Protein AF-A0A9Q1BY19-F1 (afdb_monomer_lite)

pLDDT: mean 71.73, std 21.31, range [19.56, 97.44]

Radius of gyration: 40.43 Å; chains: 1; bounding box: 95×113×122 Å

Foldseek 3Di:
DVVVVVVVVVCVPPPDPPVVVDPDDFPVVLLVVQQVPDDLVNLVLLCVVVVPPVVQLVVLSPDPRNSSSSQVVCVLVVQDDRQDCVSVLVSCVVVVVVDVNNVSSVVSCVVCVLVNLVVVLQVVLLLLQDDCNLLQVCVVVVPDPVLSVVLVPGPRSSSSSVVVCCVVVVAHQQGDCSVLVSCVVLLQQLSNLSNVLSNVVSVVVVVVVVDDDDADLVRVLVVLQVLQLSLLQSVQQNDALQLLDSSRNDGLVLQDFWFWKWFDDDPDPDDDDPPDPGDTDTLLCCCPPPSNVPFLEEEAEEAFLLCQVSSLSVNSNCVSVVVCVLASEEHEAEQLQPAVHAVLVSSCCSRPVPPPSDDSVSSLCQLQPLVHRYEYEYEEPVSHDPPDPVPDDDNVQCVNVCVPSVNYRYYYYYYPVSCVPHDDGGYMYGFFDDVVSLLVSLCSVQVPCVVLSVLLSCLLVVQLQSVLQCSRPNVVSLCSVQVVQCVVVPSVVPPADQVVLVSSLCSLQPPDPCPPPDVVVCVPDDDDDAAELLNVLQCQQQVPHHDQKDFPVCQVVRYVCSVSCSSSSQKGKDFGHQDDDDPDPDDDDPDDDDDDDDDDDDDDDDDDDDDDDDDDDDDDDDDDDDDDDDDDDDDDDDDDDDDDDDDDDDDDDDDDDDDDDDDDDGDGTMMMGGNTSLSSLLSNLCVLLVVLVPDDDPVVSLVVCLVRCVRADCQPSLSSLQNNCLSHVVCLLSNLVCLCVVQQFPNAHDPSSLLSNLSSQSNHDDDCDPSNLVSLLSSLVYAAEDELPDRPSSNVSSLVSLVVCLVSLHAREEYEYYQFFQAAALFWTAGPSRDIRGAGQRYAEYEYERAPQNQDLVRLQSVLSSCLVHLRHAEYEYEYLDDHHQYDPVSLVSCVVSVHWYWYHHDPPQIWIQDSVVSDTHGDDDDDDDDDPDDDDDDDPPFQKWKDKAFLQWDKIDRPPFQKIKGGHHNFADDVPGIDIKMKGWDPDDPPDPDDPPDPVADFTHMDIDDAWGFTPDWMKIKTWDPDADDPPDDDDDFDWDFDDDVPADTDTDTDRPWDWDDDSTIIITIDGTRDWDWDDDPNDTFTKFKKKWFKKWAADELPDFKTKIKTWIAGPGPVTCVVVVVDPRIDTQDIDMDIGTPPPQFWKWKAFDDKPPPQKDWPPPVPGTPTDGSVCVVVRHTDIDMIMMGGNDDGRGFMKIKMWIDTPPRIDIYIDGRNYDDDDDDDDDDDDDDDDD

InterPro domains:
  IPR000906 ZU5 domain [PF00791] (947-1033)
  IPR000906 ZU5 domain [PS51145] (944-1084)
  IPR007111 NACHT nucleoside triphosphatase [PF05729] (298-448)
  IPR027417 P-loop containing nucleoside triphosphate hydrolase [G3DSA:3.40.50.300] (218-431)
  IPR027417 P-loop containing nucleoside triphosphate hydrolase [SSF52540] (290-451)

Secondary structure (DSSP, 8-state):
-HHHHHHHHHHHHHS-GGGGSSS---HHHHHHHHHTT--HHHHHHHHHHTT--HHHHHHHHTSS-HHHHHHHHHHHTTSSBTTB-HHHHHHHHHTT--SHHHHHHHHHHHTTTTHHHHHHHHHHHHTT--TTHHHHHHHHTT--HHHHHHHHTSSSHHHHHHHHHHHTTSSBTTB-GGGHHHHHHTT-HHHHHHHHHHHHHHHHHHHHHT------HHHHHHHHHHHHHHHHHHHHHHS-SSTT-SS--S-HHHH--PPPEEE------S--------EEE-GGGGTTSHHHHT-SEEEEE--TTS-HHHHHHHHHHHHHTTS-TT-SEEEEEEGGGGTTS-HHHHHHHHH-TT-TT--HHHHHHHHH-TTS-EEEEEE-GGG------TTS--HHHHHHTTSS-TTSEEEEEE-HHHHTTS-S-EEEEEPPP-HHHHHHHHHHH-TT-HHHHHHHHHHHHH-HHHHHHTTSHHHHHHHHHTHHHHHHH-GGG-SSHHHHHHHHHHHHS-S---TTSHHHHTTSS----PPPHHHHHHHHHHSSS---EEEHHHHHHH-TTHHHHHHTTSEEEEE----------SSSSS-S-----------------------------------------------------------------------------EEEEESSHHHHHHHHHHHHHHHHHT--SHHHHHHHHHHHGGG--TTT-HHHHHHHHHH-GGGHHHHHHHHHHHH-BTTB--HHHHHHHHHHHTT--S---HHHHHHHHHHTTS-EEEETTS-HHHHHHHHHHHHHHHHTT--EEEEEEES-EEEE-SSEEEETTS-EEE--TTEEEEEEE-SS--S-TTHHHHHHHHHTT-TT--EEEEEESSPPPPPPHHHHHHHHHTT-EEEEEETTTEEEEEETTTTEEEEP-----S----------TT--EEEEEEETTBEEEEETTTTEEEEE-TT-SPTT--EEEEEEEE----TT--S-TTTTTTPPPPEEEESTT-EEEEEEEEEEE--PPPPTTS------EE----TTSPP--EE-TTS-EEE-SSEEEEEEEES--EEEEETTEEEEEEEEEEEEEEPPBPTT-SEEEEEEEEEESSTT--HHHHH-TT-EEEEEEEEEEE-GGGPPEEEEEEEEESTTEEES-GGG-SEEE-HHHHHTT--EEEEEEEEE-SSS----EEEEEEEETTEEEEEEE---B-----S-----------

Sequence (1238 aa):
MFTISHYIHFVSYHAYPSLLQAEVFTYSHFKEKIASTLQTDECTKLANFFKIPKDQTDVILSSDKPSENLLYALEEKGILQPYNVERLRDAFVNLEIYTFCLYVAEIYQKTRAQSTSYGRFLATLSAHLTASIPADLCNFFSISDEKKSKIISSQNPGLSLLLSLDEMGVIKISEVGALVEPLRKKQLVQAVAKIHEYQLIVEEAERLLQKREDLTEEGKKDIFIQGLKKKIYSWYETMTPVPWKKSCKWKSTELFIACSLILTDKKAKGMSAPSEPDIKMQYTEIFSHENLKSEIRIILEGDPGSGKTMLMSQLAYDWCLGKFKDIEVLILLPLKFVEQKSIVQAIKDFYFPEDERFSVSDIESFLSNRAISKYLLLDGLEEYNDGMIEREQSEVTRIMLKFKYPTCKVVISSRSDYAKHLPKCTTLKLAKFSDDERNSYIQKVFPDKPMTKVKVRKAIKDNPFIRDLCSIPLLFVLVVHNIESMLKLGMGRFDRVTPFVKNMVDTLCPVGTSVTKTEELALEYGKTKRTTLEELAYNGLCRGHQQLFWQKDFVELTISNSKDWIDAGVLVVEESSGAAVTENMDQDLTGITAAKREDVSVAKQGKHPTPSSTGAVARLPSDVSVKSKSASSLGAGSKRDSETRTEAGDSKLQSETMLTGGSTAKHVPQQVRFLHKIIQEWFAANHLAYTISRYRGESYVERFINEQLPLIDPSDLHFVLRFTVALQPPCCHLIIKYLLRSYSKEGNIPEHIMDCIFLCFAEYEGESGSNMLDTVAKVCKEDITIFRKNSRLLQQAKVRFMELASICGILSRKLQLSDVVVSASSNALEFSSGIMMEAQDTLEEIEIIDRGGAVTKEDSKKVVKFITKCPLIRQACFTSPSEPPLLDKRTVSFLREDEKTVTWKTGSQKSRTFNTIKETWMIGSETSTTSKTSTGADSDWTTLEAKGIISTNGGIIEIPNTGVQLEIPPNALPEGMHQCNICMRIIPPDSSDKASTDFTINSSVIVELLPDNLTFQHQVKLSIPHCFQLKKEAKPVAKLFMSHHKEGARPIWKEKTDQPYELTDTRCVISLDSFCWVKYYVDGRVVDGKRLKVYAAGKKLFPSESVYVAEVGYYPDVPGGGQKLRSNPQLLVASKKSFVFFREGEQPLKLLLQKIVPSKWRHLQETQNPKEIPFEYIAQGEERSCPFVFMKDSQGPAFPIFIFRACQGSRGVRLLDRPKIWVSKMHLGQEDEQVPEV

Structure (mmCIF, N/CA/C/O backbone):
data_AF-A0A9Q1BY19-F1
#
_entry.id   AF-A0A9Q1BY19-F1
#
loop_
_atom_site.group_PDB
_atom_site.id
_atom_site.type_symbol
_atom_site.label_atom_id
_atom_site.label_alt_id
_atom_site.label_comp_id
_atom_site.label_asym_id
_atom_site.label_entity_id
_atom_site.label_seq_id
_atom_site.pdbx_PDB_ins_code
_atom_site.Cartn_x
_atom_site.Cartn_y
_atom_site.Cartn_z
_atom_site.occupancy
_atom_site.B_iso_or_equiv
_atom_site.auth_seq_id
_atom_site.auth_comp_id
_atom_site.auth_asym_id
_atom_site.auth_atom_id
_atom_site.pdbx_PDB_model_num
ATOM 1 N N . MET A 1 1 ? 5.031 -1.202 51.083 1.00 35.31 1 MET A N 1
ATOM 2 C CA . MET A 1 1 ? 3.828 -1.254 50.217 1.00 35.31 1 MET A CA 1
ATOM 3 C C . MET A 1 1 ? 2.589 -1.769 50.953 1.00 35.31 1 MET A C 1
ATOM 5 O O . MET A 1 1 ? 1.684 -0.968 51.127 1.00 35.31 1 MET A O 1
ATOM 9 N N . PHE A 1 2 ? 2.532 -3.019 51.445 1.00 26.42 2 PHE A N 1
ATOM 10 C CA . PHE A 1 2 ? 1.310 -3.607 52.054 1.00 26.42 2 PHE A CA 1
ATOM 11 C C . PHE A 1 2 ? 0.626 -2.790 53.179 1.00 26.42 2 PHE A C 1
ATOM 13 O O . PHE A 1 2 ? -0.585 -2.889 53.359 1.00 26.42 2 PHE A O 1
ATOM 20 N N . THR A 1 3 ? 1.368 -1.952 53.908 1.00 32.97 3 THR A N 1
ATOM 21 C CA . THR A 1 3 ? 0.842 -1.056 54.954 1.00 32.97 3 THR A CA 1
ATOM 22 C C . THR A 1 3 ? 0.091 0.174 54.426 1.00 32.97 3 THR A C 1
ATOM 24 O O . THR A 1 3 ? -0.834 0.643 55.085 1.00 32.97 3 THR A O 1
ATOM 27 N N . ILE A 1 4 ? 0.438 0.694 53.243 1.00 40.16 4 ILE A N 1
ATOM 28 C CA . ILE A 1 4 ? -0.107 1.965 52.724 1.00 40.16 4 ILE A CA 1
ATOM 29 C C . ILE A 1 4 ? -1.573 1.799 52.303 1.00 40.16 4 ILE A C 1
ATOM 31 O O . ILE A 1 4 ? -2.414 2.624 52.655 1.00 40.16 4 ILE A O 1
ATOM 35 N N . SER A 1 5 ? -1.904 0.686 51.637 1.00 33.75 5 SER A N 1
ATOM 36 C CA . SER A 1 5 ? -3.285 0.392 51.231 1.00 33.75 5 SER A CA 1
ATOM 37 C C . SER A 1 5 ? -4.235 0.291 52.428 1.00 33.75 5 SER A C 1
ATOM 39 O O . SER A 1 5 ? -5.379 0.719 52.319 1.00 33.75 5 SER A O 1
ATOM 41 N N . HIS A 1 6 ? -3.774 -0.230 53.571 1.00 35.34 6 HIS A N 1
ATOM 42 C CA . HIS A 1 6 ? -4.569 -0.256 54.802 1.00 35.34 6 HIS A CA 1
ATOM 43 C C . HIS A 1 6 ? -4.745 1.141 55.406 1.00 35.34 6 HIS A C 1
ATOM 45 O O . HIS A 1 6 ? -5.841 1.466 55.853 1.00 35.34 6 HIS A O 1
ATOM 51 N N . TYR A 1 7 ? -3.708 1.984 55.384 1.00 38.56 7 TYR A N 1
ATOM 52 C CA . TYR A 1 7 ? -3.788 3.343 55.927 1.00 38.56 7 TYR A CA 1
ATOM 53 C C . TYR A 1 7 ? -4.811 4.204 55.167 1.00 38.56 7 TYR A C 1
ATOM 55 O O . TYR A 1 7 ? -5.675 4.825 55.785 1.00 38.56 7 TYR A O 1
ATOM 63 N N . ILE A 1 8 ? -4.795 4.154 53.829 1.00 39.72 8 ILE A N 1
ATOM 64 C CA . ILE A 1 8 ? -5.785 4.839 52.979 1.00 39.72 8 ILE A CA 1
ATOM 65 C C . ILE A 1 8 ? -7.202 4.318 53.269 1.00 39.72 8 ILE A C 1
ATOM 67 O O . ILE A 1 8 ? -8.129 5.111 53.447 1.00 39.72 8 ILE A O 1
ATOM 71 N N . HIS A 1 9 ? -7.379 2.997 53.382 1.00 37.00 9 HIS A N 1
ATOM 72 C CA . HIS A 1 9 ? -8.690 2.393 53.638 1.00 37.00 9 HIS A CA 1
ATOM 73 C C . HIS A 1 9 ? -9.248 2.723 55.036 1.00 37.00 9 HIS A C 1
ATOM 75 O O . HIS A 1 9 ? -10.463 2.848 55.193 1.00 37.00 9 HIS A O 1
ATOM 81 N N . PHE A 1 10 ? -8.374 2.894 56.034 1.00 35.81 10 PHE A N 1
ATOM 82 C CA . PHE A 1 10 ? -8.734 3.234 57.414 1.00 35.81 10 PHE A CA 1
ATOM 83 C C . PHE A 1 10 ? -9.092 4.723 57.567 1.00 35.81 10 PHE A C 1
ATOM 85 O O . PHE A 1 10 ? -10.123 5.056 58.149 1.00 35.81 10 PHE A O 1
ATOM 92 N N . VAL A 1 11 ? -8.300 5.627 56.974 1.00 41.72 11 VAL A N 1
ATOM 93 C CA . VAL A 1 11 ? -8.589 7.076 56.966 1.00 41.72 11 VAL A CA 1
ATOM 94 C C . VAL A 1 11 ? -9.895 7.376 56.218 1.00 41.72 11 VAL A C 1
ATOM 96 O O . VAL A 1 11 ? -10.712 8.164 56.700 1.00 41.72 11 VAL A O 1
ATOM 99 N N . SER A 1 12 ? -10.142 6.691 55.094 1.00 40.16 12 SER A N 1
ATOM 100 C CA . SER A 1 12 ? -11.355 6.868 54.275 1.00 40.16 12 SER A CA 1
ATOM 101 C C . SER A 1 12 ? -12.663 6.584 55.024 1.00 40.16 12 SER A C 1
ATOM 103 O O . SER A 1 12 ? -13.696 7.138 54.659 1.00 40.16 12 SER A O 1
ATOM 105 N N . TYR A 1 13 ? -12.646 5.738 56.060 1.00 35.69 13 TYR A N 1
ATOM 106 C CA . TYR A 1 13 ? -13.866 5.317 56.762 1.00 35.69 13 TYR A CA 1
ATOM 107 C C . TYR A 1 13 ? -14.225 6.184 57.981 1.00 35.69 13 TYR A C 1
ATOM 109 O O . TYR A 1 13 ? -15.358 6.121 58.462 1.00 35.69 13 TYR A O 1
ATOM 117 N N . HIS A 1 14 ? -13.280 6.975 58.507 1.00 38.09 14 HIS A N 1
ATOM 118 C CA . HIS A 1 14 ? -13.436 7.647 59.807 1.00 38.09 14 HIS A CA 1
ATOM 119 C C . HIS A 1 14 ? -13.035 9.135 59.851 1.00 38.09 14 HIS A C 1
ATOM 121 O O . HIS A 1 14 ? -13.328 9.784 60.852 1.00 38.09 14 HIS A O 1
ATOM 127 N N . ALA A 1 15 ? -12.409 9.707 58.811 1.00 42.25 15 ALA A N 1
ATOM 128 C CA . ALA A 1 15 ? -11.880 11.078 58.886 1.00 42.25 15 ALA A CA 1
ATOM 129 C C . ALA A 1 15 ? -12.810 12.196 58.357 1.00 42.25 15 ALA A C 1
ATOM 131 O O . ALA A 1 15 ? -12.912 13.238 59.001 1.00 42.25 15 ALA A O 1
ATOM 132 N N . TYR A 1 16 ? -13.482 12.022 57.205 1.00 47.28 16 TYR A N 1
ATOM 133 C CA . TYR A 1 16 ? -14.189 13.133 56.526 1.00 47.28 16 TYR A CA 1
ATOM 134 C C . TYR A 1 16 ? -15.554 12.764 55.896 1.00 47.28 16 TYR A C 1
ATOM 136 O O . TYR A 1 16 ? -15.662 12.697 54.669 1.00 47.28 16 TYR A O 1
ATOM 144 N N . PRO A 1 17 ? -16.631 12.603 56.693 1.00 41.28 17 PRO A N 1
ATOM 145 C CA . PRO A 1 17 ? -17.983 12.347 56.171 1.00 41.28 17 PRO A CA 1
ATOM 146 C C . PRO A 1 17 ? -18.613 13.523 55.399 1.00 41.28 17 PRO A C 1
ATOM 148 O O . PRO A 1 17 ? -19.514 13.323 54.589 1.00 41.28 17 PRO A O 1
ATOM 151 N N . SER A 1 18 ? -18.156 14.757 55.639 1.00 46.78 18 SER A N 1
ATOM 152 C CA . SER A 1 18 ? -18.803 15.987 55.153 1.00 46.78 18 SER A CA 1
ATOM 153 C C . SER A 1 18 ? -18.688 16.230 53.643 1.00 46.78 18 SER A C 1
ATOM 155 O O . SER A 1 18 ? -19.542 16.904 53.074 1.00 46.78 18 SER A O 1
ATOM 157 N N . LEU A 1 19 ? -17.684 15.660 52.965 1.00 46.88 19 LEU A N 1
ATOM 158 C CA . LEU A 1 19 ? -17.524 15.795 51.506 1.00 46.88 19 LEU A CA 1
ATOM 159 C C . LEU A 1 19 ? -18.610 15.056 50.704 1.00 46.88 19 LEU A C 1
ATOM 161 O O . LEU A 1 19 ? -18.892 15.442 49.575 1.00 46.88 19 LEU A O 1
ATOM 165 N N . LEU A 1 20 ? -19.229 14.024 51.286 1.00 41.28 20 LEU A N 1
ATOM 166 C CA . LEU A 1 20 ? -20.295 13.232 50.656 1.00 41.28 20 LEU A CA 1
ATOM 167 C C . LEU A 1 20 ? -21.708 13.770 50.951 1.00 41.28 20 LEU A C 1
ATOM 169 O O . LEU A 1 20 ? -22.685 13.191 50.491 1.00 41.28 20 LEU A O 1
ATOM 173 N N . GLN A 1 21 ? -21.824 14.866 51.711 1.00 39.22 21 GLN A N 1
ATOM 174 C CA . GLN A 1 21 ? -23.103 15.499 52.065 1.00 39.22 21 GLN A CA 1
ATOM 175 C C . GLN A 1 21 ? -23.441 16.729 51.201 1.00 39.22 21 GLN A C 1
ATOM 177 O O . GLN A 1 21 ? -24.517 17.300 51.350 1.00 39.22 21 GLN A O 1
ATOM 182 N N . ALA A 1 22 ? -22.549 17.142 50.296 1.00 41.09 22 ALA A N 1
ATOM 183 C CA . ALA A 1 22 ? -22.823 18.199 49.327 1.00 41.09 22 ALA A CA 1
ATOM 184 C C . ALA A 1 22 ? -23.490 17.608 48.073 1.00 41.09 22 ALA A C 1
ATOM 186 O O . ALA A 1 22 ? -22.869 16.820 47.363 1.00 41.09 22 ALA A O 1
ATOM 187 N N . GLU A 1 23 ? -24.725 18.021 47.770 1.00 41.00 23 GLU A N 1
ATOM 188 C CA . GLU A 1 23 ? -25.530 17.445 46.675 1.00 41.00 23 GLU A CA 1
ATOM 189 C C . GLU A 1 23 ? -24.895 17.592 45.276 1.00 41.00 23 GLU A C 1
ATOM 191 O O . GLU A 1 23 ? -25.214 16.815 44.378 1.00 41.00 23 GLU A O 1
ATOM 196 N N . VAL A 1 24 ? -23.967 18.543 45.076 1.00 49.97 24 VAL A N 1
ATOM 197 C CA . VAL A 1 24 ? -23.201 18.683 43.823 1.00 49.97 24 VAL A CA 1
ATOM 198 C C . VAL A 1 24 ? -21.727 19.035 44.080 1.00 49.97 24 VAL A C 1
ATOM 200 O O . VAL A 1 24 ? -21.369 20.191 44.330 1.00 49.97 24 VAL A O 1
ATOM 203 N N . PHE A 1 25 ? -20.827 18.060 43.914 1.00 57.56 25 PHE A N 1
ATOM 204 C CA . PHE A 1 25 ? -19.381 18.313 43.894 1.00 57.56 25 PHE A CA 1
ATOM 205 C C . PHE A 1 25 ? -18.943 18.829 42.506 1.00 57.56 25 PHE A C 1
ATOM 207 O O . PHE A 1 25 ? -18.754 18.077 41.542 1.00 57.56 25 PHE A O 1
ATOM 214 N N . THR A 1 26 ? -18.866 20.157 42.372 1.00 57.31 26 THR A N 1
ATOM 215 C CA . THR A 1 26 ? -18.514 20.851 41.122 1.00 57.31 26 THR A CA 1
ATOM 216 C C . THR A 1 26 ? -17.001 20.931 40.915 1.00 57.31 26 THR A C 1
ATOM 218 O O . THR A 1 26 ? -16.206 20.755 41.837 1.00 57.31 26 THR A O 1
ATOM 221 N N . TYR A 1 27 ? -16.587 21.236 39.683 1.00 61.78 27 TYR A N 1
ATOM 222 C CA . TYR A 1 27 ? -15.178 21.473 39.366 1.00 61.78 27 TYR A CA 1
ATOM 223 C C . TYR A 1 27 ? -14.584 22.673 40.117 1.00 61.78 27 TYR A C 1
ATOM 225 O O . TYR A 1 27 ? -13.431 22.623 40.536 1.00 61.78 27 TYR A O 1
ATOM 233 N N . SER A 1 28 ? -15.375 23.727 40.334 1.00 60.59 28 SER A N 1
ATOM 234 C CA . SER A 1 28 ? -14.954 24.898 41.107 1.00 60.59 28 SER A CA 1
ATOM 235 C C . SER A 1 28 ? -14.652 24.520 42.556 1.00 60.59 28 SER A C 1
ATOM 237 O O . SER A 1 28 ? -13.568 24.840 43.033 1.00 60.59 28 SER A O 1
ATOM 239 N N . HIS A 1 29 ? -15.531 23.740 43.204 1.00 68.81 29 HIS A N 1
ATOM 240 C CA . HIS A 1 29 ? -15.281 23.203 44.547 1.00 68.81 29 HIS A CA 1
ATOM 241 C C . HIS A 1 29 ? -14.039 22.297 44.583 1.00 68.81 29 HIS A C 1
ATOM 243 O O . HIS A 1 29 ? -13.265 22.362 45.532 1.00 68.81 29 HIS A O 1
ATOM 249 N N . PHE A 1 30 ? -13.799 21.481 43.549 1.00 78.62 30 PHE A N 1
ATOM 250 C CA . PHE A 1 30 ? -12.561 20.703 43.433 1.00 78.62 30 PHE A CA 1
ATOM 251 C C . PHE A 1 30 ? -11.317 21.607 43.361 1.00 78.62 30 PHE A C 1
ATOM 253 O O . PHE A 1 30 ? -10.406 21.435 44.169 1.00 78.62 30 PHE A O 1
ATOM 260 N N . LYS A 1 31 ? -11.280 22.596 42.455 1.00 78.12 31 LYS A N 1
ATOM 261 C CA . LYS A 1 31 ? -10.121 23.496 42.306 1.00 78.12 31 LYS A CA 1
ATOM 262 C C . LYS A 1 31 ? -9.866 24.321 43.560 1.00 78.12 31 LYS A C 1
ATOM 264 O O . LYS A 1 31 ? -8.727 24.383 44.006 1.00 78.12 31 LYS A O 1
ATOM 269 N N . GLU A 1 32 ? -10.914 24.892 44.150 1.00 79.19 32 GLU A N 1
ATOM 270 C CA . GLU A 1 32 ? -10.857 25.597 45.433 1.00 79.19 32 GLU A CA 1
ATOM 271 C C . GLU A 1 32 ? -10.249 24.699 46.519 1.00 79.19 32 GLU A C 1
ATOM 273 O O . GLU A 1 32 ? -9.331 25.112 47.224 1.00 79.19 32 GLU A O 1
ATOM 278 N N . LYS A 1 33 ? -10.697 23.439 46.612 1.00 79.62 33 LYS A N 1
ATOM 279 C CA . LYS A 1 33 ? -10.265 22.526 47.672 1.00 79.62 33 LYS A CA 1
ATOM 280 C C . LYS A 1 33 ? -8.840 22.000 47.491 1.00 79.62 33 LYS A C 1
ATOM 282 O O . LYS A 1 33 ? -8.146 21.798 48.488 1.00 79.62 33 LYS A O 1
ATOM 287 N N . ILE A 1 34 ? -8.380 21.827 46.251 1.00 84.88 34 ILE A N 1
ATOM 288 C CA . ILE A 1 34 ? -6.966 21.562 45.950 1.00 84.88 34 ILE A CA 1
ATOM 289 C C . ILE A 1 34 ? -6.114 22.809 46.242 1.00 84.88 34 ILE A C 1
ATOM 291 O O . ILE A 1 34 ? -5.111 22.709 46.948 1.00 84.88 34 ILE A O 1
ATOM 295 N N . ALA A 1 35 ? -6.530 23.992 45.777 1.00 84.88 35 ALA A N 1
ATOM 296 C CA . ALA A 1 35 ? -5.798 25.243 45.982 1.00 84.88 35 ALA A CA 1
ATOM 297 C C . ALA A 1 35 ? -5.649 25.612 47.466 1.00 84.88 35 ALA A C 1
ATOM 299 O O . ALA A 1 35 ? -4.575 26.037 47.878 1.00 84.88 35 ALA A O 1
ATOM 300 N N . SER A 1 36 ? -6.688 25.387 48.280 1.00 81.44 36 SER A N 1
ATOM 301 C CA . SER A 1 36 ? -6.665 25.629 49.728 1.00 81.44 36 SER A CA 1
ATOM 302 C C . SER A 1 36 ? -5.796 24.643 50.521 1.00 81.44 36 SER A C 1
ATOM 304 O O . SER A 1 36 ? -5.697 24.777 51.738 1.00 81.44 36 SER A O 1
ATOM 306 N N . THR A 1 37 ? -5.252 23.611 49.868 1.00 80.50 37 THR A N 1
ATOM 307 C CA . THR A 1 37 ? -4.509 22.515 50.513 1.00 80.50 37 THR A CA 1
ATOM 308 C C . THR A 1 37 ? -3.053 22.440 50.038 1.00 80.50 37 THR A C 1
ATOM 310 O O . THR A 1 37 ? -2.182 22.117 50.842 1.00 80.50 37 THR A O 1
ATOM 313 N N . LEU A 1 38 ? -2.781 22.752 48.763 1.00 85.12 38 LEU A N 1
ATOM 314 C CA . LEU A 1 38 ? -1.435 22.723 48.179 1.00 85.12 38 LEU A CA 1
ATOM 315 C C . LEU A 1 38 ? -0.484 23.743 48.816 1.00 85.12 38 LEU A C 1
ATOM 317 O O . LEU A 1 38 ? -0.762 24.946 48.816 1.00 85.12 38 LEU A O 1
ATOM 321 N N . GLN A 1 39 ? 0.677 23.263 49.260 1.00 84.31 39 GLN A N 1
ATOM 322 C CA . GLN A 1 39 ? 1.772 24.080 49.789 1.00 84.31 39 GLN A CA 1
ATOM 323 C C . GLN A 1 39 ? 2.680 24.622 48.670 1.00 84.31 39 GLN A C 1
ATOM 325 O O . GLN A 1 39 ? 2.697 24.117 47.546 1.00 84.31 39 GLN A O 1
ATOM 330 N N . THR A 1 40 ? 3.462 25.667 48.953 1.00 79.75 40 THR A N 1
ATOM 331 C CA . THR A 1 40 ? 4.282 26.354 47.935 1.00 79.75 40 THR A CA 1
ATOM 332 C C . THR A 1 40 ? 5.427 25.484 47.393 1.00 79.75 40 THR A C 1
ATOM 334 O O . THR A 1 40 ? 5.793 25.595 46.219 1.00 79.75 40 THR A O 1
ATOM 337 N N . ASP A 1 41 ? 5.977 24.571 48.196 1.00 83.94 41 ASP A N 1
ATOM 338 C CA . ASP A 1 41 ? 6.978 23.602 47.735 1.00 83.94 41 ASP A CA 1
ATOM 339 C C . ASP A 1 41 ? 6.336 22.480 46.897 1.00 83.94 41 ASP A C 1
ATOM 341 O O . ASP A 1 41 ? 6.898 22.091 45.876 1.00 83.94 41 ASP A O 1
ATOM 345 N N . GLU A 1 42 ? 5.133 22.015 47.250 1.00 85.50 42 GLU A N 1
ATOM 346 C CA . GLU A 1 42 ? 4.318 21.117 46.417 1.00 85.50 42 GLU A CA 1
ATOM 347 C C . GLU A 1 42 ? 3.998 21.768 45.065 1.00 85.50 42 GLU A C 1
ATOM 349 O O . GLU A 1 42 ? 4.186 21.142 44.022 1.00 85.50 42 GLU A O 1
ATOM 354 N N . CYS A 1 43 ? 3.630 23.054 45.058 1.00 85.62 43 CYS A N 1
ATOM 355 C CA . CYS A 1 43 ? 3.453 23.838 43.834 1.00 85.62 43 CYS A CA 1
ATOM 356 C C . CYS A 1 43 ? 4.742 23.896 42.999 1.00 85.62 43 CYS A C 1
ATOM 358 O O . CYS A 1 43 ? 4.701 23.742 41.779 1.00 85.62 43 CYS A O 1
ATOM 360 N N . THR A 1 44 ? 5.899 24.045 43.650 1.00 84.44 44 THR A N 1
ATOM 361 C CA . THR A 1 44 ? 7.213 24.032 42.987 1.00 84.44 44 THR A CA 1
ATOM 362 C C . THR A 1 44 ? 7.530 22.655 42.387 1.00 84.44 44 THR A C 1
ATOM 364 O O . THR A 1 44 ? 7.996 22.565 41.250 1.00 84.44 44 THR A O 1
ATOM 367 N N . LYS A 1 45 ? 7.248 21.560 43.107 1.00 85.25 45 LYS A N 1
ATOM 368 C CA . LYS A 1 45 ? 7.410 20.177 42.616 1.00 85.25 45 LYS A CA 1
ATOM 369 C C . LYS A 1 45 ? 6.512 19.916 41.402 1.00 85.25 45 LYS A C 1
ATOM 371 O O . LYS A 1 45 ? 6.995 19.429 40.383 1.00 85.25 45 LYS A O 1
ATOM 376 N N . LEU A 1 46 ? 5.238 20.306 41.480 1.00 83.25 46 LEU A N 1
ATOM 377 C CA . LEU A 1 46 ? 4.246 20.160 40.409 1.00 83.25 46 LEU A CA 1
ATOM 378 C C . LEU A 1 46 ? 4.609 20.976 39.162 1.00 83.25 46 LEU A C 1
ATOM 380 O O . LEU A 1 46 ? 4.560 20.447 38.052 1.00 83.25 46 LEU A O 1
ATOM 384 N N . ALA A 1 47 ? 5.029 22.234 39.324 1.00 81.50 47 ALA A N 1
ATOM 385 C CA . ALA A 1 47 ? 5.461 23.076 38.209 1.00 81.50 47 ALA A CA 1
ATOM 386 C C . ALA A 1 47 ? 6.670 22.477 37.465 1.00 81.50 47 ALA A C 1
ATOM 388 O O . ALA A 1 47 ? 6.684 22.447 36.233 1.00 81.50 47 ALA A O 1
ATOM 389 N N . ASN A 1 48 ? 7.641 21.923 38.200 1.00 79.62 48 ASN A N 1
ATOM 390 C CA . ASN A 1 48 ? 8.786 21.220 37.616 1.00 79.62 48 ASN A CA 1
ATOM 391 C C . ASN A 1 48 ? 8.380 19.900 36.930 1.00 79.62 48 ASN A C 1
ATOM 393 O O . ASN A 1 48 ? 8.802 19.646 35.802 1.00 79.62 48 ASN A O 1
ATOM 397 N N . PHE A 1 49 ? 7.524 19.088 37.562 1.00 79.81 49 PHE A N 1
ATOM 398 C CA . PHE A 1 49 ? 7.015 17.823 37.010 1.00 79.81 49 PHE A CA 1
ATOM 399 C C . PHE A 1 49 ? 6.276 18.028 35.679 1.00 79.81 49 PHE A C 1
ATOM 401 O O . PHE A 1 49 ? 6.552 17.349 34.691 1.00 79.81 49 PHE A O 1
ATOM 408 N N . PHE A 1 50 ? 5.409 19.041 35.618 1.00 75.31 50 PHE A N 1
ATOM 409 C CA . PHE A 1 50 ? 4.694 19.450 34.407 1.00 75.31 50 PHE A CA 1
ATOM 410 C C . PHE A 1 50 ? 5.503 20.364 33.470 1.00 75.31 50 PHE A C 1
ATOM 412 O O . PHE A 1 50 ? 4.949 20.912 32.510 1.00 75.31 50 PHE A O 1
ATOM 419 N N . LYS A 1 51 ? 6.810 20.524 33.724 1.00 79.62 51 LYS A N 1
ATOM 420 C CA . LYS A 1 51 ? 7.763 21.274 32.889 1.00 79.62 51 LYS A CA 1
ATOM 421 C C . LYS A 1 51 ? 7.226 22.668 32.521 1.00 79.62 51 LYS A C 1
ATOM 423 O O . LYS A 1 51 ? 7.215 23.081 31.357 1.00 79.62 51 LYS A O 1
ATOM 428 N N . ILE A 1 52 ? 6.706 23.390 33.516 1.00 72.31 52 ILE A N 1
ATOM 429 C CA . ILE A 1 52 ? 6.303 24.791 33.367 1.00 72.31 52 ILE A CA 1
ATOM 430 C C . ILE A 1 52 ? 7.574 25.638 33.158 1.00 72.31 52 ILE A C 1
ATOM 432 O O . ILE A 1 52 ? 8.528 25.475 33.921 1.00 72.31 52 ILE A O 1
ATOM 436 N N . PRO A 1 53 ? 7.635 26.502 32.119 1.00 73.19 53 PRO A N 1
ATOM 437 C CA . PRO A 1 53 ? 8.786 27.368 31.866 1.00 73.19 53 PRO A CA 1
ATOM 438 C C . PRO A 1 53 ? 9.212 28.105 33.133 1.00 73.19 53 PRO A C 1
ATOM 440 O O . PRO A 1 53 ? 8.357 28.547 33.899 1.00 73.19 53 PRO A O 1
ATOM 443 N N . LYS A 1 54 ? 10.519 28.198 33.393 1.00 72.75 54 LYS A N 1
ATOM 444 C CA . LYS A 1 54 ? 11.006 28.700 34.684 1.00 72.75 54 LYS A CA 1
ATOM 445 C C . LYS A 1 54 ? 10.579 30.151 34.934 1.00 72.75 54 LYS A C 1
ATOM 447 O O . LYS A 1 54 ? 10.139 30.472 36.024 1.00 72.75 54 LYS A O 1
ATOM 452 N N . ASP A 1 55 ? 10.596 30.972 33.893 1.00 71.44 55 ASP A N 1
ATOM 453 C CA . ASP A 1 55 ? 10.046 32.327 33.852 1.00 71.44 55 ASP A CA 1
ATOM 454 C C . ASP A 1 55 ? 8.557 32.399 34.241 1.00 71.44 55 ASP A C 1
ATOM 456 O O . ASP A 1 55 ? 8.158 33.296 34.978 1.00 71.44 55 ASP A O 1
ATOM 460 N N . GLN A 1 56 ? 7.739 31.430 33.819 1.00 69.75 56 GLN A N 1
ATOM 461 C CA . GLN A 1 56 ? 6.330 31.343 34.218 1.00 69.75 56 GLN A CA 1
ATOM 462 C C . GLN A 1 56 ? 6.172 30.790 35.649 1.00 69.75 56 GLN A C 1
ATOM 464 O O . GLN A 1 56 ? 5.335 31.269 36.411 1.00 69.75 56 GLN A O 1
ATOM 469 N N . THR A 1 57 ? 6.996 29.811 36.030 1.00 78.00 57 THR A N 1
ATOM 470 C CA . THR A 1 57 ? 7.020 29.199 37.369 1.00 78.00 57 THR A CA 1
ATOM 471 C C . THR A 1 57 ? 7.421 30.206 38.446 1.00 78.00 57 THR A C 1
ATOM 473 O O . THR A 1 57 ? 6.726 30.321 39.452 1.00 78.00 57 THR A O 1
ATOM 476 N N . ASP A 1 58 ? 8.483 30.981 38.221 1.00 78.06 58 ASP A N 1
ATOM 477 C CA . ASP A 1 58 ? 8.979 31.990 39.160 1.00 78.06 58 ASP A CA 1
ATOM 478 C C . ASP A 1 58 ? 7.922 33.101 39.382 1.00 78.06 58 ASP A C 1
ATOM 480 O O . ASP A 1 58 ? 7.758 33.578 40.505 1.00 78.06 58 ASP A O 1
ATOM 484 N N . VAL A 1 59 ? 7.127 33.453 38.358 1.00 80.62 59 VAL A N 1
ATOM 485 C CA . VAL A 1 59 ? 5.983 34.388 38.467 1.00 80.62 59 VAL A CA 1
ATOM 486 C C . VAL A 1 59 ? 4.792 33.777 39.220 1.00 80.62 59 VAL A C 1
ATOM 488 O O . VAL A 1 59 ? 4.186 34.446 40.054 1.00 80.62 59 VAL A O 1
ATOM 491 N N . ILE A 1 60 ? 4.455 32.506 38.979 1.00 79.94 60 ILE A N 1
ATOM 492 C CA . ILE A 1 60 ? 3.371 31.818 39.704 1.00 79.94 60 ILE A CA 1
ATOM 493 C C . ILE A 1 60 ? 3.714 31.702 41.197 1.00 79.94 60 ILE A C 1
ATOM 495 O O . ILE A 1 60 ? 2.892 32.047 42.047 1.00 79.94 60 ILE A O 1
ATOM 499 N N . LEU A 1 61 ? 4.932 31.263 41.522 1.00 82.38 61 LEU A N 1
ATOM 500 C CA . LEU A 1 61 ? 5.379 31.025 42.899 1.00 82.38 61 LEU A CA 1
ATOM 501 C C . LEU A 1 61 ? 5.610 32.311 43.711 1.00 82.38 61 LEU A C 1
ATOM 503 O O . LEU A 1 61 ? 5.601 32.246 44.938 1.00 82.38 61 LEU A O 1
ATOM 507 N N . SER A 1 62 ? 5.797 33.460 43.053 1.00 78.75 62 SER A N 1
ATOM 508 C CA . SER A 1 62 ? 5.919 34.779 43.700 1.00 78.75 62 SER A CA 1
ATOM 509 C C . SER A 1 62 ? 4.600 35.559 43.792 1.00 78.75 62 SER A C 1
ATOM 511 O O . SER A 1 62 ? 4.587 36.671 44.317 1.00 78.75 62 SER A O 1
ATOM 513 N N . SER A 1 63 ? 3.489 34.991 43.312 1.00 85.94 63 SER A N 1
ATOM 514 C CA . SER A 1 63 ? 2.158 35.599 43.416 1.00 85.94 63 SER A CA 1
ATOM 515 C C . SER A 1 63 ? 1.512 35.392 44.793 1.00 85.94 63 SER A C 1
ATOM 517 O O . SER A 1 63 ? 1.810 34.420 45.483 1.00 85.94 63 SER A O 1
ATOM 519 N N . ASP A 1 64 ? 0.543 36.243 45.153 1.00 78.75 64 ASP A N 1
ATOM 520 C CA . ASP A 1 64 ? -0.216 36.156 46.419 1.00 78.75 64 ASP A CA 1
ATOM 521 C C . ASP A 1 64 ? -0.989 34.832 46.601 1.00 78.75 64 ASP A C 1
ATOM 523 O O . ASP A 1 64 ? -1.442 34.509 47.700 1.00 78.75 64 ASP A O 1
ATOM 527 N N . LYS A 1 65 ? -1.180 34.073 45.514 1.00 83.75 65 LYS A N 1
ATOM 528 C CA . LYS A 1 65 ? -1.924 32.810 45.474 1.00 83.75 65 LYS A CA 1
ATOM 529 C C . LYS A 1 65 ? -1.249 31.788 44.544 1.00 83.75 65 LYS A C 1
ATOM 531 O O . LYS A 1 65 ? -1.792 31.480 43.476 1.00 83.75 65 LYS A O 1
ATOM 536 N N . PRO A 1 66 ? -0.089 31.221 44.923 1.00 82.06 66 PRO A N 1
ATOM 537 C CA . PRO A 1 66 ? 0.670 30.338 44.040 1.00 82.06 66 PRO A CA 1
ATOM 538 C C . PRO A 1 66 ? -0.127 29.085 43.655 1.00 82.06 66 PRO A C 1
ATOM 540 O O . PRO A 1 66 ? -0.075 28.659 42.505 1.00 82.06 66 PRO A O 1
ATOM 543 N N . SER A 1 67 ? -0.931 28.545 44.575 1.00 83.44 67 SER A N 1
ATOM 544 C CA . SER A 1 67 ? -1.734 27.337 44.364 1.00 83.44 67 SER A CA 1
ATOM 545 C C . SER A 1 67 ? -2.896 27.549 43.380 1.00 83.44 67 SER A C 1
ATOM 547 O O . SER A 1 67 ? -3.092 26.723 42.493 1.00 83.44 67 SER A O 1
ATOM 549 N N . GLU A 1 68 ? -3.640 28.662 43.465 1.00 81.06 68 GLU A N 1
ATOM 550 C CA . GLU A 1 68 ? -4.705 28.976 42.487 1.00 81.06 68 GLU A CA 1
ATOM 551 C C . GLU A 1 68 ? -4.116 29.275 41.101 1.00 81.06 68 GLU A C 1
ATOM 553 O O . GLU A 1 68 ? -4.579 28.726 40.099 1.00 81.06 68 GLU A O 1
ATOM 558 N N . ASN A 1 69 ? -3.053 30.084 41.044 1.00 79.12 69 ASN A N 1
ATOM 559 C CA . ASN A 1 69 ? -2.407 30.469 39.788 1.00 79.12 69 ASN A CA 1
ATOM 560 C C . ASN A 1 69 ? -1.695 29.289 39.106 1.00 79.12 69 ASN A C 1
ATOM 562 O O . ASN A 1 69 ? -1.687 29.210 37.876 1.00 79.12 69 ASN A O 1
ATOM 566 N N . LEU A 1 70 ? -1.160 28.330 39.872 1.00 82.00 70 LEU A N 1
ATOM 567 C CA . LEU A 1 70 ? -0.627 27.082 39.327 1.00 82.00 70 LEU A CA 1
ATOM 568 C C . LEU A 1 70 ? -1.729 26.222 38.705 1.00 82.00 70 LEU A C 1
ATOM 570 O O . LEU A 1 70 ? -1.556 25.761 37.579 1.00 82.00 70 LEU A O 1
ATOM 574 N N . LEU A 1 71 ? -2.854 26.007 39.398 1.00 77.81 71 LEU A N 1
ATOM 575 C CA . LEU A 1 71 ? -3.963 25.231 38.830 1.00 77.81 71 LEU A CA 1
ATOM 576 C C . LEU A 1 71 ? -4.476 25.888 37.543 1.00 77.81 71 LEU A C 1
ATOM 578 O O . LEU A 1 71 ? -4.616 25.195 36.541 1.00 77.81 71 LEU A O 1
ATOM 582 N N . TYR A 1 72 ? -4.642 27.213 37.529 1.00 71.12 72 TYR A N 1
ATOM 583 C CA . TYR A 1 72 ? -5.034 27.955 36.328 1.00 71.12 72 TYR A CA 1
ATOM 584 C C . TYR A 1 72 ? -4.014 27.798 35.177 1.00 71.12 72 TYR A C 1
ATOM 586 O O . TYR A 1 72 ? -4.398 27.530 34.039 1.00 71.12 72 TYR A O 1
ATOM 594 N N . ALA A 1 73 ? -2.706 27.846 35.454 1.00 64.25 73 ALA A N 1
ATOM 595 C CA . ALA A 1 73 ? -1.671 27.593 34.444 1.00 64.25 73 ALA A CA 1
ATOM 596 C C . ALA A 1 73 ? -1.652 26.134 33.933 1.00 64.25 73 ALA A C 1
ATOM 598 O O . ALA A 1 73 ? -1.313 25.885 32.772 1.00 64.25 73 ALA A O 1
ATOM 599 N N . LEU A 1 74 ? -2.034 25.159 34.767 1.00 66.50 74 LEU A N 1
ATOM 600 C CA . LEU A 1 74 ? -2.239 23.766 34.350 1.00 66.50 74 LEU A CA 1
ATOM 601 C C . LEU A 1 74 ? -3.521 23.597 33.516 1.00 66.50 74 LEU A C 1
ATOM 603 O O . LEU A 1 74 ? -3.555 22.739 32.632 1.00 66.50 74 LEU A O 1
ATOM 607 N N . GLU A 1 75 ? -4.545 24.424 33.736 1.00 61.16 75 GLU A N 1
ATOM 608 C CA . GLU A 1 75 ? -5.751 24.475 32.901 1.00 61.16 75 GLU A CA 1
ATOM 609 C C . GLU A 1 75 ? -5.491 25.092 31.526 1.00 61.16 75 GLU A C 1
ATOM 611 O O . GLU A 1 75 ? -5.892 24.505 30.521 1.00 61.16 75 GLU A O 1
ATOM 616 N N . GLU A 1 76 ? -4.773 26.219 31.446 1.00 53.41 76 GLU A N 1
ATOM 617 C CA . GLU A 1 76 ? -4.399 26.831 30.160 1.00 53.41 76 GLU A CA 1
ATOM 618 C C . GLU A 1 76 ? -3.530 25.903 29.299 1.00 53.41 76 GLU A C 1
ATOM 620 O O . GLU A 1 76 ? -3.618 25.932 28.071 1.00 53.41 76 GLU A O 1
ATOM 625 N N . LYS A 1 77 ? -2.731 25.041 29.939 1.00 53.34 77 LYS A N 1
ATOM 626 C CA . LYS A 1 77 ? -1.950 23.977 29.290 1.00 53.34 77 LYS A CA 1
ATOM 627 C C . LYS A 1 77 ? -2.742 22.693 28.993 1.00 53.34 77 LYS A C 1
ATOM 629 O O . LYS A 1 77 ? -2.161 21.744 28.474 1.00 53.34 77 LYS A O 1
ATOM 634 N N . GLY A 1 78 ? -4.026 22.612 29.352 1.00 49.16 78 GLY A N 1
ATOM 635 C CA . GLY A 1 78 ? -4.856 21.413 29.167 1.00 49.16 78 GLY A CA 1
ATOM 636 C C . GLY A 1 78 ? -4.451 20.200 30.020 1.00 49.16 78 GLY A C 1
ATOM 637 O O . GLY A 1 78 ? -4.921 19.092 29.770 1.00 49.16 78 GLY A O 1
ATOM 638 N N . ILE A 1 79 ? -3.585 20.389 31.021 1.00 57.78 79 ILE A N 1
ATOM 639 C CA . ILE A 1 79 ? -3.106 19.337 31.933 1.00 57.78 79 ILE A CA 1
ATOM 640 C C . ILE A 1 79 ? -4.169 19.018 32.993 1.00 57.78 79 ILE A C 1
ATOM 642 O O . ILE A 1 79 ? -4.306 17.865 33.401 1.00 57.78 79 ILE A O 1
ATOM 646 N N . LEU A 1 80 ? -4.935 20.032 33.402 1.00 65.25 80 LEU A N 1
ATOM 647 C CA . LEU A 1 80 ? -6.071 19.929 34.313 1.00 65.25 80 LEU A CA 1
ATOM 648 C C . LEU A 1 80 ? -7.349 20.387 33.598 1.00 65.25 80 LEU A C 1
ATOM 650 O O . LEU A 1 80 ? -7.318 21.414 32.925 1.00 65.25 80 LEU A O 1
ATOM 654 N N . GLN A 1 81 ? -8.453 19.641 33.708 1.00 57.38 81 GLN A N 1
ATOM 655 C CA . GLN A 1 81 ? -9.741 19.968 33.072 1.00 57.38 81 GLN A CA 1
ATOM 656 C C . GLN A 1 81 ? -10.950 19.500 33.919 1.00 57.38 81 GLN A C 1
ATOM 658 O O . GLN A 1 81 ? -10.821 18.533 34.673 1.00 57.38 81 GLN A O 1
ATOM 663 N N . PRO A 1 82 ? -12.166 20.067 33.722 1.00 51.22 82 PRO A N 1
ATOM 664 C CA . PRO A 1 82 ? -13.400 19.682 34.443 1.00 51.22 82 PRO A CA 1
ATOM 665 C C . PRO A 1 82 ? -13.834 18.210 34.329 1.00 51.22 82 PRO A C 1
ATOM 667 O O . PRO A 1 82 ? -14.734 17.753 35.035 1.00 51.22 82 PRO A O 1
ATOM 670 N N . TYR A 1 83 ? -13.238 17.485 33.389 1.00 51.41 83 TYR A N 1
ATOM 671 C CA . TYR A 1 83 ? -13.530 16.098 33.030 1.00 51.41 83 TYR A CA 1
ATOM 672 C C . TYR A 1 83 ? -12.266 15.219 33.017 1.00 51.41 83 TYR A C 1
ATOM 674 O O . TYR A 1 83 ? -12.341 14.038 32.684 1.00 51.41 83 TYR A O 1
ATOM 682 N N . ASN A 1 84 ? -11.097 15.784 33.347 1.00 54.62 84 ASN A N 1
ATOM 683 C CA . ASN A 1 84 ? -9.836 15.057 33.457 1.00 54.62 84 ASN A CA 1
ATOM 684 C C . ASN A 1 84 ? -8.945 15.699 34.532 1.00 54.62 84 ASN A C 1
ATOM 686 O O . ASN A 1 84 ? -8.354 16.759 34.323 1.00 54.62 84 ASN A O 1
ATOM 690 N N . VAL A 1 85 ? -8.829 15.007 35.665 1.00 68.19 85 VAL A N 1
ATOM 691 C CA . VAL A 1 85 ? -7.894 15.332 36.753 1.00 68.19 85 VAL A CA 1
ATOM 692 C C . VAL A 1 85 ? -6.814 14.257 36.920 1.00 68.19 85 VAL A C 1
ATOM 694 O O . VAL A 1 85 ? -6.023 14.326 37.857 1.00 68.19 85 VAL A O 1
ATOM 697 N N . GLU A 1 86 ? -6.753 13.260 36.027 1.00 62.03 86 GLU A N 1
ATOM 698 C CA . GLU A 1 86 ? -5.876 12.093 36.185 1.00 62.03 86 GLU A CA 1
ATOM 699 C C . GLU A 1 86 ? -4.401 12.469 36.117 1.00 62.03 86 GLU A C 1
ATOM 701 O O . GLU A 1 86 ? -3.634 12.046 36.972 1.00 62.03 86 GLU A O 1
ATOM 706 N N . ARG A 1 87 ? -4.008 13.346 35.180 1.00 65.12 87 ARG A N 1
ATOM 707 C CA . ARG A 1 87 ? -2.617 13.827 35.087 1.00 65.12 87 ARG A CA 1
ATOM 708 C C . ARG A 1 87 ? -2.163 14.498 36.394 1.00 65.12 87 ARG A C 1
ATOM 710 O O . ARG A 1 87 ? -1.007 14.346 36.775 1.00 65.12 87 ARG A O 1
ATOM 717 N N . LEU A 1 88 ? -3.067 15.186 37.103 1.00 78.56 88 LEU A N 1
ATOM 718 C CA . LEU A 1 88 ? -2.793 15.805 38.406 1.00 78.56 88 LEU A CA 1
ATOM 719 C C . LEU A 1 88 ? -2.802 14.788 39.561 1.00 78.56 88 LEU A C 1
ATOM 721 O O . LEU A 1 88 ? -1.900 14.832 40.392 1.00 78.56 88 LEU A O 1
ATOM 725 N N . ARG A 1 89 ? -3.745 13.834 39.582 1.00 79.75 89 ARG A N 1
ATOM 726 C CA . ARG A 1 89 ? -3.739 12.680 40.506 1.00 79.75 89 ARG A CA 1
ATOM 727 C C . ARG A 1 89 ? -2.421 11.907 40.407 1.00 79.75 89 ARG A C 1
ATOM 729 O O . ARG A 1 89 ? -1.797 11.615 41.420 1.00 79.75 89 ARG A O 1
ATOM 736 N N . ASP A 1 90 ? -1.981 11.616 39.190 1.00 69.88 90 ASP A N 1
ATOM 737 C CA . ASP A 1 90 ? -0.773 10.836 38.933 1.00 69.88 90 ASP A CA 1
ATOM 738 C C . ASP A 1 90 ? 0.486 11.637 39.260 1.00 69.88 90 ASP A C 1
ATOM 740 O O . ASP A 1 90 ? 1.446 11.068 39.775 1.00 69.88 90 ASP A O 1
ATOM 744 N N . ALA A 1 91 ? 0.478 12.960 39.072 1.00 76.25 91 ALA A N 1
ATOM 745 C CA . ALA A 1 91 ? 1.525 13.820 39.613 1.00 76.25 91 ALA A CA 1
ATOM 746 C C . ALA A 1 91 ? 1.551 13.797 41.149 1.00 76.25 91 ALA A C 1
ATOM 748 O O . ALA A 1 91 ? 2.632 13.708 41.721 1.00 76.25 91 ALA A O 1
ATOM 749 N N . PHE A 1 92 ? 0.397 13.808 41.831 1.00 83.00 92 PHE A N 1
ATOM 750 C CA . PHE A 1 92 ? 0.361 13.679 43.292 1.00 83.00 92 PHE A CA 1
ATOM 751 C C . PHE A 1 92 ? 0.949 12.342 43.769 1.00 83.00 92 PHE A C 1
ATOM 753 O O . PHE A 1 92 ? 1.718 12.335 44.726 1.00 83.00 92 PHE A O 1
ATOM 760 N N . VAL A 1 93 ? 0.658 11.231 43.081 1.00 70.31 93 VAL A N 1
ATOM 761 C CA . VAL A 1 93 ? 1.254 9.917 43.388 1.00 70.31 93 VAL A CA 1
ATOM 762 C C . VAL A 1 93 ? 2.767 9.913 43.129 1.00 70.31 93 VAL A C 1
ATOM 764 O O . VAL A 1 93 ? 3.530 9.536 44.012 1.00 70.31 93 VAL A O 1
ATOM 767 N N . ASN A 1 94 ? 3.222 10.365 41.955 1.00 71.19 94 ASN A N 1
ATOM 768 C CA . ASN A 1 94 ? 4.644 10.337 41.578 1.00 71.19 94 ASN A CA 1
ATOM 769 C C . ASN A 1 94 ? 5.524 11.329 42.365 1.00 71.19 94 ASN A C 1
ATOM 771 O O . ASN A 1 94 ? 6.731 11.126 42.461 1.00 71.19 94 ASN A O 1
ATOM 775 N N . LEU A 1 95 ? 4.945 12.405 42.909 1.00 79.56 95 LEU A N 1
ATOM 776 C CA . LEU A 1 95 ? 5.642 13.413 43.723 1.00 79.56 95 LEU A CA 1
ATOM 777 C C . LEU A 1 95 ? 5.483 13.194 45.235 1.00 79.56 95 LEU A C 1
ATOM 779 O O . LEU A 1 95 ? 5.874 14.061 46.017 1.00 79.56 95 LEU A O 1
ATOM 783 N N . GLU A 1 96 ? 4.890 12.069 45.641 1.00 76.94 96 GLU A N 1
ATOM 784 C CA . GLU A 1 96 ? 4.617 11.707 47.039 1.00 76.94 96 GLU A CA 1
ATOM 785 C C . GLU A 1 96 ? 3.737 12.720 47.803 1.00 76.94 96 GLU A C 1
ATOM 787 O O . GLU A 1 96 ? 3.773 12.819 49.031 1.00 76.94 96 GLU A O 1
ATOM 792 N N . ILE A 1 97 ? 2.875 13.441 47.076 1.00 78.44 97 ILE A N 1
ATOM 793 C CA . ILE A 1 97 ? 1.854 14.360 47.605 1.00 78.44 97 ILE A CA 1
ATOM 794 C C . ILE A 1 97 ? 0.651 13.515 48.071 1.00 78.44 97 ILE A C 1
ATOM 796 O O . ILE A 1 97 ? -0.474 13.618 47.582 1.00 78.44 97 ILE A O 1
ATOM 800 N N . TYR A 1 98 ? 0.898 12.623 49.035 1.00 61.53 98 TYR A N 1
ATOM 801 C CA . TYR A 1 98 ? -0.074 11.672 49.596 1.00 61.53 98 TYR A CA 1
ATOM 802 C C . TYR A 1 98 ? -1.062 12.327 50.587 1.00 61.53 98 TYR A C 1
ATOM 804 O O . TYR A 1 98 ? -1.517 11.708 51.549 1.00 61.53 98 TYR A O 1
ATOM 812 N N . THR A 1 99 ? -1.366 13.608 50.384 1.00 63.22 99 THR A N 1
ATOM 813 C CA . THR A 1 99 ? -2.216 14.429 51.249 1.00 63.22 99 THR A CA 1
ATOM 814 C C . THR A 1 99 ? -3.684 14.377 50.807 1.00 63.22 99 THR A C 1
ATOM 816 O O . THR A 1 99 ? -4.068 13.698 49.852 1.00 63.22 99 THR A O 1
ATOM 819 N N . PHE A 1 100 ? -4.534 15.140 51.498 1.00 70.81 100 PHE A N 1
ATOM 820 C CA . PHE A 1 100 ? -5.951 15.337 51.177 1.00 70.81 100 PHE A CA 1
ATOM 821 C C . PHE A 1 100 ? -6.205 15.747 49.706 1.00 70.81 100 PHE A C 1
ATOM 823 O O . PHE A 1 100 ? -7.267 15.435 49.172 1.00 70.81 100 PHE A O 1
ATOM 830 N N . CYS A 1 101 ? -5.219 16.337 49.014 1.00 77.31 101 CYS A N 1
ATOM 831 C CA . CYS A 1 101 ? -5.255 16.598 47.570 1.00 77.31 101 CYS A CA 1
ATOM 832 C C . CYS A 1 101 ? -5.521 15.338 46.723 1.00 77.31 101 CYS A C 1
ATOM 834 O O . CYS A 1 101 ? -6.361 15.366 45.821 1.00 77.31 101 CYS A O 1
ATOM 836 N N . LEU A 1 102 ? -4.856 14.219 47.033 1.00 74.44 102 LEU A N 1
ATOM 837 C CA . LEU A 1 102 ? -5.028 12.950 46.318 1.00 74.44 102 LEU A CA 1
ATOM 838 C C . LEU A 1 102 ? -6.432 12.365 46.549 1.00 74.44 102 LEU A C 1
ATOM 840 O O . LEU A 1 102 ? -7.103 11.961 45.602 1.00 74.44 102 LEU A O 1
ATOM 844 N N . TYR A 1 103 ? -6.915 12.414 47.793 1.00 70.81 103 TYR A N 1
ATOM 845 C CA . TYR A 1 103 ? -8.265 11.980 48.177 1.00 70.81 103 TYR A CA 1
ATOM 846 C C . TYR A 1 103 ? -9.367 12.815 47.500 1.00 70.81 103 TYR A C 1
ATOM 848 O O . TYR A 1 103 ? -10.350 12.269 46.997 1.00 70.81 103 TYR A O 1
ATOM 856 N N . VAL A 1 104 ? -9.184 14.138 47.418 1.00 73.81 104 VAL A N 1
ATOM 857 C CA . VAL A 1 104 ? -10.088 15.055 46.706 1.00 73.81 104 VAL A CA 1
ATOM 858 C C . VAL A 1 104 ? -10.114 14.761 45.200 1.00 73.81 104 VAL A C 1
ATOM 860 O O . VAL A 1 104 ? -11.196 14.745 44.611 1.00 73.81 104 VAL A O 1
ATOM 863 N N . ALA A 1 105 ? -8.966 14.460 44.582 1.00 73.06 105 ALA A N 1
ATOM 864 C CA . ALA A 1 105 ? -8.902 14.038 43.181 1.00 73.06 105 ALA A CA 1
ATOM 865 C C . ALA A 1 105 ? -9.582 12.677 42.941 1.00 73.06 105 ALA A C 1
ATOM 867 O O . ALA A 1 105 ? -10.346 12.539 41.985 1.00 73.06 105 ALA A O 1
ATOM 868 N N . GLU A 1 106 ? -9.387 11.696 43.828 1.00 66.44 106 GLU A N 1
ATOM 869 C CA . GLU A 1 106 ? -10.080 10.405 43.752 1.00 66.44 106 GLU A CA 1
ATOM 870 C C . GLU A 1 106 ? -11.603 10.533 43.892 1.00 66.44 106 GLU A C 1
ATOM 872 O O . GLU A 1 106 ? -12.333 9.902 43.128 1.00 66.44 106 GLU A O 1
ATOM 877 N N . ILE A 1 107 ? -12.105 11.339 44.835 1.00 65.50 107 ILE A N 1
ATOM 878 C CA . ILE A 1 107 ? -13.550 11.582 44.985 1.00 65.50 107 ILE A CA 1
ATOM 879 C C . ILE A 1 107 ? -14.105 12.288 43.749 1.00 65.50 107 ILE A C 1
ATOM 881 O O . ILE A 1 107 ? -15.149 11.883 43.230 1.00 65.50 107 ILE A O 1
ATOM 885 N N . TYR A 1 108 ? -13.402 13.303 43.239 1.00 67.12 108 TYR A N 1
ATOM 886 C CA . TYR A 1 108 ? -13.809 14.009 42.027 1.00 67.12 108 TYR A CA 1
ATOM 887 C C . TYR A 1 108 ? -13.897 13.073 40.816 1.00 67.12 108 TYR A C 1
ATOM 889 O O . TYR A 1 108 ? -14.837 13.154 40.030 1.00 67.12 108 TYR A O 1
ATOM 897 N N . GLN A 1 109 ? -12.959 12.131 40.701 1.00 61.72 109 GLN A N 1
ATOM 898 C CA . GLN A 1 109 ? -12.965 11.110 39.660 1.00 61.72 109 GLN A CA 1
ATOM 899 C C . GLN A 1 109 ? -14.107 10.093 39.843 1.00 61.72 109 GLN A C 1
ATOM 901 O O . GLN A 1 109 ? -14.878 9.853 38.911 1.00 61.72 109 GLN A O 1
ATOM 906 N N . LYS A 1 110 ? -14.254 9.519 41.045 1.00 54.91 110 LYS A N 1
ATOM 907 C CA . LYS A 1 110 ? -15.263 8.490 41.369 1.00 54.91 110 LYS A CA 1
ATOM 908 C C . LYS A 1 110 ? -16.698 8.999 41.202 1.00 54.91 110 LYS A C 1
ATOM 910 O O . LYS A 1 110 ? -17.553 8.260 40.725 1.00 54.91 110 LYS A O 1
ATOM 915 N N . THR A 1 111 ? -16.958 10.266 41.526 1.00 52.56 111 THR A N 1
ATOM 916 C CA . THR A 1 111 ? -18.287 10.896 41.385 1.00 52.56 111 THR A CA 1
ATOM 917 C C . THR A 1 111 ? -18.654 11.287 39.946 1.00 52.56 111 THR A C 1
ATOM 919 O O . THR A 1 111 ? -19.787 11.700 39.706 1.00 52.56 111 THR A O 1
ATOM 922 N N . ARG A 1 112 ? -17.736 11.169 38.971 1.00 52.34 112 ARG A N 1
ATOM 923 C CA . ARG A 1 112 ? -17.901 11.742 37.620 1.00 52.34 112 ARG A CA 1
ATOM 924 C C . ARG A 1 112 ? -17.525 10.812 36.453 1.00 52.34 112 ARG A C 1
ATOM 926 O O . ARG A 1 112 ? -17.186 11.301 35.375 1.00 52.34 112 ARG A O 1
ATOM 933 N N . ALA A 1 113 ? -17.643 9.489 36.601 1.00 42.06 113 ALA A N 1
ATOM 934 C CA . ALA A 1 113 ? -17.305 8.517 35.544 1.00 42.06 113 ALA A CA 1
ATOM 935 C C . ALA A 1 113 ? -17.960 8.825 34.171 1.00 42.06 113 ALA A C 1
ATOM 937 O O . ALA A 1 113 ? -17.270 8.864 33.148 1.00 42.06 113 ALA A O 1
ATOM 938 N N . GLN A 1 114 ? -19.259 9.158 34.156 1.00 42.44 114 GLN A N 1
ATOM 939 C CA . GLN A 1 114 ? -19.997 9.561 32.944 1.00 42.44 114 GLN A CA 1
ATOM 940 C C . GLN A 1 114 ? -19.467 10.863 32.305 1.00 42.44 114 GLN A C 1
ATOM 942 O O . GLN A 1 114 ? -19.564 11.046 31.091 1.00 42.44 114 GLN A O 1
ATOM 947 N N . SER A 1 115 ? -18.849 11.760 33.085 1.00 45.38 115 SER A N 1
ATOM 948 C CA . SER A 1 115 ? -18.354 13.048 32.574 1.00 45.38 115 SER A CA 1
ATOM 949 C C . SER A 1 115 ? -17.179 12.900 31.600 1.00 45.38 115 SER A C 1
ATOM 951 O O . SER A 1 115 ? -16.944 13.789 30.785 1.00 45.38 115 SER A O 1
ATOM 953 N N . THR A 1 116 ? -16.482 11.757 31.616 1.00 51.62 116 THR A N 1
ATOM 954 C CA . THR A 1 116 ? -15.400 11.467 30.664 1.00 51.62 116 THR A CA 1
ATOM 955 C C . THR A 1 116 ? -15.899 11.417 29.217 1.00 51.62 116 THR A C 1
ATOM 957 O O . THR A 1 116 ? -15.147 11.774 28.312 1.00 51.62 116 THR A O 1
ATOM 960 N N . SER A 1 117 ? -17.148 10.997 28.975 1.00 55.88 117 SER A N 1
ATOM 961 C CA . SER A 1 117 ? -17.760 10.969 27.636 1.00 55.88 117 SER A CA 1
ATOM 962 C C . SER A 1 117 ? -18.112 12.381 27.162 1.00 55.88 117 SER A C 1
ATOM 964 O O . SER A 1 117 ? -17.748 12.779 26.055 1.00 55.88 117 SER A O 1
ATOM 966 N N . TYR A 1 118 ? -18.693 13.194 28.048 1.00 65.88 118 TYR A N 1
ATOM 967 C CA . TYR A 1 118 ? -18.967 14.609 27.784 1.00 65.88 118 TYR A CA 1
ATOM 968 C C . TYR A 1 118 ? -17.681 15.403 27.521 1.00 65.88 118 TYR A C 1
ATOM 970 O O . TYR A 1 118 ? -17.590 16.127 26.535 1.00 65.88 118 TYR A O 1
ATOM 978 N N . GLY A 1 119 ? -16.636 15.193 28.326 1.00 61.84 119 GLY A N 1
ATOM 979 C CA . GLY A 1 119 ? -15.316 15.792 28.126 1.00 61.84 119 GLY A CA 1
ATOM 980 C C . GLY A 1 119 ? -14.659 15.406 26.799 1.00 61.84 119 GLY A C 1
ATOM 981 O O . GLY A 1 119 ? -14.169 16.276 26.076 1.00 61.84 119 GLY A O 1
ATOM 982 N N . ARG A 1 120 ? -14.711 14.114 26.431 1.00 62.81 120 ARG A N 1
ATOM 983 C CA . ARG A 1 120 ? -14.304 13.615 25.101 1.00 62.81 120 ARG A CA 1
ATOM 984 C C . ARG A 1 120 ? -15.066 14.337 23.984 1.00 62.81 120 ARG A C 1
ATOM 986 O O . ARG A 1 120 ? -14.447 14.781 23.014 1.00 62.81 120 ARG A O 1
ATOM 993 N N . PHE A 1 121 ? -16.381 14.497 24.130 1.00 76.81 121 PHE A N 1
ATOM 994 C CA . PHE A 1 121 ? -17.227 15.219 23.181 1.00 76.81 121 PHE A CA 1
ATOM 995 C C . PHE A 1 121 ? -16.857 16.707 23.070 1.00 76.81 121 PHE A C 1
ATOM 997 O O . PHE A 1 121 ? -16.615 17.165 21.956 1.00 76.81 121 PHE A O 1
ATOM 1004 N N . LEU A 1 122 ? -16.732 17.448 24.178 1.00 74.31 122 LEU A N 1
ATOM 1005 C CA . LEU A 1 122 ? -16.378 18.876 24.155 1.00 74.31 122 LEU A CA 1
ATOM 1006 C C . LEU A 1 122 ? -14.990 19.105 23.534 1.00 74.31 122 LEU A C 1
ATOM 1008 O O . LEU A 1 122 ? -14.823 19.996 22.699 1.00 74.31 122 LEU A O 1
ATOM 1012 N N . ALA A 1 123 ? -14.007 18.264 23.871 1.00 64.50 123 ALA A N 1
ATOM 1013 C CA . ALA A 1 123 ? -12.671 18.323 23.283 1.00 64.50 123 ALA A CA 1
ATOM 1014 C C . ALA A 1 123 ? -12.699 18.058 21.765 1.00 64.50 123 ALA A C 1
ATOM 1016 O O . ALA A 1 123 ? -12.126 18.834 20.996 1.00 64.50 123 ALA A O 1
ATOM 1017 N N . THR A 1 124 ? -13.410 17.016 21.321 1.00 67.44 124 THR A N 1
ATOM 1018 C CA . THR A 1 124 ? -13.569 16.670 19.895 1.00 67.44 124 THR A CA 1
ATOM 1019 C C . THR A 1 124 ? -14.319 17.762 19.133 1.00 67.44 124 THR A C 1
ATOM 1021 O O . THR A 1 124 ? -13.887 18.178 18.059 1.00 67.44 124 THR A O 1
ATOM 1024 N N . LEU A 1 125 ? -15.397 18.300 19.708 1.00 79.44 125 LEU A N 1
ATOM 1025 C CA . LEU A 1 125 ? -16.170 19.380 19.107 1.00 79.44 125 LEU A CA 1
ATOM 1026 C C . LEU A 1 125 ? -15.336 20.662 18.976 1.00 79.44 125 LEU A C 1
ATOM 1028 O O . LEU A 1 125 ? -15.393 21.307 17.931 1.00 79.44 125 LEU A O 1
ATOM 1032 N N . SER A 1 126 ? -14.503 20.991 19.974 1.00 76.38 126 SER A N 1
ATOM 1033 C CA . SER A 1 126 ? -13.634 22.179 19.942 1.00 76.38 126 SER A CA 1
ATOM 1034 C C . SER A 1 126 ? -12.685 22.210 18.737 1.00 76.38 126 SER A C 1
ATOM 1036 O O . SER A 1 126 ? -12.417 23.285 18.203 1.00 76.38 126 SER A O 1
ATOM 1038 N N . ALA A 1 127 ? -12.251 21.046 18.235 1.00 70.56 127 ALA A N 1
ATOM 1039 C CA . ALA A 1 127 ? -11.377 20.944 17.064 1.00 70.56 127 ALA A CA 1
ATOM 1040 C C . ALA A 1 127 ? -12.048 21.401 15.750 1.00 70.56 127 ALA A C 1
ATOM 1042 O O . ALA A 1 127 ? -11.352 21.746 14.791 1.00 70.56 127 ALA A O 1
ATOM 1043 N N . HIS A 1 128 ? -13.386 21.455 15.712 1.00 74.44 128 HIS A N 1
ATOM 1044 C CA . HIS A 1 128 ? -14.164 22.028 14.608 1.00 74.44 128 HIS A CA 1
ATOM 1045 C C . HIS A 1 128 ? -14.444 23.538 14.773 1.00 74.44 128 HIS A C 1
ATOM 1047 O O . HIS A 1 128 ? -14.953 24.163 13.842 1.00 74.44 128 HIS A O 1
ATOM 1053 N N . LEU A 1 129 ? -14.130 24.139 15.929 1.00 76.69 129 LEU A N 1
ATOM 1054 C CA . LEU A 1 129 ? -14.455 25.530 16.283 1.00 76.69 129 LEU A CA 1
ATOM 1055 C C . LEU A 1 129 ? -13.224 26.452 16.208 1.00 76.69 129 LEU A C 1
ATOM 1057 O O . LEU A 1 129 ? -12.916 27.165 17.162 1.00 76.69 129 LEU A O 1
ATOM 1061 N N . THR A 1 130 ? -12.495 26.432 15.089 1.00 67.06 130 THR A N 1
ATOM 1062 C CA . THR A 1 130 ? -11.269 27.235 14.912 1.00 67.06 130 THR A CA 1
ATOM 1063 C C . THR A 1 130 ? -11.501 28.545 14.136 1.00 67.06 130 THR A C 1
ATOM 1065 O O . THR A 1 130 ? -12.621 28.860 13.724 1.00 67.06 130 THR A O 1
ATOM 1068 N N . ALA A 1 131 ? -10.455 29.367 13.985 1.00 66.25 131 ALA A N 1
ATOM 1069 C CA . ALA A 1 131 ? -10.524 30.719 13.410 1.00 66.25 131 ALA A CA 1
ATOM 1070 C C . ALA A 1 131 ? -11.593 31.622 14.081 1.00 66.25 131 ALA A C 1
ATOM 1072 O O . ALA A 1 131 ? -11.649 31.700 15.306 1.00 66.25 131 ALA A O 1
ATOM 1073 N N . SER A 1 132 ? -12.425 32.338 13.310 1.00 71.19 132 SER A N 1
ATOM 1074 C CA . SER A 1 132 ? -13.405 33.310 13.838 1.00 71.19 132 SER A CA 1
ATOM 1075 C C . SER A 1 132 ? -14.646 32.684 14.487 1.00 71.19 132 SER A C 1
ATOM 1077 O O . SER A 1 132 ? -15.448 33.406 15.081 1.00 71.19 132 SER A O 1
ATOM 1079 N N . ILE A 1 133 ? -14.826 31.362 14.373 1.00 82.12 133 ILE A N 1
ATOM 1080 C CA . ILE A 1 133 ? -16.058 30.666 14.770 1.00 82.12 133 ILE A CA 1
ATOM 1081 C C . ILE A 1 133 ? -16.413 30.908 16.250 1.00 82.12 133 ILE A C 1
ATOM 1083 O O . ILE A 1 133 ? -17.577 31.212 16.515 1.00 82.12 133 ILE A O 1
ATOM 1087 N N . PRO A 1 134 ? -15.477 30.875 17.221 1.00 85.81 134 PRO A N 1
ATOM 1088 C CA . PRO A 1 134 ? -15.821 31.155 18.614 1.00 85.81 134 PRO A CA 1
ATOM 1089 C C . PRO A 1 134 ? -16.305 32.590 18.846 1.00 85.81 134 PRO A C 1
ATOM 1091 O O . PRO A 1 134 ? -17.282 32.788 19.560 1.00 85.81 134 PRO A O 1
ATOM 1094 N N . ALA A 1 135 ? -15.704 33.588 18.188 1.00 84.06 135 ALA A N 1
ATOM 1095 C CA . ALA A 1 135 ? -16.134 34.987 18.292 1.00 84.06 135 ALA A CA 1
ATOM 1096 C C . ALA A 1 135 ? -17.550 35.203 17.725 1.00 84.06 135 ALA A C 1
ATOM 1098 O O . ALA A 1 135 ? -18.362 35.920 18.310 1.00 84.06 135 ALA A O 1
ATOM 1099 N N . ASP A 1 136 ? -17.858 34.541 16.607 1.00 84.50 136 ASP A N 1
ATOM 1100 C CA . ASP A 1 136 ? -19.195 34.512 16.016 1.00 84.50 136 ASP A CA 1
ATOM 1101 C C . ASP A 1 136 ? -20.240 33.864 16.941 1.00 84.50 136 ASP A C 1
ATOM 1103 O O . ASP A 1 136 ? -21.366 34.353 17.054 1.00 84.50 136 ASP A O 1
ATOM 1107 N N . LEU A 1 137 ? -19.878 32.762 17.602 1.00 87.94 137 LEU A N 1
ATOM 1108 C CA . LEU A 1 137 ? -20.757 32.046 18.526 1.00 87.94 137 LEU A CA 1
ATOM 1109 C C . LEU A 1 137 ? -20.957 32.812 19.842 1.00 87.94 137 LEU A C 1
ATOM 1111 O O . LEU A 1 137 ? -22.079 32.841 20.341 1.00 87.94 137 LEU A O 1
ATOM 1115 N N . CYS A 1 138 ? -19.937 33.514 20.353 1.00 88.62 138 CYS A N 1
ATOM 1116 C CA . CYS A 1 138 ? -20.094 34.457 21.465 1.00 88.62 138 CYS A CA 1
ATOM 1117 C C . CYS A 1 138 ? -21.164 35.514 21.159 1.00 88.62 138 CYS A C 1
ATOM 1119 O O . CYS A 1 138 ? -22.010 35.785 22.008 1.00 88.62 138 CYS A O 1
ATOM 1121 N N . ASN A 1 139 ? -21.171 36.070 19.940 1.00 86.50 139 ASN A N 1
ATOM 1122 C CA . ASN A 1 139 ? -22.207 37.015 19.514 1.00 86.50 139 ASN A CA 1
ATOM 1123 C C . ASN A 1 139 ? -23.592 36.342 19.433 1.00 86.50 139 ASN A C 1
ATOM 1125 O O . ASN A 1 139 ? -24.577 36.924 19.876 1.00 86.50 139 ASN A O 1
ATOM 1129 N N . PHE A 1 140 ? -23.679 35.116 18.899 1.00 89.38 140 PHE A N 1
ATOM 1130 C CA . PHE A 1 140 ? -24.945 34.377 18.783 1.00 89.38 140 PHE A CA 1
ATOM 1131 C C . PHE A 1 140 ? -25.580 34.069 20.150 1.00 89.38 140 PHE A C 1
ATOM 1133 O O . PHE A 1 140 ? -26.782 34.249 20.325 1.00 89.38 140 PHE A O 1
ATOM 1140 N N . PHE A 1 141 ? -24.773 33.647 21.126 1.00 89.75 141 PHE A N 1
ATOM 1141 C CA . PHE A 1 141 ? -25.216 33.345 22.492 1.00 89.75 141 PHE A CA 1
ATOM 1142 C C . PHE A 1 141 ? -25.224 34.570 23.427 1.00 89.75 141 PHE A C 1
ATOM 1144 O O . PHE A 1 141 ? -25.433 34.416 24.627 1.00 89.75 141 PHE A O 1
ATOM 1151 N N . SER A 1 142 ? -25.025 35.785 22.897 1.00 87.56 142 SER A N 1
ATOM 1152 C CA . SER A 1 142 ? -25.007 37.049 23.659 1.00 87.56 142 SER A CA 1
ATOM 1153 C C . SER A 1 142 ? -24.040 37.053 24.858 1.00 87.56 142 SER A C 1
ATOM 1155 O O . SER A 1 142 ? -24.330 37.623 25.910 1.00 87.56 142 SER A O 1
ATOM 1157 N N . ILE A 1 143 ? -22.874 36.417 24.704 1.00 87.19 143 ILE A N 1
ATOM 1158 C CA . ILE A 1 143 ? -21.809 36.407 25.716 1.00 87.19 143 ILE A CA 1
ATOM 1159 C C . ILE A 1 143 ? -21.212 37.818 25.837 1.00 87.19 143 ILE A C 1
ATOM 1161 O O . ILE A 1 143 ? -20.875 38.438 24.827 1.00 87.19 143 ILE A O 1
ATOM 1165 N N . SER A 1 144 ? -21.050 38.309 27.071 1.00 87.06 144 SER A N 1
ATOM 1166 C CA . SER A 1 144 ? -20.513 39.648 27.351 1.00 87.06 144 SER A CA 1
ATOM 1167 C C . SER A 1 144 ? -19.114 39.849 26.764 1.00 87.06 144 SER A C 1
ATOM 1169 O O . SER A 1 144 ? -18.301 38.923 26.750 1.00 87.06 144 SER A O 1
ATOM 1171 N N . ASP A 1 145 ? -18.795 41.071 26.322 1.00 83.44 145 ASP A N 1
ATOM 1172 C CA . ASP A 1 145 ? -17.507 41.372 25.678 1.00 83.44 145 ASP A CA 1
ATOM 1173 C C . ASP A 1 145 ? -16.284 41.090 26.578 1.00 83.44 145 ASP A C 1
ATOM 1175 O O . ASP A 1 145 ? -15.205 40.763 26.079 1.00 83.44 145 ASP A O 1
ATOM 1179 N N . GLU A 1 146 ? -16.451 41.101 27.904 1.00 82.12 146 GLU A N 1
ATOM 1180 C CA . GLU A 1 146 ? -15.408 40.698 28.855 1.00 82.12 146 GLU A CA 1
ATOM 1181 C C . GLU A 1 146 ? -15.146 39.176 28.835 1.00 82.12 146 GLU A C 1
ATOM 1183 O O . GLU A 1 146 ? -13.997 38.752 28.710 1.00 82.12 146 GLU A O 1
ATOM 1188 N N . LYS A 1 147 ? -16.189 38.326 28.881 1.00 78.62 147 LYS A N 1
ATOM 1189 C CA . LYS A 1 147 ? -16.012 36.867 28.718 1.00 78.62 147 LYS A CA 1
ATOM 1190 C C . LYS A 1 147 ? -15.546 36.528 27.297 1.00 78.62 147 LYS A C 1
ATOM 1192 O O . LYS A 1 147 ? -14.640 35.724 27.117 1.00 78.62 147 LYS A O 1
ATOM 1197 N N . LYS A 1 148 ? -16.121 37.173 26.283 1.00 84.31 148 LYS A N 1
ATOM 1198 C CA . LYS A 1 148 ? -15.806 36.984 24.859 1.00 84.31 148 LYS A CA 1
ATOM 1199 C C . LYS A 1 148 ? -14.358 37.345 24.518 1.00 84.31 148 LYS A C 1
ATOM 1201 O O . LYS A 1 148 ? -13.735 36.599 23.768 1.00 84.31 148 LYS A O 1
ATOM 1206 N N . SER A 1 149 ? -13.796 38.420 25.076 1.00 78.19 149 SER A N 1
ATOM 1207 C CA . SER A 1 149 ? -12.370 38.740 24.890 1.00 78.19 149 SER A CA 1
ATOM 1208 C C . SER A 1 149 ? -11.467 37.673 25.515 1.00 78.19 149 SER A C 1
ATOM 1210 O O . SER A 1 149 ? -10.602 37.158 24.810 1.00 78.19 149 SER A O 1
ATOM 1212 N N . LYS A 1 150 ? -11.744 37.246 26.758 1.00 75.44 150 LYS A N 1
ATOM 1213 C CA . LYS A 1 150 ? -11.039 36.136 27.435 1.00 75.44 150 LYS A CA 1
ATOM 1214 C C . LYS A 1 150 ? -11.096 34.815 26.648 1.00 75.44 150 LYS A C 1
ATOM 1216 O O . LYS A 1 150 ? -10.075 34.145 26.507 1.00 75.44 150 LYS A O 1
ATOM 1221 N N . ILE A 1 151 ? -12.258 34.472 26.081 1.00 76.69 151 ILE A N 1
ATOM 1222 C CA . ILE A 1 151 ? -12.439 33.296 25.209 1.00 76.69 151 ILE A CA 1
ATOM 1223 C C . ILE A 1 151 ? -11.562 33.410 23.956 1.00 76.69 151 ILE A C 1
ATOM 1225 O O . ILE A 1 151 ? -10.847 32.470 23.617 1.00 76.69 151 ILE A O 1
ATOM 1229 N N . ILE A 1 152 ? -11.590 34.558 23.270 1.00 76.44 152 ILE A N 1
ATOM 1230 C CA . ILE A 1 152 ? -10.850 34.777 22.016 1.00 76.44 152 ILE A CA 1
ATOM 1231 C C . ILE A 1 152 ? -9.328 34.790 22.244 1.00 76.44 152 ILE A C 1
ATOM 1233 O O . ILE A 1 152 ? -8.595 34.308 21.383 1.00 76.44 152 ILE A O 1
ATOM 1237 N N . SER A 1 153 ? -8.848 35.280 23.393 1.00 71.44 153 SER A N 1
ATOM 1238 C CA . SER A 1 153 ? -7.422 35.253 23.761 1.00 71.44 153 SER A CA 1
ATOM 1239 C C . SER A 1 153 ? -6.916 33.895 24.270 1.00 71.44 153 SER A C 1
ATOM 1241 O O . SER A 1 153 ? -5.719 33.749 24.502 1.00 71.44 153 SER A O 1
ATOM 1243 N N . SER A 1 154 ? -7.794 32.906 24.469 1.00 68.75 154 SER A N 1
ATOM 1244 C CA . SER A 1 154 ? -7.410 31.578 24.964 1.00 68.75 154 SER A CA 1
ATOM 1245 C C . SER A 1 154 ? -6.517 30.814 23.975 1.00 68.75 154 SER A C 1
ATOM 1247 O O . SER A 1 154 ? -6.630 30.963 22.757 1.00 68.75 154 SER A O 1
ATOM 1249 N N . GLN A 1 155 ? -5.680 29.900 24.479 1.00 57.19 155 GLN A N 1
ATOM 1250 C CA . GLN A 1 155 ? -4.916 28.972 23.632 1.00 57.19 155 GLN A CA 1
ATOM 1251 C C . GLN A 1 155 ? -5.840 28.037 22.822 1.00 57.19 155 GLN A C 1
ATOM 1253 O O . GLN A 1 155 ? -5.530 27.702 21.672 1.00 57.19 155 GLN A O 1
ATOM 1258 N N . ASN A 1 156 ? -7.017 27.692 23.366 1.00 62.41 156 ASN A N 1
ATOM 1259 C CA . ASN A 1 156 ? -8.095 26.993 22.659 1.00 62.41 156 ASN A CA 1
ATOM 1260 C C . ASN A 1 156 ? -9.441 27.740 22.824 1.00 62.41 156 ASN A C 1
ATOM 1262 O O . ASN A 1 156 ? -10.246 27.379 23.688 1.00 62.41 156 ASN A O 1
ATOM 1266 N N . PRO A 1 157 ? -9.728 28.748 21.973 1.00 73.00 157 PRO A N 1
ATOM 1267 C CA . PRO A 1 157 ? -10.978 29.510 22.027 1.00 73.00 157 PRO A CA 1
ATOM 1268 C C . PRO A 1 157 ? -12.232 28.660 21.789 1.00 73.00 157 PRO A C 1
ATOM 1270 O O . PRO A 1 157 ? -13.295 28.977 22.315 1.00 73.00 157 PRO A O 1
ATOM 1273 N N . GLY A 1 158 ? -12.117 27.561 21.033 1.00 76.19 158 GLY A N 1
ATOM 1274 C CA . GLY A 1 158 ? -13.217 26.624 20.802 1.00 76.19 158 GLY A CA 1
ATOM 1275 C C . GLY A 1 158 ? -13.641 25.896 22.079 1.00 76.19 158 GLY A C 1
ATOM 1276 O O . GLY A 1 158 ? -14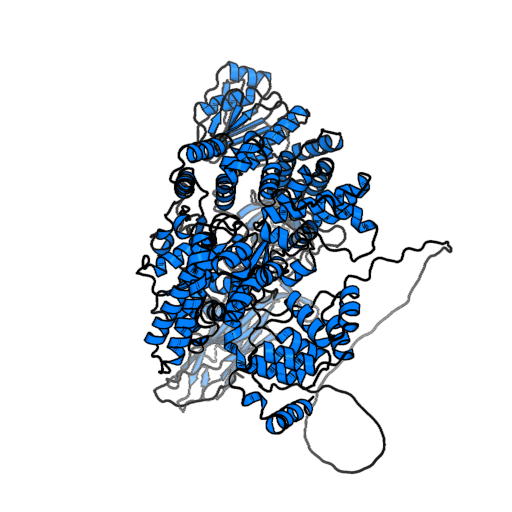.829 25.826 22.381 1.00 76.19 158 GLY A O 1
ATOM 1277 N N . LEU A 1 159 ? -12.677 25.401 22.861 1.00 73.50 159 LEU A N 1
ATOM 1278 C CA . LEU A 1 159 ? -12.951 24.743 24.142 1.00 73.50 159 LEU A CA 1
ATOM 1279 C C . LEU A 1 159 ? -13.332 25.760 25.225 1.00 73.50 159 LEU A C 1
ATOM 1281 O O . LEU A 1 159 ? -14.278 25.521 25.966 1.00 73.50 159 LEU A O 1
ATOM 1285 N N . SER A 1 160 ? -12.661 26.915 25.277 1.00 71.06 160 SER A N 1
ATOM 1286 C CA . SER A 1 160 ? -12.985 27.996 26.219 1.00 71.06 160 SER A CA 1
ATOM 1287 C C . SER A 1 160 ? -14.421 28.512 26.041 1.00 71.06 160 SER A C 1
ATOM 1289 O O . SER A 1 160 ? -15.129 28.716 27.029 1.00 71.06 160 SER A O 1
ATOM 1291 N N . LEU A 1 161 ? -14.898 28.628 24.794 1.00 84.12 161 LEU A N 1
ATOM 1292 C CA . LEU A 1 161 ? -16.305 28.894 24.495 1.00 84.12 161 LEU A CA 1
ATOM 1293 C C . LEU A 1 161 ? -17.221 27.778 25.008 1.00 84.12 161 LEU A C 1
ATOM 1295 O O . LEU A 1 161 ? -18.201 28.070 25.686 1.00 84.12 161 LEU A O 1
ATOM 1299 N N . LEU A 1 162 ? -16.935 26.516 24.676 1.00 82.62 162 LEU A N 1
ATOM 1300 C CA . LEU A 1 162 ? -17.792 25.391 25.060 1.00 82.62 162 LEU A CA 1
ATOM 1301 C C . LEU A 1 162 ? -17.919 25.263 26.585 1.00 82.62 162 LEU A C 1
ATOM 1303 O O . LEU A 1 162 ? -19.028 25.119 27.088 1.00 82.62 162 LEU A O 1
ATOM 1307 N N . LEU A 1 163 ? -16.816 25.418 27.321 1.00 75.56 163 LEU A N 1
ATOM 1308 C CA . LEU A 1 163 ? -16.826 25.470 28.785 1.00 75.56 163 LEU A CA 1
ATOM 1309 C C . LEU A 1 163 ? -17.614 26.681 29.313 1.00 75.56 163 LEU A C 1
ATOM 1311 O O . LEU A 1 163 ? -18.387 26.539 30.253 1.00 75.56 163 LEU A O 1
ATOM 1315 N N . SER A 1 164 ? -17.504 27.849 28.672 1.00 77.81 164 SER A N 1
ATOM 1316 C CA . SER A 1 164 ? -18.306 29.029 29.039 1.00 77.81 164 SER A CA 1
ATOM 1317 C C . SER A 1 164 ? -19.811 28.826 28.807 1.00 77.81 164 SER A C 1
ATOM 1319 O O . SER A 1 164 ? -20.621 29.379 29.547 1.00 77.81 164 SER A O 1
ATOM 1321 N N . LEU A 1 165 ? -20.201 28.037 27.799 1.00 82.50 165 LEU A N 1
ATOM 1322 C CA . LEU A 1 165 ? -21.600 27.682 27.532 1.00 82.50 165 LEU A CA 1
ATOM 1323 C C . LEU A 1 165 ? -22.134 26.620 28.509 1.00 82.50 165 LEU A C 1
ATOM 1325 O O . LEU A 1 165 ? -23.319 26.664 28.840 1.00 82.50 165 LEU A O 1
ATOM 1329 N N . ASP A 1 166 ? -21.275 25.721 28.998 1.00 79.75 166 ASP A N 1
ATOM 1330 C CA . ASP A 1 166 ? -21.580 24.765 30.076 1.00 79.75 166 ASP A CA 1
ATOM 1331 C C . ASP A 1 166 ? -21.759 25.492 31.426 1.00 79.75 166 ASP A C 1
ATOM 1333 O O . ASP A 1 166 ? -22.771 25.307 32.100 1.00 79.75 166 ASP A O 1
ATOM 1337 N N . GLU A 1 167 ? -20.866 26.437 31.764 1.00 75.12 167 GLU A N 1
ATOM 1338 C CA . GLU A 1 167 ? -21.019 27.349 32.916 1.00 75.12 167 GLU A CA 1
ATOM 1339 C C . GLU A 1 167 ? -22.323 28.161 32.867 1.00 75.12 167 GLU A C 1
ATOM 1341 O O . GLU A 1 167 ? -22.951 28.403 33.897 1.00 75.12 167 GLU A O 1
ATOM 1346 N N . MET A 1 168 ? -22.726 28.608 31.673 1.00 78.62 168 MET A N 1
ATOM 1347 C CA . MET A 1 168 ? -23.982 29.335 31.454 1.00 78.62 168 MET A CA 1
ATOM 1348 C C . MET A 1 168 ? -25.210 28.408 31.389 1.00 78.62 168 MET A C 1
ATOM 1350 O O . MET A 1 168 ? -26.331 28.899 31.265 1.00 78.62 168 MET A O 1
ATOM 1354 N N . GLY A 1 169 ? -25.028 27.083 31.446 1.00 73.31 169 GLY A N 1
ATOM 1355 C CA . GLY A 1 169 ? -26.101 26.092 31.345 1.00 73.31 169 GLY A CA 1
ATOM 1356 C C . GLY A 1 169 ? -26.818 26.057 29.989 1.00 73.31 169 GLY A C 1
ATOM 1357 O O . GLY A 1 169 ? -27.933 25.538 29.917 1.00 73.31 169 GLY A O 1
ATOM 1358 N N . VAL A 1 170 ? -26.201 26.616 28.939 1.00 82.69 170 VAL A N 1
ATOM 1359 C CA . VAL A 1 170 ? -26.694 26.627 27.545 1.00 82.69 170 VAL A CA 1
ATOM 1360 C C . VAL A 1 170 ? -26.485 25.264 26.879 1.00 82.69 170 VAL A C 1
ATOM 1362 O O . VAL A 1 170 ? -27.259 24.870 26.010 1.00 82.69 170 VAL A O 1
ATOM 1365 N N . ILE A 1 171 ? -25.453 24.542 27.312 1.00 82.94 171 ILE A N 1
ATOM 1366 C CA . ILE A 1 171 ? -25.271 23.106 27.091 1.00 82.94 171 ILE A CA 1
ATOM 1367 C C . ILE A 1 171 ? -25.063 22.419 28.437 1.00 82.94 171 ILE A C 1
ATOM 1369 O O . ILE A 1 171 ? -24.669 23.068 29.406 1.00 82.94 171 ILE A O 1
ATOM 1373 N N . LYS A 1 172 ? -25.375 21.124 28.503 1.00 77.12 172 LYS A N 1
ATOM 1374 C CA . LYS A 1 172 ? -25.215 20.268 29.684 1.00 77.12 172 LYS A CA 1
ATOM 1375 C C . LYS A 1 172 ? -24.866 18.849 29.244 1.00 77.12 172 LYS A C 1
ATOM 1377 O O . LYS A 1 172 ? -25.115 18.463 28.105 1.00 77.12 172 LYS A O 1
ATOM 1382 N N . ILE A 1 173 ? -24.393 18.033 30.186 1.00 73.62 173 ILE A N 1
ATOM 1383 C CA . ILE A 1 173 ? -24.058 16.616 29.960 1.00 73.62 173 ILE A CA 1
ATOM 1384 C C . ILE A 1 173 ? -25.177 15.802 29.280 1.00 73.62 173 ILE A C 1
ATOM 1386 O O . ILE A 1 173 ? -24.863 14.924 28.479 1.00 73.62 173 ILE A O 1
ATOM 1390 N N . SER A 1 174 ? -26.452 16.107 29.550 1.00 72.38 174 SER A N 1
ATOM 1391 C CA . SER A 1 174 ? -27.614 15.441 28.945 1.00 72.38 174 SER A CA 1
ATOM 1392 C C . SER A 1 174 ? -28.210 16.162 27.724 1.00 72.38 174 SER A C 1
ATOM 1394 O O . SER A 1 174 ? -28.999 15.574 26.989 1.00 72.38 174 SER A O 1
ATOM 1396 N N . GLU A 1 175 ? -27.856 17.426 27.473 1.00 81.06 175 GLU A N 1
ATOM 1397 C CA . GLU A 1 175 ? -28.499 18.250 26.443 1.00 81.06 175 GLU A CA 1
ATOM 1398 C C . GLU A 1 175 ? -27.495 19.201 25.779 1.00 81.06 175 GLU A C 1
ATOM 1400 O O . GLU A 1 175 ? -27.041 20.184 26.365 1.00 81.06 175 GLU A O 1
ATOM 1405 N N . VAL A 1 176 ? -27.173 18.921 24.515 1.00 87.44 176 VAL A N 1
ATOM 1406 C CA . VAL A 1 176 ? -26.220 19.707 23.703 1.00 87.44 176 VAL A CA 1
ATOM 1407 C C . VAL A 1 176 ? -26.863 20.319 22.449 1.00 87.44 176 VAL A C 1
ATOM 1409 O O . VAL A 1 176 ? -26.199 20.984 21.649 1.00 87.44 176 VAL A O 1
ATOM 1412 N N . GLY A 1 177 ? -28.177 20.126 22.278 1.00 85.81 177 GLY A N 1
ATOM 1413 C CA . GLY A 1 177 ? -28.940 20.508 21.084 1.00 85.81 177 GLY A CA 1
ATOM 1414 C C . GLY A 1 177 ? -28.901 22.002 20.734 1.00 85.81 177 GLY A C 1
ATOM 1415 O O . GLY A 1 177 ? -28.970 22.350 19.554 1.00 85.81 177 GLY A O 1
ATOM 1416 N N . ALA A 1 178 ? -28.699 22.888 21.717 1.00 88.00 178 ALA A N 1
ATOM 1417 C CA . ALA A 1 178 ? -28.603 24.340 21.519 1.00 88.00 178 ALA A CA 1
ATOM 1418 C C . ALA A 1 178 ? -27.499 24.765 20.524 1.00 88.00 178 ALA A C 1
ATOM 1420 O O . ALA A 1 178 ? -27.608 25.806 19.873 1.00 88.00 178 ALA A O 1
ATOM 1421 N N . LEU A 1 179 ? -26.454 23.946 20.354 1.00 89.44 179 LEU A N 1
ATOM 1422 C CA . LEU A 1 179 ? -25.362 24.193 19.408 1.00 89.44 179 LEU A CA 1
ATOM 1423 C C . LEU A 1 179 ? -25.718 23.863 17.945 1.00 89.44 179 LEU A C 1
ATOM 1425 O O . LEU A 1 179 ? -25.061 24.363 17.030 1.00 89.44 179 LEU A O 1
ATOM 1429 N N . VAL A 1 180 ? -26.749 23.048 17.690 1.00 89.38 180 VAL A N 1
ATOM 1430 C CA . VAL A 1 180 ? -27.046 22.513 16.347 1.00 89.38 180 VAL A CA 1
ATOM 1431 C C . VAL A 1 180 ? -27.370 23.620 15.341 1.00 89.38 180 VAL A C 1
ATOM 1433 O O . VAL A 1 180 ? -26.793 23.656 14.254 1.00 89.38 180 VAL A O 1
ATOM 1436 N N . GLU A 1 181 ? -28.265 24.542 15.692 1.00 89.69 181 GLU A N 1
ATOM 1437 C CA . GLU A 1 181 ? -28.683 25.643 14.813 1.00 89.69 181 GLU A CA 1
ATOM 1438 C C . GLU A 1 181 ? -27.565 26.646 14.466 1.00 89.69 181 GLU A C 1
ATOM 1440 O O . GLU A 1 181 ? -27.364 26.912 13.275 1.00 89.69 181 GLU A O 1
ATOM 1445 N N . PRO A 1 182 ? -26.805 27.215 15.425 1.00 89.50 182 PRO A N 1
ATOM 1446 C CA . PRO A 1 182 ? -25.730 28.145 15.083 1.00 89.50 182 PRO A CA 1
ATOM 1447 C C . PRO A 1 182 ? -24.604 27.491 14.270 1.00 89.50 182 PRO A C 1
ATOM 1449 O O . PRO A 1 182 ? -24.104 28.101 13.321 1.00 89.50 182 PRO A O 1
ATOM 1452 N N . LEU A 1 183 ? -24.244 26.235 14.557 1.00 87.81 183 LEU A N 1
ATOM 1453 C CA . LEU A 1 183 ? -23.224 25.512 13.788 1.00 87.81 183 LEU A CA 1
ATOM 1454 C C . LEU A 1 183 ? -23.713 25.156 12.375 1.00 87.81 183 LEU A C 1
ATOM 1456 O O . LEU A 1 183 ? -22.960 25.302 11.409 1.00 87.81 183 LEU A O 1
ATOM 1460 N N . ARG A 1 184 ? -24.996 24.800 12.220 1.00 85.62 184 ARG A N 1
ATOM 1461 C CA . ARG A 1 184 ? -25.660 24.634 10.914 1.00 85.62 184 ARG A CA 1
ATOM 1462 C C . ARG A 1 184 ? -25.634 25.931 10.100 1.00 85.62 184 ARG A C 1
ATOM 1464 O O . ARG A 1 184 ? -25.265 25.897 8.927 1.00 85.62 184 ARG A O 1
ATOM 1471 N N . LYS A 1 185 ? -25.921 27.085 10.718 1.00 84.94 185 LYS A N 1
ATOM 1472 C CA . LYS A 1 185 ? -25.827 28.417 10.078 1.00 84.94 185 LYS A CA 1
ATOM 1473 C C . LYS A 1 185 ? -24.399 28.779 9.657 1.00 84.94 185 LYS A C 1
ATOM 1475 O O . LYS A 1 185 ? -24.218 29.434 8.633 1.00 84.94 185 LYS A O 1
ATOM 1480 N N . LYS A 1 186 ? -23.383 28.301 10.383 1.00 82.19 186 LYS A N 1
ATOM 1481 C CA . LYS A 1 186 ? -21.957 28.410 10.011 1.00 82.19 186 LYS A CA 1
ATOM 1482 C C . LYS A 1 186 ? -21.467 27.310 9.055 1.00 82.19 186 LYS A C 1
ATOM 1484 O O . LYS A 1 186 ? -20.285 27.277 8.730 1.00 82.19 186 LYS A O 1
ATOM 1489 N N . GLN A 1 187 ? -22.366 26.457 8.551 1.00 79.31 187 GLN A N 1
ATOM 1490 C CA . GLN A 1 187 ? -22.077 25.355 7.621 1.00 79.31 187 GLN A CA 1
ATOM 1491 C C . GLN A 1 187 ? -21.088 24.309 8.178 1.00 79.31 187 GLN A C 1
ATOM 1493 O O . GLN A 1 187 ? -20.391 23.632 7.425 1.00 79.31 187 GLN A O 1
ATOM 1498 N N . LEU A 1 188 ? -21.049 24.144 9.504 1.00 79.75 188 LEU A N 1
ATOM 1499 C CA . LEU A 1 188 ? -20.187 23.194 10.214 1.00 79.75 188 LEU A CA 1
ATOM 1500 C C . LEU A 1 188 ? -20.894 21.837 10.348 1.00 79.75 188 LEU A C 1
ATOM 1502 O O . LEU A 1 188 ? -21.211 21.381 11.447 1.00 79.75 188 LEU A O 1
ATOM 1506 N N . VAL A 1 189 ? -21.165 21.199 9.204 1.00 80.12 189 VAL A N 1
ATOM 1507 C CA . VAL A 1 189 ? -21.967 19.962 9.108 1.00 80.12 189 VAL A CA 1
ATOM 1508 C C . VAL A 1 189 ? -21.413 18.850 10.005 1.00 80.12 189 VAL A C 1
ATOM 1510 O O . VAL A 1 189 ? -22.178 18.149 10.662 1.00 80.12 189 VAL A O 1
ATOM 1513 N N . GLN A 1 190 ? -20.087 18.737 10.104 1.00 76.31 190 GLN A N 1
ATOM 1514 C CA . GLN A 1 190 ? -19.424 17.716 10.922 1.00 76.31 190 GLN A CA 1
ATOM 1515 C C . GLN A 1 190 ? -19.546 17.962 12.428 1.00 76.31 190 GLN A C 1
ATOM 1517 O O . GLN A 1 190 ? -19.736 17.019 13.190 1.00 76.31 190 GLN A O 1
ATOM 1522 N N . ALA A 1 191 ? -19.498 19.227 12.855 1.00 81.06 191 ALA A N 1
ATOM 1523 C CA . ALA A 1 191 ? -19.707 19.600 14.251 1.00 81.06 191 ALA A CA 1
ATOM 1524 C C . ALA A 1 191 ? -21.141 19.245 14.690 1.00 81.06 191 ALA A C 1
ATOM 1526 O O . ALA A 1 191 ? -21.347 18.673 15.757 1.00 81.06 191 ALA A O 1
ATOM 1527 N N . VAL A 1 192 ? -22.123 19.487 13.812 1.00 84.88 192 VAL A N 1
ATOM 1528 C CA . VAL A 1 192 ? -23.516 19.047 13.997 1.00 84.88 192 VAL A CA 1
ATOM 1529 C C . VAL A 1 192 ? -23.628 17.515 14.029 1.00 84.88 192 VAL A C 1
ATOM 1531 O O . VAL A 1 192 ? -24.329 16.981 14.884 1.00 84.88 192 VAL A O 1
ATOM 1534 N N . ALA A 1 193 ? -22.910 16.793 13.163 1.00 79.94 193 ALA A N 1
ATOM 1535 C CA . ALA A 1 193 ? -22.892 15.328 13.182 1.00 79.94 193 ALA A CA 1
ATOM 1536 C C . ALA A 1 193 ? -22.296 14.760 14.488 1.00 79.94 193 ALA A C 1
ATOM 1538 O O . ALA A 1 193 ? -22.873 13.837 15.055 1.00 79.94 193 ALA A O 1
ATOM 1539 N N . LYS A 1 194 ? -21.215 15.349 15.024 1.00 78.44 194 LYS A N 1
ATOM 1540 C CA . LYS A 1 194 ? -20.646 14.975 16.336 1.00 78.44 194 LYS A CA 1
ATOM 1541 C C . LYS A 1 194 ? -21.570 15.312 17.516 1.00 78.44 194 LYS A C 1
ATOM 1543 O O . LYS A 1 194 ? -21.602 14.559 18.485 1.00 78.44 194 LYS A O 1
ATOM 1548 N N . ILE A 1 195 ? -22.366 16.381 17.427 1.00 85.75 195 ILE A N 1
ATOM 1549 C CA . ILE A 1 195 ? -23.432 16.673 18.405 1.00 85.75 195 ILE A CA 1
ATOM 1550 C C . ILE A 1 195 ? -24.525 15.602 18.365 1.00 85.75 195 ILE A C 1
ATOM 1552 O O . ILE A 1 195 ? -24.932 15.115 19.416 1.00 85.75 195 ILE A O 1
ATOM 1556 N N . HIS A 1 196 ? -24.967 15.192 17.173 1.00 83.69 196 HIS A N 1
ATOM 1557 C CA . HIS A 1 196 ? -25.933 14.101 17.043 1.00 83.69 196 HIS A CA 1
ATOM 1558 C C . HIS A 1 196 ? -25.351 12.755 17.522 1.00 83.69 196 HIS A C 1
ATOM 1560 O O . HIS A 1 196 ? -26.066 12.010 18.182 1.00 83.69 196 HIS A O 1
ATOM 1566 N N . GLU A 1 197 ? -24.070 12.454 17.254 1.00 78.56 197 GLU A N 1
ATOM 1567 C CA . GLU A 1 197 ? -23.382 11.266 17.795 1.00 78.56 197 GLU A CA 1
ATOM 1568 C C . GLU A 1 197 ? -23.447 11.240 19.328 1.00 78.56 197 GLU A C 1
ATOM 1570 O O . GLU A 1 197 ? -23.852 10.233 19.904 1.00 78.56 197 GLU A O 1
ATOM 1575 N N . TYR A 1 198 ? -23.106 12.353 19.985 1.00 78.62 198 TYR A N 1
ATOM 1576 C CA . TYR A 1 198 ? -23.124 12.441 21.444 1.00 78.62 198 TYR A CA 1
ATOM 1577 C C . TYR A 1 198 ? -24.542 12.378 22.033 1.00 78.62 198 TYR A C 1
ATOM 1579 O O . TYR A 1 198 ? -24.789 11.582 22.937 1.00 78.62 198 TYR A O 1
ATOM 1587 N N . GLN A 1 199 ? -25.495 13.149 21.497 1.00 81.12 199 GLN A N 1
ATOM 1588 C CA . GLN A 1 199 ? -26.879 13.152 21.987 1.00 81.12 199 GLN A CA 1
ATOM 1589 C C . GLN A 1 199 ? -27.519 11.754 21.863 1.00 81.12 199 GLN A C 1
ATOM 1591 O O . GLN A 1 199 ? -28.169 11.287 22.794 1.00 81.12 199 GLN A O 1
ATOM 1596 N N . LEU A 1 200 ? -27.231 11.025 20.776 1.00 74.00 200 LEU A N 1
ATOM 1597 C CA . LEU A 1 200 ? -27.659 9.634 20.596 1.00 74.00 200 LEU A CA 1
ATOM 1598 C C . LEU A 1 200 ? -27.008 8.649 21.583 1.00 74.00 200 LEU A C 1
ATOM 1600 O O . LEU A 1 200 ? -27.585 7.589 21.828 1.00 74.00 200 LEU A O 1
ATOM 1604 N N . ILE A 1 201 ? -25.819 8.936 22.122 1.00 69.50 201 ILE A N 1
ATOM 1605 C CA . ILE A 1 201 ? -25.185 8.125 23.178 1.00 69.50 201 ILE A CA 1
ATOM 1606 C C . ILE A 1 201 ? -25.870 8.391 24.525 1.00 69.50 201 ILE A C 1
ATOM 1608 O O . ILE A 1 201 ? -26.199 7.437 25.230 1.00 69.50 201 ILE A O 1
ATOM 1612 N N . VAL A 1 202 ? -26.153 9.659 24.844 1.00 70.94 202 VAL A N 1
ATOM 1613 C CA . VAL A 1 202 ? -26.895 10.071 26.051 1.00 70.94 202 VAL A CA 1
ATOM 1614 C C . VAL A 1 202 ? -28.287 9.437 26.093 1.00 70.94 202 VAL A C 1
ATOM 1616 O O . VAL A 1 202 ? -28.609 8.743 27.055 1.00 70.94 202 VAL A O 1
ATOM 1619 N N . GLU A 1 203 ? -29.079 9.594 25.027 1.00 71.19 203 GLU A N 1
ATOM 1620 C CA . GLU A 1 203 ? -30.434 9.026 24.919 1.00 71.19 203 GLU A CA 1
ATOM 1621 C C . GLU A 1 203 ? -30.454 7.496 25.087 1.00 71.19 203 GLU A C 1
ATOM 1623 O O . GLU A 1 203 ? -31.441 6.925 25.553 1.00 71.19 203 GLU A O 1
ATOM 1628 N N . GLU A 1 204 ? -29.370 6.810 24.708 1.00 65.94 204 GLU A N 1
ATOM 1629 C CA . GLU A 1 204 ? -29.231 5.373 24.944 1.00 65.94 204 GLU A CA 1
ATOM 1630 C C . GLU A 1 204 ? -28.922 5.089 26.411 1.00 65.94 204 GLU A C 1
ATOM 1632 O O . GLU A 1 204 ? -29.622 4.295 27.026 1.00 65.94 204 GLU A O 1
ATOM 1637 N N . ALA A 1 205 ? -27.927 5.760 27.001 1.00 63.34 205 ALA A N 1
ATOM 1638 C CA . ALA A 1 205 ? -27.566 5.573 28.405 1.00 63.34 205 ALA A CA 1
ATOM 1639 C C . ALA A 1 205 ? -28.768 5.795 29.343 1.00 63.34 205 ALA A C 1
ATOM 1641 O O . ALA A 1 205 ? -28.989 5.003 30.260 1.00 63.34 205 ALA A O 1
ATOM 1642 N N . GLU A 1 206 ? -29.599 6.804 29.067 1.00 66.25 206 GLU A N 1
ATOM 1643 C CA . GLU A 1 206 ? -30.843 7.066 29.799 1.00 66.25 206 GLU A CA 1
ATOM 1644 C C . GLU A 1 206 ? -31.878 5.936 29.639 1.00 66.25 206 GLU A C 1
ATOM 1646 O O . GLU A 1 206 ? -32.471 5.506 30.630 1.00 66.25 206 GLU A O 1
ATOM 1651 N N . ARG A 1 207 ? -32.054 5.376 28.431 1.00 65.94 207 ARG A N 1
ATOM 1652 C CA . ARG A 1 207 ? -32.909 4.189 28.207 1.00 65.94 207 ARG A CA 1
ATOM 1653 C C . ARG A 1 207 ? -32.372 2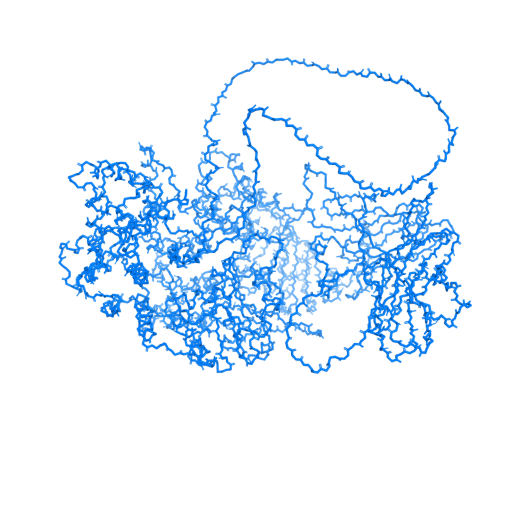.930 28.887 1.00 65.94 207 ARG A C 1
ATOM 1655 O O . ARG A 1 207 ? -33.158 2.136 29.401 1.00 65.94 207 ARG A O 1
ATOM 1662 N N . LEU A 1 208 ? -31.055 2.730 28.897 1.00 58.50 208 LEU A N 1
ATOM 1663 C CA . LEU A 1 208 ? -30.420 1.556 29.502 1.00 58.50 208 LEU A CA 1
ATOM 1664 C C . LEU A 1 208 ? -30.497 1.587 31.032 1.00 58.50 208 LEU A C 1
ATOM 1666 O O . LEU A 1 208 ? -30.726 0.549 31.651 1.00 58.50 208 LEU A O 1
ATOM 1670 N N . LEU A 1 209 ? -30.424 2.772 31.645 1.00 58.47 209 LEU A N 1
ATOM 1671 C CA . LEU A 1 209 ? -30.707 2.952 33.074 1.00 58.47 209 LEU A CA 1
ATOM 1672 C C . LEU A 1 209 ? -32.155 2.576 33.447 1.00 58.47 209 LEU A C 1
ATOM 1674 O O . LEU A 1 209 ? -32.404 2.192 34.588 1.00 58.47 209 LEU A O 1
ATOM 1678 N N . GLN A 1 210 ? -33.095 2.632 32.497 1.00 55.44 210 GLN A N 1
ATOM 1679 C CA . GLN A 1 210 ? -34.509 2.289 32.698 1.00 55.44 210 GLN A CA 1
ATOM 1680 C C . GLN A 1 210 ? -34.852 0.811 32.419 1.00 55.44 210 GLN A C 1
ATOM 1682 O O . GLN A 1 210 ? -35.972 0.394 32.717 1.00 55.44 210 GLN A O 1
ATOM 1687 N N . LYS A 1 211 ? -33.931 -0.003 31.874 1.00 55.56 211 LYS A N 1
ATOM 1688 C CA . LYS A 1 211 ? -34.183 -1.424 31.559 1.00 55.56 211 LYS A CA 1
ATOM 1689 C C . LYS A 1 211 ? -33.038 -2.359 31.959 1.00 55.56 211 LYS A C 1
ATOM 1691 O O . LYS A 1 211 ? -32.093 -2.571 31.203 1.00 55.56 211 LYS A O 1
ATOM 1696 N N . ARG A 1 212 ? -33.208 -3.024 33.108 1.00 51.34 212 ARG A N 1
ATOM 1697 C CA . ARG A 1 212 ? -32.486 -4.251 33.485 1.00 51.34 212 ARG A CA 1
ATOM 1698 C C . ARG A 1 212 ? -33.434 -5.451 33.416 1.00 51.34 212 ARG A C 1
ATOM 1700 O O . ARG A 1 212 ? -34.093 -5.775 34.396 1.00 51.34 212 ARG A O 1
ATOM 1707 N N . GLU A 1 213 ? -33.496 -6.083 32.251 1.00 56.28 213 GLU A N 1
ATOM 1708 C CA . GLU A 1 213 ? -34.172 -7.366 32.019 1.00 56.28 213 GLU A CA 1
ATOM 1709 C C . GLU A 1 213 ? -33.169 -8.316 31.349 1.00 56.28 213 GLU A C 1
ATOM 1711 O O . GLU A 1 213 ? -32.366 -7.867 30.525 1.00 56.28 213 GLU A O 1
ATOM 1716 N N . ASP A 1 214 ? -33.202 -9.608 31.684 1.00 58.12 214 ASP A N 1
ATOM 1717 C CA . ASP A 1 214 ? -32.310 -10.599 31.071 1.00 58.12 214 ASP A CA 1
ATOM 1718 C C . ASP A 1 214 ? -32.659 -10.793 29.588 1.00 58.12 214 ASP A C 1
ATOM 1720 O O . ASP A 1 214 ? -33.743 -11.256 29.223 1.00 58.12 214 ASP A O 1
ATOM 1724 N N . LEU A 1 215 ? -31.730 -10.409 28.712 1.00 65.38 215 LEU A N 1
ATOM 1725 C CA . LEU A 1 215 ? -31.931 -10.434 27.267 1.00 65.38 215 LEU A CA 1
ATOM 1726 C C . LEU A 1 215 ? -31.808 -11.856 26.712 1.00 65.38 215 LEU A C 1
ATOM 1728 O O . LEU A 1 215 ? -30.773 -12.509 26.852 1.00 65.38 215 LEU A O 1
ATOM 1732 N N . THR A 1 216 ? -32.843 -12.297 25.996 1.00 75.81 216 THR A N 1
ATOM 1733 C CA . THR A 1 216 ? -32.780 -13.503 25.157 1.00 75.81 216 THR A CA 1
ATOM 1734 C C . THR A 1 216 ? -31.737 -13.343 24.047 1.00 75.81 216 THR A C 1
ATOM 1736 O O . THR A 1 216 ? -31.440 -12.227 23.623 1.00 75.81 216 THR A O 1
ATOM 1739 N N . GLU A 1 217 ? -31.205 -14.451 23.526 1.00 71.94 217 GLU A N 1
ATOM 1740 C CA . GLU A 1 217 ? -30.173 -14.428 22.473 1.00 71.94 217 GLU A CA 1
ATOM 1741 C C . GLU A 1 217 ? -30.611 -13.676 21.200 1.00 71.94 217 GLU A C 1
ATOM 1743 O O . GLU A 1 217 ? -29.816 -12.940 20.614 1.00 71.94 217 GLU A O 1
ATOM 1748 N N . GLU A 1 218 ? -31.886 -13.776 20.806 1.00 76.44 218 GLU A N 1
ATOM 1749 C CA . GLU A 1 218 ? -32.428 -12.998 19.680 1.00 76.44 218 GLU A CA 1
ATOM 1750 C C . GLU A 1 218 ? -32.510 -11.496 20.030 1.00 76.44 218 GLU A C 1
ATOM 1752 O O . GLU A 1 218 ? -32.148 -10.649 19.217 1.00 76.44 218 GLU A O 1
ATOM 1757 N N . GLY A 1 219 ? -32.870 -11.153 21.274 1.00 79.44 219 GLY A N 1
ATOM 1758 C CA . GLY A 1 219 ? -32.853 -9.772 21.769 1.00 79.44 219 GLY A CA 1
ATOM 1759 C C . GLY A 1 219 ? -31.445 -9.166 21.835 1.00 79.44 219 GLY A C 1
ATOM 1760 O O . GLY A 1 219 ? -31.250 -8.020 21.426 1.00 79.44 219 GLY A O 1
ATOM 1761 N N . LYS A 1 220 ? -30.437 -9.936 22.273 1.00 79.88 220 LYS A N 1
ATOM 1762 C CA . LYS A 1 220 ? -29.020 -9.535 22.192 1.00 79.88 220 LYS A CA 1
ATOM 1763 C C . LYS A 1 220 ? -28.614 -9.260 20.743 1.00 79.88 220 LYS A C 1
ATOM 1765 O O . LYS A 1 220 ? -28.008 -8.230 20.462 1.00 79.88 220 LYS A O 1
ATOM 1770 N N . LYS A 1 221 ? -28.953 -10.167 19.821 1.00 84.56 221 LYS A N 1
ATOM 1771 C CA . LYS A 1 221 ? -28.656 -10.059 18.385 1.00 84.56 221 LYS A CA 1
ATOM 1772 C C . LYS A 1 221 ? -29.286 -8.808 17.758 1.00 84.56 221 LYS A C 1
ATOM 1774 O O . LYS A 1 221 ? -28.592 -8.089 17.039 1.00 84.56 221 LYS A O 1
ATOM 1779 N N . ASP A 1 222 ? -30.548 -8.505 18.059 1.00 84.12 222 ASP A N 1
ATOM 1780 C CA . ASP A 1 222 ? -31.215 -7.288 17.576 1.00 84.12 222 ASP A CA 1
ATOM 1781 C C . ASP A 1 222 ? -30.525 -6.016 18.084 1.00 84.12 222 ASP A C 1
ATOM 1783 O O . ASP A 1 222 ? -30.252 -5.101 17.304 1.00 84.12 222 ASP A O 1
ATOM 1787 N N . ILE A 1 223 ? -30.182 -5.964 19.374 1.00 81.69 223 ILE A N 1
ATOM 1788 C CA . ILE A 1 223 ? -29.479 -4.820 19.974 1.00 81.69 223 ILE A CA 1
ATOM 1789 C C . ILE A 1 223 ? -28.062 -4.681 19.389 1.00 81.69 223 ILE A C 1
ATOM 1791 O O . ILE A 1 223 ? -27.630 -3.564 19.097 1.00 81.69 223 ILE A O 1
ATOM 1795 N N . PHE A 1 224 ? -27.363 -5.791 19.130 1.00 86.44 224 PHE A N 1
ATOM 1796 C CA . PHE A 1 224 ? -26.070 -5.800 18.440 1.00 86.44 224 PHE A CA 1
ATOM 1797 C C . PHE A 1 224 ? -26.194 -5.199 17.029 1.00 86.44 224 PHE A C 1
ATOM 1799 O O . PHE A 1 224 ? -25.468 -4.266 16.689 1.00 86.44 224 PHE A O 1
ATOM 1806 N N . ILE A 1 225 ? -27.166 -5.647 16.225 1.00 89.25 225 ILE A N 1
ATOM 1807 C CA . ILE A 1 225 ? -27.420 -5.109 14.876 1.00 89.25 225 ILE A CA 1
ATOM 1808 C C . ILE A 1 225 ? -27.790 -3.617 14.922 1.00 89.25 225 ILE A C 1
ATOM 1810 O O . ILE A 1 225 ? -27.320 -2.844 14.083 1.00 89.25 225 ILE A O 1
ATOM 1814 N N . GLN A 1 226 ? -28.591 -3.186 15.900 1.00 86.12 226 GLN A N 1
ATOM 1815 C CA . GLN A 1 226 ? -28.942 -1.774 16.084 1.00 86.12 226 GLN A CA 1
ATOM 1816 C C . GLN A 1 226 ? -27.719 -0.924 16.461 1.00 86.12 226 GLN A C 1
ATOM 1818 O O . GLN A 1 226 ? -27.514 0.128 15.856 1.00 86.12 226 GLN A O 1
ATOM 1823 N N . GLY A 1 227 ? -26.863 -1.396 17.374 1.00 84.38 227 GLY A N 1
ATOM 1824 C CA . GLY A 1 227 ? -25.607 -0.732 17.741 1.00 84.38 227 GLY A CA 1
ATOM 1825 C C . GLY A 1 227 ? -24.638 -0.594 16.563 1.00 84.38 227 GLY A C 1
ATOM 1826 O O . GLY A 1 227 ? -24.132 0.503 16.310 1.00 84.38 227 GLY A O 1
ATOM 1827 N N . LEU A 1 228 ? -24.463 -1.665 15.772 1.00 91.00 228 LEU A N 1
ATOM 1828 C CA . LEU A 1 228 ? -23.689 -1.628 14.524 1.00 91.00 228 LEU A CA 1
ATOM 1829 C C . LEU A 1 228 ? -24.218 -0.540 13.578 1.00 91.00 228 LEU A C 1
ATOM 1831 O O . LEU A 1 228 ? -23.458 0.332 13.153 1.00 91.00 228 LEU A O 1
ATOM 1835 N N . LYS A 1 229 ? -25.528 -0.543 13.285 1.00 90.69 229 LYS A N 1
ATOM 1836 C CA . LYS A 1 229 ? -26.153 0.443 12.384 1.00 90.69 229 LYS A CA 1
ATOM 1837 C C . LYS A 1 229 ? -26.011 1.873 12.897 1.00 90.69 229 LYS A C 1
ATOM 1839 O O . LYS A 1 229 ? -25.661 2.764 12.126 1.00 90.69 229 LYS A O 1
ATOM 1844 N N . LYS A 1 230 ? -26.232 2.092 14.195 1.00 84.25 230 LYS A N 1
ATOM 1845 C CA . LYS A 1 230 ? -26.129 3.399 14.856 1.00 84.25 230 LYS A CA 1
ATOM 1846 C C . LYS A 1 230 ? -24.714 3.975 14.741 1.00 84.25 230 LYS A C 1
ATOM 1848 O O . LYS A 1 230 ? -24.556 5.121 14.316 1.00 84.25 230 LYS A O 1
ATOM 1853 N N . LYS A 1 231 ? -23.679 3.173 15.025 1.00 84.69 231 LYS A N 1
ATOM 1854 C CA . LYS A 1 231 ? -22.279 3.619 14.923 1.00 84.69 231 LYS A CA 1
ATOM 1855 C C . LYS A 1 231 ? -21.813 3.783 13.473 1.00 84.69 231 LYS A C 1
ATOM 1857 O O . LYS A 1 231 ? -21.140 4.767 13.189 1.00 84.69 231 LYS A O 1
ATOM 1862 N N . ILE A 1 232 ? -22.207 2.903 12.546 1.00 90.38 232 ILE A N 1
ATOM 1863 C CA . ILE A 1 232 ? -21.888 3.041 11.109 1.00 90.38 232 ILE A CA 1
ATOM 1864 C C . ILE A 1 232 ? -22.531 4.302 10.512 1.00 90.38 232 ILE A C 1
ATOM 1866 O O . ILE A 1 232 ? -21.878 5.026 9.760 1.00 90.38 232 ILE A O 1
ATOM 1870 N N . TYR A 1 233 ? -23.788 4.595 10.858 1.00 87.69 233 TYR A N 1
ATOM 1871 C CA . TYR A 1 233 ? -24.475 5.804 10.399 1.00 87.69 233 TYR A CA 1
ATOM 1872 C C . TYR A 1 233 ? -23.779 7.073 10.918 1.00 87.69 233 TYR A C 1
ATOM 1874 O O . TYR A 1 233 ? -23.498 7.984 10.139 1.00 87.69 233 TYR A O 1
ATOM 1882 N N . SER A 1 234 ? -23.430 7.093 12.212 1.00 80.88 234 SER A N 1
ATOM 1883 C CA . SER A 1 234 ? -22.638 8.164 12.834 1.00 80.88 234 SER A CA 1
ATOM 1884 C C . SER A 1 234 ? -21.274 8.356 12.158 1.00 80.88 234 SER A C 1
ATOM 1886 O O . SER A 1 234 ? -20.919 9.465 11.758 1.00 80.88 234 SER A O 1
ATOM 1888 N N . TRP A 1 235 ? -20.528 7.264 11.963 1.00 84.00 235 TRP A N 1
ATOM 1889 C CA . TRP A 1 235 ? -19.221 7.254 11.303 1.00 84.00 235 TRP A CA 1
ATOM 1890 C C . TRP A 1 235 ? -19.295 7.864 9.900 1.00 84.00 235 TRP A C 1
ATOM 1892 O O . TRP A 1 235 ? -18.544 8.780 9.582 1.00 84.00 235 TRP A O 1
ATOM 1902 N N . TYR A 1 236 ? -20.250 7.433 9.073 1.00 87.38 236 TYR A N 1
ATOM 1903 C CA . TYR A 1 236 ? -20.388 7.939 7.706 1.00 87.38 236 TYR A CA 1
ATOM 1904 C C . TYR A 1 236 ? -20.757 9.437 7.652 1.00 87.38 236 TYR A C 1
ATOM 1906 O O . TYR A 1 236 ? -20.208 10.187 6.840 1.00 87.38 236 TYR A O 1
ATOM 1914 N N . GLU A 1 237 ? -21.659 9.897 8.525 1.00 81.25 237 GLU A N 1
ATOM 1915 C CA . GLU A 1 237 ? -22.051 11.313 8.626 1.00 81.25 237 GLU A CA 1
ATOM 1916 C C . GLU A 1 237 ? -20.942 12.205 9.222 1.00 81.25 237 GLU A C 1
ATOM 1918 O O . GLU A 1 237 ? -20.902 13.403 8.939 1.00 81.25 237 GLU A O 1
ATOM 1923 N N . THR A 1 238 ? -20.014 11.632 9.999 1.00 76.69 238 THR A N 1
ATOM 1924 C CA . THR A 1 238 ? -18.835 12.328 10.548 1.00 76.69 238 THR A CA 1
ATOM 1925 C C . THR A 1 238 ? -17.582 12.230 9.666 1.00 76.69 238 THR A C 1
ATOM 1927 O O . THR A 1 238 ? -16.623 12.959 9.912 1.00 76.69 238 THR A O 1
ATOM 1930 N N . MET A 1 239 ? -17.578 11.437 8.586 1.00 80.38 239 MET A N 1
ATOM 1931 C CA . MET A 1 239 ? -16.514 11.475 7.569 1.00 80.38 239 MET A CA 1
ATOM 1932 C C . MET A 1 239 ? -16.500 12.803 6.797 1.00 80.38 239 MET A C 1
ATOM 1934 O O . MET A 1 239 ? -17.548 13.360 6.470 1.00 80.38 239 MET A O 1
ATOM 1938 N N . THR A 1 240 ? -15.306 13.305 6.462 1.00 77.00 240 THR A N 1
ATOM 1939 C CA . THR A 1 240 ? -15.139 14.557 5.704 1.00 77.00 240 THR A CA 1
ATOM 1940 C C . THR A 1 240 ? -14.895 14.267 4.216 1.00 77.00 240 THR A C 1
ATOM 1942 O O . THR A 1 240 ? -13.835 13.738 3.876 1.00 77.00 240 THR A O 1
ATOM 1945 N N . PRO A 1 241 ? -15.780 14.668 3.281 1.00 81.06 241 PRO A N 1
ATOM 1946 C CA . PRO A 1 241 ? -15.521 14.521 1.842 1.00 81.06 241 PRO A CA 1
ATOM 1947 C C . PRO A 1 241 ? -14.448 15.495 1.307 1.00 81.06 241 PRO A C 1
ATOM 1949 O O . PRO A 1 241 ? -14.035 15.391 0.155 1.00 81.06 241 PRO A O 1
ATOM 1952 N N . VAL A 1 242 ? -13.999 16.450 2.131 1.00 84.44 242 VAL A N 1
ATOM 1953 C CA . VAL A 1 242 ? -12.957 17.448 1.828 1.00 84.44 242 VAL A CA 1
ATOM 1954 C C . VAL A 1 242 ? -12.027 17.582 3.054 1.00 84.44 242 VAL A C 1
ATOM 1956 O O . VAL A 1 242 ? -12.152 18.552 3.799 1.00 84.44 242 VAL A O 1
ATOM 1959 N N . PRO A 1 243 ? -11.156 16.594 3.343 1.00 74.81 243 PRO A N 1
ATOM 1960 C CA . PRO A 1 243 ? -10.564 16.394 4.679 1.00 74.81 243 PRO A CA 1
ATOM 1961 C C . PRO A 1 243 ? -9.669 17.520 5.222 1.00 74.81 243 PRO A C 1
ATOM 1963 O O . PRO A 1 243 ? -9.513 17.631 6.431 1.00 74.81 243 PRO A O 1
ATOM 1966 N N . TRP A 1 244 ? -9.128 18.393 4.371 1.00 76.50 244 TRP A N 1
ATOM 1967 C CA . TRP A 1 244 ? -8.381 19.588 4.798 1.00 76.50 244 TRP A CA 1
ATOM 1968 C C . TRP A 1 244 ? -9.277 20.770 5.203 1.00 76.50 244 TRP A C 1
ATOM 1970 O O . TRP A 1 244 ? -8.797 21.750 5.765 1.00 76.50 244 TRP A O 1
ATOM 1980 N N . LYS A 1 245 ? -10.580 20.732 4.893 1.00 72.56 245 LYS A N 1
ATOM 1981 C CA . LYS A 1 245 ? -11.482 21.876 5.058 1.00 72.56 245 LYS A CA 1
ATOM 1982 C C . LYS A 1 245 ? -12.398 21.693 6.266 1.00 72.56 245 LYS A C 1
ATOM 1984 O O . LYS A 1 245 ? -13.494 21.160 6.132 1.00 72.56 245 LYS A O 1
ATOM 1989 N N . LYS A 1 246 ? -11.991 22.228 7.423 1.00 63.06 246 LYS A N 1
ATOM 1990 C CA . LYS A 1 246 ? -12.779 22.202 8.676 1.00 63.06 246 LYS A CA 1
ATOM 1991 C C . LYS A 1 246 ? -14.202 22.756 8.503 1.00 63.06 246 LYS A C 1
ATOM 1993 O O . LYS A 1 246 ? -15.164 22.168 8.986 1.00 63.06 246 LYS A O 1
ATOM 1998 N N . SER A 1 247 ? -14.355 23.830 7.725 1.00 65.12 247 SER A N 1
ATOM 1999 C CA . SER A 1 247 ? -15.647 24.375 7.281 1.00 65.12 247 SER A CA 1
ATOM 2000 C C . SER A 1 247 ? -16.224 23.614 6.073 1.00 65.12 247 SER A C 1
ATOM 2002 O O . SER A 1 247 ? -16.512 24.186 5.013 1.00 65.12 247 SER A O 1
ATOM 2004 N N . CYS A 1 248 ? -16.362 22.290 6.200 1.00 71.25 248 CYS A N 1
ATOM 2005 C CA . CYS A 1 248 ? -16.961 21.456 5.163 1.00 71.25 248 CYS A CA 1
ATOM 2006 C C . CYS A 1 248 ? -18.490 21.581 5.192 1.00 71.25 248 CYS A C 1
ATOM 2008 O O . CYS A 1 248 ? -19.167 20.971 6.017 1.00 71.25 248 CYS A O 1
ATOM 2010 N N . LYS A 1 249 ? -19.033 22.357 4.248 1.00 77.62 249 LYS A N 1
ATOM 2011 C CA . LYS A 1 249 ? -20.478 22.586 4.101 1.00 77.62 249 LYS A CA 1
ATOM 2012 C C . LYS A 1 249 ? -21.271 21.417 3.497 1.00 77.62 249 LYS A C 1
ATOM 2014 O O . LYS A 1 249 ? -22.458 21.584 3.239 1.00 77.62 249 LYS A O 1
ATOM 2019 N N . TRP A 1 250 ? -20.603 20.310 3.177 1.00 83.69 250 TRP A N 1
ATOM 2020 C CA . TRP A 1 250 ? -21.159 19.189 2.422 1.00 83.69 250 TRP A CA 1
ATOM 2021 C C . TRP A 1 250 ? -21.111 17.901 3.239 1.00 83.69 250 TRP A C 1
ATOM 2023 O O . TRP A 1 250 ? -20.112 17.630 3.907 1.00 83.69 250 TRP A O 1
ATOM 2033 N N . LYS A 1 251 ? -22.140 17.065 3.106 1.00 83.06 251 LYS A N 1
ATOM 2034 C CA . LYS A 1 251 ? -22.134 15.686 3.617 1.00 83.06 251 LYS A CA 1
ATOM 2035 C C . LYS A 1 251 ? -21.376 14.738 2.687 1.00 83.06 251 LYS A C 1
ATOM 2037 O O . LYS A 1 251 ? -21.326 14.940 1.471 1.00 83.06 251 LYS A O 1
ATOM 2042 N N . SER A 1 252 ? -20.892 13.627 3.241 1.00 85.56 252 SER A N 1
ATOM 2043 C CA . SER A 1 252 ? -20.384 12.488 2.462 1.00 85.56 252 SER A CA 1
ATOM 2044 C C . SER A 1 252 ? -21.426 11.980 1.453 1.00 85.56 252 SER A C 1
ATOM 2046 O O . SER A 1 252 ? -21.104 11.828 0.277 1.00 85.56 252 SER A O 1
ATOM 2048 N N . THR A 1 253 ? -22.697 11.852 1.859 1.00 85.75 253 THR A N 1
ATOM 2049 C CA . THR A 1 253 ? -23.819 11.428 0.992 1.00 85.75 253 THR A CA 1
ATOM 2050 C C . THR A 1 253 ? -24.028 12.353 -0.212 1.00 85.75 253 THR A C 1
ATOM 2052 O O . THR A 1 253 ? -24.295 11.895 -1.325 1.00 85.75 253 THR A O 1
ATOM 2055 N N . GLU A 1 254 ? -23.880 13.664 -0.014 1.00 87.50 254 GLU A N 1
ATOM 2056 C CA . GLU A 1 254 ? -24.050 14.671 -1.063 1.00 87.50 254 GLU A CA 1
ATOM 2057 C C . GLU A 1 254 ? -22.936 14.587 -2.107 1.00 87.50 254 GLU A C 1
ATOM 2059 O O . GLU A 1 254 ? -23.223 14.638 -3.303 1.00 87.50 254 GLU A O 1
ATOM 2064 N N . LEU A 1 255 ? -21.679 14.423 -1.681 1.00 90.31 255 LEU A N 1
ATOM 2065 C CA . LEU A 1 255 ? -20.505 14.461 -2.560 1.00 90.31 255 LEU A CA 1
ATOM 2066 C C . LEU A 1 255 ? -20.007 13.093 -3.051 1.00 90.31 255 LEU A C 1
ATOM 2068 O O . LEU A 1 255 ? -19.234 13.069 -4.008 1.00 90.31 255 LEU A O 1
ATOM 2072 N N . PHE A 1 256 ? -20.465 11.974 -2.480 1.00 91.81 256 PHE A N 1
ATOM 2073 C CA . PHE A 1 256 ? -20.046 10.630 -2.894 1.00 91.81 256 PHE A CA 1
ATOM 2074 C C . PHE A 1 256 ? -20.238 10.399 -4.401 1.00 91.81 256 PHE A C 1
ATOM 2076 O O . PHE A 1 256 ? -21.293 10.704 -4.968 1.00 91.81 256 PHE A O 1
ATOM 2083 N N . ILE A 1 257 ? -19.220 9.826 -5.039 1.00 91.25 257 ILE A N 1
ATOM 2084 C CA . ILE A 1 257 ? -19.247 9.330 -6.413 1.00 91.25 257 ILE A CA 1
ATOM 2085 C C . ILE A 1 257 ? -18.706 7.905 -6.381 1.00 91.25 257 ILE A C 1
ATOM 2087 O O . ILE A 1 257 ? -17.639 7.657 -5.822 1.00 91.25 257 ILE A O 1
ATOM 2091 N N . ALA A 1 258 ? -19.449 6.979 -6.980 1.00 83.25 258 ALA A N 1
ATOM 2092 C CA . ALA A 1 258 ? -19.032 5.593 -7.088 1.00 83.25 258 ALA A CA 1
ATOM 2093 C C . ALA A 1 258 ? -17.876 5.456 -8.087 1.00 83.25 258 ALA A C 1
ATOM 2095 O O . ALA A 1 258 ? -18.048 5.736 -9.271 1.00 83.25 258 ALA A O 1
ATOM 2096 N N . CYS A 1 259 ? -16.725 4.973 -7.623 1.00 82.44 259 CYS A N 1
ATOM 2097 C CA . CYS A 1 259 ? -15.718 4.403 -8.512 1.00 82.44 259 CYS A CA 1
ATOM 2098 C C . CYS A 1 259 ? -16.247 3.080 -9.089 1.00 82.44 259 CYS A C 1
ATOM 2100 O O . CYS A 1 259 ? -16.830 2.275 -8.357 1.00 82.44 259 CYS A O 1
ATOM 2102 N N . SER A 1 260 ? -15.988 2.817 -10.371 1.00 83.12 260 SER A N 1
ATOM 2103 C CA . SER A 1 260 ? -16.160 1.469 -10.931 1.00 83.12 260 SER A CA 1
ATOM 2104 C C . SER A 1 260 ? -15.196 0.476 -10.258 1.00 83.12 260 SER A C 1
ATOM 2106 O O . SER A 1 260 ? -14.075 0.845 -9.896 1.00 83.12 260 SER A O 1
ATOM 2108 N N . LEU A 1 261 ? -15.593 -0.790 -10.117 1.00 89.25 261 LEU A N 1
ATOM 2109 C CA . LEU A 1 261 ? -14.720 -1.873 -9.644 1.00 89.25 261 LEU A CA 1
ATOM 2110 C C . LEU A 1 261 ? -14.271 -2.742 -10.818 1.00 89.25 261 LEU A C 1
ATOM 2112 O O . LEU A 1 261 ? -15.089 -3.078 -11.666 1.00 89.25 261 LEU A O 1
ATOM 2116 N N . ILE A 1 262 ? -12.994 -3.121 -10.856 1.00 88.44 262 ILE A N 1
ATOM 2117 C CA . ILE A 1 262 ? -12.417 -4.007 -11.875 1.00 88.44 262 ILE A CA 1
ATOM 2118 C C . ILE A 1 262 ? -12.026 -5.331 -11.214 1.00 88.44 262 ILE A C 1
ATOM 2120 O O . ILE A 1 262 ? -11.229 -5.337 -10.277 1.00 88.44 262 ILE A O 1
ATOM 2124 N N . LEU A 1 263 ? -12.561 -6.453 -11.700 1.00 86.06 263 LEU A N 1
ATOM 2125 C CA . LEU A 1 263 ? -12.125 -7.790 -11.281 1.00 86.06 263 LEU A CA 1
ATOM 2126 C C . LEU A 1 263 ? -10.791 -8.146 -11.953 1.00 86.06 263 LEU A C 1
ATOM 2128 O O . LEU A 1 263 ? -10.766 -8.354 -13.163 1.00 86.06 263 LEU A O 1
ATOM 2132 N N . THR A 1 264 ? -9.704 -8.234 -11.179 1.00 73.81 264 THR A N 1
ATOM 2133 C CA . THR A 1 264 ? -8.341 -8.428 -11.717 1.00 73.81 264 THR A CA 1
ATOM 2134 C C . THR A 1 264 ? -7.789 -9.849 -11.588 1.00 73.81 264 THR A C 1
ATOM 2136 O O . THR A 1 264 ? -6.836 -10.180 -12.288 1.00 73.81 264 THR A O 1
ATOM 2139 N N . ASP A 1 265 ? -8.364 -10.701 -10.730 1.00 63.00 265 ASP A N 1
ATOM 2140 C CA . ASP A 1 265 ? -7.897 -12.083 -10.534 1.00 63.00 265 ASP A CA 1
ATOM 2141 C C . ASP A 1 265 ? -9.074 -13.079 -10.486 1.00 63.00 265 ASP A C 1
ATOM 2143 O O . ASP A 1 265 ? -9.858 -13.121 -9.529 1.00 63.00 265 ASP A O 1
ATOM 2147 N N . LYS A 1 266 ? -9.201 -13.892 -11.546 1.00 53.25 266 LYS A N 1
ATOM 2148 C CA . LYS A 1 266 ? -10.029 -15.106 -11.573 1.00 53.25 266 LYS A CA 1
ATOM 2149 C C . LYS A 1 266 ? -9.134 -16.305 -11.261 1.00 53.25 266 LYS A C 1
ATOM 2151 O O . LYS A 1 266 ? -8.131 -16.526 -11.934 1.00 53.25 266 LYS A O 1
ATOM 2156 N N . LYS A 1 267 ? -9.590 -17.188 -10.363 1.00 41.31 267 LYS A N 1
ATOM 2157 C CA . LYS A 1 267 ? -9.017 -18.538 -10.204 1.00 41.31 267 LYS A CA 1
ATOM 2158 C C . LYS A 1 267 ? -9.139 -19.300 -11.524 1.00 41.31 267 LYS A C 1
ATOM 2160 O O . LYS A 1 267 ? -10.194 -19.865 -11.815 1.00 41.31 267 LYS A O 1
ATOM 2165 N N . ALA A 1 268 ? -8.064 -19.322 -12.304 1.00 29.62 268 ALA A N 1
ATOM 2166 C CA . ALA A 1 268 ? -8.019 -19.969 -13.604 1.00 29.62 268 ALA A CA 1
ATOM 2167 C C . ALA A 1 268 ? -8.110 -21.501 -13.470 1.00 29.62 268 ALA A C 1
ATOM 2169 O O . ALA A 1 268 ? -7.107 -22.214 -13.469 1.00 29.62 268 ALA A O 1
ATOM 2170 N N . LYS A 1 269 ? -9.341 -22.028 -13.405 1.00 27.17 269 LYS A N 1
ATOM 2171 C CA . LYS A 1 269 ? -9.615 -23.364 -13.947 1.00 27.17 269 LYS A CA 1
ATOM 2172 C C . LYS A 1 269 ? -9.226 -23.317 -15.423 1.00 27.17 269 LYS A C 1
ATOM 2174 O O . LYS A 1 269 ? -9.702 -22.447 -16.146 1.00 27.17 269 LYS A O 1
ATOM 2179 N N . GLY A 1 270 ? -8.315 -24.195 -15.830 1.00 30.22 270 GLY A N 1
ATOM 2180 C CA . GLY A 1 270 ? -7.612 -24.045 -17.098 1.00 30.22 270 GLY A CA 1
ATOM 2181 C C . GLY A 1 270 ? -8.524 -24.118 -18.321 1.00 30.22 270 GLY A C 1
ATOM 2182 O O . GLY A 1 270 ? -9.199 -25.121 -18.524 1.00 30.22 270 GLY A O 1
ATOM 2183 N N . MET A 1 271 ? -8.463 -23.080 -19.152 1.00 25.11 271 MET A N 1
ATOM 2184 C CA . MET A 1 271 ? -8.630 -23.138 -20.605 1.00 25.11 271 MET A CA 1
ATOM 2185 C C . MET A 1 271 ? -7.981 -21.890 -21.212 1.00 25.11 271 MET A C 1
ATOM 2187 O O . MET A 1 271 ? -8.081 -20.797 -20.657 1.00 25.11 271 MET A O 1
ATOM 2191 N N . SER A 1 272 ? -7.297 -22.050 -22.343 1.00 35.06 272 SER A N 1
ATOM 2192 C CA . SER A 1 272 ? -6.666 -20.947 -23.068 1.00 35.06 272 SER A CA 1
ATOM 2193 C C . SER A 1 272 ? -7.712 -20.158 -23.858 1.00 35.06 272 SER A C 1
ATOM 2195 O O . SER A 1 272 ? -8.129 -20.577 -24.939 1.00 35.06 272 SER A O 1
ATOM 2197 N N . ALA A 1 273 ? -8.110 -19.006 -23.328 1.00 24.72 273 ALA A N 1
ATOM 2198 C CA . ALA A 1 273 ? -8.846 -17.969 -24.044 1.00 24.72 273 ALA A CA 1
ATOM 2199 C C . ALA A 1 273 ? -7.994 -16.683 -24.090 1.00 24.72 273 ALA A C 1
ATOM 2201 O O . ALA A 1 273 ? -7.082 -16.539 -23.268 1.00 24.72 273 ALA A O 1
ATOM 2202 N N . PRO A 1 274 ? -8.259 -15.740 -25.015 1.00 29.61 274 PRO A N 1
ATOM 2203 C CA . PRO A 1 274 ? -7.704 -14.392 -24.919 1.00 29.61 274 PRO A CA 1
ATOM 2204 C C . PRO A 1 274 ? -8.050 -13.776 -23.559 1.00 29.61 274 PRO A C 1
ATOM 2206 O O . PRO A 1 274 ? -9.086 -14.109 -22.983 1.00 29.61 274 PRO A O 1
ATOM 2209 N N . SER A 1 275 ? -7.212 -12.866 -23.061 1.00 36.38 275 SER A N 1
ATOM 2210 C CA . SER A 1 275 ? -7.497 -12.123 -21.830 1.00 36.38 275 SER A CA 1
ATOM 2211 C C . SER A 1 275 ? -8.873 -11.457 -21.926 1.00 36.38 275 SER A C 1
ATOM 2213 O O . SER A 1 275 ? -9.053 -10.546 -22.739 1.00 36.38 275 SER A O 1
ATOM 2215 N N . GLU A 1 276 ? -9.832 -11.921 -21.119 1.00 36.38 276 GLU A N 1
ATOM 2216 C CA . GLU A 1 276 ? -11.139 -11.274 -20.998 1.00 36.38 276 GLU A CA 1
ATOM 2217 C C . GLU A 1 276 ? -10.937 -9.793 -20.638 1.00 36.38 276 GLU A C 1
ATOM 2219 O O . GLU A 1 276 ? -10.029 -9.473 -19.863 1.00 36.38 276 GLU A O 1
ATOM 2224 N N . PRO A 1 277 ? -11.749 -8.872 -21.185 1.00 46.50 277 PRO A N 1
ATOM 2225 C CA . PRO A 1 277 ? -11.654 -7.468 -20.817 1.00 46.50 277 PRO A CA 1
ATOM 2226 C C . PRO A 1 277 ? -11.952 -7.289 -19.324 1.00 46.50 277 PRO A C 1
ATOM 2228 O O . PRO A 1 277 ? -12.879 -7.912 -18.806 1.00 46.50 277 PRO A O 1
ATOM 2231 N N . ASP A 1 278 ? -11.192 -6.400 -18.674 1.00 61.84 278 ASP A N 1
ATOM 2232 C CA . ASP A 1 278 ? -11.385 -5.937 -17.292 1.00 61.84 278 ASP A CA 1
ATOM 2233 C C . ASP A 1 278 ? -12.879 -5.823 -16.945 1.00 61.84 278 ASP A C 1
ATOM 2235 O O . ASP A 1 278 ? -13.561 -4.895 -17.398 1.00 61.84 278 ASP A O 1
ATOM 2239 N N . ILE A 1 279 ? -13.403 -6.768 -16.153 1.00 72.94 279 ILE A N 1
ATOM 2240 C CA . ILE A 1 279 ? -14.839 -6.818 -15.852 1.00 72.94 279 ILE A CA 1
ATOM 2241 C C . ILE A 1 279 ? -15.160 -5.669 -14.898 1.00 72.94 279 ILE A C 1
ATOM 2243 O O . ILE A 1 279 ? -14.927 -5.758 -13.688 1.00 72.94 279 ILE A O 1
ATOM 2247 N N . LYS A 1 280 ? -15.681 -4.582 -15.476 1.00 79.94 280 LYS A N 1
ATOM 2248 C CA . LYS A 1 280 ? -16.189 -3.415 -14.759 1.00 79.94 280 LYS A CA 1
ATOM 2249 C C . LYS A 1 280 ? -17.550 -3.730 -14.148 1.00 79.94 280 LYS A C 1
ATOM 2251 O O . LYS A 1 280 ? -18.487 -4.060 -14.867 1.00 79.94 280 LYS A O 1
ATOM 2256 N N . MET A 1 281 ? -17.641 -3.573 -12.835 1.00 85.12 281 MET A N 1
ATOM 2257 C CA . MET A 1 281 ? -18.838 -3.784 -12.020 1.00 85.12 281 MET A CA 1
ATOM 2258 C C . MET A 1 281 ? -19.173 -2.501 -11.256 1.00 85.12 281 MET A C 1
ATOM 2260 O O . MET A 1 281 ? -18.279 -1.708 -10.929 1.00 85.12 281 MET A O 1
ATOM 2264 N N . GLN A 1 282 ? -20.448 -2.300 -10.926 1.00 86.69 282 GLN A N 1
ATOM 2265 C CA . GLN A 1 282 ? -20.836 -1.251 -9.985 1.00 86.69 282 GLN A CA 1
ATOM 2266 C C . GLN A 1 282 ? -20.476 -1.647 -8.552 1.00 86.69 282 GLN A C 1
ATOM 2268 O O . GLN A 1 282 ? -20.454 -2.819 -8.182 1.00 86.69 282 GLN A O 1
ATOM 2273 N N . TYR A 1 283 ? -20.229 -0.652 -7.701 1.00 89.12 283 TYR A N 1
ATOM 2274 C CA . TYR A 1 283 ? -19.825 -0.899 -6.317 1.00 89.12 283 TYR A CA 1
ATOM 2275 C C . TYR A 1 283 ? -20.870 -1.682 -5.500 1.00 89.12 283 TYR A C 1
ATOM 2277 O O . TYR A 1 283 ? -20.510 -2.455 -4.618 1.00 89.12 283 TYR A O 1
ATOM 2285 N N . THR A 1 284 ? -22.156 -1.524 -5.821 1.00 87.44 284 THR A N 1
ATOM 2286 C CA . THR A 1 284 ? -23.291 -2.253 -5.232 1.00 87.44 284 THR A CA 1
ATOM 2287 C C . THR A 1 284 ? -23.292 -3.747 -5.560 1.00 87.44 284 THR A C 1
ATOM 2289 O O . THR A 1 284 ? -23.900 -4.534 -4.837 1.00 87.44 284 THR A O 1
ATOM 2292 N N . GLU A 1 285 ? -22.600 -4.163 -6.618 1.00 87.88 285 GLU A N 1
ATOM 2293 C CA . GLU A 1 285 ? -22.574 -5.546 -7.101 1.00 87.88 285 GLU A CA 1
ATOM 2294 C C . GLU A 1 285 ? -21.533 -6.403 -6.351 1.00 87.88 2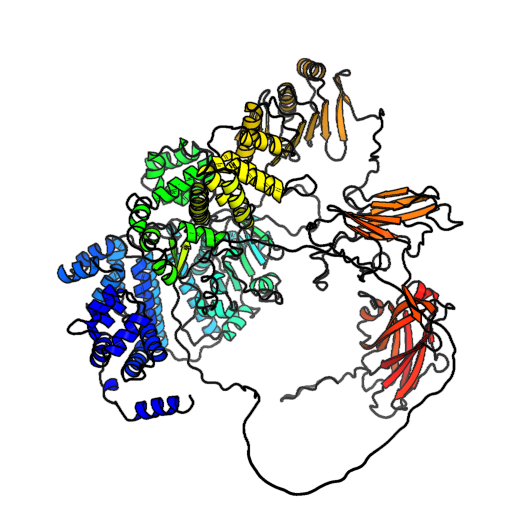85 GLU A C 1
ATOM 2296 O O . GLU A 1 285 ? -21.551 -7.628 -6.450 1.00 87.88 285 GLU A O 1
ATOM 2301 N N . ILE A 1 286 ? -20.666 -5.796 -5.525 1.00 89.38 286 ILE A N 1
ATOM 2302 C CA . ILE A 1 286 ? -19.574 -6.460 -4.780 1.00 89.38 286 ILE A CA 1
ATOM 2303 C C . ILE A 1 286 ? -20.016 -7.677 -3.939 1.00 89.38 286 ILE A C 1
ATOM 2305 O O . ILE A 1 286 ? -19.245 -8.617 -3.709 1.00 89.38 286 ILE A O 1
ATOM 2309 N N . PHE A 1 287 ? -21.269 -7.687 -3.479 1.00 88.88 287 PHE A N 1
ATOM 2310 C CA . PHE A 1 287 ? -21.828 -8.784 -2.691 1.00 88.88 287 PHE A CA 1
ATOM 2311 C C . PHE A 1 287 ? -22.659 -9.775 -3.523 1.00 88.88 287 PHE A C 1
ATOM 2313 O O . PHE A 1 287 ? -22.680 -10.957 -3.175 1.00 88.88 287 PHE A O 1
ATOM 2320 N N . SER A 1 288 ? -23.279 -9.322 -4.619 1.00 86.00 288 SER A N 1
ATOM 2321 C CA . SER A 1 288 ? -24.304 -10.046 -5.387 1.00 86.00 288 SER A CA 1
ATOM 2322 C C . SER A 1 288 ? -23.851 -10.575 -6.755 1.00 86.00 288 SER A C 1
ATOM 2324 O O . SER A 1 288 ? -24.432 -11.555 -7.223 1.00 86.00 288 SER A O 1
ATOM 2326 N N . HIS A 1 289 ? -22.832 -9.973 -7.382 1.00 87.69 289 HIS A N 1
ATOM 2327 C CA . HIS A 1 289 ? -22.335 -10.346 -8.711 1.00 87.69 289 HIS A CA 1
ATOM 2328 C C . HIS A 1 289 ? -21.933 -11.824 -8.763 1.00 87.69 289 HIS A C 1
ATOM 2330 O O . HIS A 1 289 ? -21.272 -12.319 -7.852 1.00 87.69 289 HIS A O 1
ATOM 2336 N N . GLU A 1 290 ? -22.257 -12.526 -9.850 1.00 84.62 290 GLU A N 1
ATOM 2337 C CA . GLU A 1 290 ? -22.095 -13.985 -9.958 1.00 84.62 290 GLU A CA 1
ATOM 2338 C C . GLU A 1 290 ? -20.659 -14.449 -9.659 1.00 84.62 290 GLU A C 1
ATOM 2340 O O . GLU A 1 290 ? -20.450 -15.253 -8.751 1.00 84.62 290 GLU A O 1
ATOM 2345 N N . ASN A 1 291 ? -19.663 -13.835 -10.316 1.00 82.81 291 ASN A N 1
ATOM 2346 C CA . ASN A 1 291 ? -18.224 -14.049 -10.065 1.00 82.81 291 ASN A CA 1
ATOM 2347 C C . ASN A 1 291 ? -17.771 -13.834 -8.599 1.00 82.81 291 ASN A C 1
ATOM 2349 O O . ASN A 1 291 ? -16.703 -14.310 -8.222 1.00 82.81 291 ASN A O 1
ATOM 2353 N N . LEU A 1 292 ? -18.536 -13.098 -7.783 1.00 86.88 292 LEU A N 1
ATOM 2354 C CA . LEU A 1 292 ? -18.202 -12.744 -6.396 1.00 86.88 292 LEU A CA 1
ATOM 2355 C C . LEU A 1 292 ? -19.104 -13.423 -5.360 1.00 86.88 292 LEU A C 1
ATOM 2357 O O . LEU A 1 292 ? -18.767 -13.443 -4.173 1.00 86.88 292 LEU A O 1
ATOM 2361 N N . LYS A 1 293 ? -20.249 -13.977 -5.766 1.00 84.12 293 LYS A N 1
ATOM 2362 C CA . LYS A 1 293 ? -21.271 -14.518 -4.859 1.00 84.12 293 LYS A CA 1
ATOM 2363 C C . LYS A 1 293 ? -20.742 -15.681 -4.013 1.00 84.12 293 LYS A C 1
ATOM 2365 O O . LYS A 1 293 ? -21.041 -15.753 -2.826 1.00 84.12 293 LYS A O 1
ATOM 2370 N N . SER A 1 294 ? -19.892 -16.534 -4.590 1.00 84.88 294 SER A N 1
ATOM 2371 C CA . SER A 1 294 ? -19.202 -17.630 -3.891 1.00 84.88 294 SER A CA 1
ATOM 2372 C C . SER A 1 294 ? -17.913 -17.220 -3.164 1.00 84.88 294 SER A C 1
ATOM 2374 O O . SER A 1 294 ? -17.347 -18.026 -2.422 1.00 84.88 294 SER A O 1
ATOM 2376 N N . GLU A 1 295 ? -17.406 -16.002 -3.374 1.00 89.94 295 GLU A N 1
ATOM 2377 C CA . GLU A 1 295 ? -16.108 -15.580 -2.846 1.00 89.94 295 GLU A CA 1
ATOM 2378 C C . GLU A 1 295 ? -16.232 -14.919 -1.473 1.00 89.94 295 GLU A C 1
ATOM 2380 O O . GLU A 1 295 ? -16.707 -13.795 -1.315 1.00 89.94 295 GLU A O 1
ATOM 2385 N N . ILE A 1 296 ? -15.769 -15.652 -0.459 1.00 92.00 296 ILE A N 1
ATOM 2386 C CA . ILE A 1 296 ? -15.804 -15.255 0.956 1.00 92.00 296 ILE A CA 1
ATOM 2387 C C . ILE A 1 296 ? -14.555 -14.486 1.420 1.00 92.00 296 ILE A C 1
ATOM 2389 O O . ILE A 1 296 ? -14.463 -14.137 2.596 1.00 92.00 296 ILE A O 1
ATOM 2393 N N . ARG A 1 297 ? -13.572 -14.258 0.541 1.00 94.00 297 ARG A N 1
ATOM 2394 C CA . ARG A 1 297 ? -12.370 -13.445 0.799 1.00 94.00 297 ARG A CA 1
ATOM 2395 C C . ARG A 1 297 ? -12.093 -12.587 -0.429 1.00 94.00 297 ARG A C 1
ATOM 2397 O O . ARG A 1 297 ? -11.765 -13.131 -1.481 1.00 94.00 297 ARG A O 1
ATOM 2404 N N . ILE A 1 298 ? -12.254 -11.277 -0.280 1.00 94.06 298 ILE A N 1
ATOM 2405 C CA . ILE A 1 298 ? -12.097 -10.288 -1.348 1.00 94.06 298 ILE A CA 1
ATOM 2406 C C . ILE A 1 298 ? -11.078 -9.238 -0.901 1.00 94.06 298 ILE A C 1
ATOM 2408 O O . ILE A 1 298 ? -11.140 -8.761 0.232 1.00 94.06 298 ILE A O 1
ATOM 2412 N N . ILE A 1 299 ? -10.157 -8.870 -1.789 1.00 94.44 299 ILE A N 1
ATOM 2413 C CA . ILE A 1 299 ? -9.220 -7.758 -1.584 1.00 94.44 299 ILE A CA 1
ATOM 2414 C C . ILE A 1 299 ? -9.718 -6.565 -2.403 1.00 94.44 299 ILE A C 1
ATOM 2416 O O . ILE A 1 299 ? -9.919 -6.691 -3.608 1.00 94.44 299 ILE A O 1
ATOM 2420 N N . LEU A 1 300 ? -9.925 -5.417 -1.759 1.00 94.00 300 LEU A N 1
ATOM 2421 C CA . LEU A 1 300 ? -10.242 -4.139 -2.394 1.00 94.00 300 LEU A CA 1
ATOM 2422 C C . LEU A 1 300 ? -8.945 -3.335 -2.557 1.00 94.00 300 LEU A C 1
ATOM 2424 O O . LEU A 1 300 ? -8.491 -2.644 -1.641 1.00 94.00 300 LEU A O 1
ATOM 2428 N N . GLU A 1 301 ? -8.326 -3.465 -3.723 1.00 92.06 301 GLU A N 1
ATOM 2429 C CA . GLU A 1 301 ? -7.031 -2.869 -4.036 1.00 92.06 301 GLU A CA 1
ATOM 2430 C C . GLU A 1 301 ? -7.196 -1.440 -4.574 1.00 92.06 301 GLU A C 1
ATOM 2432 O O . GLU A 1 301 ? -8.019 -1.174 -5.455 1.00 92.06 301 GLU A O 1
ATOM 2437 N N . GLY A 1 302 ? -6.386 -0.503 -4.081 1.00 87.62 302 GLY A N 1
ATOM 2438 C CA . GLY A 1 302 ? -6.390 0.863 -4.596 1.00 87.62 302 GLY A CA 1
ATOM 2439 C C . GLY A 1 302 ? -5.252 1.731 -4.068 1.00 87.62 302 GLY A C 1
ATOM 2440 O O . GLY A 1 302 ? -4.946 1.737 -2.872 1.00 87.62 302 GLY A O 1
ATOM 2441 N N . ASP A 1 303 ? -4.662 2.507 -4.975 1.00 81.25 303 ASP A N 1
ATOM 2442 C CA . ASP A 1 303 ? -3.565 3.444 -4.707 1.00 81.25 303 ASP A CA 1
ATOM 2443 C C . ASP A 1 303 ? -3.962 4.505 -3.643 1.00 81.25 303 ASP A C 1
ATOM 2445 O O . ASP A 1 303 ? -5.158 4.717 -3.393 1.00 81.25 303 ASP A O 1
ATOM 2449 N N . PRO A 1 304 ? -3.012 5.204 -2.994 1.00 81.19 304 PRO A N 1
ATOM 2450 C CA . PRO A 1 304 ? -3.328 6.309 -2.085 1.00 81.19 304 PRO A CA 1
ATOM 2451 C C . PRO A 1 304 ? -4.276 7.345 -2.721 1.00 81.19 304 PRO A C 1
ATOM 2453 O O . PRO A 1 304 ? -4.133 7.718 -3.885 1.00 81.19 304 PRO A O 1
ATOM 2456 N N . GLY A 1 305 ? -5.305 7.766 -1.979 1.00 83.69 305 GLY A N 1
ATOM 2457 C CA . GLY A 1 305 ? -6.329 8.695 -2.479 1.00 83.69 305 GLY A CA 1
ATOM 2458 C C . GLY A 1 305 ? -7.374 8.106 -3.447 1.00 83.69 305 GLY A C 1
ATOM 2459 O O . GLY A 1 305 ? -8.228 8.859 -3.917 1.00 83.69 305 GLY A O 1
ATOM 2460 N N . SER A 1 306 ? -7.360 6.792 -3.720 1.00 87.38 306 SER A N 1
ATOM 2461 C CA . SER A 1 306 ? -8.335 6.079 -4.584 1.00 87.38 306 SER A CA 1
ATOM 2462 C C . SER A 1 306 ? -9.765 5.966 -4.032 1.00 87.38 306 SER A C 1
ATOM 2464 O O . SER A 1 306 ? -10.674 5.596 -4.772 1.00 87.38 306 SER A O 1
ATOM 2466 N N . GLY A 1 307 ? -9.982 6.277 -2.750 1.00 89.25 307 GLY A N 1
ATOM 2467 C CA . GLY A 1 307 ? -11.308 6.260 -2.120 1.00 89.25 307 GLY A CA 1
ATOM 2468 C C . GLY A 1 307 ? -11.704 4.962 -1.400 1.00 89.25 307 GLY A C 1
ATOM 2469 O O . GLY A 1 307 ? -12.875 4.828 -1.061 1.00 89.25 307 GLY A O 1
ATOM 2470 N N . LYS A 1 308 ? -10.765 4.040 -1.119 1.00 91.81 308 LYS A N 1
ATOM 2471 C CA . LYS A 1 308 ? -11.019 2.748 -0.431 1.00 91.81 308 LYS A CA 1
ATOM 2472 C C . LYS A 1 308 ? -11.959 2.860 0.784 1.00 91.81 308 LYS A C 1
ATOM 2474 O O . LYS A 1 308 ? -13.068 2.328 0.751 1.00 91.81 308 LYS A O 1
ATOM 2479 N N . THR A 1 309 ? -11.562 3.646 1.786 1.00 90.56 309 THR A N 1
ATOM 2480 C CA . THR A 1 309 ? -12.321 3.935 3.016 1.00 90.56 309 THR A CA 1
ATOM 2481 C C . THR A 1 309 ? -13.703 4.524 2.748 1.00 90.56 309 THR A C 1
ATOM 2483 O O . THR A 1 309 ? -14.680 4.151 3.396 1.00 90.56 309 THR A O 1
ATOM 2486 N N . MET A 1 310 ? -13.807 5.429 1.768 1.00 91.50 310 MET A N 1
ATOM 2487 C CA . MET A 1 310 ? -15.072 6.064 1.386 1.00 91.50 310 MET A CA 1
ATOM 2488 C C . MET A 1 310 ? -16.036 5.042 0.770 1.00 91.50 310 MET A C 1
ATOM 2490 O O . MET A 1 310 ? -17.221 5.048 1.091 1.00 91.50 310 MET A O 1
ATOM 2494 N N . LEU A 1 311 ? -15.534 4.109 -0.047 1.00 93.69 311 LEU A N 1
ATOM 2495 C CA . LEU A 1 311 ? -16.335 3.008 -0.577 1.00 93.69 311 LEU A CA 1
ATOM 2496 C C . LEU A 1 311 ? -16.749 2.011 0.520 1.00 93.69 311 LEU A C 1
ATOM 2498 O O . LEU A 1 311 ? -17.920 1.645 0.592 1.00 93.69 311 LEU A O 1
ATOM 2502 N N . MET A 1 312 ? -15.838 1.577 1.395 1.00 94.50 312 MET A N 1
ATOM 2503 C CA . MET A 1 312 ? -16.194 0.624 2.460 1.00 94.50 312 MET A CA 1
ATOM 2504 C C . MET A 1 312 ? -17.199 1.223 3.451 1.00 94.50 312 MET A C 1
ATOM 2506 O O . MET A 1 312 ? -18.151 0.548 3.846 1.00 94.50 312 MET A O 1
ATOM 2510 N N . SER A 1 313 ? -17.063 2.515 3.757 1.00 94.06 313 SER A N 1
ATOM 2511 C CA . SER A 1 313 ? -18.045 3.256 4.551 1.00 94.06 313 SER A CA 1
ATOM 2512 C C . SER A 1 313 ? -19.377 3.428 3.811 1.00 94.06 313 SER A C 1
ATOM 2514 O O . SER A 1 313 ? -20.424 3.253 4.428 1.00 94.06 313 SER A O 1
ATOM 2516 N N . GLN A 1 314 ? -19.378 3.676 2.492 1.00 94.69 314 GLN A N 1
ATOM 2517 C CA . GLN A 1 314 ? -20.613 3.708 1.692 1.00 94.69 314 GLN A CA 1
ATOM 2518 C C . GLN A 1 314 ? -21.342 2.360 1.704 1.00 94.69 314 GLN A C 1
ATOM 2520 O O . GLN A 1 314 ? -22.559 2.338 1.859 1.00 94.69 314 GLN A O 1
ATOM 2525 N N . LEU A 1 315 ? -20.627 1.240 1.559 1.00 94.88 315 LEU A N 1
ATOM 2526 C CA . LEU A 1 315 ? -21.219 -0.103 1.590 1.00 94.88 315 LEU A CA 1
ATOM 2527 C C . LEU A 1 315 ? -21.869 -0.404 2.947 1.00 94.88 315 LEU A C 1
ATOM 2529 O O . LEU A 1 315 ? -22.975 -0.943 2.999 1.00 94.88 315 LEU A O 1
ATOM 2533 N N . ALA A 1 316 ? -21.217 -0.006 4.041 1.00 95.75 316 ALA A N 1
ATOM 2534 C CA . ALA A 1 316 ? -21.757 -0.144 5.388 1.00 95.75 316 ALA A CA 1
ATOM 2535 C C . ALA A 1 316 ? -22.988 0.759 5.620 1.00 95.75 316 ALA A C 1
ATOM 2537 O O . ALA A 1 316 ? -24.003 0.312 6.160 1.00 95.75 316 ALA A O 1
ATOM 2538 N N . TYR A 1 317 ? -22.942 2.012 5.160 1.00 94.75 317 TYR A N 1
ATOM 2539 C CA . TYR A 1 317 ? -24.062 2.957 5.233 1.00 94.75 317 TYR A CA 1
ATOM 2540 C C . TYR A 1 317 ? -25.267 2.501 4.390 1.00 94.75 317 TYR A C 1
ATOM 2542 O O . TYR A 1 317 ? -26.410 2.542 4.843 1.00 94.75 317 TYR A O 1
ATOM 2550 N N . ASP A 1 318 ? -25.019 1.964 3.195 1.00 94.38 318 ASP A N 1
ATOM 2551 C CA . ASP A 1 318 ? -26.043 1.406 2.307 1.00 94.38 318 ASP A CA 1
ATOM 2552 C C . ASP A 1 318 ? -26.727 0.158 2.899 1.00 94.38 318 ASP A C 1
ATOM 2554 O O . ASP A 1 318 ? -27.921 -0.059 2.668 1.00 94.38 318 ASP A O 1
ATOM 2558 N N . TRP A 1 319 ? -26.019 -0.630 3.718 1.00 95.19 319 TRP A N 1
ATOM 2559 C CA . TRP A 1 319 ? -26.624 -1.689 4.536 1.00 95.19 319 TRP A CA 1
ATOM 2560 C C . TRP A 1 319 ? -27.499 -1.131 5.668 1.00 95.19 319 TRP A C 1
ATOM 2562 O O . TRP A 1 319 ? -28.595 -1.647 5.900 1.00 95.19 319 TRP A O 1
ATOM 2572 N N . CYS A 1 320 ? -27.087 -0.041 6.327 1.00 93.69 320 CYS A N 1
ATOM 2573 C CA . CYS A 1 320 ? -27.920 0.635 7.331 1.00 93.69 320 CYS A CA 1
ATOM 2574 C C . CYS A 1 320 ? -29.248 1.122 6.729 1.00 93.69 320 CYS A C 1
ATOM 2576 O O . CYS A 1 320 ? -30.297 0.948 7.346 1.00 93.69 320 CYS A O 1
ATOM 2578 N N . LEU A 1 321 ? -29.210 1.637 5.493 1.00 91.81 321 LEU A N 1
ATOM 2579 C CA . LEU A 1 321 ? -30.385 2.024 4.700 1.00 91.81 321 LEU A CA 1
ATOM 2580 C C . LEU A 1 321 ? -31.159 0.839 4.079 1.00 91.81 321 LEU A C 1
ATOM 2582 O O . LEU A 1 321 ? -32.114 1.052 3.334 1.00 91.81 321 LEU A O 1
ATOM 2586 N N . GLY A 1 322 ? -30.767 -0.410 4.351 1.00 89.88 322 GLY A N 1
ATOM 2587 C CA . GLY A 1 322 ? -31.497 -1.605 3.915 1.00 89.88 322 GLY A CA 1
ATOM 2588 C C . GLY A 1 322 ? -31.372 -1.954 2.427 1.00 89.88 322 GLY A C 1
ATOM 2589 O O . GLY A 1 322 ? -32.181 -2.740 1.929 1.00 89.88 322 GLY A O 1
ATOM 2590 N N . LYS A 1 323 ? -30.372 -1.419 1.703 1.00 90.56 323 LYS A N 1
ATOM 2591 C CA . LYS A 1 323 ? -30.143 -1.772 0.285 1.00 90.56 323 LYS A CA 1
ATOM 2592 C C . LYS A 1 323 ? -29.710 -3.235 0.110 1.00 90.56 323 LYS A C 1
ATOM 2594 O O . LYS A 1 323 ? -30.068 -3.863 -0.882 1.00 90.56 323 LYS A O 1
ATOM 2599 N N . PHE A 1 324 ? -28.976 -3.788 1.078 1.00 89.81 324 PHE A N 1
ATOM 2600 C CA . PHE A 1 324 ? -28.450 -5.157 1.049 1.00 89.81 324 PHE A CA 1
ATOM 2601 C C . PHE A 1 324 ? -29.267 -6.099 1.946 1.00 89.81 324 PHE A C 1
ATOM 2603 O O . PHE A 1 324 ? -28.839 -6.451 3.043 1.00 89.81 324 PHE A O 1
ATOM 2610 N N . LYS A 1 325 ? -30.462 -6.495 1.488 1.00 81.75 325 LYS A N 1
ATOM 2611 C CA . LYS A 1 325 ? -31.421 -7.292 2.283 1.00 81.75 325 LYS A CA 1
ATOM 2612 C C . LYS A 1 325 ? -30.931 -8.695 2.666 1.00 81.75 325 LYS A C 1
ATOM 2614 O O . LYS A 1 325 ? -31.332 -9.199 3.706 1.00 81.75 325 LYS A O 1
ATOM 2619 N N . ASP A 1 326 ? -30.039 -9.287 1.871 1.00 85.50 326 ASP A N 1
ATOM 2620 C CA . ASP A 1 326 ? -29.467 -10.622 2.119 1.00 85.50 326 ASP A CA 1
ATOM 2621 C C . ASP A 1 326 ? -28.336 -10.615 3.178 1.00 85.50 326 ASP A C 1
ATOM 2623 O O . ASP A 1 326 ? -27.738 -11.654 3.481 1.00 85.50 326 ASP A O 1
ATOM 2627 N N . ILE A 1 327 ? -27.998 -9.437 3.719 1.00 91.31 327 ILE A N 1
ATOM 2628 C CA . ILE A 1 327 ? -26.938 -9.233 4.709 1.00 91.31 327 ILE A CA 1
ATOM 2629 C C . ILE A 1 327 ? -27.578 -8.911 6.059 1.00 91.31 327 ILE A C 1
ATOM 2631 O O . ILE A 1 327 ? -28.102 -7.821 6.282 1.00 91.31 327 ILE A O 1
ATOM 2635 N N . GLU A 1 328 ? -27.512 -9.869 6.974 1.00 92.06 328 GLU A N 1
ATOM 2636 C CA . GLU A 1 328 ? -28.119 -9.779 8.304 1.00 92.06 328 GLU A CA 1
ATOM 2637 C C . GLU A 1 328 ? -27.236 -8.974 9.267 1.00 92.06 328 GLU A C 1
ATOM 2639 O O . GLU A 1 328 ? -27.726 -8.129 10.012 1.00 92.06 328 GLU A O 1
ATOM 2644 N N . VAL A 1 329 ? -25.917 -9.179 9.188 1.00 93.75 329 VAL A N 1
ATOM 2645 C CA . VAL A 1 329 ? -24.898 -8.497 9.994 1.00 93.75 329 VAL A CA 1
ATOM 2646 C C . VAL A 1 329 ? -23.795 -7.967 9.075 1.00 93.75 329 VAL A C 1
ATOM 2648 O O . VAL A 1 329 ? -23.156 -8.737 8.358 1.00 93.75 329 VAL A O 1
ATOM 2651 N N . LEU A 1 330 ? -23.516 -6.664 9.124 1.00 96.25 330 LEU A N 1
ATOM 2652 C CA . LEU A 1 330 ? -22.346 -6.064 8.479 1.00 96.25 330 LEU A CA 1
ATOM 2653 C C . LEU A 1 330 ? -21.545 -5.271 9.510 1.00 96.25 330 LEU A C 1
ATOM 2655 O O . LEU A 1 330 ? -22.079 -4.395 10.184 1.00 96.25 330 LEU A O 1
ATOM 2659 N N . ILE A 1 331 ? -20.256 -5.586 9.616 1.00 96.38 331 ILE A N 1
ATOM 2660 C CA . ILE A 1 331 ? -19.322 -4.958 10.553 1.00 96.38 331 ILE A CA 1
ATOM 2661 C C . ILE A 1 331 ? -18.237 -4.252 9.742 1.00 96.38 331 ILE A C 1
ATOM 2663 O O . ILE A 1 331 ? -17.504 -4.903 8.999 1.00 96.38 331 ILE A O 1
ATOM 2667 N N . LEU A 1 332 ? -18.124 -2.933 9.895 1.00 96.62 332 LEU A N 1
ATOM 2668 C CA . LEU A 1 332 ? -16.998 -2.139 9.394 1.00 96.62 332 LEU A CA 1
ATOM 2669 C C . LEU A 1 332 ? -15.974 -1.943 10.515 1.00 96.62 332 LEU A C 1
ATOM 2671 O O . LEU A 1 332 ? -16.345 -1.519 11.606 1.00 96.62 332 LEU A O 1
ATOM 2675 N N . LEU A 1 333 ? -14.704 -2.244 10.263 1.00 94.25 333 LEU A N 1
ATOM 2676 C CA . LEU A 1 333 ? -13.635 -2.116 11.249 1.00 94.25 333 LEU A CA 1
ATOM 2677 C C . LEU A 1 333 ? -12.364 -1.557 10.587 1.00 94.25 333 LEU A C 1
ATOM 2679 O O . LEU A 1 333 ? -11.705 -2.280 9.834 1.00 94.25 333 LEU A O 1
ATOM 2683 N N . PRO A 1 334 ? -11.999 -0.291 10.853 1.00 90.94 334 PRO A N 1
ATOM 2684 C CA . PRO A 1 334 ? -10.698 0.249 10.469 1.00 90.94 334 PRO A CA 1
ATOM 2685 C C . PRO A 1 334 ? -9.582 -0.479 11.229 1.00 90.94 334 PRO A C 1
ATOM 2687 O O . PRO A 1 334 ? -9.613 -0.570 12.459 1.00 90.94 334 PRO A O 1
ATOM 2690 N N . LEU A 1 335 ? -8.594 -1.011 10.509 1.00 88.31 335 LEU A N 1
ATOM 2691 C CA . LEU A 1 335 ? -7.608 -1.937 11.068 1.00 88.31 335 LEU A CA 1
ATOM 2692 C C . LEU A 1 335 ? -6.628 -1.291 12.058 1.00 88.31 335 LEU A C 1
ATOM 2694 O O . LEU A 1 335 ? -6.100 -2.004 12.910 1.00 88.31 335 LEU A O 1
ATOM 2698 N N . LYS A 1 336 ? -6.476 0.041 12.056 1.00 80.56 336 LYS A N 1
ATOM 2699 C CA . LYS A 1 336 ? -5.746 0.769 13.113 1.00 80.56 336 LYS A CA 1
ATOM 2700 C C . LYS A 1 336 ? -6.290 0.528 14.528 1.00 80.56 336 LYS A C 1
ATOM 2702 O O . LYS A 1 336 ? -5.543 0.609 15.496 1.00 80.56 336 LYS A O 1
ATOM 2707 N N . PHE A 1 337 ? -7.565 0.154 14.676 1.00 79.56 337 PHE A N 1
ATOM 2708 C CA . PHE A 1 337 ? -8.144 -0.202 15.980 1.00 79.56 337 PHE A CA 1
ATOM 2709 C C . PHE A 1 337 ? -7.862 -1.654 16.419 1.00 79.56 337 PHE A C 1
ATOM 2711 O O . PHE A 1 337 ? -8.231 -2.035 17.529 1.00 79.56 337 PHE A O 1
ATOM 2718 N N . VAL A 1 338 ? -7.197 -2.455 15.575 1.00 81.56 338 VAL A N 1
ATOM 2719 C CA . VAL A 1 338 ? -6.826 -3.865 15.822 1.00 81.56 338 VAL A CA 1
ATOM 2720 C C . VAL A 1 338 ? -5.375 -4.001 16.317 1.00 81.56 338 VAL A C 1
ATOM 2722 O O . VAL A 1 338 ? -4.949 -5.092 16.684 1.00 81.56 338 VAL A O 1
ATOM 2725 N N . GLU A 1 339 ? -4.604 -2.911 16.373 1.00 70.00 339 GLU A N 1
ATOM 2726 C CA . GLU A 1 339 ? -3.234 -2.917 16.903 1.00 70.00 339 GLU A CA 1
ATOM 2727 C C . GLU A 1 339 ? -3.180 -3.552 18.307 1.00 70.00 339 GLU A C 1
ATOM 2729 O O . GLU A 1 339 ? -3.871 -3.118 19.231 1.00 70.00 339 GLU A O 1
ATOM 2734 N N . GLN A 1 340 ? -2.377 -4.616 18.440 1.00 69.62 340 GLN A N 1
ATOM 2735 C CA . GLN A 1 340 ? -2.207 -5.424 19.661 1.00 69.62 340 GLN A CA 1
ATOM 2736 C C . GLN A 1 340 ? -3.510 -6.030 20.241 1.00 69.62 340 GLN A C 1
ATOM 2738 O O . GLN A 1 340 ? -3.557 -6.400 21.416 1.00 69.62 340 GLN A O 1
ATOM 2743 N N . LYS A 1 341 ? -4.577 -6.167 19.437 1.00 79.44 341 LYS A N 1
ATOM 2744 C CA . LYS A 1 341 ? -5.895 -6.677 19.860 1.00 79.44 341 LYS A CA 1
ATOM 2745 C C . LYS A 1 341 ? -6.402 -7.797 18.950 1.00 79.44 341 LYS A C 1
ATOM 2747 O O . LYS A 1 341 ? -6.070 -7.868 17.770 1.00 79.44 341 LYS A O 1
ATOM 2752 N N . SER A 1 342 ? -7.280 -8.650 19.482 1.00 86.62 342 SER A N 1
ATOM 2753 C CA . SER A 1 342 ? -8.108 -9.514 18.631 1.00 86.62 342 SER A CA 1
ATOM 2754 C C . SER A 1 342 ? -9.160 -8.673 17.904 1.00 86.62 342 SER A C 1
ATOM 2756 O O . SER A 1 342 ? -9.587 -7.629 18.406 1.00 86.62 342 SER A O 1
ATOM 2758 N N . ILE A 1 343 ? -9.649 -9.138 16.751 1.00 89.88 343 ILE A N 1
ATOM 2759 C CA . ILE A 1 343 ? -10.707 -8.421 16.026 1.00 89.88 343 ILE A CA 1
ATOM 2760 C C . ILE A 1 343 ? -12.005 -8.360 16.839 1.00 89.88 343 ILE A C 1
ATOM 2762 O O . ILE A 1 343 ? -12.736 -7.383 16.735 1.00 89.88 343 ILE A O 1
ATOM 2766 N N . VAL A 1 344 ? -12.265 -9.335 17.713 1.00 91.75 344 VAL A N 1
ATOM 2767 C CA . VAL A 1 344 ? -13.446 -9.315 18.590 1.00 91.75 344 VAL A CA 1
ATOM 2768 C C . VAL A 1 344 ? -13.325 -8.239 19.671 1.00 91.75 344 VAL A C 1
ATOM 2770 O O . VAL A 1 344 ? -14.291 -7.518 19.913 1.00 91.75 344 VAL A O 1
ATOM 2773 N N . GLN A 1 345 ? -12.136 -8.062 20.261 1.00 88.88 345 GLN A N 1
ATOM 2774 C CA . GLN A 1 345 ? -11.878 -6.953 21.183 1.00 88.88 345 GLN A CA 1
ATOM 2775 C C . GLN A 1 345 ? -11.945 -5.603 20.456 1.00 88.88 345 GLN A C 1
ATOM 2777 O O . GLN A 1 345 ? -12.543 -4.667 20.966 1.00 88.88 345 GLN A O 1
ATOM 2782 N N . ALA A 1 346 ? -11.407 -5.503 19.238 1.00 89.56 346 ALA A N 1
ATOM 2783 C CA . ALA A 1 346 ? -11.495 -4.278 18.445 1.00 89.56 346 ALA A CA 1
ATOM 2784 C C . ALA A 1 346 ? -12.948 -3.923 18.060 1.00 89.56 346 ALA A C 1
ATOM 2786 O O . ALA A 1 346 ? -13.324 -2.755 18.114 1.00 89.56 346 ALA A O 1
ATOM 2787 N N . ILE A 1 347 ? -13.796 -4.913 17.744 1.00 91.31 347 ILE A N 1
ATOM 2788 C CA . ILE A 1 347 ? -15.244 -4.715 17.537 1.00 91.31 347 ILE A CA 1
ATOM 2789 C C . ILE A 1 347 ? -15.917 -4.267 18.841 1.00 91.31 347 ILE A C 1
ATOM 2791 O O . ILE A 1 347 ? -16.701 -3.318 18.819 1.00 91.31 347 ILE A O 1
ATOM 2795 N N . LYS A 1 348 ? -15.597 -4.911 19.974 1.00 88.12 348 LYS A N 1
ATOM 2796 C CA . LYS A 1 348 ? -16.108 -4.536 21.301 1.00 88.12 348 LYS A CA 1
ATOM 2797 C C . LYS A 1 348 ? -15.777 -3.078 21.632 1.00 88.12 348 LYS A C 1
ATOM 2799 O O . LYS A 1 348 ? -16.685 -2.319 21.956 1.00 88.12 348 LYS A O 1
ATOM 2804 N N . ASP A 1 349 ? -14.516 -2.683 21.479 1.00 82.75 349 ASP A N 1
ATOM 2805 C CA . ASP A 1 349 ? -14.020 -1.336 21.777 1.00 82.75 349 ASP A CA 1
ATOM 2806 C C . ASP A 1 349 ? -14.597 -0.268 20.825 1.00 82.75 349 ASP A C 1
ATOM 2808 O O . ASP A 1 349 ? -14.925 0.832 21.260 1.00 82.75 349 ASP A O 1
ATOM 2812 N N . PHE A 1 350 ? -14.729 -0.568 19.527 1.00 83.69 350 PHE A N 1
ATOM 2813 C CA . PHE A 1 350 ? -15.158 0.409 18.515 1.00 83.69 350 PHE A CA 1
ATOM 2814 C C . PHE A 1 350 ? -16.681 0.637 18.485 1.00 83.69 350 PHE A C 1
ATOM 2816 O O . PHE A 1 350 ? -17.133 1.751 18.205 1.00 83.69 350 PHE A O 1
ATOM 2823 N N . TYR A 1 351 ? -17.478 -0.401 18.769 1.00 84.62 351 TYR A N 1
ATOM 2824 C CA . TYR A 1 351 ? -18.945 -0.340 18.711 1.00 84.62 351 TYR A CA 1
ATOM 2825 C C . TYR A 1 351 ? -19.636 -0.271 20.078 1.00 84.62 351 TYR A C 1
ATOM 2827 O O . TYR A 1 351 ? -20.680 0.369 20.186 1.00 84.62 351 TYR A O 1
ATOM 2835 N N . PHE A 1 352 ? -19.089 -0.923 21.110 1.00 82.12 352 PHE A N 1
ATOM 2836 C CA . PHE A 1 352 ? -19.768 -1.157 22.392 1.00 82.12 352 PHE A CA 1
ATOM 2837 C C . PHE A 1 352 ? -18.858 -0.919 23.626 1.00 82.12 352 PHE A C 1
ATOM 2839 O O . PHE A 1 352 ? -18.885 -1.749 24.544 1.00 82.12 352 PHE A O 1
ATOM 2846 N N . PRO A 1 353 ? -18.042 0.159 23.689 1.00 67.69 353 PRO A N 1
ATOM 2847 C CA . PRO A 1 353 ? -16.975 0.302 24.691 1.00 67.69 353 PRO A CA 1
ATOM 2848 C C . PRO A 1 353 ? -17.468 0.342 26.144 1.00 67.69 353 PRO A C 1
ATOM 2850 O O . PRO A 1 353 ? -16.788 -0.164 27.030 1.00 67.69 353 PRO A O 1
ATOM 2853 N N . GLU A 1 354 ? -18.648 0.919 26.383 1.00 65.19 354 GLU A N 1
ATOM 2854 C CA . GLU A 1 354 ? -19.215 1.159 27.723 1.00 65.19 354 GLU A CA 1
ATOM 2855 C C . GLU A 1 354 ? -20.487 0.313 27.985 1.00 65.19 354 GLU A C 1
ATOM 2857 O O . GLU A 1 354 ? -21.153 0.484 29.000 1.00 65.19 354 GLU A O 1
ATOM 2862 N N . ASP A 1 355 ? -20.839 -0.616 27.083 1.00 67.06 355 ASP A N 1
ATOM 2863 C CA . ASP A 1 355 ? -22.052 -1.448 27.184 1.00 67.06 355 ASP A CA 1
ATOM 2864 C C . ASP A 1 355 ? -21.744 -2.836 27.771 1.00 67.06 355 ASP A C 1
ATOM 2866 O O . ASP A 1 355 ? -21.308 -3.748 27.064 1.00 67.06 355 ASP A O 1
ATOM 2870 N N . GLU A 1 356 ? -21.962 -3.018 29.073 1.00 66.81 356 GLU A N 1
ATOM 2871 C CA . GLU A 1 356 ? -21.657 -4.270 29.788 1.00 66.81 356 GLU A CA 1
ATOM 2872 C C . GLU A 1 356 ? -22.513 -5.476 29.347 1.00 66.81 356 GLU A C 1
ATOM 2874 O O . GLU A 1 356 ? -22.156 -6.614 29.644 1.00 66.81 356 GLU A O 1
ATOM 2879 N N . ARG A 1 357 ? -23.598 -5.269 28.582 1.00 67.25 357 ARG A N 1
ATOM 2880 C CA . ARG A 1 357 ? -24.507 -6.345 28.127 1.00 67.25 357 ARG A CA 1
ATOM 2881 C C . ARG A 1 357 ? -23.904 -7.259 27.054 1.00 67.25 357 ARG A C 1
ATOM 2883 O O . ARG A 1 357 ? -24.477 -8.304 26.759 1.00 67.25 357 ARG A O 1
ATOM 2890 N N . PHE A 1 358 ? -22.775 -6.864 26.462 1.00 70.94 358 PHE A N 1
ATOM 2891 C CA . PHE A 1 358 ? -22.056 -7.635 25.446 1.00 70.94 358 PHE A CA 1
ATOM 2892 C C . PHE A 1 358 ? -20.633 -7.932 25.899 1.00 70.94 358 PHE A C 1
ATOM 2894 O O . PHE A 1 358 ? -19.783 -7.035 25.909 1.00 70.94 358 PHE A O 1
ATOM 2901 N N . SER A 1 359 ? -20.347 -9.196 26.203 1.00 81.06 359 SER A N 1
ATOM 2902 C CA . SER A 1 359 ? -18.976 -9.662 26.384 1.00 81.06 359 SER A CA 1
ATOM 2903 C C . SER A 1 359 ? -18.286 -9.885 25.032 1.00 81.06 359 SER A C 1
ATOM 2905 O O . SER A 1 359 ? -18.916 -9.957 23.975 1.00 81.06 359 SER A O 1
ATOM 2907 N N . VAL A 1 360 ? -16.964 -10.067 25.065 1.00 86.56 360 VAL A N 1
ATOM 2908 C CA . VAL A 1 360 ? -16.190 -10.531 23.899 1.00 86.56 360 VAL A CA 1
ATOM 2909 C C . VAL A 1 360 ? -16.695 -11.908 23.425 1.00 86.56 360 VAL A C 1
ATOM 2911 O O . VAL A 1 360 ? -16.702 -12.179 22.227 1.00 86.56 360 VAL A O 1
ATOM 2914 N N . SER A 1 361 ? -17.186 -12.754 24.339 1.00 85.56 361 SER A N 1
ATOM 2915 C CA . SER A 1 361 ? -17.715 -14.089 24.024 1.00 85.56 361 SER A CA 1
ATOM 2916 C C . SER A 1 361 ? -19.004 -14.030 23.194 1.00 85.56 361 SER A C 1
ATOM 2918 O O . SER A 1 361 ? -19.135 -14.769 22.219 1.00 85.56 361 SER A O 1
ATOM 2920 N N . ASP A 1 362 ? -19.925 -13.108 23.505 1.00 86.06 362 ASP A N 1
ATOM 2921 C CA . ASP A 1 362 ? -21.165 -12.929 22.733 1.00 86.06 362 ASP A CA 1
ATOM 2922 C C . ASP A 1 362 ? -20.844 -12.562 21.271 1.00 86.06 362 ASP A C 1
ATOM 2924 O O . ASP A 1 362 ? -21.392 -13.150 20.337 1.00 86.06 362 ASP A O 1
ATOM 2928 N N . ILE A 1 363 ? -19.881 -11.658 21.058 1.00 89.12 363 ILE A N 1
ATOM 2929 C CA . ILE A 1 363 ? -19.470 -11.195 19.722 1.00 89.12 363 ILE A CA 1
ATOM 2930 C C . ILE A 1 363 ? -18.727 -12.302 18.942 1.00 89.12 363 ILE A C 1
ATOM 2932 O O . ILE A 1 363 ? -19.004 -12.508 17.758 1.00 89.12 363 ILE A O 1
ATOM 2936 N N . GLU A 1 364 ? -17.836 -13.062 19.592 1.00 89.94 364 GLU A N 1
ATOM 2937 C CA . GLU A 1 364 ? -17.203 -14.266 19.016 1.00 89.94 364 GLU A CA 1
ATOM 2938 C C . GLU A 1 364 ? -18.269 -15.309 18.612 1.00 89.94 364 GLU A C 1
ATOM 2940 O O . GLU A 1 364 ? -18.168 -15.927 17.544 1.00 89.94 364 GLU A O 1
ATOM 2945 N N . SER A 1 365 ? -19.342 -15.448 19.403 1.00 86.81 365 SER A N 1
ATOM 2946 C CA . SER A 1 365 ? -20.467 -16.337 19.096 1.00 86.81 365 SER A CA 1
ATOM 2947 C C . SER A 1 365 ? -21.246 -15.889 17.851 1.00 86.81 365 SER A C 1
ATOM 2949 O O . SER A 1 365 ? -21.495 -16.715 16.970 1.00 86.81 365 SER A O 1
ATOM 2951 N N . PHE A 1 366 ? -21.549 -14.591 17.695 1.00 86.50 366 PHE A N 1
ATOM 2952 C CA . PHE A 1 366 ? -22.245 -14.061 16.514 1.00 86.50 366 PHE A CA 1
ATOM 2953 C C . PHE A 1 366 ? -21.418 -14.230 15.230 1.00 86.50 366 PHE A C 1
ATOM 2955 O O . PHE A 1 366 ? -21.953 -14.621 14.188 1.00 86.50 366 PHE A O 1
ATOM 2962 N N . LEU A 1 367 ? -20.101 -14.003 15.300 1.00 87.75 367 LEU A N 1
ATOM 2963 C CA . LEU A 1 367 ? -19.180 -14.235 14.180 1.00 87.75 367 LEU A CA 1
ATOM 2964 C C . LEU A 1 367 ? -19.084 -15.727 13.807 1.00 87.75 367 LEU A C 1
ATOM 2966 O O . LEU A 1 367 ? -18.974 -16.071 12.625 1.00 87.75 367 LEU A O 1
ATOM 2970 N N . SER A 1 368 ? -19.169 -16.621 14.795 1.00 87.19 368 SER A N 1
ATOM 2971 C CA . SER A 1 368 ? -19.057 -18.073 14.607 1.00 87.19 368 SER A CA 1
ATOM 2972 C C . SER A 1 368 ? -20.373 -18.778 14.232 1.00 87.19 368 SER A C 1
ATOM 2974 O O . SER A 1 368 ? -20.335 -19.813 13.557 1.00 87.19 368 SER A O 1
ATOM 2976 N N . ASN A 1 369 ? -21.535 -18.235 14.614 1.00 85.56 369 ASN A N 1
ATOM 2977 C CA . ASN A 1 369 ? -22.855 -18.845 14.412 1.00 85.56 369 ASN A CA 1
ATOM 2978 C C . ASN A 1 369 ? -23.172 -19.036 12.920 1.00 85.56 369 ASN A C 1
ATOM 2980 O O . ASN A 1 369 ? -23.452 -18.082 12.199 1.00 85.56 369 ASN A O 1
ATOM 2984 N N . ARG A 1 370 ? -23.169 -20.282 12.434 1.00 83.56 370 ARG A N 1
ATOM 2985 C CA . ARG A 1 370 ? -23.301 -20.598 10.999 1.00 83.56 370 ARG A CA 1
ATOM 2986 C C . ARG A 1 370 ? -24.638 -20.203 10.362 1.00 83.56 370 ARG A C 1
ATOM 2988 O O . ARG A 1 370 ? -24.667 -20.109 9.141 1.00 83.56 370 ARG A O 1
ATOM 2995 N N . ALA A 1 371 ? -25.697 -19.979 11.142 1.00 83.12 371 ALA A N 1
ATOM 2996 C CA . ALA A 1 371 ? -27.007 -19.602 10.610 1.00 83.12 371 ALA A CA 1
ATOM 2997 C C . ALA A 1 371 ? -27.059 -18.145 10.111 1.00 83.12 371 ALA A C 1
ATOM 2999 O O . ALA A 1 371 ? -27.821 -17.848 9.198 1.00 83.12 371 ALA A O 1
ATOM 3000 N N . ILE A 1 372 ? -26.234 -17.259 10.685 1.00 83.62 372 ILE A N 1
ATOM 3001 C CA . ILE A 1 372 ? -26.307 -15.808 10.456 1.00 83.62 372 ILE A CA 1
ATOM 3002 C C . ILE A 1 372 ? -25.502 -15.389 9.213 1.00 83.62 372 ILE A C 1
ATOM 3004 O O . ILE A 1 372 ? -24.356 -15.824 9.018 1.00 83.62 372 ILE A O 1
ATOM 3008 N N . SER A 1 373 ? -26.060 -14.489 8.399 1.00 89.62 373 SER A N 1
ATOM 3009 C CA . SER A 1 373 ? -25.382 -13.880 7.239 1.00 89.62 373 SER A CA 1
ATOM 3010 C C . SER A 1 373 ? -24.492 -12.700 7.672 1.00 89.62 373 SER A C 1
ATOM 3012 O O . SER A 1 373 ? -24.971 -11.568 7.759 1.00 89.62 373 SER A O 1
ATOM 3014 N N . LYS A 1 374 ? -23.197 -12.948 7.962 1.00 91.94 374 LYS A N 1
ATOM 3015 C CA . LYS A 1 374 ? -22.231 -11.904 8.396 1.00 91.94 374 LYS A CA 1
ATOM 3016 C C . LYS A 1 374 ? -21.169 -11.531 7.363 1.00 91.94 374 LYS A C 1
ATOM 3018 O O . LYS A 1 374 ? -20.490 -12.389 6.786 1.00 91.94 374 LYS A O 1
ATOM 3023 N N . TYR A 1 375 ? -20.979 -10.223 7.227 1.00 95.38 375 TYR A N 1
ATOM 3024 C CA . TYR A 1 375 ? -20.001 -9.569 6.370 1.00 95.38 375 TYR A CA 1
ATOM 3025 C C . TYR A 1 375 ? -19.054 -8.720 7.225 1.00 95.38 375 TYR A C 1
ATOM 3027 O O . TYR A 1 375 ? -19.498 -7.962 8.085 1.00 95.38 375 TYR A O 1
ATOM 3035 N N . LEU A 1 376 ? -17.749 -8.847 6.986 1.00 96.25 376 LEU A N 1
ATOM 3036 C CA . LEU A 1 376 ? -16.705 -8.135 7.724 1.00 96.25 376 LEU A CA 1
ATOM 3037 C C . LEU A 1 376 ? -15.885 -7.284 6.748 1.00 96.25 376 LEU A C 1
ATOM 3039 O O . LEU A 1 376 ? -15.212 -7.815 5.864 1.00 96.25 376 LEU A O 1
ATOM 3043 N N . LEU A 1 377 ? -15.975 -5.967 6.900 1.00 97.44 377 LEU A N 1
ATOM 3044 C CA . LEU A 1 377 ? -15.279 -4.969 6.097 1.00 97.44 377 LEU A CA 1
ATOM 3045 C C . LEU A 1 377 ? -14.078 -4.451 6.904 1.00 97.44 377 LEU A C 1
ATOM 3047 O O . LEU A 1 377 ? -14.252 -3.687 7.849 1.00 97.44 377 LEU A O 1
ATOM 3051 N N . LEU A 1 378 ? -12.871 -4.889 6.545 1.00 95.56 378 LEU A N 1
ATOM 3052 C CA . LEU A 1 378 ? -11.609 -4.520 7.196 1.00 95.56 378 LEU A CA 1
ATOM 3053 C C . LEU A 1 378 ? -10.907 -3.416 6.396 1.00 95.56 378 LEU A C 1
ATOM 3055 O O . LEU A 1 378 ? -10.397 -3.682 5.309 1.00 95.56 378 LEU A O 1
ATOM 3059 N N . ASP A 1 379 ? -10.901 -2.180 6.889 1.00 93.88 379 ASP A N 1
ATOM 3060 C CA . ASP A 1 379 ? -10.369 -1.043 6.123 1.00 93.88 379 ASP A CA 1
ATOM 3061 C C . ASP A 1 379 ? -8.938 -0.669 6.545 1.00 93.88 379 ASP A C 1
ATOM 3063 O O . ASP A 1 379 ? -8.658 -0.538 7.734 1.00 93.88 379 ASP A O 1
ATOM 3067 N N . GLY A 1 380 ? -8.046 -0.483 5.568 1.00 88.06 380 GLY A N 1
ATOM 3068 C CA . GLY A 1 380 ? -6.696 0.053 5.755 1.00 88.06 380 GLY A CA 1
ATOM 3069 C C . GLY A 1 380 ? -5.667 -0.953 6.271 1.00 88.06 380 GLY A C 1
ATOM 3070 O O . GLY A 1 380 ? -5.135 -0.768 7.361 1.00 88.06 380 GLY A O 1
ATOM 3071 N N . LEU A 1 381 ? -5.324 -1.993 5.494 1.00 86.81 381 LEU A N 1
ATOM 3072 C CA . LEU A 1 381 ? -4.222 -2.906 5.860 1.00 86.81 381 LEU A CA 1
ATOM 3073 C C . LEU A 1 381 ? -2.889 -2.166 6.068 1.00 86.81 381 LEU A C 1
ATOM 3075 O O . LEU A 1 381 ? -2.111 -2.543 6.936 1.00 86.81 381 LEU A O 1
ATOM 3079 N N . GLU A 1 382 ? -2.635 -1.101 5.309 1.00 79.00 382 GLU A N 1
ATOM 3080 C CA . GLU A 1 382 ? -1.471 -0.227 5.500 1.00 79.00 382 GLU A CA 1
ATOM 3081 C C . GLU A 1 382 ? -1.453 0.548 6.837 1.00 79.00 382 GLU A C 1
ATOM 3083 O O . GLU A 1 382 ? -0.415 1.101 7.189 1.00 79.00 382 GLU A O 1
ATOM 3088 N N . GLU A 1 383 ? -2.562 0.579 7.588 1.00 75.69 383 GLU A N 1
ATOM 3089 C CA . GLU A 1 383 ? -2.651 1.157 8.941 1.00 75.69 383 GLU A CA 1
ATOM 3090 C C . GLU A 1 383 ? -2.554 0.081 10.050 1.00 75.69 383 GLU A C 1
ATOM 3092 O O . GLU A 1 383 ? -2.689 0.396 11.232 1.00 75.69 383 GLU A O 1
ATOM 3097 N N . TYR A 1 384 ? -2.338 -1.195 9.698 1.00 76.25 384 TYR A N 1
ATOM 3098 C CA . TYR A 1 384 ? -2.259 -2.310 10.648 1.00 76.25 384 TYR A CA 1
ATOM 3099 C C . TYR A 1 384 ? -0.814 -2.615 11.063 1.00 76.25 384 TYR A C 1
ATOM 3101 O O . TYR A 1 384 ? -0.070 -3.292 10.351 1.00 76.25 384 TYR A O 1
ATOM 3109 N N . ASN A 1 385 ? -0.433 -2.147 12.251 1.00 63.50 385 ASN A N 1
ATOM 3110 C CA . ASN A 1 385 ? 0.848 -2.464 12.872 1.00 63.50 385 ASN A CA 1
ATOM 3111 C C . ASN A 1 385 ? 0.780 -3.823 13.599 1.00 63.50 385 ASN A C 1
ATOM 3113 O O . ASN A 1 385 ? 0.349 -3.913 14.753 1.00 63.50 385 ASN A O 1
ATOM 3117 N N . ASP A 1 386 ? 1.183 -4.895 12.914 1.00 58.59 386 ASP A N 1
ATOM 3118 C CA . ASP A 1 386 ? 1.342 -6.224 13.516 1.00 58.59 386 ASP A CA 1
ATOM 3119 C C . ASP A 1 386 ? 2.650 -6.253 14.323 1.00 58.59 386 ASP A C 1
ATOM 3121 O O . ASP A 1 386 ? 3.732 -6.492 13.785 1.00 58.59 386 ASP A O 1
ATOM 3125 N N . GLY A 1 387 ? 2.554 -5.905 15.611 1.00 45.81 387 GLY A N 1
ATOM 3126 C CA . GLY A 1 387 ? 3.708 -5.724 16.496 1.00 45.81 387 GLY A CA 1
ATOM 3127 C C . GLY A 1 387 ? 4.644 -6.936 16.487 1.00 45.81 387 GLY A C 1
ATOM 3128 O O . GLY A 1 387 ? 4.228 -8.038 16.835 1.00 45.81 387 GLY A O 1
ATOM 3129 N N . MET A 1 388 ? 5.901 -6.710 16.088 1.00 38.97 388 MET A N 1
ATOM 3130 C CA . MET A 1 388 ? 6.862 -7.735 15.654 1.00 38.97 388 MET A CA 1
ATOM 3131 C C . MET A 1 388 ? 7.061 -8.902 16.637 1.00 38.97 388 MET A C 1
ATOM 3133 O O . MET A 1 388 ? 7.960 -8.898 17.479 1.00 38.97 388 MET A O 1
ATOM 3137 N N . ILE A 1 389 ? 6.273 -9.961 16.448 1.00 37.38 389 ILE A N 1
ATOM 3138 C CA . ILE A 1 389 ? 6.531 -11.306 16.964 1.00 37.38 389 ILE A CA 1
ATOM 3139 C C . ILE A 1 389 ? 6.647 -12.225 15.746 1.00 37.38 389 ILE A C 1
ATOM 3141 O O . ILE A 1 389 ? 5.663 -12.803 15.294 1.00 37.38 389 ILE A O 1
ATOM 3145 N N . GLU A 1 390 ? 7.870 -12.395 15.232 1.00 40.69 390 GLU A N 1
ATOM 3146 C CA . GLU A 1 390 ? 8.223 -13.153 14.007 1.00 40.69 390 GLU A CA 1
ATOM 3147 C C . GLU A 1 390 ? 7.868 -14.664 14.034 1.00 40.69 390 GLU A C 1
ATOM 3149 O O . GLU A 1 390 ? 8.360 -15.450 13.225 1.00 40.69 390 GLU A O 1
ATOM 3154 N N . ARG A 1 391 ? 7.068 -15.110 15.009 1.00 42.25 391 ARG A N 1
ATOM 3155 C CA . ARG A 1 391 ? 6.789 -16.515 15.336 1.00 42.25 391 ARG A CA 1
ATOM 3156 C C . ARG A 1 391 ? 5.307 -16.890 15.255 1.00 42.25 391 ARG A C 1
ATOM 3158 O O . ARG A 1 391 ? 5.004 -18.079 15.298 1.00 42.25 391 ARG A O 1
ATOM 3165 N N . GLU A 1 392 ? 4.397 -15.925 15.109 1.00 52.59 392 GLU A N 1
ATOM 3166 C CA . GLU A 1 392 ? 2.969 -16.182 14.881 1.00 52.59 392 GLU A CA 1
ATOM 3167 C C . GLU A 1 392 ? 2.445 -15.456 13.634 1.00 52.59 392 GLU A C 1
ATOM 3169 O O . GLU A 1 392 ? 3.029 -14.491 13.154 1.00 52.59 392 GLU A O 1
ATOM 3174 N N . GLN A 1 393 ? 1.336 -15.948 13.072 1.00 64.44 393 GLN A N 1
ATOM 3175 C CA . GLN A 1 393 ? 0.657 -15.292 11.951 1.00 64.44 393 GLN A CA 1
ATOM 3176 C C . GLN A 1 393 ? -0.340 -14.254 12.469 1.00 64.44 393 GLN A C 1
ATOM 3178 O O . GLN A 1 393 ? -1.206 -14.606 13.277 1.00 64.44 393 GLN A O 1
ATOM 3183 N N . SER A 1 394 ? -0.285 -13.034 11.927 1.00 77.06 394 SER A N 1
ATOM 3184 C CA . SER A 1 394 ? -1.197 -11.934 12.271 1.00 77.06 394 SER A CA 1
ATOM 3185 C C . SER A 1 394 ? -2.673 -12.339 12.251 1.00 77.06 394 SER A C 1
ATOM 3187 O O . SER A 1 394 ? -3.092 -13.186 11.449 1.00 77.06 394 SER A O 1
ATOM 3189 N N . GLU A 1 395 ? -3.508 -11.730 13.101 1.00 82.25 395 GLU A N 1
ATOM 3190 C CA . GLU A 1 395 ? -4.935 -12.087 13.155 1.00 82.25 395 GLU A CA 1
ATOM 3191 C C . GLU A 1 395 ? -5.628 -11.831 11.806 1.00 82.25 395 GLU A C 1
ATOM 3193 O O . GLU A 1 395 ? -6.402 -12.669 11.334 1.00 82.25 395 GLU A O 1
ATOM 3198 N N . VAL A 1 396 ? -5.268 -10.739 11.125 1.00 87.19 396 VAL A N 1
ATOM 3199 C CA . VAL A 1 396 ? -5.740 -10.434 9.766 1.00 87.19 396 VAL A CA 1
ATOM 3200 C C . VAL A 1 396 ? -5.334 -11.539 8.779 1.00 87.19 396 VAL A C 1
ATOM 3202 O O . VAL A 1 396 ? -6.176 -12.023 8.018 1.00 87.19 396 VAL A O 1
ATOM 3205 N N . THR A 1 397 ? -4.090 -12.027 8.838 1.00 85.38 397 THR A N 1
ATOM 3206 C CA . THR A 1 397 ? -3.614 -13.147 8.004 1.00 85.38 397 THR A CA 1
ATOM 3207 C C . THR A 1 397 ? -4.380 -14.435 8.303 1.00 85.38 397 THR A C 1
ATOM 3209 O O . THR A 1 397 ? -4.842 -15.107 7.379 1.00 85.38 397 THR A O 1
ATOM 3212 N N . ARG A 1 398 ? -4.601 -14.762 9.583 1.00 87.31 398 ARG A N 1
ATOM 3213 C CA . ARG A 1 398 ? -5.373 -15.942 10.017 1.00 87.31 398 ARG A CA 1
ATOM 3214 C C . ARG A 1 398 ? -6.832 -15.878 9.561 1.00 87.31 398 ARG A C 1
ATOM 3216 O O . ARG A 1 398 ? -7.408 -16.910 9.207 1.00 87.31 398 ARG A O 1
ATOM 3223 N N . ILE A 1 399 ? -7.431 -14.689 9.515 1.00 90.50 399 ILE A N 1
ATOM 3224 C CA . ILE A 1 399 ? -8.776 -14.477 8.967 1.00 90.50 399 ILE A CA 1
ATOM 3225 C C . ILE A 1 399 ? -8.769 -14.650 7.447 1.00 90.50 399 ILE A C 1
ATOM 3227 O O . ILE A 1 399 ? -9.606 -15.394 6.930 1.00 90.50 399 ILE A O 1
ATOM 3231 N N . MET A 1 400 ? -7.820 -14.052 6.721 1.00 90.38 400 MET A N 1
ATOM 3232 C CA . MET A 1 400 ? -7.720 -14.177 5.259 1.00 90.38 400 MET A CA 1
ATOM 3233 C C . MET A 1 400 ? -7.434 -15.619 4.805 1.00 90.38 400 MET A C 1
ATOM 3235 O O . MET A 1 400 ? -8.072 -16.100 3.869 1.00 90.38 400 MET A O 1
ATOM 3239 N N . LEU A 1 401 ? -6.600 -16.363 5.540 1.00 89.56 401 LEU A N 1
ATOM 3240 C CA . LEU A 1 401 ? -6.368 -17.805 5.358 1.00 89.56 401 LEU A CA 1
ATOM 3241 C C . LEU A 1 401 ? -7.552 -18.700 5.781 1.00 89.56 401 LEU A C 1
ATOM 3243 O O . LEU A 1 401 ? -7.502 -19.912 5.566 1.00 89.56 401 LEU A O 1
ATOM 3247 N N . LYS A 1 402 ? -8.632 -18.116 6.323 1.00 90.12 402 LYS A N 1
ATOM 3248 C CA . LYS A 1 402 ? -9.859 -18.790 6.798 1.00 90.12 402 LYS A CA 1
ATOM 3249 C C . LYS A 1 402 ? -9.661 -19.678 8.037 1.00 90.12 402 LYS A C 1
ATOM 3251 O O . LYS A 1 402 ? -10.523 -20.503 8.330 1.00 90.12 402 LYS A O 1
ATOM 3256 N N . PHE A 1 403 ? -8.570 -19.494 8.785 1.00 88.00 403 PHE A N 1
ATOM 3257 C CA . PHE A 1 403 ? -8.373 -20.130 10.093 1.00 88.00 403 PHE A CA 1
ATOM 3258 C C . PHE A 1 403 ? -9.270 -19.505 11.172 1.00 88.00 403 PHE A C 1
ATOM 3260 O O . PHE A 1 403 ? -9.768 -20.219 12.037 1.00 88.00 403 PHE A O 1
ATOM 3267 N N . LYS A 1 404 ? -9.528 -18.193 11.084 1.00 89.00 404 LYS A N 1
ATOM 3268 C CA . LYS A 1 404 ? -10.609 -17.506 11.811 1.00 89.00 404 LYS A CA 1
ATOM 3269 C C . LYS A 1 404 ? -11.766 -17.158 10.862 1.00 89.00 404 LYS A C 1
ATOM 3271 O O . LYS A 1 404 ? -11.560 -16.891 9.675 1.00 89.00 404 LYS A O 1
ATOM 3276 N N . TYR A 1 405 ? -12.984 -17.185 11.405 1.00 90.88 405 TYR A N 1
ATOM 3277 C CA . TYR A 1 405 ? -14.255 -16.829 10.752 1.00 90.88 405 TYR A CA 1
ATOM 3278 C C . TYR A 1 405 ? -14.446 -17.383 9.320 1.00 90.88 405 TYR A C 1
ATOM 3280 O O . TYR A 1 405 ? -14.662 -16.617 8.373 1.00 90.88 405 TYR A O 1
ATOM 3288 N N . PRO A 1 406 ? -14.383 -18.714 9.107 1.00 90.44 406 PRO A N 1
ATOM 3289 C CA . PRO A 1 406 ? -14.492 -19.311 7.773 1.00 90.44 406 PRO A CA 1
ATOM 3290 C C . PRO A 1 406 ? -15.871 -19.140 7.110 1.00 90.44 406 PRO A C 1
ATOM 3292 O O . PRO A 1 406 ? -15.966 -19.343 5.903 1.00 90.44 406 PRO A O 1
ATOM 3295 N N . THR A 1 407 ? -16.924 -18.772 7.860 1.00 90.00 407 THR A N 1
ATOM 3296 C CA . THR A 1 407 ? -18.272 -18.515 7.304 1.00 90.00 407 THR A CA 1
ATOM 3297 C C . THR A 1 407 ? -18.583 -17.040 7.038 1.00 90.00 407 THR A C 1
ATOM 3299 O O . THR A 1 407 ? -19.533 -16.761 6.314 1.00 90.00 407 THR A O 1
ATOM 3302 N N . CYS A 1 408 ? -17.796 -16.095 7.565 1.00 92.88 408 CYS A N 1
ATOM 3303 C CA . CYS A 1 408 ? -17.957 -14.676 7.235 1.00 92.88 408 CYS A CA 1
ATOM 3304 C C . CYS A 1 408 ? -17.455 -14.402 5.815 1.00 92.88 408 CYS A C 1
ATOM 3306 O O . CYS A 1 408 ? -16.381 -14.889 5.443 1.00 92.88 408 CYS A O 1
ATOM 3308 N N . LYS A 1 409 ? -18.160 -13.555 5.057 1.00 94.56 409 LYS A N 1
ATOM 3309 C CA . LYS A 1 409 ? -17.613 -12.949 3.834 1.00 94.56 409 LYS A CA 1
ATOM 3310 C C . LYS A 1 409 ? -16.788 -11.724 4.234 1.00 94.56 409 LYS A C 1
ATOM 3312 O O . LYS A 1 409 ? -17.319 -10.779 4.809 1.00 94.56 409 LYS A O 1
ATOM 3317 N N . VAL A 1 410 ? -15.479 -11.768 3.988 1.00 96.00 410 VAL A N 1
ATOM 3318 C CA . VAL A 1 410 ? -14.538 -10.708 4.385 1.00 96.00 410 VAL A CA 1
ATOM 3319 C C . VAL A 1 410 ? -14.104 -9.929 3.150 1.00 96.00 410 VAL A C 1
ATOM 3321 O O . VAL A 1 410 ? -13.661 -10.533 2.170 1.00 96.00 410 VAL A O 1
ATOM 3324 N N . VAL A 1 411 ? -14.203 -8.603 3.220 1.00 96.31 411 VAL A N 1
ATOM 3325 C CA . VAL A 1 411 ? -13.578 -7.674 2.272 1.00 96.31 411 VAL A CA 1
ATOM 3326 C C . VAL A 1 411 ? -12.518 -6.892 3.036 1.00 96.31 411 VAL A C 1
ATOM 3328 O O . VAL A 1 411 ? -12.838 -6.293 4.060 1.00 96.31 411 VAL A O 1
ATOM 3331 N N . ILE A 1 412 ? -11.277 -6.894 2.557 1.00 95.62 412 ILE A N 1
ATOM 3332 C CA . ILE A 1 412 ? -10.184 -6.102 3.135 1.00 95.62 412 ILE A CA 1
ATOM 3333 C C . ILE A 1 412 ? -9.697 -5.064 2.128 1.00 95.62 412 ILE A C 1
ATOM 3335 O O . ILE A 1 412 ? -9.441 -5.426 0.981 1.00 95.62 412 ILE A O 1
ATOM 3339 N N . SER A 1 413 ? -9.553 -3.795 2.519 1.00 94.69 413 SER A N 1
ATOM 3340 C CA . SER A 1 413 ? -8.886 -2.810 1.661 1.00 94.69 413 SER A CA 1
ATOM 3341 C C . SER A 1 413 ? -7.385 -2.757 1.901 1.00 94.69 413 SER A C 1
ATOM 3343 O O . SER A 1 413 ? -6.894 -2.925 3.018 1.00 94.69 413 SER A O 1
ATOM 3345 N N . SER A 1 414 ? -6.645 -2.513 0.822 1.00 90.31 414 SER A N 1
ATOM 3346 C CA . SER A 1 414 ? -5.198 -2.348 0.890 1.00 90.31 414 SER A CA 1
ATOM 3347 C C . SER A 1 414 ? -4.668 -1.485 -0.255 1.00 90.31 414 SER A C 1
ATOM 3349 O O . SER A 1 414 ? -5.242 -1.452 -1.349 1.00 90.31 414 SER A O 1
ATOM 3351 N N . ARG A 1 415 ? -3.573 -0.757 -0.019 1.00 84.62 415 ARG A N 1
ATOM 3352 C CA . ARG A 1 415 ? -2.739 -0.222 -1.105 1.00 84.62 415 ARG A CA 1
ATOM 3353 C C . ARG A 1 415 ? -2.195 -1.352 -1.989 1.00 84.62 415 ARG A C 1
ATOM 3355 O O . ARG A 1 415 ? -1.864 -2.429 -1.499 1.00 84.62 415 ARG A O 1
ATOM 3362 N N . SER A 1 416 ? -2.015 -1.059 -3.277 1.00 75.44 416 SER A N 1
ATOM 3363 C CA . SER A 1 416 ? -1.428 -1.957 -4.285 1.00 75.44 416 SER A CA 1
ATOM 3364 C C . SER A 1 416 ? -0.093 -2.591 -3.841 1.00 75.44 416 SER A C 1
ATOM 3366 O O . SER A 1 416 ? 0.184 -3.749 -4.141 1.00 75.44 416 SER A O 1
ATOM 3368 N N . ASP A 1 417 ? 0.724 -1.859 -3.080 1.00 68.12 417 ASP A N 1
ATOM 3369 C CA . ASP A 1 417 ? 2.019 -2.310 -2.565 1.00 68.12 417 ASP A CA 1
ATOM 3370 C C . ASP A 1 417 ? 1.955 -3.081 -1.231 1.00 68.12 417 ASP A C 1
ATOM 3372 O O . ASP A 1 417 ? 2.916 -3.780 -0.913 1.00 68.12 417 ASP A O 1
ATOM 3376 N N . TYR A 1 418 ? 0.842 -3.029 -0.493 1.00 72.62 418 TYR A N 1
ATOM 3377 C CA . TYR A 1 418 ? 0.610 -3.836 0.718 1.00 72.62 418 TYR A CA 1
ATOM 3378 C C . TYR A 1 418 ? -0.161 -5.127 0.400 1.00 72.62 418 TYR A C 1
ATOM 3380 O O . TYR A 1 418 ? 0.130 -6.179 0.971 1.00 72.62 418 TYR A O 1
ATOM 3388 N N . ALA A 1 419 ? -1.073 -5.089 -0.580 1.00 75.75 419 ALA A N 1
ATOM 3389 C CA . ALA A 1 419 ? -1.880 -6.231 -1.016 1.00 75.75 419 ALA A CA 1
ATOM 3390 C C . ALA A 1 419 ? -1.038 -7.465 -1.401 1.00 75.75 419 ALA A C 1
ATOM 3392 O O . ALA A 1 419 ? -1.474 -8.596 -1.192 1.00 75.75 419 ALA A O 1
ATOM 3393 N N . LYS A 1 420 ? 0.197 -7.258 -1.884 1.00 71.75 420 LYS A N 1
ATOM 3394 C CA . LYS A 1 420 ? 1.168 -8.317 -2.222 1.00 71.75 420 LYS A CA 1
ATOM 3395 C C . LYS A 1 420 ? 1.557 -9.231 -1.046 1.00 71.75 420 LYS A C 1
ATOM 3397 O O . LYS A 1 420 ? 2.048 -10.330 -1.284 1.00 71.75 420 LYS A O 1
ATOM 3402 N N . HIS A 1 421 ? 1.357 -8.785 0.198 1.00 70.81 421 HIS A N 1
ATOM 3403 C CA . HIS A 1 421 ? 1.631 -9.565 1.411 1.00 70.81 421 HIS A CA 1
ATOM 3404 C C . HIS A 1 421 ? 0.435 -10.422 1.864 1.00 70.81 421 HIS A C 1
ATOM 3406 O O . HIS A 1 421 ? 0.592 -11.282 2.730 1.00 70.81 421 HIS A O 1
ATOM 3412 N N . LEU A 1 422 ? -0.758 -10.221 1.290 1.00 77.81 422 LEU A N 1
ATOM 3413 C CA . LEU A 1 422 ? -1.926 -11.047 1.588 1.00 77.81 422 LEU A CA 1
ATOM 3414 C C . LEU A 1 422 ? -1.887 -12.388 0.827 1.00 77.81 422 LEU A C 1
ATOM 3416 O O . LEU A 1 422 ? -1.331 -12.476 -0.270 1.00 77.81 422 LEU A O 1
ATOM 3420 N N . PRO A 1 423 ? -2.546 -13.442 1.349 1.00 81.38 423 PRO A N 1
ATOM 3421 C CA . PRO A 1 423 ? -2.786 -14.662 0.584 1.00 81.38 423 PRO A CA 1
ATOM 3422 C C . PRO A 1 423 ? -3.567 -14.355 -0.700 1.00 81.38 423 PRO A C 1
ATOM 3424 O O . PRO A 1 423 ? -4.553 -13.617 -0.646 1.00 81.38 423 PRO A O 1
ATOM 3427 N N . LYS A 1 424 ? -3.192 -14.974 -1.830 1.00 80.75 424 LYS A N 1
ATOM 3428 C CA . LYS A 1 424 ? -3.901 -14.806 -3.113 1.00 80.75 424 LYS A CA 1
ATOM 3429 C C . LYS A 1 424 ? -5.399 -15.101 -2.961 1.00 80.75 424 LYS A C 1
ATOM 3431 O O . LYS A 1 424 ? -5.802 -16.241 -2.720 1.00 80.75 424 LYS A O 1
ATOM 3436 N N . CYS A 1 425 ? -6.204 -14.054 -3.099 1.00 82.81 425 CYS A N 1
ATOM 3437 C CA . CYS A 1 425 ? -7.661 -14.052 -3.000 1.00 82.81 425 CYS A CA 1
ATOM 3438 C C . CYS A 1 425 ? -8.246 -13.335 -4.224 1.00 82.81 425 CYS A C 1
ATOM 3440 O O . CYS A 1 425 ? -7.509 -12.801 -5.045 1.00 82.81 425 CYS A O 1
ATOM 3442 N N . THR A 1 426 ? -9.571 -13.313 -4.350 1.00 89.19 426 THR A N 1
ATOM 3443 C CA . THR A 1 426 ? -10.235 -12.583 -5.435 1.00 89.19 426 THR A CA 1
ATOM 3444 C C . THR A 1 426 ? -10.051 -11.078 -5.240 1.00 89.19 426 THR A C 1
ATOM 3446 O O . THR A 1 426 ? -10.534 -10.519 -4.253 1.00 89.19 426 THR A O 1
ATOM 3449 N N . THR A 1 427 ? -9.355 -10.425 -6.170 1.00 90.00 427 THR A N 1
ATOM 3450 C CA . THR A 1 427 ? -9.018 -8.999 -6.068 1.00 90.00 427 THR A CA 1
ATOM 3451 C C . THR A 1 427 ? -9.927 -8.138 -6.940 1.00 90.00 427 THR A C 1
ATOM 3453 O O . THR A 1 427 ? -10.180 -8.436 -8.109 1.00 90.00 427 THR A O 1
ATOM 3456 N N . LEU A 1 428 ? -10.408 -7.048 -6.344 1.00 91.94 428 LEU A N 1
ATOM 3457 C CA . LEU A 1 428 ? -11.162 -5.976 -6.975 1.00 91.94 428 LEU A CA 1
ATOM 3458 C C . LEU A 1 428 ? -10.327 -4.704 -6.914 1.00 91.94 428 LEU A C 1
ATOM 3460 O O . LEU A 1 428 ? -10.122 -4.152 -5.833 1.00 91.94 428 LEU A O 1
ATOM 3464 N N . LYS A 1 429 ? -9.854 -4.224 -8.063 1.00 90.81 429 LYS A N 1
ATOM 3465 C CA . LYS A 1 429 ? -9.125 -2.960 -8.143 1.00 90.81 429 LYS A CA 1
ATOM 3466 C C . LYS A 1 429 ? -10.106 -1.809 -8.355 1.00 90.81 429 LYS A C 1
ATOM 3468 O O . LYS A 1 429 ? -10.975 -1.869 -9.225 1.00 90.81 429 LYS A O 1
ATOM 3473 N N . LEU A 1 430 ? -9.962 -0.748 -7.567 1.00 90.31 430 LEU A N 1
ATOM 3474 C CA . LEU A 1 430 ? -10.690 0.502 -7.773 1.00 90.31 430 LEU A CA 1
ATOM 3475 C C . LEU A 1 430 ? -10.263 1.145 -9.095 1.00 90.31 430 LEU A C 1
ATOM 3477 O O . LEU A 1 430 ? -9.081 1.428 -9.309 1.00 90.31 430 LEU A O 1
ATOM 3481 N N . ALA A 1 431 ? -11.229 1.394 -9.978 1.00 86.69 431 ALA A N 1
ATOM 3482 C CA . ALA A 1 431 ? -10.980 2.139 -11.198 1.00 86.69 431 ALA A CA 1
ATOM 3483 C C . ALA A 1 431 ? -10.625 3.597 -10.876 1.00 86.69 431 ALA A C 1
ATOM 3485 O O . ALA A 1 431 ? -11.162 4.213 -9.952 1.00 86.69 431 ALA A O 1
ATOM 3486 N N . LYS A 1 432 ? -9.736 4.164 -11.690 1.00 86.62 432 LYS A N 1
ATOM 3487 C CA . LYS A 1 432 ? -9.443 5.599 -11.685 1.00 86.62 432 LYS A CA 1
ATOM 3488 C C . LYS A 1 432 ? -10.642 6.365 -12.246 1.00 86.62 432 LYS A C 1
ATOM 3490 O O . LYS A 1 432 ? -11.293 5.871 -13.165 1.00 86.62 432 LYS A O 1
ATOM 3495 N N . PHE A 1 433 ? -10.901 7.574 -11.744 1.00 89.06 433 PHE A N 1
ATOM 3496 C CA . PHE A 1 433 ? -11.991 8.413 -12.250 1.00 89.06 433 PHE A CA 1
ATOM 3497 C C . PHE A 1 433 ? -11.832 8.665 -13.757 1.00 89.06 433 PHE A C 1
ATOM 3499 O O . PHE A 1 433 ? -10.782 9.138 -14.215 1.00 89.06 433 PHE A O 1
ATOM 3506 N N . SER A 1 434 ? -12.891 8.389 -14.518 1.00 87.56 434 SER A N 1
ATOM 3507 C CA . SER A 1 434 ? -13.042 8.840 -15.899 1.00 87.56 434 SER A CA 1
ATOM 3508 C C . SER A 1 434 ? -13.574 10.278 -15.931 1.00 87.56 434 SER A C 1
ATOM 3510 O O . SER A 1 434 ? -13.708 10.940 -14.896 1.00 87.56 434 SER A O 1
ATOM 3512 N N . ASP A 1 435 ? -13.869 10.795 -17.124 1.00 88.50 435 ASP A N 1
ATOM 3513 C CA . ASP A 1 435 ? -14.506 12.104 -17.234 1.00 88.50 435 ASP A CA 1
ATOM 3514 C C . ASP A 1 435 ? -15.946 12.108 -16.699 1.00 88.50 435 ASP A C 1
ATOM 3516 O O . ASP A 1 435 ? -16.399 13.161 -16.262 1.00 88.50 435 ASP A O 1
ATOM 3520 N N . ASP A 1 436 ? -16.640 10.969 -16.623 1.00 89.88 436 ASP A N 1
ATOM 3521 C CA . ASP A 1 436 ? -18.027 10.913 -16.143 1.00 89.88 436 ASP A CA 1
ATOM 3522 C C . ASP A 1 436 ? -18.131 10.991 -14.613 1.00 89.88 436 ASP A C 1
ATOM 3524 O O . ASP A 1 436 ? -18.926 11.788 -14.096 1.00 89.88 436 ASP A O 1
ATOM 3528 N N . GLU A 1 437 ? -17.269 10.286 -13.866 1.00 92.44 437 GLU A N 1
ATOM 3529 C CA . GLU A 1 437 ? -17.143 10.484 -12.414 1.00 92.44 437 GLU A CA 1
ATOM 3530 C C . GLU A 1 437 ? -16.720 11.931 -12.095 1.00 92.44 437 GLU A C 1
ATOM 3532 O O . GLU A 1 437 ? -17.338 12.591 -11.248 1.00 92.44 437 GLU A O 1
ATOM 3537 N N . ARG A 1 438 ? -15.736 12.478 -12.833 1.00 93.75 438 ARG A N 1
ATOM 3538 C CA . ARG A 1 438 ? -15.313 13.884 -12.692 1.00 93.75 438 ARG A CA 1
ATOM 3539 C C . ARG A 1 438 ? -16.457 14.862 -12.972 1.00 93.75 438 ARG A C 1
ATOM 3541 O O . ARG A 1 438 ? -16.688 15.795 -12.199 1.00 93.75 438 ARG A O 1
ATOM 3548 N N . ASN A 1 439 ? -17.192 14.668 -14.064 1.00 93.31 439 ASN A N 1
ATOM 3549 C CA . ASN A 1 439 ? -18.290 15.543 -14.470 1.00 93.31 439 ASN A CA 1
ATOM 3550 C C . ASN A 1 439 ? -19.446 15.524 -13.469 1.00 93.31 439 ASN A C 1
ATOM 3552 O O . ASN A 1 439 ? -20.024 16.585 -13.210 1.00 93.31 439 ASN A O 1
ATOM 3556 N N . SER A 1 440 ? -19.736 14.356 -12.895 1.00 93.75 440 SER A N 1
ATOM 3557 C CA . SER A 1 440 ? -20.754 14.156 -11.862 1.00 93.75 440 SER A CA 1
ATOM 3558 C C . SER A 1 440 ? -20.373 14.850 -10.551 1.00 93.75 440 SER A C 1
ATOM 3560 O O . SER A 1 440 ? -21.193 15.545 -9.951 1.00 93.75 440 SER A O 1
ATOM 3562 N N . TYR A 1 441 ? -19.106 14.761 -10.142 1.00 94.75 441 TYR A N 1
ATOM 3563 C CA . TYR A 1 441 ? -18.601 15.480 -8.972 1.00 94.75 441 TYR A CA 1
ATOM 3564 C C . TYR A 1 441 ? -18.641 17.008 -9.154 1.00 94.75 441 TYR A C 1
ATOM 3566 O O . TYR A 1 441 ? -19.143 17.735 -8.297 1.00 94.75 441 TYR A O 1
ATOM 3574 N N . ILE A 1 442 ? -18.186 17.510 -10.309 1.00 94.69 442 ILE A N 1
ATOM 3575 C CA . ILE A 1 442 ? -18.231 18.941 -10.664 1.00 94.69 442 ILE A CA 1
ATOM 3576 C C . ILE A 1 442 ? -19.673 19.473 -10.663 1.00 94.69 442 ILE A C 1
ATOM 3578 O O . ILE A 1 442 ? -19.912 20.608 -10.245 1.00 94.69 442 ILE A O 1
ATOM 3582 N N . GLN A 1 443 ? -20.643 18.658 -11.091 1.00 93.75 443 GLN A N 1
ATOM 3583 C CA . GLN A 1 443 ? -22.066 18.992 -11.019 1.00 93.75 443 GLN A CA 1
ATOM 3584 C C . GLN A 1 443 ? -22.554 19.125 -9.564 1.00 93.75 443 GLN A C 1
ATOM 3586 O O . GLN A 1 443 ? -23.282 20.072 -9.276 1.00 93.75 443 GLN A O 1
ATOM 3591 N N . LYS A 1 444 ? -22.129 18.232 -8.657 1.00 93.31 444 LYS A N 1
ATOM 3592 C CA . LYS A 1 444 ? -22.484 18.247 -7.223 1.00 93.31 444 LYS A CA 1
ATOM 3593 C C . LYS A 1 444 ? -21.841 19.397 -6.432 1.00 93.31 444 LYS A C 1
ATOM 3595 O O . LYS A 1 444 ? -22.483 19.971 -5.558 1.00 93.31 444 LYS A O 1
ATOM 3600 N N . VAL A 1 445 ? -20.593 19.766 -6.735 1.00 92.06 445 VAL A N 1
ATOM 3601 C CA . VAL A 1 445 ? -19.890 20.871 -6.046 1.00 92.06 445 VAL A CA 1
ATOM 3602 C C . VAL A 1 445 ? -20.402 22.249 -6.488 1.00 92.06 445 VAL A C 1
ATOM 3604 O O . VAL A 1 445 ? -20.482 23.170 -5.672 1.00 92.06 445 VAL A O 1
ATOM 3607 N N . PHE A 1 446 ? -20.765 22.401 -7.767 1.00 91.44 446 PHE A N 1
ATOM 3608 C CA . PHE A 1 446 ? -21.090 23.693 -8.384 1.00 91.44 446 PHE A CA 1
ATOM 3609 C C . PHE A 1 446 ? -22.489 23.756 -9.042 1.00 91.44 446 PHE A C 1
ATOM 3611 O O . PHE A 1 446 ? -22.569 24.285 -10.155 1.00 91.44 446 PHE A O 1
ATOM 3618 N N . PRO A 1 447 ? -23.584 23.253 -8.430 1.00 88.25 447 PRO A N 1
ATOM 3619 C CA . PRO A 1 447 ? -24.879 23.038 -9.097 1.00 88.25 447 PRO A CA 1
ATOM 3620 C C . PRO A 1 447 ? -25.346 24.229 -9.945 1.00 88.25 447 PRO A C 1
ATOM 3622 O O . PRO A 1 447 ? -25.603 24.057 -11.138 1.00 88.25 447 PRO A O 1
ATOM 3625 N N . ASP A 1 448 ? -25.287 25.441 -9.396 1.00 91.19 448 ASP A N 1
ATOM 3626 C CA . ASP A 1 448 ? -25.831 26.658 -10.022 1.00 91.19 448 ASP A CA 1
ATOM 3627 C C . ASP A 1 448 ? -24.765 27.551 -10.688 1.00 91.19 448 ASP A C 1
ATOM 3629 O O . ASP A 1 448 ? -25.047 28.674 -11.099 1.00 91.19 448 ASP A O 1
ATOM 3633 N N . LYS A 1 449 ? -23.515 27.075 -10.818 1.00 90.69 449 LYS A N 1
ATOM 3634 C CA . LYS A 1 449 ? -22.395 27.834 -11.418 1.00 90.69 449 LYS A CA 1
ATOM 3635 C C . LYS A 1 449 ? -21.923 27.228 -12.754 1.00 90.69 449 LYS A C 1
ATOM 3637 O O . LYS A 1 449 ? -20.801 26.715 -12.825 1.00 90.69 449 LYS A O 1
ATOM 3642 N N . PRO A 1 450 ? -22.717 27.281 -13.846 1.00 89.25 450 PRO A N 1
ATOM 3643 C CA . PRO A 1 450 ? -22.375 26.638 -15.122 1.00 89.25 450 PRO A CA 1
ATOM 3644 C C . PRO A 1 450 ? -21.030 27.109 -15.697 1.00 89.25 450 PRO A C 1
ATOM 3646 O O . PRO A 1 450 ? -20.220 26.282 -16.112 1.00 89.25 450 PRO A O 1
ATOM 3649 N N . MET A 1 451 ? -20.730 28.411 -15.631 1.00 88.12 451 MET A N 1
ATOM 3650 C CA . MET A 1 451 ? -19.448 28.954 -16.102 1.00 88.12 451 MET A CA 1
ATOM 3651 C C . MET A 1 451 ? -18.247 28.439 -15.294 1.00 88.12 451 MET A C 1
ATOM 3653 O O . MET A 1 451 ? -17.176 28.235 -15.864 1.00 88.12 451 MET A O 1
ATOM 3657 N N . THR A 1 452 ? -18.408 28.170 -13.992 1.00 88.00 452 THR A N 1
ATOM 3658 C CA . THR A 1 452 ? -17.357 27.535 -13.179 1.00 88.00 452 THR A CA 1
ATOM 3659 C C . THR A 1 452 ? -17.147 26.086 -13.609 1.00 88.00 452 THR A C 1
ATOM 3661 O O . THR A 1 452 ? -16.004 25.701 -13.830 1.00 88.00 452 THR A O 1
ATOM 3664 N N . LYS A 1 453 ? -18.218 25.306 -13.841 1.00 91.69 453 LYS A N 1
ATOM 3665 C CA . LYS A 1 453 ? -18.106 23.927 -14.365 1.00 91.69 453 LYS A CA 1
ATOM 3666 C C . LYS A 1 453 ? -17.328 23.887 -15.682 1.00 91.69 453 LYS A C 1
ATOM 3668 O O . LYS A 1 453 ? -16.441 23.054 -15.835 1.00 91.69 453 LYS A O 1
ATOM 3673 N N . VAL A 1 454 ? -17.633 24.794 -16.616 1.00 89.88 454 VAL A N 1
ATOM 3674 C CA . VAL A 1 454 ? -16.934 24.892 -17.911 1.00 89.88 454 VAL A CA 1
ATOM 3675 C C . VAL A 1 454 ? -15.458 25.255 -17.719 1.00 89.88 454 VAL A C 1
ATOM 3677 O O . VAL A 1 454 ? -14.604 24.599 -18.309 1.00 89.88 454 VAL A O 1
ATOM 3680 N N . LYS A 1 455 ? -15.137 26.229 -16.853 1.00 87.44 455 LYS A N 1
ATOM 3681 C CA . LYS A 1 455 ? -13.744 26.590 -16.529 1.00 87.44 455 LYS A CA 1
ATOM 3682 C C . LYS A 1 455 ? -12.966 25.423 -15.909 1.00 87.44 455 LYS A C 1
ATOM 3684 O O . LYS A 1 455 ? -11.861 25.156 -16.363 1.00 87.44 455 LYS A O 1
ATOM 3689 N N . VAL A 1 456 ? -13.543 24.706 -14.938 1.00 88.94 456 VAL A N 1
ATOM 3690 C CA . VAL A 1 456 ? -12.923 23.524 -14.300 1.00 88.94 456 VAL A CA 1
ATOM 3691 C C . VAL A 1 456 ? -12.671 22.424 -15.336 1.00 88.94 456 VAL A C 1
ATOM 3693 O O . VAL A 1 456 ? -11.550 21.941 -15.462 1.00 88.94 456 VAL A O 1
ATOM 3696 N N . ARG A 1 457 ? -13.697 22.060 -16.121 1.00 90.31 457 ARG A N 1
ATOM 3697 C CA . ARG A 1 457 ? -13.604 21.027 -17.168 1.00 90.31 457 ARG A CA 1
ATOM 3698 C C . ARG A 1 457 ? -12.537 21.366 -18.206 1.00 90.31 457 ARG A C 1
ATOM 3700 O O . ARG A 1 457 ? -11.738 20.500 -18.543 1.00 90.31 457 ARG A O 1
ATOM 3707 N N . LYS A 1 458 ? -12.496 22.618 -18.676 1.00 87.31 458 LYS A N 1
ATOM 3708 C CA . LYS A 1 458 ? -11.479 23.086 -19.625 1.00 87.31 458 LYS A CA 1
ATOM 3709 C C . LYS A 1 458 ? -10.077 23.047 -19.009 1.00 87.31 458 LYS A C 1
ATOM 3711 O O . LYS A 1 458 ? -9.182 22.471 -19.603 1.00 87.31 458 LYS A O 1
ATOM 3716 N N . ALA A 1 459 ? -9.898 23.573 -17.798 1.00 84.50 459 ALA A N 1
ATOM 3717 C CA . ALA A 1 459 ? -8.603 23.595 -17.115 1.00 84.50 459 ALA A CA 1
ATOM 3718 C C . ALA A 1 459 ? -8.001 22.194 -16.894 1.00 84.50 459 ALA A C 1
ATOM 3720 O O . ALA A 1 459 ? -6.796 22.017 -17.050 1.00 84.50 459 ALA A O 1
ATOM 3721 N N . ILE A 1 460 ? -8.841 21.202 -16.573 1.00 87.50 460 ILE A N 1
ATOM 3722 C CA . ILE A 1 460 ? -8.414 19.804 -16.436 1.00 87.50 460 ILE A CA 1
ATOM 3723 C C . ILE A 1 460 ? -8.174 19.164 -17.813 1.00 87.50 460 ILE A C 1
ATOM 3725 O O . ILE A 1 460 ? -7.206 18.434 -17.966 1.00 87.50 460 ILE A O 1
ATOM 3729 N N . LYS A 1 461 ? -9.013 19.428 -18.825 1.00 85.69 461 LYS A N 1
ATOM 3730 C CA . LYS A 1 461 ? -8.874 18.824 -20.165 1.00 85.69 461 LYS A CA 1
ATOM 3731 C C . LYS A 1 461 ? -7.662 19.348 -20.944 1.00 85.69 461 LYS A C 1
ATOM 3733 O O . LYS A 1 461 ? -6.992 18.560 -21.606 1.00 85.69 461 LYS A O 1
ATOM 3738 N N . ASP A 1 462 ? -7.402 20.651 -20.875 1.00 84.81 462 ASP A N 1
ATOM 3739 C CA . ASP A 1 462 ? -6.366 21.334 -21.658 1.00 84.81 462 ASP A CA 1
ATOM 3740 C C . ASP A 1 462 ? -4.942 21.032 -21.154 1.00 84.81 462 ASP A C 1
ATOM 3742 O O . ASP A 1 462 ? -3.979 21.233 -21.890 1.00 84.81 462 ASP A O 1
ATOM 3746 N N . ASN A 1 463 ? -4.792 20.531 -19.921 1.00 82.62 463 ASN A N 1
ATOM 3747 C CA . ASN A 1 463 ? -3.518 20.062 -19.379 1.00 82.62 463 ASN A CA 1
ATOM 3748 C C . ASN A 1 463 ? -3.563 18.532 -19.145 1.00 82.62 463 ASN A C 1
ATOM 3750 O O . ASN A 1 463 ? -4.137 18.080 -18.149 1.00 82.62 463 ASN A O 1
ATOM 3754 N N . PRO A 1 464 ? -2.908 17.721 -20.003 1.00 80.38 464 PRO A N 1
ATOM 3755 C CA . PRO A 1 464 ? -2.865 16.267 -19.853 1.00 80.38 464 PRO A CA 1
ATOM 3756 C C . PRO A 1 464 ? -2.285 15.777 -18.520 1.00 80.38 464 PRO A C 1
ATOM 3758 O O . PRO A 1 464 ? -2.809 14.818 -17.966 1.00 80.38 464 PRO A O 1
ATOM 3761 N N . PHE A 1 465 ? -1.263 16.437 -17.963 1.00 81.88 465 PHE A N 1
ATOM 3762 C CA . PHE A 1 465 ? -0.703 16.074 -16.656 1.00 81.88 465 PHE A CA 1
ATOM 3763 C C . PHE A 1 465 ? -1.746 16.244 -15.536 1.00 81.88 465 PHE A C 1
ATOM 3765 O O . PHE A 1 465 ? -1.967 15.323 -14.750 1.00 81.88 465 PHE A O 1
ATOM 3772 N N . ILE A 1 466 ? -2.453 17.380 -15.505 1.00 83.62 466 ILE A N 1
ATOM 3773 C CA . ILE A 1 466 ? -3.529 17.631 -14.532 1.00 83.62 466 ILE A CA 1
ATOM 3774 C C . ILE A 1 466 ? -4.694 16.658 -14.739 1.00 83.62 466 ILE A C 1
ATOM 3776 O O . ILE A 1 466 ? -5.236 16.161 -13.754 1.00 83.62 466 ILE A O 1
ATOM 3780 N N . ARG A 1 467 ? -5.058 16.333 -15.986 1.00 86.00 467 ARG A N 1
ATOM 3781 C CA . ARG A 1 467 ? -6.068 15.311 -16.309 1.00 86.00 467 ARG A CA 1
ATOM 3782 C C . ARG A 1 467 ? -5.700 13.941 -15.742 1.00 86.00 467 ARG A C 1
ATOM 3784 O O . ARG A 1 467 ? -6.534 13.302 -15.103 1.00 86.00 467 ARG A O 1
ATOM 3791 N N . ASP A 1 468 ? -4.464 13.501 -15.969 1.00 82.38 468 ASP A N 1
ATOM 3792 C CA . ASP A 1 468 ? -3.968 12.201 -15.515 1.00 82.38 468 ASP A CA 1
ATOM 3793 C C . ASP A 1 468 ? -3.890 12.150 -13.978 1.00 82.38 468 ASP A C 1
ATOM 3795 O O . ASP A 1 468 ? -4.253 11.143 -13.369 1.00 82.38 468 ASP A O 1
ATOM 3799 N N . LEU A 1 469 ? -3.492 13.251 -13.333 1.00 83.31 469 LEU A N 1
ATOM 3800 C CA . LEU A 1 469 ? -3.461 13.385 -11.875 1.00 83.31 469 LEU A CA 1
ATOM 3801 C C . LEU A 1 469 ? -4.876 13.411 -11.268 1.00 83.31 469 LEU A C 1
ATOM 3803 O O . LEU A 1 469 ? -5.145 12.737 -10.274 1.00 83.31 469 LEU A O 1
ATOM 3807 N N . CYS A 1 470 ? -5.816 14.089 -11.933 1.00 88.06 470 CYS A N 1
ATOM 3808 C CA . CYS A 1 470 ? -7.246 14.102 -11.610 1.00 88.06 470 CYS A CA 1
ATOM 3809 C C . CYS A 1 470 ? -7.976 12.781 -11.937 1.00 88.06 470 CYS A C 1
ATOM 3811 O O . CYS A 1 470 ? -9.208 12.721 -11.894 1.00 88.06 470 CYS A O 1
ATOM 3813 N N . SER A 1 471 ? -7.244 11.714 -12.266 1.00 87.31 471 SER A N 1
ATOM 3814 C CA . SER A 1 471 ? -7.765 10.343 -12.254 1.00 87.31 471 SER A CA 1
ATOM 3815 C C . SER A 1 471 ? -7.737 9.719 -10.846 1.00 87.31 471 SER A C 1
ATOM 3817 O O . SER A 1 471 ? -8.463 8.758 -10.593 1.00 87.31 471 SER A O 1
ATOM 3819 N N . ILE A 1 472 ? -6.969 10.301 -9.911 1.00 87.44 472 ILE A N 1
ATOM 3820 C CA . ILE A 1 472 ? -6.989 9.970 -8.479 1.00 87.44 472 ILE A CA 1
ATOM 3821 C C . ILE A 1 472 ? -8.051 10.847 -7.783 1.00 87.44 472 ILE A C 1
ATOM 3823 O O . ILE A 1 472 ? -7.896 12.074 -7.773 1.00 87.44 472 ILE A O 1
ATOM 3827 N N . PRO A 1 473 ? -9.104 10.263 -7.171 1.00 90.56 473 PRO A N 1
ATOM 3828 C CA . PRO A 1 473 ? -10.204 11.000 -6.551 1.00 90.56 473 PRO A CA 1
ATOM 3829 C C . PRO A 1 473 ? -9.768 12.097 -5.579 1.00 90.56 473 PRO A C 1
ATOM 3831 O O . PRO A 1 473 ? -10.180 13.240 -5.751 1.00 90.56 473 PRO A O 1
ATOM 3834 N N . LEU A 1 474 ? -8.901 11.802 -4.602 1.00 87.88 474 LEU A N 1
ATOM 3835 C CA . LEU A 1 474 ? -8.491 12.791 -3.593 1.00 87.88 474 LEU A CA 1
ATOM 3836 C C . LEU A 1 474 ? -7.815 14.030 -4.210 1.00 87.88 474 LEU A C 1
ATOM 3838 O O . LEU A 1 474 ? -8.123 15.156 -3.822 1.00 87.88 474 LEU A O 1
ATOM 3842 N N . LEU A 1 475 ? -6.936 13.834 -5.198 1.00 86.12 475 LEU A N 1
ATOM 3843 C CA . LEU A 1 475 ? -6.228 14.929 -5.873 1.00 86.12 475 LEU A CA 1
ATOM 3844 C C . LEU A 1 475 ? -7.168 15.732 -6.779 1.00 86.12 475 LEU A C 1
ATOM 3846 O O . LEU A 1 475 ? -7.084 16.956 -6.834 1.00 86.12 475 LEU A O 1
ATOM 3850 N N . PHE A 1 476 ? -8.119 15.065 -7.431 1.00 90.31 476 PHE A N 1
ATOM 3851 C CA . PHE A 1 476 ? -9.172 15.726 -8.194 1.00 90.31 476 PHE A CA 1
ATOM 3852 C C . PHE A 1 476 ? -10.100 16.573 -7.305 1.00 90.31 476 PHE A C 1
ATOM 3854 O O . PHE A 1 476 ? -10.359 17.731 -7.629 1.00 90.31 476 PHE A O 1
ATOM 3861 N N . VAL A 1 477 ? -10.546 16.048 -6.157 1.00 90.88 477 VAL A N 1
ATOM 3862 C CA . VAL A 1 477 ? -11.307 16.808 -5.144 1.00 90.88 477 VAL A CA 1
ATOM 3863 C C . VAL A 1 477 ? -10.520 18.050 -4.705 1.00 90.88 477 VAL A C 1
ATOM 3865 O O . VAL A 1 477 ? -11.089 19.139 -4.595 1.00 90.88 477 VAL A O 1
ATOM 3868 N N . LEU A 1 478 ? -9.207 17.901 -4.514 1.00 86.00 478 LEU A N 1
ATOM 3869 C CA . LEU A 1 478 ? -8.292 18.959 -4.087 1.00 86.00 478 LEU A CA 1
ATOM 3870 C C . LEU A 1 478 ? -8.103 20.053 -5.150 1.00 86.00 478 LEU A C 1
ATOM 3872 O O . LEU A 1 478 ? -8.140 21.234 -4.803 1.00 86.00 478 LEU A O 1
ATOM 3876 N N . VAL A 1 479 ? -8.025 19.694 -6.436 1.00 86.69 479 VAL A N 1
ATOM 3877 C CA . VAL A 1 479 ? -8.044 20.652 -7.560 1.00 86.69 479 VAL A CA 1
ATOM 3878 C C . VAL A 1 479 ? -9.403 21.345 -7.692 1.00 86.69 479 VAL A C 1
ATOM 3880 O O . VAL A 1 479 ? -9.452 22.558 -7.876 1.00 86.69 479 VAL A O 1
ATOM 3883 N N . VAL A 1 480 ? -10.514 20.610 -7.572 1.00 90.50 480 VAL A N 1
ATOM 3884 C CA . VAL A 1 480 ? -11.875 21.152 -7.745 1.00 90.50 480 VAL A CA 1
ATOM 3885 C C . VAL A 1 480 ? -12.218 22.196 -6.680 1.00 90.50 480 VAL A C 1
ATOM 3887 O O . VAL A 1 480 ? -12.733 23.260 -7.026 1.00 90.50 480 VAL A O 1
ATOM 3890 N N . HIS A 1 481 ? -11.911 21.938 -5.405 1.00 87.62 481 HIS A N 1
ATOM 3891 C CA . HIS A 1 481 ? -12.213 22.883 -4.318 1.00 87.62 481 HIS A CA 1
ATOM 3892 C C . HIS A 1 481 ? -11.255 24.080 -4.247 1.00 87.62 481 HIS A C 1
ATOM 3894 O O . HIS A 1 481 ? -11.626 25.099 -3.668 1.00 87.62 481 HIS A O 1
ATOM 3900 N N . ASN A 1 482 ? -10.075 23.997 -4.872 1.00 81.69 482 ASN A N 1
ATOM 3901 C CA . ASN A 1 482 ? -9.078 25.075 -4.917 1.00 81.69 482 ASN A CA 1
ATOM 3902 C C . ASN A 1 482 ? -8.911 25.710 -6.311 1.00 81.69 482 ASN A C 1
ATOM 3904 O O . ASN A 1 482 ? -7.962 26.462 -6.545 1.00 81.69 482 ASN A O 1
ATOM 3908 N N . ILE A 1 483 ? -9.825 25.434 -7.250 1.00 83.31 483 ILE A N 1
ATOM 3909 C CA . ILE A 1 483 ? -9.667 25.783 -8.671 1.00 83.31 483 ILE A CA 1
ATOM 3910 C C . ILE A 1 483 ? -9.422 27.281 -8.915 1.00 83.31 483 ILE A C 1
ATOM 3912 O O . ILE A 1 483 ? -8.714 27.645 -9.848 1.00 83.31 483 ILE A O 1
ATOM 3916 N N . GLU A 1 484 ? -9.955 28.165 -8.068 1.00 81.31 484 GLU A N 1
ATOM 3917 C CA . GLU A 1 484 ? -9.747 29.614 -8.187 1.00 81.31 484 GLU A CA 1
ATOM 3918 C C . GLU A 1 484 ? -8.292 30.033 -7.904 1.00 81.31 484 GLU A C 1
ATOM 3920 O O . GLU A 1 484 ? -7.816 30.995 -8.504 1.00 81.31 484 GLU A O 1
ATOM 3925 N N . SER A 1 485 ? -7.562 29.294 -7.061 1.00 78.38 485 SER A N 1
ATOM 3926 C CA . SER A 1 485 ? -6.119 29.478 -6.836 1.00 78.38 485 SER A CA 1
ATOM 3927 C C . SER A 1 485 ? -5.295 28.846 -7.961 1.00 78.38 485 SER A C 1
ATOM 3929 O O . SER A 1 485 ? -4.434 29.515 -8.534 1.00 78.38 485 SER A O 1
ATOM 3931 N N . MET A 1 486 ? -5.628 27.609 -8.360 1.00 74.62 486 MET A N 1
ATOM 3932 C CA . MET A 1 486 ? -4.973 26.904 -9.478 1.00 74.62 486 MET A CA 1
ATOM 3933 C C . MET A 1 486 ? -5.046 27.709 -10.792 1.00 74.62 486 MET A C 1
ATOM 3935 O O . MET A 1 486 ? -4.079 27.781 -11.550 1.00 74.62 486 MET A O 1
ATOM 3939 N N . LEU A 1 487 ? -6.192 28.350 -11.062 1.00 77.00 487 LEU A N 1
ATOM 3940 C CA . LEU A 1 487 ? -6.402 29.181 -12.251 1.00 77.00 487 LEU A CA 1
ATOM 3941 C C . LEU A 1 487 ? -5.595 30.487 -12.220 1.00 77.00 487 LEU A C 1
ATOM 3943 O O . LEU A 1 487 ? -5.068 30.875 -13.260 1.00 77.00 487 LEU A O 1
ATOM 3947 N N . LYS A 1 488 ? -5.467 31.149 -11.058 1.00 77.06 488 LYS A N 1
ATOM 3948 C CA . LYS A 1 488 ? -4.688 32.399 -10.911 1.00 77.06 488 LYS A CA 1
ATOM 3949 C C . LYS A 1 488 ? -3.208 32.211 -11.245 1.00 77.06 488 LYS A C 1
ATOM 3951 O O . LYS A 1 488 ? -2.583 33.128 -11.767 1.00 77.06 488 LYS A O 1
ATOM 3956 N N . LEU A 1 489 ? -2.654 31.035 -10.954 1.00 67.44 489 LEU A N 1
ATOM 3957 C CA . LEU A 1 489 ? -1.242 30.721 -11.196 1.00 67.44 489 LEU A CA 1
ATOM 3958 C C . LEU A 1 489 ? -0.951 30.253 -12.628 1.00 67.44 489 LEU A C 1
ATOM 3960 O O . LEU A 1 489 ? 0.214 30.239 -13.029 1.00 67.44 489 LEU A O 1
ATOM 3964 N N . GLY A 1 490 ? -1.996 29.944 -13.403 1.00 69.31 490 GLY A N 1
ATOM 3965 C CA . GLY A 1 490 ? -1.918 29.506 -14.793 1.00 69.31 490 GLY A CA 1
ATOM 3966 C C . GLY A 1 490 ? -1.732 27.994 -14.915 1.00 69.31 490 GLY A C 1
ATOM 3967 O O . GLY A 1 490 ? -0.638 27.473 -14.720 1.00 69.31 490 GLY A O 1
ATOM 3968 N N . MET A 1 491 ? -2.790 27.284 -15.323 1.00 67.50 491 MET A N 1
ATOM 3969 C CA . MET A 1 491 ? -2.795 25.811 -15.398 1.00 67.50 491 MET A CA 1
ATOM 3970 C C . MET A 1 491 ? -1.757 25.217 -16.370 1.00 67.50 491 MET A C 1
ATOM 3972 O O . MET A 1 491 ? -1.446 24.035 -16.265 1.00 67.50 491 MET A O 1
ATOM 3976 N N . GLY A 1 492 ? -1.180 26.015 -17.275 1.00 63.19 492 GLY A N 1
ATOM 3977 C CA . GLY A 1 492 ? -0.071 25.603 -18.145 1.00 63.19 492 GLY A CA 1
ATOM 3978 C C . GLY A 1 492 ? 1.286 25.442 -17.441 1.00 63.19 492 GLY A C 1
ATOM 3979 O O . GLY A 1 492 ? 2.198 24.898 -18.046 1.00 63.19 492 GLY A O 1
ATOM 3980 N N . ARG A 1 493 ? 1.436 25.873 -16.177 1.00 69.19 493 ARG A N 1
ATOM 3981 C CA . ARG A 1 493 ? 2.685 25.734 -15.394 1.00 69.19 493 ARG A CA 1
ATOM 3982 C C . ARG A 1 493 ? 2.856 24.380 -14.689 1.00 69.19 493 ARG A C 1
ATOM 3984 O O . ARG A 1 493 ? 3.811 24.195 -13.943 1.00 69.19 493 ARG A O 1
ATOM 3991 N N . PHE A 1 494 ? 1.926 23.448 -14.886 1.00 77.62 494 PHE A N 1
ATOM 3992 C CA . PHE A 1 494 ? 1.928 22.144 -14.222 1.00 77.62 494 PHE A CA 1
ATOM 3993 C C . PHE A 1 494 ? 2.170 21.026 -15.239 1.00 77.62 494 PHE A C 1
ATOM 3995 O O . PHE A 1 494 ? 1.231 20.349 -15.649 1.00 77.62 494 PHE A O 1
ATOM 4002 N N . ASP A 1 495 ? 3.418 20.847 -15.671 1.00 76.06 495 ASP A N 1
ATOM 4003 C CA . ASP A 1 495 ? 3.849 19.712 -16.504 1.00 76.06 495 ASP A CA 1
ATOM 4004 C C . ASP A 1 495 ? 4.597 18.623 -15.700 1.00 76.06 495 ASP A C 1
ATOM 4006 O O . ASP A 1 495 ? 4.991 17.595 -16.250 1.00 76.06 495 ASP A O 1
ATOM 4010 N N . ARG A 1 496 ? 4.764 18.851 -14.390 1.00 83.31 496 ARG A N 1
ATOM 4011 C CA . ARG A 1 496 ? 5.538 18.054 -13.427 1.00 83.31 496 ARG A CA 1
ATOM 4012 C C . ARG A 1 496 ? 4.842 17.978 -12.068 1.00 83.31 496 ARG A C 1
ATOM 4014 O O . ARG A 1 496 ? 3.977 18.802 -11.758 1.00 83.31 496 ARG A O 1
ATOM 4021 N N . VAL A 1 497 ? 5.253 17.035 -11.217 1.00 85.38 497 VAL A N 1
ATOM 4022 C CA . VAL A 1 497 ? 4.638 16.835 -9.895 1.00 85.38 497 VAL A CA 1
ATOM 4023 C C . VAL A 1 497 ? 5.132 17.849 -8.864 1.00 85.38 497 VAL A C 1
ATOM 4025 O O . VAL A 1 497 ? 4.313 18.324 -8.081 1.00 85.38 497 VAL A O 1
ATOM 4028 N N . THR A 1 498 ? 6.409 18.244 -8.884 1.00 89.06 498 THR A N 1
ATOM 4029 C CA . THR A 1 498 ? 6.964 19.238 -7.941 1.00 89.06 498 THR A CA 1
ATOM 4030 C C . THR A 1 498 ? 6.167 20.554 -7.910 1.00 89.06 498 THR A C 1
ATOM 4032 O O . THR A 1 498 ? 5.666 20.896 -6.837 1.00 89.06 498 THR A O 1
ATOM 4035 N N . PRO A 1 499 ? 5.963 21.293 -9.025 1.00 86.44 499 PRO A N 1
ATOM 4036 C CA . PRO A 1 499 ? 5.223 22.558 -8.990 1.00 86.44 499 PRO A CA 1
ATOM 4037 C C . PRO A 1 499 ? 3.756 22.374 -8.580 1.00 86.44 499 PRO A C 1
ATOM 4039 O O . PRO A 1 499 ? 3.194 23.249 -7.921 1.00 86.44 499 PRO A O 1
ATOM 4042 N N . PHE A 1 500 ? 3.141 21.231 -8.912 1.00 85.62 500 PHE A N 1
ATOM 4043 C CA . PHE A 1 500 ? 1.784 20.915 -8.471 1.00 85.62 500 PHE A CA 1
ATOM 4044 C C . PHE A 1 500 ? 1.714 20.718 -6.955 1.00 85.62 500 PHE A C 1
ATOM 4046 O O . PHE A 1 500 ? 0.904 21.363 -6.296 1.00 85.62 500 PHE A O 1
ATOM 4053 N N . VAL A 1 501 ? 2.564 19.854 -6.392 1.00 87.25 501 VAL A N 1
ATOM 4054 C CA . VAL A 1 501 ? 2.556 19.540 -4.956 1.00 87.25 501 VAL A CA 1
ATOM 4055 C C . VAL A 1 501 ? 2.985 20.748 -4.130 1.00 87.25 501 VAL A C 1
ATOM 4057 O O . VAL A 1 501 ? 2.346 21.032 -3.118 1.00 87.25 501 VAL A O 1
ATOM 4060 N N . LYS A 1 502 ? 3.957 21.535 -4.611 1.00 86.81 502 LYS A N 1
ATOM 4061 C CA . LYS A 1 502 ? 4.286 22.832 -4.017 1.00 86.81 502 LYS A CA 1
ATOM 4062 C C . LYS A 1 502 ? 3.056 23.740 -3.965 1.00 86.81 502 LYS A C 1
ATOM 4064 O O . LYS A 1 502 ? 2.691 24.184 -2.884 1.00 86.81 502 LYS A O 1
ATOM 4069 N N . ASN A 1 503 ? 2.382 23.989 -5.093 1.00 83.81 503 ASN A N 1
ATOM 4070 C CA . ASN A 1 503 ? 1.225 24.888 -5.100 1.00 83.81 503 ASN A CA 1
ATOM 4071 C C . ASN A 1 503 ? 0.051 24.348 -4.264 1.00 83.81 503 ASN A C 1
ATOM 4073 O O . ASN A 1 503 ? -0.650 25.115 -3.606 1.00 83.81 503 ASN A O 1
ATOM 4077 N N . MET A 1 504 ? -0.150 23.036 -4.255 1.00 82.50 504 MET A N 1
ATOM 4078 C CA . MET A 1 504 ? -1.135 22.370 -3.412 1.00 82.50 504 MET A CA 1
ATOM 4079 C C . MET A 1 504 ? -0.885 22.676 -1.924 1.00 82.50 504 MET A C 1
ATOM 4081 O O . MET A 1 504 ? -1.824 23.050 -1.228 1.00 82.50 504 MET A O 1
ATOM 4085 N N . VAL A 1 505 ? 0.371 22.626 -1.460 1.00 85.25 505 VAL A N 1
ATOM 4086 C CA . VAL A 1 505 ? 0.757 23.038 -0.096 1.00 85.25 505 VAL A CA 1
ATOM 4087 C C . VAL A 1 505 ? 0.656 24.560 0.090 1.00 85.25 505 VAL A C 1
ATOM 4089 O O . VAL A 1 505 ? 0.030 24.997 1.052 1.00 85.25 505 VAL A O 1
ATOM 4092 N N . ASP A 1 506 ? 1.151 25.375 -0.852 1.00 80.88 506 ASP A N 1
ATOM 4093 C CA . ASP A 1 506 ? 1.029 26.849 -0.824 1.00 80.88 506 ASP A CA 1
ATOM 4094 C C . ASP A 1 506 ? -0.443 27.316 -0.717 1.00 80.88 506 ASP A C 1
ATOM 4096 O O . ASP A 1 506 ? -0.728 28.393 -0.199 1.00 80.88 506 ASP A O 1
ATOM 4100 N N . THR A 1 507 ? -1.390 26.524 -1.237 1.00 78.12 507 THR A N 1
ATOM 4101 C CA . THR A 1 507 ? -2.829 26.838 -1.228 1.00 78.12 507 THR A CA 1
ATOM 4102 C C . THR A 1 507 ? -3.527 26.371 0.051 1.00 78.12 507 THR A C 1
ATOM 4104 O O . THR A 1 507 ? -4.494 27.004 0.473 1.00 78.12 507 THR A O 1
ATOM 4107 N N . LEU A 1 508 ? -3.040 25.296 0.683 1.00 78.06 508 LEU A N 1
ATOM 4108 C CA . LEU A 1 508 ? -3.466 24.891 2.028 1.00 78.06 508 LEU A CA 1
ATOM 4109 C C . LEU A 1 508 ? -2.939 25.857 3.102 1.00 78.06 508 LEU A C 1
ATOM 4111 O O . LEU A 1 508 ? -3.635 26.106 4.082 1.00 78.06 508 LEU A O 1
ATOM 4115 N N . CYS A 1 509 ? -1.762 26.455 2.884 1.00 75.75 509 CYS A N 1
ATOM 4116 C CA . CYS A 1 509 ? -1.116 27.411 3.790 1.00 75.75 509 CYS A CA 1
ATOM 4117 C C . CYS A 1 509 ? -1.140 28.859 3.244 1.00 75.75 509 CYS A C 1
ATOM 4119 O O . CYS A 1 509 ? -0.094 29.384 2.850 1.00 75.75 509 CYS A O 1
ATOM 4121 N N . PRO A 1 510 ? -2.303 29.544 3.209 1.00 53.16 510 PRO A N 1
ATOM 4122 C CA . PRO A 1 510 ? -2.420 30.884 2.641 1.00 53.16 510 PRO A CA 1
ATOM 4123 C C . PRO A 1 510 ? -1.660 31.940 3.465 1.00 53.16 510 PRO A C 1
ATOM 4125 O O . PRO A 1 510 ? -2.157 32.425 4.475 1.00 53.16 510 PRO A O 1
ATOM 4128 N N . VAL A 1 511 ? -0.465 32.303 2.983 1.00 45.38 511 VAL A N 1
ATOM 4129 C CA . VAL A 1 511 ? 0.341 33.509 3.290 1.00 45.38 511 VAL A CA 1
ATOM 4130 C C . VAL A 1 511 ? 0.088 34.121 4.681 1.00 45.38 511 VAL A C 1
ATOM 4132 O O . VAL A 1 511 ? -0.524 35.177 4.827 1.00 45.38 511 VAL A O 1
ATOM 4135 N N . GLY A 1 512 ? 0.619 33.454 5.705 1.00 45.78 512 GLY A N 1
ATOM 4136 C CA . GLY A 1 512 ? 0.624 33.923 7.097 1.00 45.78 512 GLY A CA 1
ATOM 4137 C C . GLY A 1 512 ? 1.625 33.144 7.952 1.00 45.78 512 GLY A C 1
ATOM 4138 O O . GLY A 1 512 ? 2.405 33.730 8.700 1.00 45.78 512 GLY A O 1
ATOM 4139 N N . THR A 1 513 ? 1.705 31.829 7.731 1.00 44.81 513 THR A N 1
ATOM 4140 C CA . THR A 1 513 ? 2.762 30.941 8.235 1.00 44.81 513 THR A CA 1
ATOM 4141 C C . THR A 1 513 ? 4.114 31.264 7.587 1.00 44.81 513 THR A C 1
ATOM 4143 O O . THR A 1 513 ? 4.520 30.649 6.600 1.00 44.81 513 THR A O 1
ATOM 4146 N N . SER A 1 514 ? 4.817 32.257 8.132 1.00 38.81 514 SER A N 1
ATOM 4147 C CA . SER A 1 514 ? 6.146 32.690 7.684 1.00 38.81 514 SER A CA 1
ATOM 4148 C C . SER A 1 514 ? 7.240 31.676 8.059 1.00 38.81 514 SER A C 1
ATOM 4150 O O . SER A 1 514 ? 8.002 31.894 9.000 1.00 38.81 514 SER A O 1
ATOM 4152 N N . VAL A 1 515 ? 7.370 30.599 7.279 1.00 45.75 515 VAL A N 1
ATOM 4153 C CA . VAL A 1 515 ? 8.434 29.580 7.432 1.00 45.75 515 VAL A CA 1
ATOM 4154 C C . VAL A 1 515 ? 9.852 30.177 7.283 1.00 45.75 515 VAL A C 1
ATOM 4156 O O . VAL A 1 515 ? 10.816 29.624 7.796 1.00 45.75 515 VAL A O 1
ATOM 4159 N N . THR A 1 516 ? 9.998 31.341 6.641 1.00 36.12 516 THR A N 1
ATOM 4160 C CA . THR A 1 516 ? 11.291 31.893 6.188 1.00 36.12 516 THR A CA 1
ATOM 4161 C C . THR A 1 516 ? 11.819 33.092 6.996 1.00 36.12 516 THR A C 1
ATOM 4163 O O . THR A 1 516 ? 12.522 33.928 6.433 1.00 36.12 516 THR A O 1
ATOM 4166 N N . LYS A 1 517 ? 11.462 33.240 8.282 1.00 33.91 517 LYS A N 1
ATOM 4167 C CA . LYS A 1 517 ? 12.018 34.310 9.155 1.00 33.91 517 LYS A CA 1
ATOM 4168 C C . LYS A 1 517 ? 12.438 33.885 10.565 1.00 33.91 517 LYS A C 1
ATOM 4170 O O . LYS A 1 517 ? 13.081 34.665 11.260 1.00 33.91 517 LYS A O 1
ATOM 4175 N N . THR A 1 518 ? 12.089 32.680 11.010 1.00 35.09 518 THR A N 1
ATOM 4176 C CA . THR A 1 518 ? 12.282 32.289 12.417 1.00 35.09 518 THR A CA 1
ATOM 4177 C C . THR A 1 518 ? 13.683 31.740 12.711 1.00 35.09 518 THR A C 1
ATOM 4179 O O . THR A 1 518 ? 14.128 31.819 13.851 1.00 35.09 518 THR A O 1
ATOM 4182 N N . GLU A 1 519 ? 14.405 31.221 11.710 1.00 41.62 519 GLU A N 1
ATOM 4183 C CA . GLU A 1 519 ? 15.740 30.635 11.923 1.00 41.62 519 GLU A CA 1
ATOM 4184 C C . GLU A 1 519 ? 16.854 31.672 12.147 1.00 41.62 519 GLU A C 1
ATOM 4186 O O . GLU A 1 519 ? 17.737 31.423 12.965 1.00 41.62 519 GLU A O 1
ATOM 4191 N N . GLU A 1 520 ? 16.814 32.844 11.499 1.00 32.31 520 GLU A N 1
ATOM 4192 C CA . GLU A 1 520 ? 17.847 33.881 11.693 1.00 32.31 520 GLU A CA 1
ATOM 4193 C C . GLU A 1 520 ? 17.824 34.461 13.119 1.00 32.31 520 GLU A C 1
ATOM 4195 O O . GLU A 1 520 ? 18.875 34.722 13.697 1.00 32.31 520 GLU A O 1
ATOM 4200 N N . LEU A 1 521 ? 16.637 34.585 13.725 1.00 34.03 521 LEU A N 1
ATOM 4201 C CA . LEU A 1 521 ? 16.463 35.085 15.097 1.00 34.03 521 LEU A CA 1
ATOM 4202 C C . LEU A 1 521 ? 16.705 34.012 16.176 1.00 34.03 521 LEU A C 1
ATOM 4204 O O . LEU A 1 521 ? 16.918 34.342 17.341 1.00 34.03 521 LEU A O 1
ATOM 4208 N N . ALA A 1 522 ? 16.693 32.724 15.817 1.00 36.00 522 ALA A N 1
ATOM 4209 C CA . ALA A 1 522 ? 16.913 31.626 16.763 1.00 36.00 522 ALA A CA 1
ATOM 4210 C C . ALA A 1 522 ? 18.388 31.459 17.183 1.00 36.00 522 ALA A C 1
ATOM 4212 O O . ALA A 1 522 ? 18.671 30.758 18.154 1.00 36.00 522 ALA A O 1
ATOM 4213 N N . LEU A 1 523 ? 19.326 32.097 16.472 1.00 36.78 523 LEU A N 1
ATOM 4214 C CA . LEU A 1 523 ? 20.764 32.037 16.757 1.00 36.78 523 LEU A CA 1
ATOM 4215 C C . LEU A 1 523 ? 21.228 33.000 17.864 1.00 36.78 523 LEU A C 1
ATOM 4217 O O . LEU A 1 523 ? 22.320 32.812 18.395 1.00 36.78 523 LEU A O 1
ATOM 4221 N N . GLU A 1 524 ? 20.425 34.004 18.227 1.00 34.25 524 GLU A N 1
ATOM 4222 C CA . GLU A 1 524 ? 20.836 35.065 19.163 1.00 34.25 524 GLU A CA 1
ATOM 4223 C C . GLU A 1 524 ? 20.511 34.747 20.638 1.00 34.25 524 GLU A C 1
ATOM 4225 O O . GLU A 1 524 ? 21.183 35.235 21.545 1.00 34.25 524 GLU A O 1
ATOM 4230 N N . TYR A 1 525 ? 19.538 33.862 20.900 1.00 33.62 525 TYR A N 1
ATOM 4231 C CA . TYR A 1 525 ? 19.152 33.444 22.254 1.00 33.62 525 TYR A CA 1
ATOM 4232 C C . TYR A 1 525 ? 19.044 31.921 22.370 1.00 33.62 525 TYR A C 1
ATOM 4234 O O . TYR A 1 525 ? 18.090 31.312 21.886 1.00 33.62 525 TYR A O 1
ATOM 4242 N N . GLY A 1 526 ? 20.007 31.309 23.068 1.00 37.97 526 GLY A N 1
ATOM 4243 C CA . GLY A 1 526 ? 20.156 29.856 23.204 1.00 37.97 526 GLY A CA 1
ATOM 4244 C C . GLY A 1 526 ? 18.997 29.153 23.921 1.00 37.97 526 GLY A C 1
ATOM 4245 O O . GLY A 1 526 ? 19.071 28.877 25.117 1.00 37.97 526 GLY A O 1
ATOM 4246 N N . LYS A 1 527 ? 17.945 28.813 23.172 1.00 40.09 527 LYS A N 1
ATOM 4247 C CA . LYS A 1 527 ? 16.866 27.896 23.571 1.00 40.09 527 LYS A CA 1
ATOM 4248 C C . LYS A 1 527 ? 16.982 26.575 22.799 1.00 40.09 527 LYS A C 1
ATOM 4250 O O . LYS A 1 527 ? 17.649 26.492 21.772 1.00 40.09 527 LYS A O 1
ATOM 4255 N N . THR A 1 528 ? 16.373 25.516 23.330 1.00 40.03 528 THR A N 1
ATOM 4256 C CA . THR A 1 528 ? 16.491 24.139 22.822 1.00 40.03 528 THR A CA 1
ATOM 4257 C C . THR A 1 528 ? 16.129 24.011 21.337 1.00 40.03 528 THR A C 1
ATOM 4259 O O . THR A 1 528 ? 15.101 24.527 20.898 1.00 40.03 528 THR A O 1
ATOM 4262 N N . LYS A 1 529 ? 16.952 23.269 20.575 1.00 45.31 529 LYS A N 1
ATOM 4263 C CA . LYS A 1 529 ? 16.734 22.962 19.150 1.00 45.31 529 LYS A CA 1
ATOM 4264 C C . LYS A 1 529 ? 15.420 22.183 18.974 1.00 45.31 529 LYS A C 1
ATOM 4266 O O . LYS A 1 529 ? 15.398 20.966 19.138 1.00 45.31 529 LYS A O 1
ATOM 4271 N N . ARG A 1 530 ? 14.335 22.883 18.637 1.00 59.34 530 ARG A N 1
ATOM 4272 C CA . ARG A 1 530 ? 13.046 22.279 18.266 1.00 59.34 530 ARG A CA 1
ATOM 4273 C C . ARG A 1 530 ? 13.119 21.663 16.868 1.00 59.34 530 ARG A C 1
ATOM 4275 O O . ARG A 1 530 ? 13.772 22.210 15.983 1.00 59.34 530 ARG A O 1
ATOM 4282 N N . THR A 1 531 ? 12.441 20.536 16.688 1.00 67.50 531 THR A N 1
ATOM 4283 C CA . THR A 1 531 ? 12.322 19.821 15.410 1.00 67.50 531 THR A CA 1
ATOM 4284 C C . THR A 1 531 ? 11.344 20.552 14.491 1.00 67.50 531 THR A C 1
ATOM 4286 O O . THR A 1 531 ? 10.296 21.013 14.947 1.00 67.50 531 THR A O 1
ATOM 4289 N N . THR A 1 532 ? 11.655 20.654 13.198 1.00 83.81 532 THR A N 1
ATOM 4290 C CA . THR A 1 532 ? 10.734 21.247 12.209 1.00 83.81 532 THR A CA 1
ATOM 4291 C C . THR A 1 532 ? 9.749 20.205 11.660 1.00 83.81 532 THR A C 1
ATOM 4293 O O . THR A 1 532 ? 9.929 19.001 11.866 1.00 83.81 532 THR A O 1
ATOM 4296 N N . LEU A 1 533 ? 8.701 20.631 10.942 1.00 86.69 533 LEU A N 1
ATOM 4297 C CA . LEU A 1 533 ? 7.756 19.687 10.326 1.00 86.69 533 LEU A CA 1
ATOM 4298 C C . LEU A 1 533 ? 8.419 18.862 9.210 1.00 86.69 533 LEU A C 1
ATOM 4300 O O . LEU A 1 533 ? 8.100 17.690 9.022 1.00 86.69 533 LEU A O 1
ATOM 4304 N N . GLU A 1 534 ? 9.382 19.462 8.518 1.00 89.62 534 GLU A N 1
ATOM 4305 C CA . GLU A 1 534 ? 10.242 18.841 7.516 1.00 89.62 534 GLU A CA 1
ATOM 4306 C C . GLU A 1 534 ? 11.114 17.742 8.155 1.00 89.62 534 GLU A C 1
ATOM 4308 O O . GLU A 1 534 ? 11.158 16.619 7.651 1.00 89.62 534 GLU A O 1
ATOM 4313 N N . GLU A 1 535 ? 11.764 18.030 9.293 1.00 85.62 535 GLU A N 1
ATOM 4314 C CA . GLU A 1 535 ? 12.579 17.055 10.042 1.00 85.62 535 GLU A CA 1
ATOM 4315 C C . GLU A 1 535 ? 11.710 15.915 10.616 1.00 85.62 535 GLU A C 1
ATOM 4317 O O . GLU A 1 535 ? 12.117 14.752 10.565 1.00 85.62 535 GLU A O 1
ATOM 4322 N N . LEU A 1 536 ? 10.487 16.207 11.083 1.00 86.62 536 LEU A N 1
ATOM 4323 C CA . LEU A 1 536 ? 9.519 15.181 11.498 1.00 86.62 536 LEU A CA 1
ATOM 4324 C C . LEU A 1 536 ? 9.124 14.268 10.324 1.00 86.62 536 LEU A C 1
ATOM 4326 O O . LEU A 1 536 ? 9.186 13.044 10.445 1.00 86.62 536 LEU A O 1
ATOM 4330 N N . ALA A 1 537 ? 8.752 14.857 9.184 1.00 89.69 537 ALA A N 1
ATOM 4331 C CA . ALA A 1 537 ? 8.340 14.125 7.990 1.00 89.69 537 ALA A CA 1
ATOM 4332 C C . ALA A 1 537 ? 9.456 13.217 7.455 1.00 89.69 537 ALA A C 1
ATOM 4334 O O . ALA A 1 537 ? 9.197 12.061 7.120 1.00 89.69 537 ALA A O 1
ATOM 4335 N N . TYR A 1 538 ? 10.693 13.723 7.413 1.00 88.25 538 TYR A N 1
ATOM 4336 C CA . TYR A 1 538 ? 11.866 12.969 6.974 1.00 88.25 538 TYR A CA 1
ATOM 4337 C C . TYR A 1 538 ? 12.178 11.798 7.909 1.00 88.25 538 TYR A C 1
ATOM 4339 O O . TYR A 1 538 ? 12.289 10.656 7.462 1.00 88.25 538 TYR A O 1
ATOM 4347 N N . ASN A 1 539 ? 12.257 12.053 9.218 1.00 83.69 539 ASN A N 1
ATOM 4348 C CA . ASN A 1 539 ? 12.545 11.003 10.192 1.00 83.69 539 ASN A CA 1
ATOM 4349 C C . ASN A 1 539 ? 11.455 9.919 10.211 1.00 83.69 539 ASN A C 1
ATOM 4351 O O . ASN A 1 539 ? 11.787 8.742 10.333 1.00 83.69 539 ASN A O 1
ATOM 4355 N N . GLY A 1 540 ? 10.186 10.304 10.027 1.00 79.00 540 GLY A N 1
ATOM 4356 C CA . GLY A 1 540 ? 9.054 9.379 9.963 1.00 79.00 540 GLY A CA 1
ATOM 4357 C C . GLY A 1 540 ? 8.939 8.562 8.674 1.00 79.00 540 GLY A C 1
ATOM 4358 O O . GLY A 1 540 ? 8.266 7.541 8.692 1.00 79.00 540 GLY A O 1
ATOM 4359 N N . LEU A 1 541 ? 9.576 8.955 7.566 1.00 82.12 541 LEU A N 1
ATOM 4360 C CA . LEU A 1 541 ? 9.593 8.140 6.340 1.00 82.12 541 LEU A CA 1
ATOM 4361 C C . LEU A 1 541 ? 10.848 7.269 6.222 1.00 82.12 541 LEU A C 1
ATOM 4363 O O . LEU A 1 541 ? 10.753 6.125 5.782 1.00 82.12 541 LEU A O 1
ATOM 4367 N N . CYS A 1 542 ? 12.015 7.796 6.597 1.00 76.31 542 CYS A N 1
ATOM 4368 C CA . CYS A 1 542 ? 13.295 7.228 6.169 1.00 76.31 542 CYS A CA 1
ATOM 4369 C C . CYS A 1 542 ? 13.950 6.273 7.192 1.00 76.31 542 CYS A C 1
ATOM 4371 O O . CYS A 1 542 ? 14.777 5.440 6.829 1.00 76.31 542 CYS A O 1
ATOM 4373 N N . ARG A 1 543 ? 13.631 6.344 8.493 1.00 64.38 543 ARG A N 1
ATOM 4374 C CA . ARG A 1 543 ? 14.386 5.606 9.536 1.00 64.38 543 ARG A CA 1
ATOM 4375 C C . ARG A 1 543 ? 13.970 4.134 9.718 1.00 64.38 543 ARG A C 1
ATOM 4377 O O . ARG A 1 543 ? 13.765 3.668 10.835 1.00 64.38 543 ARG A O 1
ATOM 4384 N N . GLY A 1 544 ? 13.863 3.386 8.621 1.00 53.28 544 GLY A N 1
ATOM 4385 C CA . GLY A 1 544 ? 13.673 1.925 8.602 1.00 53.28 544 GLY A CA 1
ATOM 4386 C C . GLY A 1 544 ? 12.263 1.416 8.939 1.00 53.28 544 GLY A C 1
ATOM 4387 O O . GLY A 1 544 ? 11.892 0.344 8.475 1.00 53.28 544 GLY A O 1
ATOM 4388 N N . HIS A 1 545 ? 11.457 2.192 9.667 1.00 56.25 545 HIS A N 1
ATOM 4389 C CA . HIS A 1 545 ? 10.026 1.956 9.875 1.00 56.25 545 HIS A CA 1
ATOM 4390 C C . HIS A 1 545 ? 9.261 3.248 9.570 1.00 56.25 545 HIS A C 1
ATOM 4392 O O . HIS A 1 545 ? 9.662 4.317 10.032 1.00 56.25 545 HIS A O 1
ATOM 4398 N N . GLN A 1 546 ? 8.170 3.169 8.800 1.00 66.25 546 GLN A N 1
ATOM 4399 C CA . GLN A 1 546 ? 7.390 4.358 8.443 1.00 66.25 546 GLN A CA 1
ATOM 4400 C C . GLN A 1 546 ? 6.415 4.743 9.557 1.00 66.25 546 GLN A C 1
ATOM 4402 O O . GLN A 1 546 ? 5.386 4.099 9.757 1.00 66.25 546 GLN A O 1
ATOM 4407 N N . GLN A 1 547 ? 6.715 5.841 10.244 1.00 70.44 547 GLN A N 1
ATOM 4408 C CA . GLN A 1 547 ? 5.776 6.511 11.128 1.00 70.44 547 GLN A CA 1
ATOM 4409 C C . GLN A 1 547 ? 4.878 7.448 10.308 1.00 70.44 547 GLN A C 1
ATOM 4411 O O . GLN A 1 547 ? 5.308 8.491 9.810 1.00 70.44 547 GLN A O 1
ATOM 4416 N N . LEU A 1 548 ? 3.609 7.058 10.175 1.00 73.88 548 LEU A N 1
ATOM 4417 C CA . LEU A 1 548 ? 2.563 7.854 9.520 1.00 73.88 548 LEU A CA 1
ATOM 4418 C C . LEU A 1 548 ? 1.698 8.642 10.524 1.00 73.88 548 LEU A C 1
ATOM 4420 O O . LEU A 1 548 ? 1.005 9.578 10.127 1.00 73.88 548 LEU A O 1
ATOM 4424 N N . PHE A 1 549 ? 1.751 8.273 11.810 1.00 75.44 549 PHE A N 1
ATOM 4425 C CA . PHE A 1 549 ? 0.962 8.849 12.902 1.00 75.44 549 PHE A CA 1
ATOM 4426 C C . PHE A 1 549 ? 1.856 9.198 14.102 1.00 75.44 549 PHE A C 1
ATOM 4428 O O . PHE A 1 549 ? 2.710 8.408 14.511 1.00 75.44 549 PHE A O 1
ATOM 4435 N N . TRP A 1 550 ? 1.609 10.351 14.721 1.00 77.31 550 TRP A N 1
ATOM 4436 C CA . TRP A 1 550 ? 2.256 10.803 15.958 1.00 77.31 550 TRP A CA 1
ATOM 4437 C C . TRP A 1 550 ? 1.205 11.144 17.008 1.00 77.31 550 TRP A C 1
ATOM 4439 O O . TRP A 1 550 ? 0.110 11.579 16.664 1.00 77.31 550 TRP A O 1
ATOM 4449 N N . GLN A 1 551 ? 1.531 10.998 18.292 1.00 70.62 551 GLN A N 1
ATOM 4450 C CA . GLN A 1 551 ? 0.659 11.488 19.362 1.00 70.62 551 GLN A CA 1
ATOM 4451 C C . GLN A 1 551 ? 0.574 13.021 19.313 1.00 70.62 551 GLN A C 1
ATOM 4453 O O . GLN A 1 551 ? 1.588 13.700 19.139 1.00 70.62 551 GLN A O 1
ATOM 4458 N N . LYS A 1 552 ? -0.631 13.571 19.466 1.00 74.25 552 LYS A N 1
ATOM 4459 C CA . LYS A 1 552 ? -0.896 15.008 19.318 1.00 74.25 552 LYS A CA 1
ATOM 4460 C C . LYS A 1 552 ? -0.103 15.848 20.315 1.00 74.25 552 LYS A C 1
ATOM 4462 O O . LYS A 1 552 ? 0.591 16.762 19.886 1.00 74.25 552 LYS A O 1
ATOM 4467 N N . ASP A 1 553 ? -0.122 15.481 21.598 1.00 65.56 553 ASP A N 1
ATOM 4468 C CA . ASP A 1 553 ? 0.651 16.142 22.655 1.00 65.56 553 ASP A CA 1
ATOM 4469 C C . ASP A 1 553 ? 2.148 16.232 22.283 1.00 65.56 553 ASP A C 1
ATOM 4471 O O . ASP A 1 553 ? 2.784 17.260 22.499 1.00 65.56 553 ASP A O 1
ATOM 4475 N N . PHE A 1 554 ? 2.716 15.193 21.654 1.00 73.06 554 PHE A N 1
ATOM 4476 C CA . PHE A 1 554 ? 4.105 15.207 21.177 1.00 73.06 554 PHE A CA 1
ATOM 4477 C C . PHE A 1 554 ? 4.319 16.187 20.013 1.00 73.06 554 PHE A C 1
ATOM 4479 O O . PHE A 1 554 ? 5.328 16.891 19.996 1.00 73.06 554 PHE A O 1
ATOM 4486 N N . VAL A 1 555 ? 3.388 16.269 19.057 1.00 71.81 555 VAL A N 1
ATOM 4487 C CA . VAL A 1 555 ? 3.464 17.227 17.938 1.00 71.81 555 VAL A CA 1
ATOM 4488 C C . VAL A 1 555 ? 3.322 18.669 18.435 1.00 71.81 555 VAL A C 1
ATOM 4490 O O . VAL A 1 555 ? 4.075 19.536 17.994 1.00 71.81 555 VAL A O 1
ATOM 4493 N N . GLU A 1 556 ? 2.416 18.921 19.382 1.00 72.44 556 GLU A N 1
ATOM 4494 C CA . GLU A 1 556 ? 2.181 20.245 19.974 1.00 72.44 556 GLU A CA 1
ATOM 4495 C C . GLU A 1 556 ? 3.344 20.707 20.875 1.00 72.44 556 GLU A C 1
ATOM 4497 O O . GLU A 1 556 ? 3.705 21.884 20.853 1.00 72.44 556 GLU A O 1
ATOM 4502 N N . LEU A 1 557 ? 4.002 19.792 21.601 1.00 67.25 557 LEU A N 1
ATOM 4503 C CA . LEU A 1 557 ? 5.208 20.090 22.389 1.00 67.25 557 LEU A CA 1
ATOM 4504 C C . LEU A 1 557 ? 6.462 20.298 21.523 1.00 67.25 557 LEU A C 1
ATOM 4506 O O . LEU A 1 557 ? 7.302 21.146 21.842 1.00 67.25 557 LEU A O 1
ATOM 4510 N N . THR A 1 558 ? 6.607 19.518 20.449 1.00 65.81 558 THR A N 1
ATOM 4511 C CA . THR A 1 558 ? 7.823 19.488 19.622 1.00 65.81 558 THR A CA 1
ATOM 4512 C C . THR A 1 558 ? 7.842 20.575 18.541 1.00 65.81 558 THR A C 1
ATOM 4514 O O . THR A 1 558 ? 8.868 21.235 18.359 1.00 65.81 558 THR A O 1
ATOM 4517 N N . ILE A 1 559 ? 6.725 20.789 17.833 1.00 75.62 559 ILE A N 1
ATOM 4518 C CA . ILE A 1 559 ? 6.643 21.681 16.666 1.00 75.62 559 ILE A CA 1
ATOM 4519 C C . ILE A 1 559 ? 5.914 22.972 17.045 1.00 75.62 559 ILE A C 1
ATOM 4521 O O . ILE A 1 559 ? 4.709 22.988 17.295 1.00 75.62 559 ILE A O 1
ATOM 4525 N N . SER A 1 560 ? 6.639 24.093 17.023 1.00 64.19 560 SER A N 1
ATOM 4526 C CA . SER A 1 560 ? 6.161 25.392 17.522 1.00 64.19 560 SER A CA 1
ATOM 4527 C C . SER A 1 560 ? 5.022 26.043 16.728 1.00 64.19 560 SER A C 1
ATOM 4529 O O . SER A 1 560 ? 4.387 26.950 17.251 1.00 64.19 560 SER A O 1
ATOM 4531 N N . ASN A 1 561 ? 4.761 25.602 15.496 1.00 71.94 561 ASN A N 1
ATOM 4532 C CA . ASN A 1 561 ? 3.628 26.031 14.663 1.00 71.94 561 ASN A CA 1
ATOM 4533 C C . ASN A 1 561 ? 2.702 24.859 14.270 1.00 71.94 561 ASN A C 1
ATOM 4535 O O . ASN A 1 561 ? 1.971 24.931 13.286 1.00 71.94 561 ASN A O 1
ATOM 4539 N N . SER A 1 562 ? 2.719 23.774 15.052 1.00 74.31 562 SER A N 1
ATOM 4540 C CA . SER A 1 562 ? 1.831 22.602 14.931 1.00 74.31 562 SER A CA 1
ATOM 4541 C C . SER A 1 562 ? 0.358 22.971 14.721 1.00 74.31 562 SER A C 1
ATOM 4543 O O . SER A 1 562 ? -0.282 22.451 13.806 1.00 74.31 562 SER A O 1
ATOM 4545 N N . LYS A 1 563 ? -0.159 23.913 15.521 1.00 71.56 563 LYS A N 1
ATOM 4546 C CA . LYS A 1 563 ? -1.530 24.431 15.416 1.00 71.56 563 LYS A CA 1
ATOM 4547 C C . LYS A 1 563 ? -1.829 25.026 14.037 1.00 71.56 563 LYS A C 1
ATOM 4549 O O . LYS A 1 563 ? -2.868 24.706 13.468 1.00 71.56 563 LYS A O 1
ATOM 4554 N N . ASP A 1 564 ? -0.908 25.801 13.467 1.00 75.00 564 ASP A N 1
ATOM 4555 C CA . ASP A 1 564 ? -1.091 26.423 12.151 1.00 75.00 564 ASP A CA 1
ATOM 4556 C C . ASP A 1 564 ? -1.165 25.367 11.039 1.00 75.00 564 ASP A C 1
ATOM 4558 O O . ASP A 1 564 ? -2.014 25.456 10.157 1.00 75.00 564 ASP A O 1
ATOM 4562 N N . TRP A 1 565 ? -0.335 24.319 11.101 1.00 81.19 565 TRP A N 1
ATOM 4563 C CA . TRP A 1 565 ? -0.385 23.199 10.150 1.00 81.19 565 TRP A CA 1
ATOM 4564 C C . TRP A 1 565 ? -1.670 22.364 10.270 1.00 81.19 565 TRP A C 1
ATOM 4566 O O . TRP A 1 565 ? -2.160 21.829 9.270 1.00 81.19 565 TRP A O 1
ATOM 4576 N N . ILE A 1 566 ? -2.223 22.267 11.484 1.00 77.69 566 ILE A N 1
ATOM 4577 C CA . ILE A 1 566 ? -3.513 21.628 11.781 1.00 77.69 566 ILE A CA 1
ATOM 4578 C C . ILE A 1 566 ? -4.693 22.510 11.331 1.00 77.69 566 ILE A C 1
ATOM 4580 O O . ILE A 1 566 ? -5.723 21.982 10.914 1.00 77.69 566 ILE A O 1
ATOM 4584 N N . ASP A 1 567 ? -4.587 23.841 11.389 1.00 72.12 567 ASP A N 1
ATOM 4585 C CA . ASP A 1 567 ? -5.611 24.774 10.888 1.00 72.12 567 ASP A CA 1
ATOM 4586 C C . ASP A 1 567 ? -5.562 24.966 9.361 1.00 72.12 567 ASP A C 1
ATOM 4588 O O . ASP A 1 567 ? -6.616 25.078 8.735 1.00 72.12 567 ASP A O 1
ATOM 4592 N N . ALA A 1 568 ? -4.379 24.874 8.746 1.00 74.88 568 ALA A N 1
ATOM 4593 C CA . ALA A 1 568 ? -4.175 24.784 7.296 1.00 74.88 568 ALA A CA 1
ATOM 4594 C C . ALA A 1 568 ? -4.659 23.451 6.682 1.00 74.88 568 ALA A C 1
ATOM 4596 O O . ALA A 1 568 ? -4.794 23.328 5.464 1.00 74.88 568 ALA A O 1
ATOM 4597 N N . GLY A 1 569 ? -4.887 22.421 7.505 1.00 77.12 569 GLY A N 1
ATOM 4598 C CA . GLY A 1 569 ? -5.274 21.086 7.042 1.00 77.12 569 GLY A CA 1
ATOM 4599 C C . GLY A 1 569 ? -4.148 20.305 6.349 1.00 77.12 569 GLY A C 1
ATOM 4600 O O . GLY A 1 569 ? -4.426 19.319 5.669 1.00 77.12 569 GLY A O 1
ATOM 4601 N N . VAL A 1 570 ? -2.885 20.720 6.521 1.00 84.62 570 VAL A N 1
ATOM 4602 C CA . VAL A 1 570 ? -1.692 19.931 6.149 1.00 84.62 570 VAL A CA 1
ATOM 4603 C C . VAL A 1 570 ? -1.556 18.720 7.073 1.00 84.62 570 VAL A C 1
ATOM 4605 O O . VAL A 1 570 ? -1.246 17.615 6.617 1.00 84.62 570 VAL A O 1
ATOM 4608 N N . LEU A 1 571 ? -1.834 18.936 8.360 1.00 84.50 571 LEU A N 1
ATOM 4609 C CA . LEU A 1 571 ? -1.956 17.902 9.377 1.00 84.50 571 LEU A CA 1
ATOM 4610 C C . LEU A 1 571 ? -3.432 17.652 9.705 1.00 84.50 571 LEU A C 1
ATOM 4612 O O . LEU A 1 571 ? -4.222 18.585 9.845 1.00 84.50 571 LEU A O 1
ATOM 4616 N N . VAL A 1 572 ? -3.792 16.378 9.846 1.00 80.31 572 VAL A N 1
ATOM 4617 C CA . VAL A 1 572 ? -5.133 15.904 10.207 1.00 80.31 572 VAL A CA 1
ATOM 4618 C C . VAL A 1 572 ? -5.057 15.254 11.585 1.00 80.31 572 VAL A C 1
ATOM 4620 O O . VAL A 1 572 ? -4.172 14.433 11.826 1.00 80.31 572 VAL A O 1
ATOM 4623 N N . VAL A 1 573 ? -5.977 15.628 12.476 1.00 75.62 573 VAL A N 1
ATOM 4624 C CA . VAL A 1 573 ? -6.112 15.064 13.828 1.00 75.62 573 VAL A CA 1
ATOM 4625 C C . VAL A 1 573 ? -7.185 13.974 13.809 1.00 75.62 573 VAL A C 1
ATOM 4627 O O . VAL A 1 573 ? -8.273 14.205 13.285 1.00 75.62 573 VAL A O 1
ATOM 4630 N N . GLU A 1 574 ? -6.896 12.810 14.388 1.00 71.69 574 GLU A N 1
ATOM 4631 C CA . GLU A 1 574 ? -7.805 11.658 14.470 1.00 71.69 574 GLU A CA 1
ATOM 4632 C C . GLU A 1 574 ? -7.841 11.058 15.893 1.00 71.69 574 GLU A C 1
ATOM 4634 O O . GLU A 1 574 ? -6.916 11.222 16.695 1.00 71.69 574 GLU A O 1
ATOM 4639 N N . GLU A 1 575 ? -8.931 10.357 16.214 1.00 63.88 575 GLU A N 1
ATOM 4640 C CA . GLU A 1 575 ? -9.073 9.538 17.428 1.00 63.88 575 GLU A CA 1
ATOM 4641 C C . GLU A 1 575 ? -8.230 8.252 17.272 1.00 63.88 575 GLU A C 1
ATOM 4643 O O . GLU A 1 575 ? -8.334 7.581 16.244 1.00 63.88 575 GLU A O 1
ATOM 4648 N N . SER A 1 576 ? -7.397 7.896 18.261 1.00 54.69 576 SER A N 1
ATOM 4649 C CA . SER A 1 576 ? -6.477 6.745 18.150 1.00 54.69 576 SER A CA 1
ATOM 4650 C C . SER A 1 576 ? -6.870 5.517 18.976 1.00 54.69 576 SER A C 1
ATOM 4652 O O . SER A 1 576 ? -7.689 5.574 19.896 1.00 54.69 576 SER A O 1
ATOM 4654 N N . SER A 1 577 ? -6.249 4.383 18.647 1.00 46.66 577 SER A N 1
ATOM 4655 C CA . SER A 1 577 ? -6.284 3.141 19.415 1.00 46.66 577 SER A CA 1
ATOM 4656 C C . SER A 1 577 ? -5.696 3.341 20.821 1.00 46.66 577 SER A C 1
ATOM 4658 O O . SER A 1 577 ? -4.524 3.661 20.998 1.00 46.66 577 SER A O 1
ATOM 4660 N N . GLY A 1 578 ? -6.507 3.103 21.858 1.00 40.12 578 GLY A N 1
ATOM 4661 C CA . GLY A 1 578 ? -6.043 3.113 23.250 1.00 40.12 578 GLY A CA 1
ATOM 4662 C C . GLY A 1 578 ? -5.120 1.929 23.569 1.00 40.12 578 GLY A C 1
ATOM 4663 O O . GLY A 1 578 ? -5.597 0.894 24.044 1.00 40.12 578 GLY A O 1
ATOM 4664 N N . ALA A 1 579 ? -3.821 2.100 23.318 1.00 27.89 579 ALA A N 1
ATOM 4665 C CA . ALA A 1 579 ? -2.722 1.187 23.643 1.00 27.89 579 ALA A CA 1
ATOM 4666 C C . ALA A 1 579 ? -1.657 1.890 24.517 1.00 27.89 579 ALA A C 1
ATOM 4668 O O . ALA A 1 579 ? -1.649 3.116 24.634 1.00 27.89 579 ALA A O 1
ATOM 4669 N N . ALA A 1 580 ? -0.803 1.113 25.190 1.00 24.83 580 ALA A N 1
ATOM 4670 C CA . ALA A 1 580 ? 0.171 1.632 26.156 1.00 24.83 580 ALA A CA 1
ATOM 4671 C C . ALA A 1 580 ? 1.462 2.148 25.492 1.00 24.83 580 ALA A C 1
ATOM 4673 O O . ALA A 1 580 ? 1.822 1.732 24.393 1.00 24.83 580 ALA A O 1
ATOM 4674 N N . VAL A 1 581 ? 2.170 3.045 26.184 1.00 24.69 581 VAL A N 1
ATOM 4675 C CA . VAL A 1 581 ? 3.450 3.610 25.729 1.00 24.69 581 VAL A CA 1
ATOM 4676 C C . VAL A 1 581 ? 4.544 2.542 25.750 1.00 24.69 581 VAL A C 1
ATOM 4678 O O . VAL A 1 581 ? 4.775 1.906 26.775 1.00 24.69 581 VAL A O 1
ATOM 4681 N N . THR A 1 582 ? 5.270 2.393 24.642 1.00 22.84 582 THR A N 1
ATOM 4682 C CA . THR A 1 582 ? 6.562 1.699 24.622 1.00 22.84 582 THR A CA 1
ATOM 4683 C C . THR A 1 582 ? 7.659 2.648 25.103 1.00 22.84 582 THR A C 1
ATOM 4685 O O . THR A 1 582 ? 8.047 3.565 24.376 1.00 22.84 582 THR A O 1
ATOM 4688 N N . GLU A 1 583 ? 8.179 2.431 26.309 1.00 25.42 583 GLU A N 1
ATOM 4689 C CA . GLU A 1 583 ? 9.362 3.139 26.809 1.00 25.42 583 GLU A CA 1
ATOM 4690 C C . GLU A 1 583 ? 10.603 2.731 25.999 1.00 25.42 583 GLU A C 1
ATOM 4692 O O . GLU A 1 583 ? 11.154 1.653 26.196 1.00 25.42 583 GLU A O 1
ATOM 4697 N N . ASN A 1 584 ? 11.015 3.573 25.044 1.00 25.80 584 ASN A N 1
ATOM 4698 C CA . ASN A 1 584 ? 12.264 3.430 24.281 1.00 25.80 584 ASN A CA 1
ATOM 4699 C C . ASN A 1 584 ? 12.691 4.773 23.643 1.00 25.80 584 ASN A C 1
ATOM 4701 O O . ASN A 1 584 ? 12.934 4.870 22.442 1.00 25.80 584 ASN A O 1
ATOM 4705 N N . MET A 1 585 ? 12.757 5.841 24.448 1.00 27.72 585 MET A N 1
ATOM 4706 C CA . MET A 1 585 ? 13.290 7.153 24.035 1.00 27.72 585 MET A CA 1
ATOM 4707 C C . MET A 1 585 ? 14.081 7.841 25.161 1.00 27.72 585 MET A C 1
ATOM 4709 O O . MET A 1 585 ? 13.762 8.961 25.541 1.00 27.72 585 MET A O 1
ATOM 4713 N N . ASP A 1 586 ? 15.122 7.185 25.688 1.00 26.14 586 ASP A N 1
ATOM 4714 C CA . ASP A 1 586 ? 16.110 7.872 26.543 1.00 26.14 586 ASP A CA 1
ATOM 4715 C C . ASP A 1 586 ? 17.500 7.193 26.527 1.00 26.14 586 ASP A C 1
ATOM 4717 O O . ASP A 1 586 ? 18.061 6.813 27.557 1.00 26.14 586 ASP A O 1
ATOM 4721 N N . GLN A 1 587 ? 18.063 6.967 25.327 1.00 27.39 587 GLN A N 1
ATOM 4722 C CA . GLN A 1 587 ? 19.417 6.400 25.199 1.00 27.39 587 GLN A CA 1
ATOM 4723 C C . GLN A 1 587 ? 20.159 6.717 23.881 1.00 27.39 587 GLN A C 1
ATOM 4725 O O . GLN A 1 587 ? 20.827 5.845 23.337 1.00 27.39 587 GLN A O 1
ATOM 4730 N N . ASP A 1 588 ? 20.068 7.952 23.359 1.00 26.14 588 ASP A N 1
ATOM 4731 C CA . ASP A 1 588 ? 20.818 8.337 22.136 1.00 26.14 588 ASP A CA 1
ATOM 4732 C C . ASP A 1 588 ? 21.185 9.844 22.031 1.00 26.14 588 ASP A C 1
ATOM 4734 O O . ASP A 1 588 ? 21.365 10.392 20.944 1.00 26.14 588 ASP A O 1
ATOM 4738 N N . LEU A 1 589 ? 21.272 10.561 23.165 1.00 26.41 589 LEU A N 1
ATOM 4739 C CA . LEU A 1 589 ? 21.475 12.028 23.205 1.00 26.41 589 LEU A CA 1
ATOM 4740 C C . LEU A 1 589 ? 22.804 12.508 23.825 1.00 26.41 589 LEU A C 1
ATOM 4742 O O . LEU A 1 589 ? 23.051 13.712 23.891 1.00 26.41 589 LEU A O 1
ATOM 4746 N N . THR A 1 590 ? 23.698 11.603 24.233 1.00 26.17 590 THR A N 1
ATOM 4747 C CA . THR A 1 590 ? 24.973 11.925 24.911 1.00 26.17 590 THR A CA 1
ATOM 4748 C C . THR A 1 590 ? 26.202 11.428 24.136 1.00 26.17 590 THR A C 1
ATOM 4750 O O . THR A 1 590 ? 27.066 10.746 24.681 1.00 26.17 590 THR A O 1
ATOM 4753 N N . GLY A 1 591 ? 26.298 11.785 22.846 1.00 26.08 591 GLY A N 1
ATOM 4754 C CA . GLY A 1 591 ? 27.334 11.264 21.934 1.00 26.08 591 GLY A CA 1
ATOM 4755 C C . GLY A 1 591 ? 28.170 12.276 21.131 1.00 26.08 591 GLY A C 1
ATOM 4756 O O . GLY A 1 591 ? 29.038 11.843 20.377 1.00 26.08 591 GLY A O 1
ATOM 4757 N N . ILE A 1 592 ? 27.945 13.599 21.231 1.00 26.89 592 ILE A N 1
ATOM 4758 C CA . ILE A 1 592 ? 28.581 14.586 20.320 1.00 26.89 592 ILE A CA 1
ATOM 4759 C C . ILE A 1 592 ? 29.074 15.868 21.031 1.00 26.89 592 ILE A C 1
ATOM 4761 O O . ILE A 1 592 ? 28.600 16.954 20.726 1.00 26.89 592 ILE A O 1
ATOM 4765 N N . THR A 1 593 ? 30.073 15.776 21.923 1.00 24.31 593 THR A N 1
ATOM 4766 C CA . THR A 1 593 ? 30.923 16.933 22.330 1.00 24.31 593 THR A CA 1
ATOM 4767 C C . THR A 1 593 ? 32.237 16.506 23.015 1.00 24.31 593 THR A C 1
ATOM 4769 O O . THR A 1 593 ? 32.376 16.656 24.226 1.00 24.31 593 THR A O 1
ATOM 4772 N N . ALA A 1 594 ? 33.233 16.012 22.264 1.00 24.12 594 ALA A N 1
ATOM 4773 C CA . ALA A 1 594 ? 34.633 15.951 22.729 1.00 24.12 594 ALA A CA 1
ATOM 4774 C C . ALA A 1 594 ? 35.638 15.718 21.580 1.00 24.12 594 ALA A C 1
ATOM 4776 O O . ALA A 1 594 ? 36.106 14.603 21.367 1.00 24.12 594 ALA A O 1
ATOM 4777 N N . ALA A 1 595 ? 36.022 16.775 20.859 1.00 23.22 595 ALA A N 1
ATOM 4778 C CA . ALA A 1 595 ? 37.221 16.746 20.020 1.00 23.22 595 ALA A CA 1
ATOM 4779 C C . ALA A 1 595 ? 38.384 17.428 20.759 1.00 23.22 595 ALA A C 1
ATOM 4781 O O . ALA A 1 595 ? 38.298 18.610 21.090 1.00 23.22 595 ALA A O 1
ATOM 4782 N N . LYS A 1 596 ? 39.486 16.703 20.979 1.00 24.78 596 LYS A N 1
ATOM 4783 C CA . LYS A 1 596 ? 40.805 17.273 21.295 1.00 24.78 596 LYS A CA 1
ATOM 4784 C C . LYS A 1 596 ? 41.877 16.600 20.436 1.00 24.78 596 LYS A C 1
ATOM 4786 O O . LYS A 1 596 ? 41.708 15.461 20.009 1.00 24.78 596 LYS A O 1
ATOM 4791 N N . ARG A 1 597 ? 42.927 17.361 20.135 1.00 22.81 597 ARG A N 1
ATOM 4792 C CA . ARG A 1 597 ? 44.063 16.990 19.279 1.00 22.81 597 ARG A CA 1
ATOM 4793 C C . ARG A 1 597 ? 45.306 16.674 20.119 1.00 22.81 597 ARG A C 1
ATOM 4795 O O . ARG A 1 597 ? 45.292 16.947 21.315 1.00 22.81 597 ARG A O 1
ATOM 4802 N N . GLU A 1 598 ? 46.358 16.239 19.413 1.00 23.31 598 GLU A N 1
ATOM 4803 C CA . GLU A 1 598 ? 47.778 16.261 19.816 1.00 23.31 598 GLU A CA 1
ATOM 4804 C C . GLU A 1 598 ? 48.159 15.250 20.943 1.00 23.31 598 GLU A C 1
ATOM 4806 O O . GLU A 1 598 ? 47.429 15.080 21.912 1.00 23.31 598 GLU A O 1
ATOM 4811 N N . ASP A 1 599 ? 49.275 14.503 20.884 1.00 20.73 599 ASP A N 1
ATOM 4812 C CA . ASP A 1 599 ? 50.238 14.326 19.779 1.00 20.73 599 ASP A CA 1
ATOM 4813 C C . ASP A 1 599 ? 51.141 13.061 19.931 1.00 20.73 599 ASP A C 1
ATOM 4815 O O . ASP A 1 599 ? 51.164 12.435 20.985 1.00 20.73 599 ASP A O 1
ATOM 4819 N N . VAL A 1 600 ? 51.861 12.698 18.850 1.00 21.89 600 VAL A N 1
ATOM 4820 C CA . VAL A 1 600 ? 53.267 12.175 18.757 1.00 21.89 600 VAL A CA 1
ATOM 4821 C C . VAL A 1 600 ? 53.891 11.423 19.979 1.00 21.89 600 VAL A C 1
ATOM 4823 O O . VAL A 1 600 ? 53.972 11.987 21.059 1.00 21.89 600 VAL A O 1
ATOM 4826 N N . SER A 1 601 ? 54.565 10.248 19.904 1.00 22.03 601 SER A N 1
ATOM 4827 C CA . SER A 1 601 ? 54.888 9.257 18.835 1.00 22.03 601 SER A CA 1
ATOM 4828 C C . SER A 1 601 ? 55.725 8.047 19.379 1.00 22.03 601 SER A C 1
ATOM 4830 O O . SER A 1 601 ? 56.115 8.075 20.541 1.00 22.03 601 SER A O 1
ATOM 4832 N N . VAL A 1 602 ? 56.116 7.076 18.509 1.00 22.92 602 VAL A N 1
ATOM 4833 C CA . VAL A 1 602 ? 57.240 6.082 18.669 1.00 22.92 602 VAL A CA 1
ATOM 4834 C C . VAL A 1 602 ? 56.987 4.925 19.693 1.00 22.92 602 VAL A C 1
ATOM 4836 O O . VAL A 1 602 ? 56.322 5.135 20.692 1.00 22.92 602 VAL A O 1
ATOM 4839 N N . ALA A 1 603 ? 57.395 3.644 19.524 1.00 23.17 603 ALA A N 1
ATOM 4840 C CA . ALA A 1 603 ? 58.412 2.998 18.666 1.00 23.17 603 ALA A CA 1
ATOM 4841 C C . ALA A 1 603 ? 58.011 1.657 17.972 1.00 23.17 603 ALA A C 1
ATOM 4843 O O . ALA A 1 603 ? 56.990 1.040 18.245 1.00 23.17 603 ALA A O 1
ATOM 4844 N N . LYS A 1 604 ? 58.902 1.226 17.065 1.00 23.02 604 LYS A N 1
ATOM 4845 C CA . LYS A 1 604 ? 58.876 0.118 16.080 1.00 23.02 604 LYS A CA 1
ATOM 4846 C C . LYS A 1 604 ? 59.151 -1.315 16.616 1.00 23.02 604 LYS A C 1
ATOM 4848 O O . LYS A 1 604 ? 59.888 -1.451 17.578 1.00 23.02 604 LYS A O 1
ATOM 4853 N N . GLN A 1 605 ? 58.790 -2.319 15.783 1.00 24.05 605 GLN A N 1
ATOM 4854 C CA . GLN A 1 605 ? 59.429 -3.661 15.582 1.00 24.05 605 GLN A CA 1
ATOM 4855 C C . GLN A 1 605 ? 59.397 -4.690 16.751 1.00 24.05 605 GLN A C 1
ATOM 4857 O O . GLN A 1 605 ? 59.505 -4.319 17.904 1.00 24.05 605 GLN A O 1
ATOM 4862 N N . GLY A 1 606 ? 59.317 -6.019 16.543 1.00 21.66 606 GLY A N 1
ATOM 4863 C CA . GLY A 1 606 ? 59.077 -6.827 15.330 1.00 21.66 606 GLY A CA 1
ATOM 4864 C C . GLY A 1 606 ? 59.607 -8.287 15.425 1.00 21.66 606 GLY A C 1
ATOM 4865 O O . GLY A 1 606 ? 60.610 -8.518 16.084 1.00 21.66 606 GLY A O 1
ATOM 4866 N N . LYS A 1 607 ? 58.995 -9.221 14.665 1.00 23.11 607 LYS A N 1
ATOM 4867 C CA . LYS A 1 607 ? 59.454 -10.596 14.282 1.00 23.11 607 LYS A CA 1
ATOM 4868 C C . LYS A 1 607 ? 59.416 -11.792 15.284 1.00 23.11 607 LYS A C 1
ATOM 4870 O O . LYS A 1 607 ? 60.065 -11.807 16.319 1.00 23.11 607 LYS A O 1
ATOM 4875 N N . HIS A 1 608 ? 58.755 -12.869 14.823 1.00 23.22 608 HIS A N 1
ATOM 4876 C CA . HIS A 1 608 ? 58.997 -14.323 15.060 1.00 23.22 608 HIS A CA 1
ATOM 4877 C C . HIS A 1 608 ? 60.433 -14.768 14.617 1.00 23.22 608 HIS A C 1
ATOM 4879 O O . HIS A 1 608 ? 61.029 -13.956 13.902 1.00 23.22 608 HIS A O 1
ATOM 4885 N N . PRO A 1 609 ? 60.995 -16.000 14.885 1.00 34.22 609 PRO A N 1
ATOM 4886 C CA . PRO A 1 609 ? 60.293 -17.317 14.829 1.00 34.22 609 PRO A CA 1
ATOM 4887 C C . PRO A 1 609 ? 60.835 -18.604 15.566 1.00 34.22 609 PRO A C 1
ATOM 4889 O O . PRO A 1 609 ? 62.020 -18.909 15.514 1.00 34.22 609 PRO A O 1
ATOM 4892 N N . THR A 1 610 ? 59.917 -19.516 15.970 1.00 20.27 610 THR A N 1
ATOM 4893 C CA . THR A 1 610 ? 60.044 -21.026 15.930 1.00 20.27 610 THR A CA 1
ATOM 4894 C C . THR A 1 610 ? 61.195 -21.716 16.737 1.00 20.27 610 THR A C 1
ATOM 4896 O O . THR A 1 610 ? 61.878 -20.988 17.452 1.00 20.27 610 THR A O 1
ATOM 4899 N N . PRO A 1 611 ? 61.474 -23.061 16.687 1.00 34.75 611 PRO A N 1
ATOM 4900 C CA . PRO A 1 611 ? 60.761 -24.261 16.150 1.00 34.75 611 PRO A CA 1
ATOM 4901 C C . PRO A 1 611 ? 60.691 -25.528 17.090 1.00 34.75 611 PRO A C 1
ATOM 4903 O O . PRO A 1 611 ? 61.208 -25.509 18.198 1.00 34.75 611 PRO A O 1
ATOM 4906 N N . SER A 1 612 ? 60.121 -26.652 16.581 1.00 22.69 612 SER A N 1
ATOM 4907 C CA . SER A 1 612 ? 60.454 -28.105 16.832 1.00 22.69 612 SER A CA 1
ATOM 4908 C C . SER A 1 612 ? 60.450 -28.702 18.271 1.00 22.69 612 SER A C 1
ATOM 4910 O O . SER A 1 612 ? 61.212 -28.254 19.114 1.00 22.69 612 SER A O 1
ATOM 4912 N N . SER A 1 613 ? 59.609 -29.692 18.655 1.00 24.78 613 SER A N 1
ATOM 4913 C CA . SER A 1 613 ? 59.543 -31.157 18.314 1.00 24.78 613 SER A CA 1
ATOM 4914 C C . SER A 1 613 ? 60.697 -32.014 18.889 1.00 24.78 613 SER A C 1
ATOM 4916 O O . SER A 1 613 ? 61.842 -31.655 18.651 1.00 24.78 613 SER A O 1
ATOM 4918 N N . THR A 1 614 ? 60.506 -33.136 19.612 1.00 24.03 614 THR A N 1
ATOM 4919 C CA . THR A 1 614 ? 59.996 -34.492 19.214 1.00 24.03 614 THR A CA 1
ATOM 4920 C C . THR A 1 614 ? 59.669 -35.352 20.477 1.00 24.03 614 THR A C 1
ATOM 4922 O O . THR A 1 614 ? 59.972 -34.904 21.576 1.00 24.03 614 THR A O 1
ATOM 4925 N N . GLY A 1 615 ? 59.087 -36.572 20.479 1.00 23.53 615 GLY A N 1
ATOM 4926 C CA . GLY A 1 615 ? 58.480 -37.471 19.466 1.00 23.53 615 GLY A CA 1
ATOM 4927 C C . GLY A 1 615 ? 58.261 -38.919 20.018 1.00 23.53 615 GLY A C 1
ATOM 4928 O O . GLY A 1 615 ? 58.699 -39.179 21.126 1.00 23.53 615 GLY A O 1
ATOM 4929 N N . ALA A 1 616 ? 57.626 -39.825 19.235 1.00 23.75 616 ALA A N 1
ATOM 4930 C CA . ALA A 1 616 ? 57.735 -41.323 19.187 1.00 23.75 616 ALA A CA 1
ATOM 4931 C C . ALA A 1 616 ? 57.678 -42.231 20.473 1.00 23.75 616 ALA A C 1
ATOM 4933 O O . ALA A 1 616 ? 58.173 -41.848 21.517 1.00 23.75 616 ALA A O 1
ATOM 4934 N N . VAL A 1 617 ? 57.210 -43.506 20.507 1.00 24.20 617 VAL A N 1
ATOM 4935 C CA . VAL A 1 617 ? 56.498 -44.445 19.583 1.00 24.20 617 VAL A CA 1
ATOM 4936 C C . VAL A 1 617 ? 55.928 -45.667 20.382 1.00 24.20 617 VAL A C 1
ATOM 4938 O O . VAL A 1 617 ? 56.637 -46.201 21.226 1.00 24.20 617 VAL A O 1
ATOM 4941 N N . ALA A 1 618 ? 54.731 -46.184 20.019 1.00 23.06 618 ALA A N 1
ATOM 4942 C CA . ALA A 1 618 ? 54.128 -47.508 20.381 1.00 23.06 618 ALA A CA 1
ATOM 4943 C C . ALA A 1 618 ? 53.851 -47.824 21.893 1.00 23.06 618 ALA A C 1
ATOM 4945 O O . ALA A 1 618 ? 54.283 -47.080 22.759 1.00 23.06 618 ALA A O 1
ATOM 4946 N N . ARG A 1 619 ? 53.093 -48.868 22.312 1.00 22.03 619 ARG A N 1
ATOM 4947 C CA . ARG A 1 619 ? 52.440 -50.030 21.639 1.00 22.03 619 ARG A CA 1
ATOM 4948 C C . ARG A 1 619 ? 51.130 -50.463 22.380 1.00 22.03 619 ARG A C 1
ATOM 4950 O O . ARG A 1 619 ? 50.945 -50.119 23.539 1.00 22.03 619 ARG A O 1
ATOM 4957 N N . LEU A 1 620 ? 50.243 -51.216 21.710 1.00 20.98 620 LEU A N 1
ATOM 4958 C CA . LEU A 1 620 ? 48.964 -51.832 22.185 1.00 20.98 620 LEU A CA 1
ATOM 4959 C C . LEU A 1 620 ? 49.146 -53.331 22.597 1.00 20.98 620 LEU A C 1
ATOM 4961 O O . LEU A 1 620 ? 50.264 -53.807 22.370 1.00 20.98 620 LEU A O 1
ATOM 4965 N N . PRO A 1 621 ? 48.131 -54.132 23.061 1.00 46.09 621 PRO A N 1
ATOM 4966 C CA . PRO A 1 621 ? 46.683 -53.899 23.348 1.00 46.09 621 PRO A CA 1
ATOM 4967 C C . PRO A 1 621 ? 46.159 -54.501 24.708 1.00 46.09 621 PRO A C 1
ATOM 4969 O O . PRO A 1 621 ? 46.956 -54.904 25.550 1.00 46.09 621 PRO A O 1
ATOM 4972 N N . SER A 1 622 ? 44.821 -54.680 24.835 1.00 21.86 622 SER A N 1
ATOM 4973 C CA . SER A 1 622 ? 44.063 -55.602 25.744 1.00 21.86 622 SER A CA 1
ATOM 4974 C C . SER A 1 622 ? 43.807 -55.123 27.200 1.00 21.86 622 SER A C 1
ATOM 4976 O O . SER A 1 622 ? 44.646 -54.423 27.753 1.00 21.86 622 SER A O 1
ATOM 4978 N N . ASP A 1 623 ? 42.686 -55.420 27.891 1.00 21.47 623 ASP A N 1
ATOM 4979 C CA . ASP A 1 623 ? 41.351 -55.948 27.498 1.00 21.47 623 ASP A CA 1
ATOM 4980 C C . ASP A 1 623 ? 40.280 -55.674 28.603 1.00 21.47 623 ASP A C 1
ATOM 4982 O O . ASP A 1 623 ? 40.644 -55.164 29.655 1.00 21.47 623 ASP A O 1
ATOM 4986 N N . VAL A 1 624 ? 39.007 -56.085 28.402 1.00 23.19 624 VAL A N 1
ATOM 4987 C CA . VAL A 1 624 ? 37.979 -56.422 29.445 1.00 23.19 624 VAL A CA 1
ATOM 4988 C C . VAL A 1 624 ? 37.605 -55.297 30.465 1.00 23.19 624 VAL A C 1
ATOM 4990 O O . VAL A 1 624 ? 38.402 -54.881 31.288 1.00 23.19 624 VAL A O 1
ATOM 4993 N N . SER A 1 625 ? 36.415 -54.662 30.462 1.00 21.92 625 SER A N 1
ATOM 4994 C CA . SER A 1 625 ? 35.049 -55.147 30.822 1.00 21.92 625 SER A CA 1
ATOM 4995 C C . SER A 1 625 ? 34.898 -55.649 32.292 1.00 21.92 625 SER A C 1
ATOM 4997 O O . SER A 1 625 ? 35.846 -56.183 32.836 1.00 21.92 625 SER A O 1
ATOM 4999 N N . VAL A 1 626 ? 33.772 -55.583 33.030 1.00 22.98 626 VAL A N 1
ATOM 5000 C CA . VAL A 1 626 ? 32.446 -54.945 32.865 1.00 22.98 626 VAL A CA 1
ATOM 5001 C C . VAL A 1 626 ? 31.682 -54.956 34.225 1.00 22.98 626 VAL A C 1
ATOM 5003 O O . VAL A 1 626 ? 31.954 -55.811 35.054 1.00 22.98 626 VAL A O 1
ATOM 5006 N N . LYS A 1 627 ? 30.701 -54.049 34.419 1.00 24.00 627 LYS A N 1
ATOM 5007 C CA . LYS A 1 627 ? 29.535 -54.038 35.369 1.00 24.00 627 LYS A CA 1
ATOM 5008 C C . LYS A 1 627 ? 29.508 -54.942 36.630 1.00 24.00 627 LYS A C 1
ATOM 5010 O O . LYS A 1 627 ? 29.613 -56.157 36.520 1.00 24.00 627 LYS A O 1
ATOM 5015 N N . SER A 1 628 ? 28.935 -54.408 37.720 1.00 22.69 628 SER A N 1
ATOM 5016 C CA . SER A 1 628 ? 27.722 -54.914 38.445 1.00 22.69 628 SER A CA 1
ATOM 5017 C C . SER A 1 628 ? 27.607 -54.241 39.832 1.00 22.69 628 SER A C 1
ATOM 5019 O O . SER A 1 628 ? 28.566 -53.601 40.238 1.00 22.69 628 SER A O 1
ATOM 5021 N N . LYS A 1 629 ? 26.536 -54.305 40.645 1.00 23.84 629 LYS A N 1
ATOM 5022 C CA . LYS A 1 629 ? 25.056 -54.495 40.553 1.00 23.84 629 LYS A CA 1
ATOM 5023 C C . LYS A 1 629 ? 24.536 -54.284 42.001 1.00 23.84 629 LYS A C 1
ATOM 5025 O O . LYS A 1 629 ? 25.196 -54.805 42.889 1.00 23.84 629 LYS A O 1
ATOM 5030 N N . SER A 1 630 ? 23.305 -53.773 42.205 1.00 24.47 630 SER A N 1
ATOM 5031 C CA . SER A 1 630 ? 22.465 -53.947 43.438 1.00 24.47 630 SER A CA 1
ATOM 5032 C C . SER A 1 630 ? 23.045 -53.480 44.801 1.00 24.47 630 SER A C 1
ATOM 5034 O O . SER A 1 630 ? 24.248 -53.418 44.974 1.00 24.47 630 SER A O 1
ATOM 5036 N N . ALA A 1 631 ? 22.274 -53.168 45.851 1.00 23.91 631 ALA A N 1
ATOM 5037 C CA . ALA A 1 631 ? 20.862 -52.772 46.011 1.00 23.91 631 ALA A CA 1
ATOM 5038 C C . ALA A 1 631 ? 20.700 -52.044 47.383 1.00 23.91 631 ALA A C 1
ATOM 5040 O O . ALA A 1 631 ? 21.681 -51.858 48.092 1.00 23.91 631 ALA A O 1
ATOM 5041 N N . SER A 1 632 ? 19.468 -51.631 47.721 1.00 26.25 632 SER A N 1
ATOM 5042 C CA . SER A 1 632 ? 18.935 -51.198 49.044 1.00 26.25 632 SER A CA 1
ATOM 5043 C C . SER A 1 632 ? 19.716 -51.640 50.310 1.00 26.25 632 SER A C 1
ATOM 5045 O O . SER A 1 632 ? 20.154 -52.784 50.352 1.00 26.25 632 SER A O 1
ATOM 5047 N N . SER A 1 633 ? 19.801 -50.874 51.416 1.00 24.48 633 SER A N 1
ATOM 5048 C CA . SER A 1 633 ? 18.672 -50.206 52.115 1.00 24.48 633 SER A CA 1
ATOM 5049 C C . SER A 1 633 ? 19.049 -49.225 53.264 1.00 24.48 633 SER A C 1
ATOM 5051 O O . SER A 1 633 ? 19.990 -49.500 53.993 1.00 24.48 633 SER A O 1
ATOM 5053 N N . LEU A 1 634 ? 18.203 -48.197 53.479 1.00 23.98 634 LEU A N 1
ATOM 5054 C CA . LEU A 1 634 ? 17.694 -47.577 54.743 1.00 23.98 634 LEU A CA 1
ATOM 5055 C C . LEU A 1 634 ? 18.562 -47.355 56.024 1.00 23.98 634 LEU A C 1
ATOM 5057 O O . LEU A 1 634 ? 19.189 -48.270 56.541 1.00 23.98 634 LEU A O 1
ATOM 5061 N N . GLY A 1 635 ? 18.380 -46.165 56.638 1.00 21.75 635 GLY A N 1
ATOM 5062 C CA . GLY A 1 635 ? 18.819 -45.728 57.993 1.00 21.75 635 GLY A CA 1
ATOM 5063 C C . GLY A 1 635 ? 19.453 -44.317 57.940 1.00 21.75 635 GLY A C 1
ATOM 5064 O O . GLY A 1 635 ? 20.395 -44.142 57.182 1.00 21.75 635 GLY A O 1
ATOM 5065 N N . ALA A 1 636 ? 18.960 -43.206 58.520 1.00 23.30 636 ALA A N 1
ATOM 5066 C CA . ALA A 1 636 ? 18.454 -42.872 59.871 1.00 23.30 636 ALA A CA 1
ATOM 5067 C C . ALA A 1 636 ? 19.539 -42.953 60.976 1.00 23.30 636 ALA A C 1
ATOM 5069 O O . ALA A 1 636 ? 20.093 -44.027 61.168 1.00 23.30 636 ALA A O 1
ATOM 5070 N N . GLY A 1 637 ? 19.872 -41.910 61.761 1.00 21.58 637 GLY A N 1
ATOM 5071 C CA . GLY A 1 637 ? 19.470 -40.481 61.798 1.00 21.58 637 GLY A CA 1
ATOM 5072 C C . GLY A 1 637 ? 19.911 -39.801 63.127 1.00 21.58 637 GLY A C 1
ATOM 5073 O O . GLY A 1 637 ? 20.431 -40.506 63.986 1.00 21.58 637 GLY A O 1
ATOM 5074 N N . SER A 1 638 ? 19.620 -38.496 63.352 1.00 23.17 638 SER A N 1
ATOM 5075 C CA . SER A 1 638 ? 19.795 -37.748 64.646 1.00 23.17 638 SER A CA 1
ATOM 5076 C C . SER A 1 638 ? 21.272 -37.466 65.079 1.00 23.17 638 SER A C 1
ATOM 5078 O O . SER A 1 638 ? 22.131 -38.290 64.809 1.00 23.17 638 SER A O 1
ATOM 5080 N N . LYS A 1 639 ? 21.694 -36.366 65.750 1.00 24.30 639 LYS A N 1
ATOM 5081 C CA . LYS A 1 639 ? 21.080 -35.112 66.287 1.00 24.30 639 LYS A CA 1
ATOM 5082 C C . LYS A 1 639 ? 22.179 -34.078 66.668 1.00 24.30 639 LYS A C 1
ATOM 5084 O O . LYS A 1 639 ? 23.223 -34.539 67.112 1.00 24.30 639 LYS A O 1
ATOM 5089 N N . ARG A 1 640 ? 21.820 -32.774 66.733 1.00 24.19 640 ARG A N 1
ATOM 5090 C CA . ARG A 1 640 ? 22.409 -31.687 67.585 1.00 24.19 640 ARG A CA 1
ATOM 5091 C C . ARG A 1 640 ? 23.884 -31.295 67.341 1.00 24.19 640 ARG A C 1
ATOM 5093 O O . ARG A 1 640 ? 24.657 -32.136 66.913 1.00 24.19 640 ARG A O 1
ATOM 5100 N N . ASP A 1 641 ? 24.405 -30.098 67.634 1.00 23.81 641 ASP A N 1
ATOM 5101 C CA . ASP A 1 641 ? 23.950 -28.685 67.802 1.00 23.81 641 ASP A CA 1
ATOM 5102 C C . ASP A 1 641 ? 25.215 -27.818 67.421 1.00 23.81 641 ASP A C 1
ATOM 5104 O O . ASP A 1 641 ? 26.225 -28.411 67.042 1.00 23.81 641 ASP A O 1
ATOM 5108 N N . SER A 1 642 ? 25.343 -26.478 67.419 1.00 24.81 642 SER A N 1
ATOM 5109 C CA . SER A 1 642 ? 24.609 -25.341 68.011 1.00 24.81 642 SER A CA 1
ATOM 5110 C C . SER A 1 642 ? 24.800 -24.020 67.194 1.00 24.81 642 SER A C 1
ATOM 5112 O O . SER A 1 642 ? 24.917 -24.040 65.974 1.00 24.81 642 SER A O 1
ATOM 5114 N N . GLU A 1 643 ? 24.816 -22.869 67.883 1.00 26.97 643 GLU A N 1
ATOM 5115 C CA . GLU A 1 643 ? 24.983 -21.459 67.461 1.00 26.97 643 GLU A CA 1
ATOM 5116 C C . GLU A 1 643 ? 26.460 -21.072 67.133 1.00 26.97 643 GLU A C 1
ATOM 5118 O O . GLU A 1 643 ? 27.361 -21.835 67.469 1.00 26.97 643 GLU A O 1
ATOM 5123 N N . THR A 1 644 ? 26.842 -19.930 66.525 1.00 25.25 644 THR A N 1
ATOM 5124 C CA . THR A 1 644 ? 26.270 -18.555 66.441 1.00 25.25 644 THR A CA 1
ATOM 5125 C C . THR A 1 644 ? 26.669 -17.829 65.130 1.00 25.25 644 THR A C 1
ATOM 5127 O O . THR A 1 644 ? 27.638 -18.235 64.505 1.00 25.25 644 THR A O 1
ATOM 5130 N N . ARG A 1 645 ? 25.954 -16.729 64.791 1.00 25.12 645 ARG A N 1
ATOM 5131 C CA . ARG A 1 645 ? 26.371 -15.500 64.042 1.00 25.12 645 ARG A CA 1
ATOM 5132 C C . ARG A 1 645 ? 27.335 -15.599 62.834 1.00 25.12 645 ARG A C 1
ATOM 5134 O O . ARG A 1 645 ? 28.430 -16.118 62.961 1.00 25.12 645 ARG A O 1
ATOM 5141 N N . THR A 1 646 ? 27.153 -14.922 61.699 1.00 24.75 646 THR A N 1
ATOM 5142 C CA . THR A 1 646 ? 26.028 -14.308 60.947 1.00 24.75 646 THR A CA 1
ATOM 5143 C C . THR A 1 646 ? 26.639 -13.859 59.578 1.00 24.75 646 THR A C 1
ATOM 5145 O O . THR A 1 646 ? 27.840 -14.023 59.376 1.00 24.75 646 THR A O 1
ATOM 5148 N N . GLU A 1 647 ? 25.953 -13.328 58.559 1.00 25.50 647 GLU A N 1
ATOM 5149 C CA . GLU A 1 647 ? 24.573 -12.828 58.469 1.00 25.50 647 GLU A CA 1
ATOM 5150 C C . GLU A 1 647 ? 23.876 -13.256 57.151 1.00 25.50 647 GLU A C 1
ATOM 5152 O O . GLU A 1 647 ? 23.767 -14.447 56.873 1.00 25.50 647 GLU A O 1
ATOM 5157 N N . ALA A 1 648 ? 23.365 -12.303 56.370 1.00 25.53 648 ALA A N 1
ATOM 5158 C CA . ALA A 1 648 ? 22.548 -12.455 55.166 1.00 25.53 648 ALA A CA 1
ATOM 5159 C C . ALA A 1 648 ? 23.338 -12.215 53.854 1.00 25.53 648 ALA A C 1
ATOM 5161 O O . ALA A 1 648 ? 24.400 -11.599 53.865 1.00 25.53 648 ALA A O 1
ATOM 5162 N N . GLY A 1 649 ? 22.842 -12.614 52.680 1.00 25.67 649 GLY A N 1
ATOM 5163 C CA . GLY A 1 649 ? 21.618 -13.375 52.399 1.00 25.67 649 GLY A CA 1
ATOM 5164 C C . GLY A 1 649 ? 21.236 -13.269 50.919 1.00 25.67 649 GLY A C 1
ATOM 5165 O O . GLY A 1 649 ? 21.270 -12.183 50.348 1.00 25.67 649 GLY A O 1
ATOM 5166 N N . ASP A 1 650 ? 20.909 -14.400 50.298 1.00 24.45 650 ASP A N 1
ATOM 5167 C CA . ASP A 1 650 ? 20.732 -14.542 48.847 1.00 24.45 650 ASP A CA 1
ATOM 5168 C C . ASP A 1 650 ? 19.276 -14.905 48.484 1.00 24.45 650 ASP A C 1
ATOM 5170 O O . ASP A 1 650 ? 18.472 -15.290 49.333 1.00 24.45 650 ASP A O 1
ATOM 5174 N N . SER A 1 651 ? 19.002 -14.901 47.183 1.00 24.95 651 SER A N 1
ATOM 5175 C CA . SER A 1 651 ? 17.987 -15.684 46.477 1.00 24.95 651 SER A CA 1
ATOM 5176 C C . SER A 1 651 ? 16.533 -15.183 46.397 1.00 24.95 651 SER A C 1
ATOM 5178 O O . SER A 1 651 ? 15.803 -14.982 47.362 1.00 24.95 651 SER A O 1
ATOM 5180 N N . LYS A 1 652 ? 16.126 -15.087 45.126 1.00 28.52 652 LYS A N 1
ATOM 5181 C CA . LYS A 1 652 ? 14.795 -15.284 44.530 1.00 28.52 652 LYS A CA 1
ATOM 5182 C C . LYS A 1 652 ? 13.804 -16.121 45.359 1.00 28.52 652 LYS A C 1
ATOM 5184 O O . LYS A 1 652 ? 14.155 -17.204 45.816 1.00 28.52 652 LYS A O 1
ATOM 5189 N N . LEU A 1 653 ? 12.516 -15.780 45.247 1.00 20.89 653 LEU A N 1
ATOM 5190 C CA . LEU A 1 653 ? 11.454 -16.791 45.127 1.00 20.89 653 LEU A CA 1
ATOM 5191 C C . LEU A 1 653 ? 10.387 -16.372 44.094 1.00 20.89 653 LEU A C 1
ATOM 5193 O O . LEU A 1 653 ? 10.438 -15.266 43.559 1.00 20.89 653 LEU A O 1
ATOM 5197 N N . GLN A 1 654 ? 9.483 -17.295 43.752 1.00 23.56 654 GLN A N 1
ATOM 5198 C CA . GLN A 1 654 ? 8.482 -17.151 42.688 1.00 23.56 654 GLN A CA 1
ATOM 5199 C C . GLN A 1 654 ? 7.371 -16.140 43.027 1.00 23.56 654 GLN A C 1
ATOM 5201 O O . GLN A 1 654 ? 7.011 -15.969 44.188 1.00 23.56 654 GLN A O 1
ATOM 5206 N N . SER A 1 655 ? 6.773 -15.532 41.998 1.00 23.06 655 SER A N 1
ATOM 5207 C CA . SER A 1 655 ? 5.573 -14.692 42.111 1.00 23.06 655 SER A CA 1
ATOM 5208 C C . SER A 1 655 ? 4.334 -15.428 41.589 1.00 23.06 655 SER A C 1
ATOM 5210 O O . SER A 1 655 ? 4.145 -15.544 40.376 1.00 23.06 655 SER A O 1
ATOM 5212 N N . GLU A 1 656 ? 3.481 -15.907 42.495 1.00 22.23 656 GLU A N 1
ATOM 5213 C CA . GLU A 1 656 ? 2.132 -16.373 42.147 1.00 22.23 656 GLU A CA 1
ATOM 5214 C C . GLU A 1 656 ? 1.191 -15.185 41.886 1.00 22.23 656 GLU A C 1
ATOM 5216 O O . GLU A 1 656 ? 1.445 -14.054 42.303 1.00 22.23 656 GLU A O 1
ATOM 5221 N N . THR A 1 657 ? 0.099 -15.431 41.159 1.00 21.30 657 THR A N 1
ATOM 5222 C CA . THR A 1 657 ? -0.843 -14.378 40.751 1.00 21.30 657 THR A CA 1
ATOM 5223 C C . THR A 1 657 ? -1.944 -14.192 41.793 1.00 21.30 657 THR A C 1
ATOM 5225 O O . THR A 1 657 ? -2.630 -15.149 42.143 1.00 21.30 657 THR A O 1
ATOM 5228 N N . MET A 1 658 ? -2.174 -12.950 42.223 1.00 19.56 658 MET A N 1
ATOM 5229 C CA . MET A 1 658 ? -3.357 -12.552 42.994 1.00 19.56 658 MET A CA 1
ATOM 5230 C C . MET A 1 658 ? -4.128 -11.464 42.247 1.00 19.56 658 MET A C 1
ATOM 5232 O O . MET A 1 658 ? -3.546 -10.505 41.745 1.00 19.56 658 MET A O 1
ATOM 5236 N N . LEU A 1 659 ? -5.445 -11.644 42.151 1.00 25.59 659 LEU A N 1
ATOM 5237 C CA . LEU A 1 659 ? -6.351 -10.789 41.387 1.00 25.59 659 LEU A CA 1
ATOM 5238 C C . LEU A 1 659 ? -6.880 -9.635 42.247 1.00 25.59 659 LEU A C 1
ATOM 5240 O O . LEU A 1 659 ? -7.631 -9.865 43.193 1.00 25.59 659 LEU A O 1
ATOM 5244 N N . THR A 1 660 ? -6.599 -8.394 41.851 1.00 21.94 660 THR A N 1
ATOM 5245 C CA . THR A 1 660 ? -7.369 -7.212 42.270 1.00 21.94 660 THR A CA 1
ATOM 5246 C C . THR A 1 660 ? -7.721 -6.368 41.045 1.00 21.94 660 THR A C 1
ATOM 5248 O O . THR A 1 660 ? -6.878 -5.708 40.442 1.00 21.94 660 THR A O 1
ATOM 5251 N N . GLY A 1 661 ? -8.989 -6.421 40.634 1.00 25.06 661 GLY A N 1
ATOM 5252 C CA . GLY A 1 661 ? -9.481 -5.691 39.467 1.00 25.06 661 GLY A CA 1
ATOM 5253 C C . GLY A 1 661 ? -9.786 -4.229 39.788 1.00 25.06 661 GLY A C 1
ATOM 5254 O O . GLY A 1 661 ? -10.734 -3.946 40.514 1.00 25.06 661 GLY A O 1
ATOM 5255 N N . GLY A 1 662 ? -9.025 -3.305 39.201 1.00 20.45 662 GLY A N 1
ATOM 5256 C CA . GLY A 1 662 ? -9.348 -1.878 39.149 1.00 20.45 662 GLY A CA 1
ATOM 5257 C C . GLY A 1 662 ? -9.416 -1.414 37.698 1.00 20.45 662 GLY A C 1
ATOM 5258 O O . GLY A 1 662 ? -8.382 -1.145 37.092 1.00 20.45 662 GLY A O 1
ATOM 5259 N N . SER A 1 663 ? -10.620 -1.352 37.121 1.00 24.30 663 SER A N 1
ATOM 5260 C CA . SER A 1 663 ? -10.802 -0.914 35.731 1.00 24.30 663 SER A CA 1
ATOM 5261 C C . SER A 1 663 ? -10.610 0.601 35.622 1.00 24.30 663 SER A C 1
ATOM 5263 O O . SER A 1 663 ? -11.462 1.374 36.059 1.00 24.30 663 SER A O 1
ATOM 5265 N N . THR A 1 664 ? -9.478 1.035 35.067 1.00 23.42 664 THR A N 1
ATOM 5266 C CA . THR A 1 664 ? -9.191 2.452 34.814 1.00 23.42 664 THR A CA 1
ATOM 5267 C C . THR A 1 664 ? -9.778 2.890 33.471 1.00 23.42 664 THR A C 1
ATOM 5269 O O . THR A 1 664 ? -9.540 2.273 32.430 1.00 23.42 664 THR A O 1
ATOM 5272 N N . ALA A 1 665 ? -10.552 3.977 33.483 1.00 25.94 665 ALA A N 1
ATOM 5273 C CA . ALA A 1 665 ? -11.149 4.550 32.280 1.00 25.94 665 ALA A CA 1
ATOM 5274 C C . ALA A 1 665 ? -10.059 5.199 31.410 1.00 25.94 665 ALA A C 1
ATOM 5276 O O . ALA A 1 665 ? -9.597 6.299 31.693 1.00 25.94 665 ALA A O 1
ATOM 5277 N N . LYS A 1 666 ? -9.616 4.502 30.358 1.00 30.98 666 LYS A N 1
ATOM 5278 C CA . LYS A 1 666 ? -8.465 4.929 29.551 1.00 30.98 666 LYS A CA 1
ATOM 5279 C C . LYS A 1 666 ? -8.747 6.220 28.774 1.00 30.98 666 LYS A C 1
ATOM 5281 O O . LYS A 1 666 ? -9.647 6.272 27.937 1.00 30.98 666 LYS A O 1
ATOM 5286 N N . HIS A 1 667 ? -7.894 7.219 28.986 1.00 36.44 667 HIS A N 1
ATOM 5287 C CA . HIS A 1 667 ? -7.741 8.393 28.127 1.00 36.44 667 HIS A CA 1
ATOM 5288 C C . HIS A 1 667 ? -7.613 7.978 26.649 1.00 36.44 667 HIS A C 1
ATOM 5290 O O . HIS A 1 667 ? -6.653 7.301 26.282 1.00 36.44 667 HIS A O 1
ATOM 5296 N N . VAL A 1 668 ? -8.539 8.411 25.786 1.00 41.78 668 VAL A N 1
ATOM 5297 C CA . VAL A 1 668 ? -8.434 8.211 24.327 1.00 41.78 668 VAL A CA 1
ATOM 5298 C C . VAL A 1 668 ? -7.357 9.161 23.793 1.00 41.78 668 VAL A C 1
ATOM 5300 O O . VAL A 1 668 ? -7.558 10.376 23.862 1.00 41.78 668 VAL A O 1
ATOM 5303 N N . PRO A 1 669 ? -6.204 8.679 23.295 1.00 54.69 669 PRO A N 1
ATOM 5304 C CA . PRO A 1 669 ? -5.172 9.567 22.778 1.00 54.69 669 PRO A CA 1
ATOM 5305 C C . PRO A 1 669 ? -5.618 10.148 21.429 1.00 54.69 669 PRO A C 1
ATOM 5307 O O . PRO A 1 669 ? -6.257 9.458 20.628 1.00 54.69 669 PRO A O 1
ATOM 5310 N N . GLN A 1 670 ? -5.273 11.405 21.152 1.00 63.91 670 GLN A N 1
ATOM 5311 C CA . GLN A 1 670 ? -5.425 11.979 19.813 1.00 63.91 670 GLN A CA 1
ATOM 5312 C C . GLN A 1 670 ? -4.122 11.785 19.040 1.00 63.91 670 GLN A C 1
ATOM 5314 O O . GLN A 1 670 ? -3.047 12.095 19.552 1.00 63.91 670 GLN A O 1
ATOM 5319 N N . GLN A 1 671 ? -4.220 11.310 17.802 1.00 71.25 671 GLN A N 1
ATOM 5320 C CA . GLN A 1 671 ? -3.085 11.216 16.890 1.00 71.25 671 GLN A CA 1
ATOM 5321 C C . GLN A 1 671 ? -3.184 12.258 15.779 1.00 71.25 671 GLN A C 1
ATOM 5323 O O . GLN A 1 671 ? -4.252 12.785 15.471 1.00 71.25 671 GLN A O 1
ATOM 5328 N N . VAL A 1 672 ? -2.038 12.559 15.183 1.00 78.06 672 VAL A N 1
ATOM 5329 C CA . VAL A 1 672 ? -1.869 13.503 14.084 1.00 78.06 672 VAL A CA 1
ATOM 5330 C C . VAL A 1 672 ? -1.128 12.794 12.961 1.00 78.06 672 VAL A C 1
ATOM 5332 O O . VAL A 1 672 ? -0.148 12.094 13.214 1.00 78.06 672 VAL A O 1
ATOM 5335 N N . ARG A 1 673 ? -1.573 12.995 11.722 1.00 84.00 673 ARG A N 1
ATOM 5336 C CA . ARG A 1 673 ? -0.910 12.506 10.506 1.00 84.00 673 ARG A CA 1
ATOM 5337 C C . ARG A 1 673 ? -0.882 13.581 9.427 1.00 84.00 673 ARG A C 1
ATOM 5339 O O . ARG A 1 673 ? -1.648 14.543 9.482 1.00 84.00 673 ARG A O 1
ATOM 5346 N N . PHE A 1 674 ? -0.067 13.391 8.396 1.00 86.81 674 PHE A N 1
ATOM 5347 C CA . PHE A 1 674 ? -0.168 14.207 7.187 1.00 86.81 674 PHE A CA 1
ATOM 5348 C C . PHE A 1 674 ? -1.457 13.898 6.416 1.00 86.81 674 PHE A C 1
ATOM 5350 O O . PHE A 1 674 ? -1.940 12.761 6.386 1.00 86.81 674 PHE A O 1
ATOM 5357 N N . LEU A 1 675 ? -2.002 14.918 5.750 1.00 85.00 675 LEU A N 1
ATOM 5358 C CA . LEU A 1 675 ? -3.217 14.820 4.939 1.00 85.00 675 LEU A CA 1
ATOM 5359 C C . LEU A 1 675 ? -3.142 13.709 3.876 1.00 85.00 675 LEU A C 1
ATOM 5361 O O . LEU A 1 675 ? -4.117 12.983 3.671 1.00 85.00 675 LEU A O 1
ATOM 5365 N N . HIS A 1 676 ? -1.987 13.577 3.218 1.00 83.00 676 HIS A N 1
ATOM 5366 C CA . HIS A 1 676 ? -1.686 12.553 2.218 1.00 83.00 676 HIS A CA 1
ATOM 5367 C C . HIS A 1 676 ? -0.177 12.263 2.187 1.00 83.00 676 HIS A C 1
ATOM 5369 O O . HIS A 1 676 ? 0.616 13.182 2.400 1.00 83.00 676 HIS A O 1
ATOM 5375 N N . LYS A 1 677 ? 0.231 11.030 1.846 1.00 83.62 677 LYS A N 1
ATOM 5376 C CA . LYS A 1 677 ? 1.651 10.620 1.824 1.00 83.62 677 LYS A CA 1
ATOM 5377 C C . LYS A 1 677 ? 2.528 11.560 0.984 1.00 83.62 677 LYS A C 1
ATOM 5379 O O . LYS A 1 677 ? 3.556 12.010 1.465 1.00 83.62 677 LYS A O 1
ATOM 5384 N N . ILE A 1 678 ? 2.050 11.978 -0.193 1.00 86.44 678 ILE A N 1
ATOM 5385 C CA . ILE A 1 678 ? 2.790 12.892 -1.088 1.00 86.44 678 ILE A CA 1
ATOM 5386 C C . ILE A 1 678 ? 3.103 14.266 -0.466 1.00 86.44 678 ILE A C 1
ATOM 5388 O O . ILE A 1 678 ? 4.025 14.947 -0.902 1.00 86.44 678 ILE A O 1
ATOM 5392 N N . ILE A 1 679 ? 2.345 14.682 0.557 1.00 89.31 679 ILE A N 1
ATOM 5393 C CA . ILE A 1 679 ? 2.605 15.912 1.315 1.00 89.31 679 ILE A CA 1
ATOM 5394 C C . ILE A 1 679 ? 3.688 15.644 2.366 1.00 89.31 679 ILE A C 1
ATOM 5396 O O . ILE A 1 679 ? 4.618 16.433 2.481 1.00 89.31 679 ILE A O 1
ATOM 5400 N N . GLN A 1 680 ? 3.645 14.505 3.064 1.00 91.06 680 GLN A N 1
ATOM 5401 C CA . GLN A 1 680 ? 4.743 14.073 3.941 1.00 91.06 680 GLN A CA 1
ATOM 5402 C C . GLN A 1 680 ? 6.058 13.924 3.157 1.00 91.06 680 GLN A C 1
ATOM 5404 O O . GLN A 1 680 ? 7.091 14.427 3.584 1.00 91.06 680 GLN A O 1
ATOM 5409 N N . GLU A 1 681 ? 6.014 13.318 1.968 1.00 92.81 681 GLU A N 1
ATOM 5410 C CA . GLU A 1 681 ? 7.166 13.169 1.069 1.00 92.81 681 GLU A CA 1
ATOM 5411 C C . GLU A 1 681 ? 7.693 14.527 0.574 1.00 92.81 681 GLU A C 1
ATOM 5413 O O . GLU A 1 681 ? 8.903 14.700 0.442 1.00 92.81 681 GLU A O 1
ATOM 5418 N N . TRP A 1 682 ? 6.816 15.519 0.377 1.00 94.31 682 TRP A N 1
ATOM 5419 C CA . TRP A 1 682 ? 7.204 16.906 0.096 1.00 94.31 682 TRP A CA 1
ATOM 5420 C C . TRP A 1 682 ? 7.933 17.565 1.276 1.00 94.31 682 TRP A C 1
ATOM 5422 O O . TRP A 1 682 ? 9.019 18.114 1.088 1.00 94.31 682 TRP A O 1
ATOM 5432 N N . PHE A 1 683 ? 7.394 17.485 2.496 1.00 93.31 683 PHE A N 1
ATOM 5433 C CA . PHE A 1 683 ? 8.060 18.030 3.688 1.00 93.31 683 PHE A CA 1
ATOM 5434 C C . PHE A 1 683 ? 9.399 17.318 3.967 1.00 93.31 683 PHE A C 1
ATOM 5436 O O . PHE A 1 683 ? 10.405 17.979 4.223 1.00 93.31 683 PHE A O 1
ATOM 5443 N N . ALA A 1 684 ? 9.461 15.993 3.802 1.00 93.38 684 ALA A N 1
ATOM 5444 C CA . ALA A 1 684 ? 10.695 15.214 3.913 1.00 93.38 684 ALA A CA 1
ATOM 5445 C C . ALA A 1 684 ? 11.750 15.614 2.864 1.00 93.38 684 ALA A C 1
ATOM 5447 O O . ALA A 1 684 ? 12.931 15.756 3.183 1.00 93.38 684 ALA A O 1
ATOM 5448 N N . ALA A 1 685 ? 11.331 15.850 1.617 1.00 95.38 685 ALA A N 1
ATOM 5449 C CA . ALA A 1 685 ? 12.220 16.300 0.551 1.00 95.38 685 ALA A CA 1
ATOM 5450 C C . ALA A 1 685 ? 12.777 17.707 0.788 1.00 95.38 685 ALA A C 1
ATOM 5452 O O . ALA A 1 685 ? 13.929 17.964 0.434 1.00 95.38 685 ALA A O 1
ATOM 5453 N N . ASN A 1 686 ? 11.991 18.597 1.406 1.00 93.00 686 ASN A N 1
ATOM 5454 C CA . ASN A 1 686 ? 12.455 19.918 1.829 1.00 93.00 686 ASN A CA 1
ATOM 5455 C C . ASN A 1 686 ? 13.526 19.802 2.924 1.00 93.00 686 ASN A C 1
ATOM 5457 O O . ASN A 1 686 ? 14.545 20.479 2.818 1.00 93.00 686 ASN A O 1
ATOM 5461 N N . HIS A 1 687 ? 13.377 18.898 3.902 1.00 92.12 687 HIS A N 1
ATOM 5462 C CA . HIS A 1 687 ? 14.432 18.638 4.893 1.00 92.12 687 HIS A CA 1
ATOM 5463 C C . HIS A 1 687 ? 15.739 18.168 4.242 1.00 92.12 687 HIS A C 1
ATOM 5465 O O . HIS A 1 687 ? 16.814 18.685 4.556 1.00 92.12 687 HIS A O 1
ATOM 5471 N N . LEU A 1 688 ? 15.654 17.207 3.317 1.00 92.06 688 LEU A N 1
ATOM 5472 C CA . LEU A 1 688 ? 16.824 16.647 2.641 1.00 92.06 688 LEU A CA 1
ATOM 5473 C C . LEU A 1 688 ? 17.505 17.689 1.738 1.00 92.06 688 LEU A C 1
ATOM 5475 O O . LEU A 1 688 ? 18.719 17.862 1.814 1.00 92.06 688 LEU A O 1
ATOM 5479 N N . ALA A 1 689 ? 16.725 18.434 0.950 1.00 91.94 689 ALA A N 1
ATOM 5480 C CA . ALA A 1 689 ? 17.193 19.529 0.099 1.00 91.94 689 ALA A CA 1
ATOM 5481 C C . ALA A 1 689 ? 17.865 20.656 0.904 1.00 91.94 689 ALA A C 1
ATOM 5483 O O . ALA A 1 689 ? 18.979 21.078 0.587 1.00 91.94 689 ALA A O 1
ATOM 5484 N N . TYR A 1 690 ? 17.223 21.105 1.984 1.00 89.25 690 TYR A N 1
ATOM 5485 C CA . TYR A 1 690 ? 17.771 22.106 2.895 1.00 89.25 690 TYR A CA 1
ATOM 5486 C C . TYR A 1 690 ? 19.080 21.630 3.538 1.00 89.25 690 TYR A C 1
ATOM 5488 O O . TYR A 1 690 ? 20.076 22.356 3.532 1.00 89.25 690 TYR A O 1
ATOM 5496 N N . THR A 1 691 ? 19.124 20.386 4.023 1.00 87.75 691 THR A N 1
ATOM 5497 C CA . THR A 1 691 ? 20.328 19.829 4.654 1.00 87.75 691 THR A CA 1
ATOM 5498 C C . THR A 1 691 ? 21.471 19.655 3.648 1.00 87.75 691 THR A C 1
ATOM 5500 O O . THR A 1 691 ? 22.603 20.006 3.973 1.00 87.75 691 THR A O 1
ATOM 5503 N N . ILE A 1 692 ? 21.189 19.244 2.404 1.00 87.81 692 ILE A N 1
ATOM 5504 C CA . ILE A 1 692 ? 22.161 19.260 1.294 1.00 87.81 692 ILE A CA 1
ATOM 5505 C C . ILE A 1 692 ? 22.742 20.669 1.090 1.00 87.81 692 ILE A C 1
ATOM 5507 O O . ILE A 1 692 ? 23.963 20.818 1.044 1.00 87.81 692 ILE A O 1
ATOM 5511 N N . SER A 1 693 ? 21.895 21.706 1.042 1.00 85.12 693 SER A N 1
ATOM 5512 C CA . SER A 1 693 ? 22.317 23.093 0.775 1.00 85.12 693 SER A CA 1
ATOM 5513 C C . SER A 1 693 ? 23.250 23.696 1.842 1.00 85.12 693 SER A C 1
ATOM 5515 O O . SER A 1 693 ? 23.984 24.645 1.561 1.00 85.12 693 SER A O 1
ATOM 5517 N N . ARG A 1 694 ? 23.276 23.128 3.059 1.00 85.44 694 ARG A N 1
ATOM 5518 C CA . ARG A 1 694 ? 24.193 23.542 4.137 1.00 85.44 694 ARG A CA 1
ATOM 5519 C C . ARG A 1 694 ? 25.641 23.073 3.920 1.00 85.44 694 ARG A C 1
ATOM 5521 O O . ARG A 1 694 ? 26.550 23.665 4.505 1.00 85.44 694 ARG A O 1
ATOM 5528 N N . TYR A 1 695 ? 25.892 22.055 3.091 1.00 82.69 695 TYR A N 1
ATOM 5529 C CA . TYR A 1 695 ? 27.248 21.575 2.800 1.00 82.69 695 TYR A CA 1
ATOM 5530 C C . TYR A 1 695 ? 27.882 22.334 1.626 1.00 82.69 695 TYR A C 1
ATOM 5532 O O . TYR A 1 695 ? 27.306 22.443 0.547 1.00 82.69 695 TYR A O 1
ATOM 5540 N N . ARG A 1 696 ? 29.119 22.818 1.807 1.00 76.12 696 ARG A N 1
ATOM 5541 C CA . ARG A 1 696 ? 29.905 23.453 0.736 1.00 76.12 696 ARG A CA 1
ATOM 5542 C C . ARG A 1 696 ? 30.934 22.476 0.165 1.00 76.12 696 ARG A C 1
ATOM 5544 O O . ARG A 1 696 ? 31.793 21.992 0.895 1.00 76.12 696 ARG A O 1
ATOM 5551 N N . GLY A 1 697 ? 30.882 22.255 -1.149 1.00 78.56 697 GLY A N 1
ATOM 5552 C CA . GLY A 1 697 ? 31.810 21.395 -1.893 1.00 78.56 697 GLY A CA 1
ATOM 5553 C C . GLY A 1 697 ? 31.239 20.007 -2.200 1.00 78.56 697 GLY A C 1
ATOM 5554 O O . GLY A 1 697 ? 30.717 19.323 -1.320 1.00 78.56 697 GLY A O 1
ATOM 5555 N N . GLU A 1 698 ? 31.367 19.586 -3.462 1.00 79.75 698 GLU A N 1
ATOM 5556 C CA . GLU A 1 698 ? 30.720 18.386 -4.016 1.00 79.75 698 GLU A CA 1
ATOM 5557 C C . GLU A 1 698 ? 31.072 17.096 -3.258 1.00 79.75 698 GLU A C 1
ATOM 5559 O O . GLU A 1 698 ? 30.201 16.263 -3.047 1.00 79.75 698 GLU A O 1
ATOM 5564 N N . SER A 1 699 ? 32.303 16.953 -2.756 1.00 83.56 699 SER A N 1
ATOM 5565 C CA . SER A 1 699 ? 32.732 15.773 -1.988 1.00 83.56 699 SER A CA 1
ATOM 5566 C C . SER A 1 699 ? 32.010 15.607 -0.645 1.00 83.56 699 SER A C 1
ATOM 5568 O O . SER A 1 699 ? 31.779 14.481 -0.208 1.00 83.56 699 SER A O 1
ATOM 5570 N N . TYR A 1 700 ? 31.645 16.710 0.019 1.00 85.25 700 TYR A N 1
ATOM 5571 C CA . TYR A 1 700 ? 30.880 16.666 1.270 1.00 85.25 700 TYR A CA 1
ATOM 5572 C C . TYR A 1 700 ? 29.405 16.366 1.002 1.00 85.25 700 TYR A C 1
ATOM 5574 O O . TYR A 1 700 ? 28.806 15.573 1.724 1.00 85.25 700 TYR A O 1
ATOM 5582 N N . VAL A 1 701 ? 28.852 16.935 -0.074 1.00 86.00 701 VAL A N 1
ATOM 5583 C CA . VAL A 1 701 ? 27.490 16.640 -0.538 1.00 86.00 701 VAL A CA 1
ATOM 5584 C C . VAL A 1 701 ? 27.374 15.179 -0.986 1.00 86.00 701 VAL A C 1
ATOM 5586 O O . VAL A 1 701 ? 26.462 14.487 -0.548 1.00 86.00 701 VAL A O 1
ATOM 5589 N N . GLU A 1 702 ? 28.320 14.663 -1.780 1.00 87.62 702 GLU A N 1
ATOM 5590 C CA . GLU A 1 702 ? 28.357 13.251 -2.176 1.00 87.62 702 GLU A CA 1
ATOM 5591 C C . GLU A 1 702 ? 28.460 12.342 -0.947 1.00 87.62 702 GLU A C 1
ATOM 5593 O O . GLU A 1 702 ? 27.726 11.358 -0.861 1.00 87.62 702 GLU A O 1
ATOM 5598 N N . ARG A 1 703 ? 29.311 12.666 0.034 1.00 87.75 703 ARG A N 1
ATOM 5599 C CA . ARG A 1 703 ? 29.390 11.894 1.280 1.00 87.75 703 ARG A CA 1
ATOM 5600 C C . ARG A 1 703 ? 28.049 11.874 2.025 1.00 87.75 703 ARG A C 1
ATOM 5602 O O . ARG A 1 703 ? 27.561 10.790 2.326 1.00 87.75 703 ARG A O 1
ATOM 5609 N N . PHE A 1 704 ? 27.444 13.036 2.269 1.00 88.75 704 PHE A N 1
ATOM 5610 C CA . PHE A 1 704 ? 26.153 13.141 2.955 1.00 88.75 704 PHE A CA 1
ATOM 5611 C C . PHE A 1 704 ? 25.044 12.376 2.212 1.00 88.75 704 PHE A C 1
ATOM 5613 O O . PHE A 1 704 ? 24.276 11.640 2.824 1.00 88.75 704 PHE A O 1
ATOM 5620 N N . ILE A 1 705 ? 25.003 12.464 0.880 1.00 88.25 705 ILE A N 1
ATOM 5621 C CA . ILE A 1 705 ? 24.053 11.724 0.038 1.00 88.25 705 ILE A CA 1
ATOM 5622 C C . ILE A 1 705 ? 24.272 10.204 0.140 1.00 88.25 705 ILE A C 1
ATOM 5624 O O . ILE A 1 705 ? 23.299 9.466 0.270 1.00 88.25 705 ILE A O 1
ATOM 5628 N N . ASN A 1 706 ? 25.521 9.721 0.161 1.00 88.62 706 ASN A N 1
ATOM 5629 C CA . ASN A 1 706 ? 25.818 8.299 0.396 1.00 88.62 706 ASN A CA 1
ATOM 5630 C C . ASN A 1 706 ? 25.449 7.833 1.822 1.00 88.62 706 ASN A C 1
ATOM 5632 O O . ASN A 1 706 ? 25.187 6.647 2.009 1.00 88.62 706 ASN A O 1
ATOM 5636 N N . GLU A 1 707 ? 25.426 8.732 2.811 1.00 88.56 707 GLU A N 1
ATOM 5637 C CA . GLU A 1 707 ? 25.001 8.449 4.192 1.00 88.56 707 GLU A CA 1
ATOM 5638 C C . GLU A 1 707 ? 23.464 8.496 4.359 1.00 88.56 707 GLU A C 1
ATOM 5640 O O . GLU A 1 707 ? 22.924 7.746 5.168 1.00 88.56 707 GLU A O 1
ATOM 5645 N N . GLN A 1 708 ? 22.746 9.323 3.583 1.00 88.06 708 GLN A N 1
ATOM 5646 C CA . GLN A 1 708 ? 21.282 9.472 3.669 1.00 88.06 708 GLN A CA 1
ATOM 5647 C C . GLN A 1 708 ? 20.480 8.561 2.728 1.00 88.06 708 GLN A C 1
ATOM 5649 O O . GLN A 1 708 ? 19.459 8.020 3.142 1.00 88.06 708 GLN A O 1
ATOM 5654 N N . LEU A 1 709 ? 20.904 8.353 1.476 1.00 89.38 709 LEU A N 1
ATOM 5655 C CA . LEU A 1 709 ? 20.137 7.538 0.519 1.00 89.38 709 LEU A CA 1
ATOM 5656 C C . LEU A 1 709 ? 19.913 6.061 0.916 1.00 89.38 709 LEU A C 1
ATOM 5658 O O . LEU A 1 709 ? 18.877 5.531 0.518 1.00 89.38 709 LEU A O 1
ATOM 5662 N N . PRO A 1 710 ? 20.761 5.390 1.729 1.00 89.38 710 PRO A N 1
ATOM 5663 C CA . PRO A 1 710 ? 20.437 4.068 2.280 1.00 89.38 710 PRO A CA 1
ATOM 5664 C C . PRO A 1 710 ? 19.163 4.028 3.142 1.00 89.38 710 PRO A C 1
ATOM 5666 O O . PRO A 1 710 ? 18.651 2.945 3.410 1.00 89.38 710 PRO A O 1
ATOM 5669 N N . LEU A 1 711 ? 18.666 5.188 3.583 1.00 84.94 711 LEU A N 1
ATOM 5670 C CA . LEU A 1 711 ? 17.441 5.350 4.369 1.00 84.94 711 LEU A CA 1
ATOM 5671 C C . LEU A 1 711 ? 16.190 5.559 3.489 1.00 84.94 711 LEU A C 1
ATOM 5673 O O . LEU A 1 711 ? 15.089 5.708 4.008 1.00 84.94 711 LEU A O 1
ATOM 5677 N N . ILE A 1 712 ? 16.329 5.609 2.159 1.00 87.94 712 ILE A N 1
ATOM 5678 C CA . ILE A 1 712 ? 15.231 5.935 1.240 1.00 87.94 712 ILE A CA 1
ATOM 5679 C C . ILE A 1 712 ? 15.056 4.797 0.233 1.00 87.94 712 ILE A C 1
ATOM 5681 O O . ILE A 1 712 ? 15.816 4.702 -0.728 1.00 87.94 712 ILE A O 1
ATOM 5685 N N . ASP A 1 713 ? 14.034 3.955 0.423 1.00 84.25 713 ASP A N 1
ATOM 5686 C CA . ASP A 1 713 ? 13.632 2.953 -0.576 1.00 84.25 713 ASP A CA 1
ATOM 5687 C C . ASP A 1 713 ? 13.098 3.661 -1.840 1.00 84.25 713 ASP A C 1
ATOM 5689 O O . ASP A 1 713 ? 12.020 4.266 -1.785 1.00 84.25 713 ASP A O 1
ATOM 5693 N N . PRO A 1 714 ? 13.785 3.579 -2.999 1.00 86.69 714 PRO A N 1
ATOM 5694 C CA . PRO A 1 714 ? 13.338 4.222 -4.232 1.00 86.69 714 PRO A CA 1
ATOM 5695 C C . PRO A 1 714 ? 12.077 3.578 -4.831 1.00 86.69 714 PRO A C 1
ATOM 5697 O O . PRO A 1 714 ? 11.555 4.089 -5.817 1.00 86.69 714 PRO A O 1
ATOM 5700 N N . SER A 1 715 ? 11.588 2.468 -4.269 1.00 78.75 715 SER A N 1
ATOM 5701 C CA . SER A 1 715 ? 10.361 1.783 -4.695 1.00 78.75 715 SER A CA 1
ATOM 5702 C C . SER A 1 715 ? 9.096 2.452 -4.150 1.00 78.75 715 SER A C 1
ATOM 5704 O O . SER A 1 715 ? 8.100 2.549 -4.865 1.00 78.75 715 SER A O 1
ATOM 5706 N N . ASP A 1 716 ? 9.127 2.918 -2.897 1.00 77.94 716 ASP A N 1
ATOM 5707 C CA . ASP A 1 716 ? 7.983 3.546 -2.215 1.00 77.94 716 ASP A CA 1
ATOM 5708 C C . ASP A 1 716 ? 8.195 5.049 -1.955 1.00 77.94 716 ASP A C 1
ATOM 5710 O O . ASP A 1 716 ? 7.246 5.820 -2.075 1.00 77.94 716 ASP A O 1
ATOM 5714 N N . LEU A 1 717 ? 9.423 5.502 -1.676 1.00 87.50 717 LEU A N 1
ATOM 5715 C CA . LEU A 1 717 ? 9.747 6.902 -1.347 1.00 87.50 717 LEU A CA 1
ATOM 5716 C C . LEU A 1 717 ? 10.296 7.703 -2.539 1.00 87.50 717 LEU A C 1
ATOM 5718 O O . LEU A 1 717 ? 10.922 8.752 -2.366 1.00 87.50 717 LEU A O 1
ATOM 5722 N N . HIS A 1 718 ? 10.038 7.252 -3.770 1.00 89.56 718 HIS A N 1
ATOM 5723 C CA . HIS A 1 718 ? 10.548 7.888 -4.992 1.00 89.56 718 HIS A CA 1
ATOM 5724 C C . HIS A 1 718 ? 10.177 9.379 -5.120 1.00 89.56 718 HIS A C 1
ATOM 5726 O O . HIS A 1 718 ? 10.929 10.154 -5.710 1.00 89.56 718 HIS A O 1
ATOM 5732 N N . PHE A 1 719 ? 9.051 9.815 -4.540 1.00 92.44 719 PHE A N 1
ATOM 5733 C CA . PHE A 1 719 ? 8.679 11.231 -4.492 1.00 92.44 719 PHE A CA 1
ATOM 5734 C C . PHE A 1 719 ? 9.659 12.086 -3.681 1.00 92.44 719 PHE A C 1
ATOM 5736 O O . PHE A 1 719 ? 9.931 13.208 -4.099 1.00 92.44 719 PHE A O 1
ATOM 5743 N N . VAL A 1 720 ? 10.247 11.562 -2.598 1.00 94.44 720 VAL A N 1
ATOM 5744 C CA . VAL A 1 720 ? 11.249 12.293 -1.800 1.00 94.44 720 VAL A CA 1
ATOM 5745 C C . VAL A 1 720 ? 12.451 12.646 -2.678 1.00 94.44 720 VAL A C 1
ATOM 5747 O O . VAL A 1 720 ? 12.820 13.813 -2.786 1.00 94.44 720 VAL A O 1
ATOM 5750 N N . LEU A 1 721 ? 12.996 11.653 -3.391 1.00 95.12 721 LEU A N 1
ATOM 5751 C CA . LEU A 1 721 ? 14.137 11.831 -4.296 1.00 95.12 721 LEU A CA 1
ATOM 5752 C C . LEU A 1 721 ? 13.830 12.845 -5.405 1.00 95.12 721 LEU A C 1
ATOM 5754 O O . LEU A 1 721 ? 14.619 13.752 -5.658 1.00 95.12 721 LEU A O 1
ATOM 5758 N N . ARG A 1 722 ? 12.656 12.724 -6.030 1.00 94.44 722 ARG A N 1
ATOM 5759 C CA . ARG A 1 722 ? 12.199 13.598 -7.119 1.00 94.44 722 ARG A CA 1
ATOM 5760 C C . ARG A 1 722 ? 12.022 15.051 -6.692 1.00 94.44 722 ARG A C 1
ATOM 5762 O O . ARG A 1 722 ? 12.489 15.953 -7.382 1.00 94.44 722 ARG A O 1
ATOM 5769 N N . PHE A 1 723 ? 11.376 15.281 -5.552 1.00 95.38 723 PHE A N 1
ATOM 5770 C CA . PHE A 1 723 ? 11.195 16.623 -5.008 1.00 95.38 723 PHE A CA 1
ATOM 5771 C C . PHE A 1 723 ? 12.533 17.219 -4.554 1.00 95.38 723 PHE A C 1
ATOM 5773 O O . PHE A 1 723 ? 12.780 18.392 -4.811 1.00 95.38 723 PHE A O 1
ATOM 5780 N N . THR A 1 724 ? 13.442 16.431 -3.966 1.00 94.94 724 THR A N 1
ATOM 5781 C CA . THR A 1 724 ? 14.800 16.898 -3.642 1.00 94.94 724 THR A CA 1
ATOM 5782 C C . THR A 1 724 ? 15.604 17.248 -4.900 1.00 94.94 724 THR A C 1
ATOM 5784 O O . THR A 1 724 ? 16.296 18.262 -4.892 1.00 94.94 724 THR A O 1
ATOM 5787 N N . VAL A 1 725 ? 15.466 16.497 -6.001 1.00 94.00 725 VAL A N 1
ATOM 5788 C CA . VAL A 1 725 ? 16.068 16.843 -7.304 1.00 94.00 725 VAL A CA 1
ATOM 5789 C C . VAL A 1 725 ? 15.552 18.181 -7.839 1.00 94.00 725 VAL A C 1
ATOM 5791 O O . VAL A 1 725 ? 16.353 18.989 -8.298 1.00 94.00 725 VAL A O 1
ATOM 5794 N N . ALA A 1 726 ? 14.251 18.453 -7.742 1.00 92.88 726 ALA A N 1
ATOM 5795 C CA . ALA A 1 726 ? 13.686 19.728 -8.185 1.00 92.88 726 ALA A CA 1
ATOM 5796 C C . ALA A 1 726 ? 14.035 20.908 -7.252 1.00 92.88 726 ALA A C 1
ATOM 5798 O O . ALA A 1 726 ? 14.215 22.033 -7.709 1.00 92.88 726 ALA A O 1
ATOM 5799 N N . LEU A 1 727 ? 14.150 20.660 -5.941 1.00 92.00 727 LEU A N 1
ATOM 5800 C CA . LEU A 1 727 ? 14.515 21.666 -4.932 1.00 92.00 727 LEU A CA 1
ATOM 5801 C C . LEU A 1 727 ? 16.023 21.962 -4.887 1.00 92.00 727 LEU A C 1
ATOM 5803 O O . LEU A 1 727 ? 16.417 23.052 -4.473 1.00 92.00 727 LEU A O 1
ATOM 5807 N N . GLN A 1 728 ? 16.868 21.008 -5.287 1.00 90.88 728 GLN A N 1
ATOM 5808 C CA . GLN A 1 728 ? 18.325 21.138 -5.399 1.00 90.88 728 GLN A CA 1
ATOM 5809 C C . GLN A 1 728 ? 18.838 20.451 -6.682 1.00 90.88 728 GLN A C 1
ATOM 5811 O O . GLN A 1 728 ? 19.491 19.407 -6.597 1.00 90.88 728 GLN A O 1
ATOM 5816 N N . PRO A 1 729 ? 18.630 21.034 -7.879 1.00 90.81 729 PRO A N 1
ATOM 5817 C CA . PRO A 1 729 ? 19.104 20.453 -9.139 1.00 90.81 729 PRO A CA 1
ATOM 5818 C C . PRO A 1 729 ? 20.583 20.003 -9.137 1.00 90.81 729 PRO A C 1
ATOM 5820 O O . PRO A 1 729 ? 20.856 18.914 -9.649 1.00 90.81 729 PRO A O 1
ATOM 5823 N N . PRO A 1 730 ? 21.542 20.714 -8.496 1.00 88.19 730 PRO A N 1
ATOM 5824 C CA . PRO A 1 730 ? 22.941 20.274 -8.418 1.00 88.19 730 PRO A CA 1
ATOM 5825 C C . PRO A 1 730 ? 23.208 18.955 -7.671 1.00 88.19 730 PRO A C 1
ATOM 5827 O O . PRO A 1 730 ? 24.333 18.471 -7.722 1.00 88.19 730 PRO A O 1
ATOM 5830 N N . CYS A 1 731 ? 22.232 18.356 -6.974 1.00 89.44 731 CYS A N 1
ATOM 5831 C CA . CYS A 1 731 ? 22.398 17.025 -6.370 1.00 89.44 731 CYS A CA 1
ATOM 5832 C C . CYS A 1 731 ? 21.937 15.869 -7.279 1.00 89.44 731 CYS A C 1
ATOM 5834 O O . CYS A 1 731 ? 22.186 14.704 -6.965 1.00 89.44 731 CYS A O 1
ATOM 5836 N N . CYS A 1 732 ? 21.291 16.170 -8.411 1.00 91.88 732 CYS A N 1
ATOM 5837 C CA . CYS A 1 732 ? 20.630 15.184 -9.267 1.00 91.88 732 CYS A CA 1
ATOM 5838 C C . CYS A 1 732 ? 21.583 14.098 -9.792 1.00 91.88 732 CYS A C 1
ATOM 5840 O O . CYS A 1 732 ? 21.294 12.906 -9.659 1.00 91.88 732 CYS A O 1
ATOM 5842 N N . HIS A 1 733 ? 22.765 14.477 -10.292 1.00 91.25 733 HIS A N 1
ATOM 5843 C CA . HIS A 1 733 ? 23.755 13.501 -10.756 1.00 91.25 733 HIS A CA 1
ATOM 5844 C C . HIS A 1 733 ? 24.320 12.660 -9.609 1.00 91.25 733 HIS A C 1
ATOM 5846 O O . HIS A 1 733 ? 24.606 11.491 -9.824 1.00 91.25 733 HIS A O 1
ATOM 5852 N N . LEU A 1 734 ? 24.430 13.194 -8.387 1.00 92.56 734 LEU A N 1
ATOM 5853 C CA . LEU A 1 734 ? 24.885 12.434 -7.215 1.00 92.56 734 LEU A CA 1
ATOM 5854 C C . LEU A 1 734 ? 23.845 11.398 -6.769 1.00 92.56 734 LEU A C 1
ATOM 5856 O O . LEU A 1 734 ? 24.208 10.253 -6.494 1.00 92.56 734 LEU A O 1
ATOM 5860 N N . ILE A 1 735 ? 22.557 11.763 -6.763 1.00 93.75 735 ILE A N 1
ATOM 5861 C CA . ILE A 1 735 ? 21.456 10.831 -6.472 1.00 93.75 735 ILE A CA 1
ATOM 5862 C C . ILE A 1 735 ? 21.413 9.718 -7.524 1.00 93.75 735 ILE A C 1
ATOM 5864 O O . ILE A 1 735 ? 21.381 8.540 -7.172 1.00 93.75 735 ILE A O 1
ATOM 5868 N N . ILE A 1 736 ? 21.480 10.055 -8.815 1.00 93.69 736 ILE A N 1
ATOM 5869 C CA . ILE A 1 736 ? 21.442 9.053 -9.889 1.00 93.69 736 ILE A CA 1
ATOM 5870 C C . ILE A 1 736 ? 22.716 8.190 -9.878 1.00 93.69 736 ILE A C 1
ATOM 5872 O O . ILE A 1 736 ? 22.615 6.969 -9.949 1.00 93.69 736 ILE A O 1
ATOM 5876 N N . LYS A 1 737 ? 23.907 8.772 -9.683 1.00 91.88 737 LYS A N 1
ATOM 5877 C CA . LYS A 1 737 ? 25.182 8.047 -9.499 1.00 91.88 737 LYS A CA 1
ATOM 5878 C C . LYS A 1 737 ? 25.109 7.047 -8.342 1.00 91.88 737 LYS A C 1
ATOM 5880 O O . LYS A 1 737 ? 25.615 5.936 -8.490 1.00 91.88 737 LYS A O 1
ATOM 5885 N N . TYR A 1 738 ? 24.459 7.398 -7.227 1.00 92.69 738 TYR A N 1
ATOM 5886 C CA . TYR A 1 738 ? 24.176 6.455 -6.142 1.00 92.69 738 TYR A CA 1
ATOM 5887 C C . TYR A 1 738 ? 23.204 5.354 -6.579 1.00 92.69 738 TYR A C 1
ATOM 5889 O O . TYR A 1 738 ? 23.508 4.184 -6.371 1.00 92.69 738 TYR A O 1
ATOM 5897 N N . LEU A 1 739 ? 22.065 5.689 -7.198 1.00 93.00 739 LEU A N 1
ATOM 5898 C CA . LEU A 1 739 ? 21.069 4.694 -7.621 1.00 93.00 739 LEU A CA 1
ATOM 5899 C C . LEU A 1 739 ? 21.672 3.675 -8.601 1.00 93.00 739 LEU A C 1
ATOM 5901 O O . LEU A 1 739 ? 21.570 2.471 -8.371 1.00 93.00 739 LEU A O 1
ATOM 5905 N N . LEU A 1 740 ? 22.387 4.149 -9.625 1.00 90.62 740 LEU A N 1
ATOM 5906 C CA . LEU A 1 740 ? 23.116 3.305 -10.575 1.00 90.62 740 LEU A CA 1
ATOM 5907 C C . LEU A 1 740 ? 24.132 2.396 -9.858 1.00 90.62 740 LEU A C 1
ATOM 5909 O O . LEU A 1 740 ? 24.157 1.189 -10.082 1.00 90.62 740 LEU A O 1
ATOM 5913 N N . ARG A 1 741 ? 24.952 2.957 -8.958 1.00 89.56 741 ARG A N 1
ATOM 5914 C CA . ARG A 1 741 ? 26.018 2.228 -8.246 1.00 89.56 741 ARG A CA 1
ATOM 5915 C C . ARG A 1 741 ? 25.496 1.203 -7.234 1.00 89.56 741 ARG A C 1
ATOM 5917 O O . ARG A 1 741 ? 26.121 0.161 -7.067 1.00 89.56 741 ARG A O 1
ATOM 5924 N N . SER A 1 742 ? 24.420 1.523 -6.523 1.00 88.62 742 SER A N 1
ATOM 5925 C CA . SER A 1 742 ? 23.918 0.734 -5.391 1.00 88.62 742 SER A CA 1
ATOM 5926 C C . SER A 1 742 ? 22.930 -0.356 -5.813 1.00 88.62 742 SER A C 1
ATOM 5928 O O . SER A 1 742 ? 22.803 -1.358 -5.112 1.00 88.62 742 SER A O 1
ATOM 5930 N N . TYR A 1 743 ? 22.255 -0.181 -6.957 1.00 87.25 743 TYR A N 1
ATOM 5931 C CA . TYR A 1 743 ? 21.237 -1.113 -7.451 1.00 87.25 743 TYR A CA 1
ATOM 5932 C C . TYR A 1 743 ? 21.621 -1.861 -8.735 1.00 87.25 743 TYR A C 1
ATOM 5934 O O . TYR A 1 743 ? 20.923 -2.816 -9.075 1.00 87.25 743 TYR A O 1
ATOM 5942 N N . SER A 1 744 ? 22.719 -1.507 -9.417 1.00 81.62 744 SER A N 1
ATOM 5943 C CA . SER A 1 744 ? 23.277 -2.369 -10.468 1.00 81.62 744 SER A CA 1
ATOM 5944 C C . SER A 1 744 ? 23.762 -3.686 -9.856 1.00 81.62 744 SER A C 1
ATOM 5946 O O . SER A 1 744 ? 24.667 -3.707 -9.017 1.00 81.62 744 SER A O 1
ATOM 5948 N N . LYS A 1 745 ? 23.144 -4.793 -10.272 1.00 70.94 745 LYS A N 1
ATOM 5949 C CA . LYS A 1 745 ? 23.555 -6.160 -9.935 1.00 70.94 745 LYS A CA 1
ATOM 5950 C C . LYS A 1 745 ? 23.913 -6.854 -11.238 1.00 70.94 745 LYS A C 1
ATOM 5952 O O . LYS A 1 745 ? 23.164 -6.757 -12.204 1.00 70.94 745 LYS A O 1
ATOM 5957 N N . GLU A 1 746 ? 25.057 -7.531 -11.280 1.00 63.75 746 GLU A N 1
ATOM 5958 C CA . GLU A 1 746 ? 25.490 -8.306 -12.460 1.00 63.75 746 GLU A CA 1
ATOM 5959 C C . GLU A 1 746 ? 25.638 -7.478 -13.761 1.00 63.75 746 GLU A C 1
ATOM 5961 O O . GLU A 1 746 ? 25.728 -8.041 -14.848 1.00 63.75 746 GLU A O 1
ATOM 5966 N N . GLY A 1 747 ? 25.666 -6.141 -13.666 1.00 65.19 747 GLY A N 1
ATOM 5967 C CA . GLY A 1 747 ? 25.662 -5.238 -14.822 1.00 65.19 747 GLY A CA 1
ATOM 5968 C C . GLY A 1 747 ? 24.275 -4.898 -15.385 1.00 65.19 747 GLY A C 1
ATOM 5969 O O . GLY A 1 747 ? 24.216 -4.343 -16.473 1.00 65.19 747 GLY A O 1
ATOM 5970 N N . ASN A 1 748 ? 23.185 -5.200 -14.669 1.00 75.94 748 ASN A N 1
ATOM 5971 C CA . ASN A 1 748 ? 21.817 -4.794 -15.014 1.00 75.94 748 ASN A CA 1
ATOM 5972 C C . ASN A 1 748 ? 21.173 -3.997 -13.867 1.00 75.94 748 ASN A C 1
ATOM 5974 O O . ASN A 1 748 ? 21.442 -4.256 -12.688 1.00 75.94 748 ASN A O 1
ATOM 5978 N N . ILE A 1 749 ? 20.279 -3.059 -14.195 1.00 84.19 749 ILE A N 1
ATOM 5979 C CA . ILE A 1 749 ? 19.573 -2.220 -13.212 1.00 84.19 749 ILE A CA 1
ATOM 5980 C C . ILE A 1 749 ? 18.063 -2.553 -13.189 1.00 84.19 749 ILE A C 1
ATOM 5982 O O . ILE A 1 749 ? 17.438 -2.616 -14.248 1.00 84.19 749 ILE A O 1
ATOM 5986 N N . PRO A 1 750 ? 17.431 -2.767 -12.013 1.00 88.12 750 PRO A N 1
ATOM 5987 C CA . PRO A 1 750 ? 16.009 -3.124 -11.933 1.00 88.12 750 PRO A CA 1
ATOM 5988 C C . PRO A 1 750 ? 15.058 -2.073 -12.540 1.00 88.12 750 PRO A C 1
ATOM 5990 O O . PRO A 1 750 ? 15.237 -0.877 -12.308 1.00 88.12 750 PRO A O 1
ATOM 5993 N N . GLU A 1 751 ? 13.985 -2.520 -13.221 1.00 86.44 751 GLU A N 1
ATOM 5994 C CA . GLU A 1 751 ? 13.001 -1.653 -13.920 1.00 86.44 751 GLU A CA 1
ATOM 5995 C C . GLU A 1 751 ? 12.508 -0.493 -13.035 1.00 86.44 751 GLU A C 1
ATOM 5997 O O . GLU A 1 751 ? 12.499 0.650 -13.476 1.00 86.44 751 GLU A O 1
ATOM 6002 N N . HIS A 1 752 ? 12.176 -0.759 -11.766 1.00 86.62 752 HIS A N 1
ATOM 6003 C CA . HIS A 1 752 ? 11.664 0.254 -10.834 1.00 86.62 752 HIS A CA 1
ATOM 6004 C C . HIS A 1 752 ? 12.704 1.320 -10.437 1.00 86.62 752 HIS A C 1
ATOM 6006 O O . HIS A 1 752 ? 12.339 2.469 -10.192 1.00 86.62 752 HIS A O 1
ATOM 6012 N N . ILE A 1 753 ? 13.999 0.979 -10.416 1.00 91.88 753 ILE A N 1
ATOM 6013 C CA . ILE A 1 753 ? 15.077 1.944 -10.156 1.00 91.88 753 ILE A CA 1
ATOM 6014 C C . ILE A 1 753 ? 15.315 2.809 -11.394 1.00 91.88 753 ILE A C 1
ATOM 6016 O O . ILE A 1 753 ? 15.438 4.026 -11.270 1.00 91.88 753 ILE A O 1
ATOM 6020 N N . MET A 1 754 ? 15.300 2.210 -12.589 1.00 92.12 754 MET A N 1
ATOM 6021 C CA . MET A 1 754 ? 15.349 2.962 -13.847 1.00 92.12 754 MET A CA 1
ATOM 6022 C C . MET A 1 754 ? 14.138 3.898 -13.978 1.00 92.12 754 MET A C 1
ATOM 6024 O O . MET A 1 754 ? 14.305 5.076 -14.282 1.00 92.12 754 MET A O 1
ATOM 6028 N N . ASP A 1 755 ? 12.932 3.426 -13.650 1.00 92.19 755 ASP A N 1
ATOM 6029 C CA . ASP A 1 755 ? 11.719 4.248 -13.591 1.00 92.19 755 ASP A CA 1
ATOM 6030 C C . ASP A 1 755 ? 11.868 5.423 -12.611 1.00 92.19 755 ASP A C 1
ATOM 6032 O O . ASP A 1 755 ? 11.509 6.551 -12.955 1.00 92.19 755 ASP A O 1
ATOM 6036 N N . CYS A 1 756 ? 12.449 5.203 -11.425 1.00 93.31 756 CYS A N 1
ATOM 6037 C CA . CYS A 1 756 ? 12.769 6.279 -10.486 1.00 93.31 756 CYS A CA 1
ATOM 6038 C C . CYS A 1 756 ? 13.773 7.285 -11.078 1.00 93.31 756 CYS A C 1
ATOM 6040 O O . CYS A 1 756 ? 13.571 8.490 -10.941 1.00 93.31 756 CYS A O 1
ATOM 6042 N N . ILE A 1 757 ? 14.822 6.819 -11.766 1.00 94.69 757 ILE A N 1
ATOM 6043 C CA . ILE A 1 757 ? 15.835 7.673 -12.408 1.00 94.69 757 ILE A CA 1
ATOM 6044 C C . ILE A 1 757 ? 15.201 8.553 -13.497 1.00 94.69 757 ILE A C 1
ATOM 6046 O O . ILE A 1 757 ? 15.379 9.771 -13.469 1.00 94.69 757 ILE A O 1
ATOM 6050 N N . PHE A 1 758 ? 14.395 7.986 -14.403 1.00 94.75 758 PHE A N 1
ATOM 6051 C CA . PHE A 1 758 ? 13.677 8.768 -15.421 1.00 94.75 758 PHE A CA 1
ATOM 6052 C C . PHE A 1 758 ? 12.708 9.778 -14.788 1.00 94.75 758 PHE A C 1
ATOM 6054 O O . PHE A 1 758 ? 12.619 10.922 -15.233 1.00 94.75 758 PHE A O 1
ATOM 6061 N N . LEU A 1 759 ? 12.011 9.393 -13.716 1.00 92.75 759 LEU A N 1
ATOM 6062 C CA . LEU A 1 759 ? 11.109 10.284 -12.984 1.00 92.75 759 LEU A CA 1
ATOM 6063 C C . LEU A 1 759 ? 11.835 11.381 -12.183 1.00 92.75 759 LEU A C 1
ATOM 6065 O O . LEU A 1 759 ? 11.204 12.395 -11.882 1.00 92.75 759 LEU A O 1
ATOM 6069 N N . CYS A 1 760 ? 13.122 11.213 -11.861 1.00 93.62 760 CYS A N 1
ATOM 6070 C CA . CYS A 1 760 ? 13.992 12.275 -11.345 1.00 93.62 760 CYS A CA 1
ATOM 6071 C C . CYS A 1 760 ? 14.452 13.219 -12.467 1.00 93.62 760 CYS A C 1
ATOM 6073 O O . CYS A 1 760 ? 14.320 14.429 -12.312 1.00 93.62 760 CYS A O 1
ATOM 6075 N N . PHE A 1 761 ? 14.896 12.701 -13.622 1.00 91.19 761 PHE A N 1
ATOM 6076 C CA . PHE A 1 761 ? 15.215 13.537 -14.794 1.00 91.19 761 PHE A CA 1
ATOM 6077 C C . PHE A 1 761 ? 14.027 14.402 -15.236 1.00 91.19 761 PHE A C 1
ATOM 6079 O O . PHE A 1 761 ? 14.203 15.574 -15.553 1.00 91.19 761 PHE A O 1
ATOM 6086 N N . ALA A 1 762 ? 12.804 13.865 -15.198 1.00 89.75 762 ALA A N 1
ATOM 6087 C CA . ALA A 1 762 ? 11.595 14.623 -15.520 1.00 89.75 762 ALA A CA 1
ATOM 6088 C C . ALA A 1 762 ? 11.317 15.806 -14.566 1.00 89.75 762 ALA A C 1
ATOM 6090 O O . ALA A 1 762 ? 10.588 16.724 -14.940 1.00 89.75 762 ALA A O 1
ATOM 6091 N N . GLU A 1 763 ? 11.881 15.794 -13.354 1.00 90.69 763 GLU A N 1
ATOM 6092 C CA . GLU A 1 763 ? 11.722 16.834 -12.326 1.00 90.69 763 GLU A CA 1
ATOM 6093 C C . GLU A 1 763 ? 12.954 17.757 -12.210 1.00 90.69 763 GLU A C 1
ATOM 6095 O O . GLU A 1 763 ? 12.943 18.702 -11.427 1.00 90.69 763 GLU A O 1
ATOM 6100 N N . TYR A 1 764 ? 14.006 17.520 -13.000 1.00 89.12 764 TYR A N 1
ATOM 6101 C CA . TYR A 1 764 ? 15.234 18.316 -13.005 1.00 89.12 764 TYR A CA 1
ATOM 6102 C C . TYR A 1 764 ? 15.086 19.615 -13.821 1.00 89.12 764 TYR A C 1
ATOM 6104 O O . TYR A 1 764 ? 14.588 19.608 -14.950 1.00 89.12 764 TYR A O 1
ATOM 6112 N N . GLU A 1 765 ? 15.568 20.728 -13.257 1.00 82.75 765 GLU A N 1
ATOM 6113 C CA . GLU A 1 765 ? 15.739 22.023 -13.933 1.00 82.75 765 GLU A CA 1
ATOM 6114 C C . GLU A 1 765 ? 17.132 22.588 -13.632 1.00 82.75 765 GLU A C 1
ATOM 6116 O O . GLU A 1 765 ? 17.343 23.280 -12.639 1.00 82.75 765 GLU A O 1
ATOM 6121 N N . GLY A 1 766 ? 18.109 22.269 -14.482 1.00 75.75 766 GLY A N 1
ATOM 6122 C CA . GLY A 1 766 ? 19.478 22.767 -14.359 1.00 75.75 766 GLY A CA 1
ATOM 6123 C C . GLY A 1 766 ? 20.271 22.643 -15.659 1.00 75.75 766 GLY A C 1
ATOM 6124 O O . GLY A 1 766 ? 19.868 21.947 -16.592 1.00 75.75 766 GLY A O 1
ATOM 6125 N N . GLU A 1 767 ? 21.404 23.340 -15.724 1.00 69.06 767 GLU A N 1
ATOM 6126 C CA . GLU A 1 767 ? 22.309 23.295 -16.874 1.00 69.06 767 GLU A CA 1
ATOM 6127 C C . GLU A 1 767 ? 23.108 21.982 -16.911 1.00 69.06 767 GLU A C 1
ATOM 6129 O O . GLU A 1 767 ? 23.591 21.491 -15.887 1.00 69.06 767 GLU A O 1
ATOM 6134 N N . SER A 1 768 ? 23.284 21.419 -18.111 1.00 69.38 768 SER A N 1
ATOM 6135 C CA . SER A 1 768 ? 23.944 20.122 -18.321 1.00 69.38 768 SER A CA 1
ATOM 6136 C C . SER A 1 768 ? 25.473 20.212 -18.223 1.00 69.38 768 SER A C 1
ATOM 6138 O O . SER A 1 768 ? 26.189 20.106 -19.217 1.00 69.38 768 SER A O 1
ATOM 6140 N N . GLY A 1 769 ? 25.980 20.399 -17.003 1.00 75.69 769 GLY A N 1
ATOM 6141 C CA . GLY A 1 769 ? 27.411 20.315 -16.697 1.00 75.69 769 GLY A CA 1
ATOM 6142 C C . GLY A 1 769 ? 27.996 18.911 -16.922 1.00 75.69 769 GLY A C 1
ATOM 6143 O O . GLY A 1 769 ? 27.268 17.920 -17.020 1.00 75.69 769 GLY A O 1
ATOM 6144 N N . SER A 1 770 ? 29.329 18.804 -16.945 1.00 80.00 770 SER A N 1
ATOM 6145 C CA . SER A 1 770 ? 30.072 17.560 -17.237 1.00 80.00 770 SER A CA 1
ATOM 6146 C C . SER A 1 770 ? 29.593 16.336 -16.451 1.00 80.00 770 SER A C 1
ATOM 6148 O O . SER A 1 770 ? 29.452 15.251 -17.014 1.00 80.00 770 SER A O 1
ATOM 6150 N N . ASN A 1 771 ? 29.299 16.511 -15.161 1.00 85.25 771 ASN A N 1
ATOM 6151 C CA . ASN A 1 771 ? 28.909 15.417 -14.270 1.00 85.25 771 ASN A CA 1
ATOM 6152 C C . ASN A 1 771 ? 27.473 14.930 -14.567 1.00 85.25 771 ASN A C 1
ATOM 6154 O O . ASN A 1 771 ? 27.147 13.769 -14.314 1.00 85.25 771 ASN A O 1
ATOM 6158 N N . MET A 1 772 ? 26.629 15.785 -15.160 1.00 87.31 772 MET A N 1
ATOM 6159 C CA . MET A 1 772 ? 25.308 15.401 -15.662 1.00 87.31 772 MET A CA 1
ATOM 6160 C C . MET A 1 772 ? 25.419 14.656 -16.998 1.00 87.31 772 MET A C 1
ATOM 6162 O O . MET A 1 772 ? 24.792 13.613 -17.158 1.00 87.31 772 MET A O 1
ATOM 6166 N N . LEU A 1 773 ? 26.277 15.117 -17.916 1.00 88.94 773 LEU A N 1
ATOM 6167 C CA . LEU A 1 773 ? 26.528 14.443 -19.200 1.00 88.94 773 LEU A CA 1
ATOM 6168 C C . LEU A 1 773 ? 27.066 13.013 -19.006 1.00 88.94 773 LEU A C 1
ATOM 6170 O O . LEU A 1 773 ? 26.547 12.075 -19.605 1.00 88.94 773 LEU A O 1
ATOM 6174 N N . ASP A 1 774 ? 28.037 12.821 -18.107 1.00 89.38 774 ASP A N 1
ATOM 6175 C CA . ASP A 1 774 ? 28.535 11.496 -17.697 1.00 89.38 774 ASP A CA 1
ATOM 6176 C C . ASP A 1 774 ? 27.429 10.615 -17.074 1.00 89.38 774 ASP A C 1
ATOM 6178 O O . ASP A 1 774 ? 27.400 9.401 -17.281 1.00 89.38 774 ASP A O 1
ATOM 6182 N N . THR A 1 775 ? 26.473 11.218 -16.363 1.00 90.88 775 THR A N 1
ATOM 6183 C CA . THR A 1 775 ? 25.332 10.501 -15.773 1.00 90.88 775 THR A CA 1
ATOM 6184 C C . THR A 1 775 ? 24.322 10.060 -16.837 1.00 90.88 775 THR A C 1
ATOM 6186 O O . THR A 1 775 ? 23.932 8.891 -16.853 1.00 90.88 775 THR A O 1
ATOM 6189 N N . VAL A 1 776 ? 23.954 10.935 -17.781 1.00 91.81 776 VAL A N 1
ATOM 6190 C CA . VAL A 1 776 ? 23.107 10.584 -18.939 1.00 91.81 776 VAL A CA 1
ATOM 6191 C C . VAL A 1 776 ? 23.786 9.492 -19.778 1.00 91.81 776 VAL A C 1
ATOM 6193 O O . VAL A 1 776 ? 23.162 8.477 -20.085 1.00 91.81 776 VAL A O 1
ATOM 6196 N N . ALA A 1 777 ? 25.091 9.616 -20.046 1.00 92.06 777 ALA A N 1
ATOM 6197 C CA . ALA A 1 777 ? 25.884 8.631 -20.787 1.00 92.06 777 ALA A CA 1
ATOM 6198 C C . ALA A 1 777 ? 26.078 7.283 -20.065 1.00 92.06 777 ALA A C 1
ATOM 6200 O O . ALA A 1 777 ? 26.487 6.302 -20.691 1.00 92.06 777 ALA A O 1
ATOM 6201 N N . LYS A 1 778 ? 25.797 7.197 -18.759 1.00 90.62 778 LYS A N 1
ATOM 6202 C CA . LYS A 1 778 ? 25.701 5.920 -18.033 1.00 90.62 778 LYS A CA 1
ATOM 6203 C C . LYS A 1 778 ? 24.325 5.289 -18.201 1.00 90.62 778 LYS A C 1
ATOM 6205 O O . LYS A 1 778 ? 24.253 4.112 -18.526 1.00 90.62 778 LYS A O 1
ATOM 6210 N N . VAL A 1 779 ? 23.257 6.073 -18.063 1.00 91.62 779 VAL A N 1
ATOM 6211 C CA . VAL A 1 779 ? 21.869 5.599 -18.216 1.00 91.62 779 VAL A CA 1
ATOM 6212 C C . VAL A 1 779 ? 21.587 5.099 -19.642 1.00 91.62 779 VAL A C 1
ATOM 6214 O O . VAL A 1 779 ? 20.910 4.091 -19.802 1.00 91.62 779 VAL A O 1
ATOM 6217 N N . CYS A 1 780 ? 22.169 5.722 -20.674 1.00 91.44 780 CYS A N 1
ATOM 6218 C CA . CYS A 1 780 ? 21.973 5.333 -22.083 1.00 91.44 780 CYS A CA 1
ATOM 6219 C C . CYS A 1 780 ? 22.638 3.997 -22.503 1.00 91.44 780 CYS A C 1
ATOM 6221 O O . CYS A 1 780 ? 22.475 3.566 -23.647 1.00 91.44 780 CYS A O 1
ATOM 6223 N N . LYS A 1 781 ? 23.393 3.342 -21.604 1.00 88.94 781 LYS A N 1
ATOM 6224 C CA . LYS A 1 781 ? 24.011 2.014 -21.825 1.00 88.94 781 LYS A CA 1
ATOM 6225 C C . LYS A 1 781 ? 23.099 0.849 -21.425 1.00 88.94 781 LYS A C 1
ATOM 6227 O O . LYS A 1 781 ? 23.321 -0.281 -21.871 1.00 88.94 781 LYS A O 1
ATOM 6232 N N . GLU A 1 782 ? 22.104 1.130 -20.590 1.00 88.75 782 GLU A N 1
ATOM 6233 C CA . GLU A 1 782 ? 21.056 0.193 -20.189 1.00 88.75 782 GLU A CA 1
ATOM 6234 C C . GLU A 1 782 ? 19.969 0.112 -21.279 1.00 88.75 782 GLU A C 1
ATOM 6236 O O . GLU A 1 782 ? 19.757 1.063 -22.034 1.00 88.75 782 GLU A O 1
ATOM 6241 N N . ASP A 1 783 ? 19.241 -1.004 -21.345 1.00 89.00 783 ASP A N 1
ATOM 6242 C CA . ASP A 1 783 ? 18.150 -1.189 -22.309 1.00 89.00 783 ASP A CA 1
ATOM 6243 C C . ASP A 1 783 ? 16.891 -0.417 -21.855 1.00 89.00 783 ASP A C 1
ATOM 6245 O O . ASP A 1 783 ? 16.187 -0.799 -20.912 1.00 89.00 783 ASP A O 1
ATOM 6249 N N . ILE A 1 784 ? 16.567 0.685 -22.537 1.00 92.06 784 ILE A N 1
ATOM 6250 C CA . ILE A 1 784 ? 15.460 1.571 -22.156 1.00 92.06 784 ILE A CA 1
ATOM 6251 C C . ILE A 1 784 ? 14.136 0.951 -22.612 1.00 92.06 784 ILE A C 1
ATOM 6253 O O . ILE A 1 784 ? 13.843 0.900 -23.803 1.00 92.06 784 ILE A O 1
ATOM 6257 N N . THR A 1 785 ? 13.298 0.500 -21.674 1.00 92.31 785 THR A N 1
ATOM 6258 C CA . THR A 1 785 ? 12.000 -0.123 -22.002 1.00 92.31 785 THR A CA 1
ATOM 6259 C C . THR A 1 785 ? 10.810 0.761 -21.622 1.00 92.31 785 THR A C 1
ATOM 6261 O O . THR A 1 785 ? 10.698 1.207 -20.479 1.00 92.31 785 THR A O 1
ATOM 6264 N N . ILE A 1 786 ? 9.880 0.974 -22.559 1.00 94.50 786 ILE A N 1
ATOM 6265 C CA . ILE A 1 786 ? 8.600 1.671 -22.368 1.00 94.50 786 ILE A CA 1
ATOM 6266 C C . ILE A 1 786 ? 7.456 0.667 -22.555 1.00 94.50 786 ILE A C 1
ATOM 6268 O O . ILE A 1 786 ? 7.265 0.121 -23.641 1.00 94.50 786 ILE A O 1
ATOM 6272 N N . PHE A 1 787 ? 6.662 0.438 -21.509 1.00 89.44 787 PHE A N 1
ATOM 6273 C CA . PHE A 1 787 ? 5.513 -0.467 -21.543 1.00 89.44 787 PHE A CA 1
ATOM 6274 C C . PHE A 1 787 ? 4.175 0.280 -21.576 1.00 89.44 787 PHE A C 1
ATOM 6276 O O . PHE A 1 787 ? 4.000 1.301 -20.905 1.00 89.44 787 PHE A O 1
ATOM 6283 N N . ARG A 1 788 ? 3.163 -0.331 -22.205 1.00 85.56 788 ARG A N 1
ATOM 6284 C CA . ARG A 1 788 ? 1.747 0.083 -22.131 1.00 85.56 788 ARG A CA 1
ATOM 6285 C C . ARG A 1 788 ? 1.232 0.249 -20.692 1.00 85.56 788 ARG A C 1
ATOM 6287 O O . ARG A 1 788 ? 0.425 1.135 -20.438 1.00 85.56 788 ARG A O 1
ATOM 6294 N N . LYS A 1 789 ? 1.717 -0.588 -19.758 1.00 80.12 789 LYS A N 1
ATOM 6295 C CA . LYS A 1 789 ? 1.391 -0.554 -18.313 1.00 80.12 789 LYS A CA 1
ATOM 6296 C C . LYS A 1 789 ? 1.977 0.651 -17.559 1.00 80.12 789 LYS A C 1
ATOM 6298 O O . LYS A 1 789 ? 1.505 0.951 -16.465 1.00 80.12 789 LYS A O 1
ATOM 6303 N N . ASN A 1 790 ? 3.025 1.304 -18.076 1.00 84.50 790 ASN A N 1
ATOM 6304 C CA . ASN A 1 790 ? 3.646 2.435 -17.384 1.00 84.50 790 ASN A CA 1
ATOM 6305 C C . ASN A 1 790 ? 2.665 3.623 -17.342 1.00 84.50 790 ASN A C 1
ATOM 6307 O O . ASN A 1 790 ? 1.857 3.812 -18.251 1.00 84.50 790 ASN A O 1
ATOM 6311 N N . SER A 1 791 ? 2.741 4.454 -16.298 1.00 81.31 791 SER A N 1
ATOM 6312 C CA . SER A 1 791 ? 1.927 5.673 -16.238 1.00 81.31 791 SER A CA 1
ATOM 6313 C C . SER A 1 791 ? 2.292 6.621 -17.385 1.00 81.31 791 SER A C 1
ATOM 6315 O O . SER A 1 791 ? 3.446 6.668 -17.813 1.00 81.31 791 SER A O 1
ATOM 6317 N N . ARG A 1 792 ? 1.332 7.427 -17.862 1.00 84.31 792 ARG A N 1
ATOM 6318 C CA . ARG A 1 792 ? 1.597 8.425 -18.911 1.00 84.31 792 ARG A CA 1
ATOM 6319 C C . ARG A 1 792 ? 2.735 9.381 -18.513 1.00 84.31 792 ARG A C 1
ATOM 6321 O O . ARG A 1 792 ? 3.587 9.683 -19.338 1.00 84.31 792 ARG A O 1
ATOM 6328 N N . LEU A 1 793 ? 2.813 9.759 -17.234 1.00 83.75 793 LEU A N 1
ATOM 6329 C CA . LEU A 1 793 ? 3.934 10.512 -16.655 1.00 83.75 793 LEU A CA 1
ATOM 6330 C C . LEU A 1 793 ? 5.292 9.818 -16.875 1.00 83.75 793 LEU A C 1
ATOM 6332 O O . LEU A 1 793 ? 6.240 10.457 -17.312 1.00 83.75 793 LEU A O 1
ATOM 6336 N N . LEU A 1 794 ? 5.384 8.516 -16.590 1.00 88.88 794 LEU A N 1
ATOM 6337 C CA . LEU A 1 794 ? 6.612 7.730 -16.728 1.00 88.88 794 LEU A CA 1
ATOM 6338 C C . LEU A 1 794 ? 6.986 7.481 -18.199 1.00 88.88 794 LEU A C 1
ATOM 6340 O O . LEU A 1 794 ? 8.162 7.527 -18.550 1.00 88.88 794 LEU A O 1
ATOM 6344 N N . GLN A 1 795 ? 6.001 7.272 -19.076 1.00 91.69 795 GLN A N 1
ATOM 6345 C CA . GLN A 1 795 ? 6.234 7.218 -20.523 1.00 91.69 795 GLN A CA 1
ATOM 6346 C C . GLN A 1 795 ? 6.774 8.564 -21.038 1.00 91.69 795 GLN A C 1
ATOM 6348 O O . GLN A 1 795 ? 7.759 8.585 -21.770 1.00 91.69 795 GLN A O 1
ATOM 6353 N N . GLN A 1 796 ? 6.194 9.687 -20.596 1.00 88.88 796 GLN A N 1
ATOM 6354 C CA . GLN A 1 796 ? 6.646 11.033 -20.967 1.00 88.88 796 GLN A CA 1
ATOM 6355 C C . GLN A 1 796 ? 8.034 11.357 -20.388 1.00 88.88 796 GLN A C 1
ATOM 6357 O O . GLN A 1 796 ? 8.828 12.011 -21.054 1.00 88.88 796 GLN A O 1
ATOM 6362 N N . ALA A 1 797 ? 8.358 10.859 -19.190 1.00 91.19 797 ALA A N 1
ATOM 6363 C CA . ALA A 1 797 ? 9.689 10.960 -18.593 1.00 91.19 797 ALA A CA 1
ATOM 6364 C C . ALA A 1 797 ? 10.756 10.206 -19.405 1.00 91.19 797 ALA A C 1
ATOM 6366 O O . ALA A 1 797 ? 11.825 10.753 -19.662 1.00 91.19 797 ALA A O 1
ATOM 6367 N N . LYS A 1 798 ? 10.455 8.980 -19.861 1.00 94.12 798 LYS A N 1
ATOM 6368 C CA . LYS A 1 798 ? 11.356 8.196 -20.725 1.00 94.12 798 LYS A CA 1
ATOM 6369 C C . LYS A 1 798 ? 11.562 8.857 -22.091 1.00 94.12 798 LYS A C 1
ATOM 6371 O O . LYS A 1 798 ? 12.695 8.932 -22.548 1.00 94.12 798 LYS A O 1
ATOM 6376 N N . VAL A 1 799 ? 10.507 9.398 -22.708 1.00 92.31 799 VAL A N 1
ATOM 6377 C CA . VAL A 1 799 ? 10.621 10.135 -23.984 1.00 92.31 799 VAL A CA 1
ATOM 6378 C C . VAL A 1 799 ? 11.434 11.427 -23.816 1.00 92.31 799 VAL A C 1
ATOM 6380 O O . VAL A 1 799 ? 12.403 11.610 -24.544 1.00 92.31 799 VAL A O 1
ATOM 6383 N N . ARG A 1 800 ? 11.159 12.249 -22.790 1.00 89.75 800 ARG A N 1
ATOM 6384 C CA . ARG A 1 800 ? 11.973 13.444 -22.471 1.00 89.75 800 ARG A CA 1
ATOM 6385 C C . ARG A 1 800 ? 13.440 13.124 -22.169 1.00 89.75 800 ARG A C 1
ATOM 6387 O O . ARG A 1 800 ? 14.314 13.940 -22.442 1.00 89.75 800 ARG A O 1
ATOM 6394 N N . PHE A 1 801 ? 13.730 11.949 -21.608 1.00 92.50 801 PHE A N 1
ATOM 6395 C CA . PHE A 1 801 ? 15.107 11.500 -21.417 1.00 92.50 801 PHE A CA 1
ATOM 6396 C C . PHE A 1 801 ? 15.797 11.148 -22.747 1.00 92.50 801 PHE A C 1
ATOM 6398 O O . PHE A 1 801 ? 16.953 11.521 -22.930 1.00 92.50 801 PHE A O 1
ATOM 6405 N N . MET A 1 802 ? 15.103 10.491 -23.687 1.00 91.44 802 MET A N 1
ATOM 6406 C CA . MET A 1 802 ? 15.634 10.252 -25.041 1.00 91.44 802 MET A CA 1
ATOM 6407 C C . MET A 1 802 ? 15.920 11.576 -25.764 1.00 91.44 802 MET A C 1
ATOM 6409 O O . MET A 1 802 ? 17.015 11.759 -26.287 1.00 91.44 802 MET A O 1
ATOM 6413 N N . GLU A 1 803 ? 14.982 12.530 -25.701 1.00 88.56 803 GLU A N 1
ATOM 6414 C CA . GLU A 1 803 ? 15.148 13.886 -26.245 1.00 88.56 803 GLU A CA 1
ATOM 6415 C C . GLU A 1 803 ? 16.401 14.570 -25.665 1.00 88.56 803 GLU A C 1
ATOM 6417 O O . GLU A 1 803 ? 17.228 15.086 -26.417 1.00 88.56 803 GLU A O 1
ATOM 6422 N N . LEU A 1 804 ? 16.594 14.513 -24.339 1.00 87.00 804 LEU A N 1
ATOM 6423 C CA . LEU A 1 804 ? 17.788 15.035 -23.665 1.00 87.00 804 LEU A CA 1
ATOM 6424 C C . LEU A 1 804 ? 19.073 14.331 -24.129 1.00 87.00 804 LEU A C 1
ATOM 6426 O O . LEU A 1 804 ? 20.053 15.004 -24.442 1.00 87.00 804 LEU A O 1
ATOM 6430 N N . ALA A 1 805 ? 19.082 12.998 -24.212 1.00 89.81 805 ALA A N 1
ATOM 6431 C CA . ALA A 1 805 ? 20.234 12.240 -24.697 1.00 89.81 805 ALA A CA 1
ATOM 6432 C C . ALA A 1 805 ? 20.589 12.609 -26.150 1.00 89.81 805 ALA A C 1
ATOM 6434 O O . ALA A 1 805 ? 21.767 12.791 -26.461 1.00 89.81 805 ALA A O 1
ATOM 6435 N N . SER A 1 806 ? 19.584 12.802 -27.012 1.00 88.81 806 SER A N 1
ATOM 6436 C CA . SER A 1 806 ? 19.771 13.245 -28.397 1.00 88.81 806 SER A CA 1
ATOM 6437 C C . SER A 1 806 ? 20.316 14.679 -28.475 1.00 88.81 806 SER A C 1
ATOM 6439 O O . SER A 1 806 ? 21.257 14.925 -29.226 1.00 88.81 806 SER A O 1
ATOM 6441 N N . ILE A 1 807 ? 19.808 15.610 -27.655 1.00 86.50 807 ILE A N 1
ATOM 6442 C CA . ILE A 1 807 ? 20.329 16.989 -27.538 1.00 86.50 807 ILE A CA 1
ATOM 6443 C C . ILE A 1 807 ? 21.788 16.999 -27.051 1.00 86.50 807 ILE A C 1
ATOM 6445 O O . ILE A 1 807 ? 22.596 17.798 -27.522 1.00 86.50 807 ILE A O 1
ATOM 6449 N N . CYS A 1 808 ? 22.149 16.097 -26.137 1.00 86.06 808 CYS A N 1
ATOM 6450 C CA . CYS A 1 808 ? 23.518 15.938 -25.646 1.00 86.06 808 CYS A CA 1
ATOM 6451 C C . CYS A 1 808 ? 24.450 15.171 -26.608 1.00 86.06 808 CYS A C 1
ATOM 6453 O O . CYS A 1 808 ? 25.632 15.028 -26.296 1.00 86.06 808 CYS A O 1
ATOM 6455 N N . GLY A 1 809 ? 23.955 14.652 -27.740 1.00 87.69 809 GLY A N 1
ATOM 6456 C CA . GLY A 1 809 ? 24.737 13.822 -28.668 1.00 87.69 809 GLY A CA 1
ATOM 6457 C C . GLY A 1 809 ? 25.154 12.459 -28.093 1.00 87.69 809 GLY A C 1
ATOM 6458 O O . GLY A 1 809 ? 26.148 11.880 -28.528 1.00 87.69 809 GLY A O 1
ATOM 6459 N N . ILE A 1 810 ? 24.430 11.956 -27.090 1.00 91.88 810 ILE A N 1
ATOM 6460 C CA . ILE A 1 810 ? 24.748 10.728 -26.354 1.00 91.88 810 ILE A CA 1
ATOM 6461 C C . ILE A 1 810 ? 24.034 9.536 -26.998 1.00 91.88 810 ILE A C 1
ATOM 6463 O O . ILE A 1 810 ? 22.803 9.492 -27.063 1.00 91.88 810 ILE A O 1
ATOM 6467 N N . LEU A 1 811 ? 24.824 8.551 -27.439 1.00 90.81 811 LEU A N 1
ATOM 6468 C CA . LEU A 1 811 ? 24.331 7.302 -28.024 1.00 90.81 811 LEU A CA 1
ATOM 6469 C C . LEU A 1 811 ? 23.494 6.501 -27.022 1.00 90.81 811 LEU A C 1
ATOM 6471 O O . LEU A 1 811 ? 23.913 6.278 -25.885 1.00 90.81 811 LEU A O 1
ATOM 6475 N N . SER A 1 812 ? 22.323 6.056 -27.475 1.00 89.56 812 SER A N 1
ATOM 6476 C CA . SER A 1 812 ? 21.396 5.197 -26.743 1.00 89.56 812 SER A CA 1
ATOM 6477 C C . SER A 1 812 ? 21.396 3.805 -27.358 1.00 89.56 812 SER A C 1
ATOM 6479 O O . SER A 1 812 ? 20.985 3.631 -28.506 1.00 89.56 812 SER A O 1
ATOM 6481 N N . ARG A 1 813 ? 21.835 2.817 -26.576 1.00 86.56 813 ARG A N 1
ATOM 6482 C CA . ARG A 1 813 ? 22.078 1.443 -27.034 1.00 86.56 813 ARG A CA 1
ATOM 6483 C C . ARG A 1 813 ? 20.827 0.783 -27.624 1.00 86.56 813 ARG A C 1
ATOM 6485 O O . ARG A 1 813 ? 20.817 0.411 -28.792 1.00 86.56 813 ARG A O 1
ATOM 6492 N N . LYS A 1 814 ? 19.769 0.631 -26.820 1.00 91.00 814 LYS A N 1
ATOM 6493 C CA . LYS A 1 814 ? 18.527 -0.041 -27.229 1.00 91.00 814 LYS A CA 1
ATOM 6494 C C . LYS A 1 814 ? 17.301 0.621 -26.612 1.00 91.00 814 LYS A C 1
ATOM 6496 O O . LYS A 1 814 ? 17.256 0.855 -25.405 1.00 91.00 814 LYS A O 1
ATOM 6501 N N . LEU A 1 815 ? 16.277 0.836 -27.437 1.00 94.44 815 LEU A N 1
ATOM 6502 C CA . LEU A 1 815 ? 14.931 1.220 -27.012 1.00 94.44 815 LEU A CA 1
ATOM 6503 C C . LEU A 1 815 ? 13.945 0.078 -27.279 1.00 94.44 815 LEU A C 1
ATOM 6505 O O . LEU A 1 815 ? 13.813 -0.387 -28.411 1.00 94.44 815 LEU A O 1
ATOM 6509 N N . GLN A 1 816 ? 13.204 -0.341 -26.256 1.00 94.50 816 GLN A N 1
ATOM 6510 C CA . GLN A 1 816 ? 12.171 -1.368 -26.364 1.00 94.50 816 GLN A CA 1
ATOM 6511 C C . GLN A 1 816 ? 10.778 -0.791 -26.069 1.00 94.50 816 GLN A C 1
ATOM 6513 O O . GLN A 1 816 ? 10.525 -0.271 -24.985 1.00 94.50 816 GLN A O 1
ATOM 6518 N N . LEU A 1 817 ? 9.848 -0.904 -27.018 1.00 95.06 817 LEU A N 1
ATOM 6519 C CA . LEU A 1 817 ? 8.476 -0.394 -26.915 1.00 95.06 817 LEU A CA 1
ATOM 6520 C C . LEU A 1 817 ? 7.490 -1.571 -26.832 1.00 95.06 817 LEU A C 1
ATOM 6522 O O . LEU A 1 817 ? 7.190 -2.187 -27.851 1.00 95.06 817 LEU A O 1
ATOM 6526 N N . SER A 1 818 ? 6.978 -1.896 -25.638 1.00 93.25 818 SER A N 1
ATOM 6527 C CA . SER A 1 818 ? 6.082 -3.050 -25.428 1.00 93.25 818 SER A CA 1
ATOM 6528 C C . SER A 1 818 ? 4.616 -2.649 -25.303 1.00 93.25 818 SER A C 1
ATOM 6530 O O . SER A 1 818 ? 4.193 -2.030 -24.322 1.00 93.25 818 SER A O 1
ATOM 6532 N N . ASP A 1 819 ? 3.843 -3.046 -26.312 1.00 91.19 819 ASP A N 1
ATOM 6533 C CA . ASP A 1 819 ? 2.383 -2.970 -26.441 1.00 91.19 819 ASP A CA 1
ATOM 6534 C C . ASP A 1 819 ? 1.822 -1.536 -26.383 1.00 91.19 819 ASP A C 1
ATOM 6536 O O . ASP A 1 819 ? 0.618 -1.321 -26.211 1.00 91.19 819 ASP A O 1
ATOM 6540 N N . VAL A 1 820 ? 2.726 -0.556 -26.491 1.00 92.69 820 VAL A N 1
ATOM 6541 C CA . VAL A 1 820 ? 2.508 0.870 -26.229 1.00 92.69 820 VAL A CA 1
ATOM 6542 C C . VAL A 1 820 ? 2.215 1.674 -27.494 1.00 92.69 820 VAL A C 1
ATOM 6544 O O . VAL A 1 820 ? 1.463 2.637 -27.411 1.00 92.69 820 VAL A O 1
ATOM 6547 N N . VAL A 1 821 ? 2.757 1.289 -28.654 1.00 92.81 821 VAL A N 1
ATOM 6548 C CA . VAL A 1 821 ? 2.501 1.970 -29.937 1.00 92.81 821 VAL A CA 1
ATOM 6549 C C . VAL A 1 821 ? 1.105 1.603 -30.448 1.00 92.81 821 VAL A C 1
ATOM 6551 O O . VAL A 1 821 ? 0.717 0.437 -30.399 1.00 92.81 821 VAL A O 1
ATOM 6554 N N . VAL A 1 822 ? 0.356 2.592 -30.939 1.00 91.06 822 VAL A N 1
ATOM 6555 C CA . VAL A 1 822 ? -0.983 2.408 -31.538 1.00 91.06 822 VAL A CA 1
ATOM 6556 C C . VAL A 1 822 ? -1.059 2.932 -32.973 1.00 91.06 822 VAL A C 1
ATOM 6558 O O . VAL A 1 822 ? -1.672 2.296 -33.826 1.00 91.06 822 VAL A O 1
ATOM 6561 N N . SER A 1 823 ? -0.363 4.029 -33.265 1.00 91.50 823 SER A N 1
ATOM 6562 C CA . SER A 1 823 ? -0.302 4.650 -34.592 1.00 91.50 823 SER A CA 1
ATOM 6563 C C . SER A 1 823 ? 1.133 5.055 -34.915 1.00 91.50 823 SER A C 1
ATOM 6565 O O . SER A 1 823 ? 1.984 5.174 -34.030 1.00 91.50 823 SER A O 1
ATOM 6567 N N . ALA A 1 824 ? 1.415 5.301 -36.193 1.00 91.75 824 ALA A N 1
ATOM 6568 C CA . ALA A 1 824 ? 2.710 5.815 -36.616 1.00 91.75 824 ALA A CA 1
ATOM 6569 C C . ALA A 1 824 ? 2.579 6.862 -37.729 1.00 91.75 824 ALA A C 1
ATOM 6571 O O . ALA A 1 824 ? 1.564 6.982 -38.417 1.00 91.75 824 ALA A O 1
ATOM 6572 N N . SER A 1 825 ? 3.656 7.609 -37.929 1.00 91.31 825 SER A N 1
ATOM 6573 C CA . SER A 1 825 ? 3.906 8.478 -39.079 1.00 91.31 825 SER A CA 1
ATOM 6574 C C . SER A 1 825 ? 5.309 8.179 -39.626 1.00 91.31 825 SER A C 1
ATOM 6576 O O . SER A 1 825 ? 5.970 7.259 -39.153 1.00 91.31 825 SER A O 1
ATOM 6578 N N . SER A 1 826 ? 5.791 8.930 -40.619 1.00 84.12 826 SER A N 1
ATOM 6579 C CA . SER A 1 826 ? 7.184 8.794 -41.072 1.00 84.12 826 SER A CA 1
ATOM 6580 C C . SER A 1 826 ? 8.212 9.360 -40.088 1.00 84.12 826 SER A C 1
ATOM 6582 O O . SER A 1 826 ? 9.382 9.026 -40.216 1.00 84.12 826 SER A O 1
ATOM 6584 N N . ASN A 1 827 ? 7.799 10.223 -39.151 1.00 88.38 827 ASN A N 1
ATOM 6585 C CA . ASN A 1 827 ? 8.708 11.014 -38.309 1.00 88.38 827 ASN A CA 1
ATOM 6586 C C . ASN A 1 827 ? 8.473 10.815 -36.801 1.00 88.38 827 ASN A C 1
ATOM 6588 O O . ASN A 1 827 ? 9.326 11.187 -36.006 1.00 88.38 827 ASN A O 1
ATOM 6592 N N . ALA A 1 828 ? 7.329 10.251 -36.406 1.00 93.75 828 ALA A N 1
ATOM 6593 C CA . ALA A 1 828 ? 6.950 10.040 -35.012 1.00 93.75 828 ALA A CA 1
ATOM 6594 C C . ALA A 1 828 ? 6.057 8.802 -34.823 1.00 93.75 828 ALA A C 1
ATOM 6596 O O . ALA A 1 828 ? 5.234 8.483 -35.691 1.00 93.75 828 ALA A O 1
ATOM 6597 N N . LEU A 1 829 ? 6.183 8.153 -33.665 1.00 94.44 829 LEU A N 1
ATOM 6598 C CA . LEU A 1 829 ? 5.308 7.084 -33.174 1.00 94.44 829 LEU A CA 1
ATOM 6599 C C . LEU A 1 829 ? 4.287 7.658 -32.182 1.00 94.44 829 LEU A C 1
ATOM 6601 O O . LEU A 1 829 ? 4.633 8.512 -31.369 1.00 94.44 829 LEU A O 1
ATOM 6605 N N . GLU A 1 830 ? 3.045 7.173 -32.222 1.00 94.12 830 GLU A N 1
ATOM 6606 C CA . GLU A 1 830 ? 1.989 7.545 -31.275 1.00 94.12 830 GLU A CA 1
ATOM 6607 C C . GLU A 1 830 ? 1.760 6.414 -30.266 1.00 94.12 830 GLU A C 1
ATOM 6609 O O . GLU A 1 830 ? 1.516 5.258 -30.631 1.00 94.12 830 GLU A O 1
ATOM 6614 N N . PHE A 1 831 ? 1.838 6.749 -28.979 1.00 93.56 831 PHE A N 1
ATOM 6615 C CA . PHE A 1 831 ? 1.603 5.820 -27.877 1.00 93.56 831 PHE A CA 1
ATOM 6616 C C . PHE A 1 831 ? 0.125 5.793 -27.467 1.00 93.56 831 PHE A C 1
ATOM 6618 O O . PHE A 1 831 ? -0.576 6.798 -27.558 1.00 93.56 831 PHE A O 1
ATOM 6625 N N . SER A 1 832 ? -0.331 4.684 -26.876 1.00 86.31 832 SER A N 1
ATOM 6626 C CA . SER A 1 832 ? -1.701 4.483 -26.365 1.00 86.31 832 SER A CA 1
ATOM 6627 C C . SER A 1 832 ? -2.136 5.474 -25.272 1.00 86.31 832 SER A C 1
ATOM 6629 O O . SER A 1 832 ? -3.264 5.416 -24.788 1.00 86.31 832 SER A O 1
ATOM 6631 N N . SER A 1 833 ? -1.228 6.341 -24.830 1.00 82.31 833 SER A N 1
ATOM 6632 C CA . SER A 1 833 ? -1.430 7.424 -23.870 1.00 82.31 833 SER A CA 1
ATOM 6633 C C . SER A 1 833 ? -1.577 8.809 -24.527 1.00 82.31 833 SER A C 1
ATOM 6635 O O . SER A 1 833 ? -1.753 9.804 -23.821 1.00 82.31 833 SER A O 1
ATOM 6637 N N . GLY A 1 834 ? -1.507 8.904 -25.860 1.00 85.75 834 GLY A N 1
ATOM 6638 C CA . GLY A 1 834 ? -1.468 10.177 -26.586 1.00 85.75 834 GLY A CA 1
ATOM 6639 C C . GLY A 1 834 ? -0.150 10.931 -26.383 1.00 85.75 834 GLY A C 1
ATOM 6640 O O . GLY A 1 834 ? -0.146 12.156 -26.271 1.00 85.75 834 GLY A O 1
ATOM 6641 N N . ILE A 1 835 ? 0.958 10.199 -26.246 1.00 90.19 835 ILE A N 1
ATOM 6642 C CA . ILE A 1 835 ? 2.318 10.743 -26.331 1.00 90.19 835 ILE A CA 1
ATOM 6643 C C . ILE A 1 835 ? 2.824 10.489 -27.747 1.00 90.19 835 ILE A C 1
ATOM 6645 O O . ILE A 1 835 ? 2.742 9.361 -28.232 1.00 90.19 835 ILE A O 1
ATOM 6649 N N . MET A 1 836 ? 3.368 11.528 -28.374 1.00 92.00 836 MET A N 1
ATOM 6650 C CA . MET A 1 836 ? 4.171 11.392 -29.584 1.00 92.00 836 MET A CA 1
ATOM 6651 C C . MET A 1 836 ? 5.634 11.215 -29.181 1.00 92.00 836 MET A C 1
ATOM 6653 O O . MET A 1 836 ? 6.109 11.916 -28.291 1.00 92.00 836 MET A O 1
ATOM 6657 N N . MET A 1 837 ? 6.337 10.300 -29.841 1.00 93.12 837 MET A N 1
ATOM 6658 C CA . MET A 1 837 ? 7.791 10.179 -29.772 1.00 93.12 837 MET A CA 1
ATOM 6659 C C . MET A 1 837 ? 8.354 10.410 -31.175 1.00 93.12 837 MET A C 1
ATOM 6661 O O . MET A 1 837 ? 8.049 9.641 -32.087 1.00 93.12 837 MET A O 1
ATOM 6665 N N . GLU A 1 838 ? 9.156 11.458 -31.352 1.00 92.12 838 GLU A N 1
ATOM 6666 C CA . GLU A 1 838 ? 9.789 11.785 -32.637 1.00 92.12 838 GLU A CA 1
ATOM 6667 C C . GLU A 1 838 ? 11.035 10.919 -32.906 1.00 92.12 838 GLU A C 1
ATOM 6669 O O . GLU A 1 838 ? 11.564 10.261 -32.004 1.00 92.12 838 GLU A O 1
ATOM 6674 N N . ALA A 1 839 ? 11.488 10.883 -34.162 1.00 87.69 839 ALA A N 1
ATOM 6675 C CA . ALA A 1 839 ? 12.696 10.169 -34.572 1.00 87.69 839 ALA A CA 1
ATOM 6676 C C . ALA A 1 839 ? 13.916 10.644 -33.761 1.00 87.69 839 ALA A C 1
ATOM 6678 O O . ALA A 1 839 ? 14.029 11.824 -33.439 1.00 87.69 839 ALA A O 1
ATOM 6679 N N . GLN A 1 840 ? 14.801 9.714 -33.397 1.00 86.69 840 GLN A N 1
ATOM 6680 C CA . GLN A 1 840 ? 15.957 9.983 -32.536 1.00 86.69 840 GLN A CA 1
ATOM 6681 C C . GLN A 1 840 ? 17.245 9.728 -33.315 1.00 86.69 840 GLN A C 1
ATOM 6683 O O . GLN A 1 840 ? 17.445 8.628 -33.836 1.00 86.69 840 GLN A O 1
ATOM 6688 N N . ASP A 1 841 ? 18.133 10.720 -33.350 1.00 86.44 841 ASP A N 1
ATOM 6689 C CA . ASP A 1 841 ? 19.381 10.624 -34.110 1.00 86.44 841 ASP A CA 1
ATOM 6690 C C . ASP A 1 841 ? 20.435 9.750 -33.417 1.00 86.44 841 ASP A C 1
ATOM 6692 O O . ASP A 1 841 ? 21.296 9.186 -34.087 1.00 86.44 841 ASP A O 1
ATOM 6696 N N . THR A 1 842 ? 20.348 9.581 -32.093 1.00 90.19 842 THR A N 1
ATOM 6697 C CA . THR A 1 842 ? 21.352 8.873 -31.279 1.00 90.19 842 THR A CA 1
ATOM 6698 C C . THR A 1 842 ? 21.011 7.417 -30.928 1.00 90.19 842 THR A C 1
ATOM 6700 O O . THR A 1 842 ? 21.741 6.793 -30.160 1.00 90.19 842 THR A O 1
ATOM 6703 N N . LEU A 1 843 ? 19.921 6.854 -31.458 1.00 91.56 843 LEU A N 1
ATOM 6704 C CA . LEU A 1 843 ? 19.452 5.500 -31.124 1.00 91.56 843 LEU A CA 1
ATOM 6705 C C . LEU A 1 843 ? 20.078 4.428 -32.038 1.00 91.56 843 LEU A C 1
ATOM 6707 O O . LEU A 1 843 ? 19.953 4.527 -33.256 1.00 91.56 843 LEU A O 1
ATOM 6711 N N . GLU A 1 844 ? 20.702 3.390 -31.467 1.00 91.38 844 GLU A N 1
ATOM 6712 C CA . GLU A 1 844 ? 21.406 2.335 -32.227 1.00 91.38 844 GLU A CA 1
ATOM 6713 C C . GLU A 1 844 ? 20.530 1.104 -32.550 1.00 91.38 844 GLU A C 1
ATOM 6715 O O . GLU A 1 844 ? 20.590 0.565 -33.663 1.00 91.38 844 GLU A O 1
ATOM 6720 N N . GLU A 1 845 ? 19.681 0.671 -31.612 1.00 93.88 845 GLU A N 1
ATOM 6721 C CA . GLU A 1 845 ? 18.754 -0.459 -31.779 1.00 93.88 845 GLU A CA 1
ATOM 6722 C C . GLU A 1 845 ? 17.325 -0.124 -31.319 1.00 93.88 845 GLU A C 1
ATOM 6724 O O . GLU A 1 845 ? 17.118 0.536 -30.297 1.00 93.88 845 GLU A O 1
ATOM 6729 N N . ILE A 1 846 ? 16.315 -0.642 -32.029 1.00 94.69 846 ILE A N 1
ATOM 6730 C CA . ILE A 1 846 ? 14.906 -0.529 -31.616 1.00 94.69 846 ILE A CA 1
ATOM 6731 C C . ILE A 1 846 ? 14.170 -1.875 -31.671 1.00 94.69 846 ILE A C 1
ATOM 6733 O O . ILE A 1 846 ? 14.205 -2.583 -32.677 1.00 94.69 846 ILE A O 1
ATOM 6737 N N . GLU A 1 847 ? 13.455 -2.226 -30.601 1.00 95.19 847 GLU A N 1
ATOM 6738 C CA . GLU A 1 847 ? 12.563 -3.390 -30.558 1.00 95.19 847 GLU A CA 1
ATOM 6739 C C . GLU A 1 847 ? 11.137 -2.964 -30.199 1.00 95.19 847 GLU A C 1
ATOM 6741 O O . GLU A 1 847 ? 10.852 -2.549 -29.079 1.00 95.19 847 GLU A O 1
ATOM 6746 N N . ILE A 1 848 ? 10.218 -3.075 -31.153 1.00 94.00 848 ILE A N 1
ATOM 6747 C CA . ILE A 1 848 ? 8.806 -2.746 -30.967 1.00 94.00 848 ILE A CA 1
ATOM 6748 C C . ILE A 1 848 ? 8.018 -4.058 -30.873 1.00 94.00 848 ILE A C 1
ATOM 6750 O O . ILE A 1 848 ? 8.170 -4.967 -31.689 1.00 94.00 848 ILE A O 1
ATOM 6754 N N . ILE A 1 849 ? 7.179 -4.181 -29.853 1.00 91.75 849 ILE A N 1
ATOM 6755 C CA . ILE A 1 849 ? 6.385 -5.373 -29.559 1.00 91.75 849 ILE A CA 1
ATOM 6756 C C . ILE A 1 849 ? 4.919 -4.948 -29.515 1.00 91.75 849 ILE A C 1
ATOM 6758 O O . ILE A 1 849 ? 4.553 -4.074 -28.739 1.00 91.75 849 ILE A O 1
ATOM 6762 N N . ASP A 1 850 ? 4.080 -5.575 -30.328 1.00 88.62 850 ASP A N 1
ATOM 6763 C CA . ASP A 1 850 ? 2.630 -5.409 -30.344 1.00 88.62 850 ASP A CA 1
ATOM 6764 C C . ASP A 1 850 ? 1.973 -6.792 -30.284 1.00 88.62 850 ASP A C 1
ATOM 6766 O O . ASP A 1 850 ? 1.708 -7.421 -31.304 1.00 88.62 850 ASP A O 1
ATOM 6770 N N . ARG A 1 851 ? 1.727 -7.305 -29.075 1.00 82.94 851 ARG A N 1
ATOM 6771 C CA . ARG A 1 851 ? 1.055 -8.601 -28.874 1.00 82.94 851 ARG A CA 1
ATOM 6772 C C . ARG A 1 851 ? -0.458 -8.494 -29.062 1.00 82.94 851 ARG A C 1
ATOM 6774 O O . ARG A 1 851 ? -1.106 -9.502 -29.322 1.00 82.94 851 ARG A O 1
ATOM 6781 N N . GLY A 1 852 ? -1.010 -7.288 -28.912 1.00 75.62 852 GLY A N 1
ATOM 6782 C CA . GLY A 1 852 ? -2.445 -7.017 -29.006 1.00 75.62 852 GLY A CA 1
ATOM 6783 C C . GLY A 1 852 ? -2.967 -6.823 -30.432 1.00 75.62 852 GLY A C 1
ATOM 6784 O O . GLY A 1 852 ? -4.179 -6.857 -30.624 1.00 75.62 852 GLY A O 1
ATOM 6785 N N . GLY A 1 853 ? -2.090 -6.610 -31.418 1.00 80.62 853 GLY A N 1
ATOM 6786 C CA . GLY A 1 853 ? -2.495 -6.228 -32.775 1.00 80.62 853 GLY A CA 1
ATOM 6787 C C . GLY A 1 853 ? -3.042 -4.798 -32.842 1.00 80.62 853 GLY A C 1
ATOM 6788 O O . GLY A 1 853 ? -3.951 -4.523 -33.623 1.00 80.62 853 GLY A O 1
ATOM 6789 N N . ALA A 1 854 ? -2.539 -3.907 -31.983 1.00 83.69 854 ALA A N 1
ATOM 6790 C CA . ALA A 1 854 ? -2.953 -2.511 -31.920 1.00 83.69 854 ALA A CA 1
ATOM 6791 C C . ALA A 1 854 ? -2.430 -1.683 -33.106 1.00 83.69 854 ALA A C 1
ATOM 6793 O O . ALA A 1 854 ? -3.088 -0.725 -33.507 1.00 83.69 854 ALA A O 1
ATOM 6794 N N . VAL A 1 855 ? -1.278 -2.048 -33.679 1.00 85.69 855 VAL A N 1
ATOM 6795 C CA . VAL A 1 855 ? -0.683 -1.349 -34.826 1.00 85.69 855 VAL A CA 1
ATOM 6796 C C . VAL A 1 855 ? -1.310 -1.871 -36.118 1.00 85.69 855 VAL A C 1
ATOM 6798 O O . VAL A 1 855 ? -1.210 -3.053 -36.448 1.00 85.69 855 VAL A O 1
ATOM 6801 N N . THR A 1 856 ? -1.947 -0.992 -36.898 1.00 86.88 856 THR A N 1
ATOM 6802 C CA . THR A 1 856 ? -2.613 -1.415 -38.141 1.00 86.88 856 THR A CA 1
ATOM 6803 C C . THR A 1 856 ? -1.616 -1.871 -39.217 1.00 86.88 856 THR A C 1
ATOM 6805 O O . THR A 1 856 ? -0.429 -1.532 -39.195 1.00 86.88 856 THR A O 1
ATOM 6808 N N . LYS A 1 857 ? -2.102 -2.586 -40.242 1.00 81.06 857 LYS A N 1
ATOM 6809 C CA . LYS A 1 857 ? -1.289 -2.978 -41.411 1.00 81.06 857 LYS A CA 1
ATOM 6810 C C . LYS A 1 857 ? -0.767 -1.781 -42.227 1.00 81.06 857 LYS A C 1
ATOM 6812 O O . LYS A 1 857 ? 0.217 -1.924 -42.952 1.00 81.06 857 LYS A O 1
ATOM 6817 N N . GLU A 1 858 ? -1.394 -0.607 -42.118 1.00 84.38 858 GLU A N 1
ATOM 6818 C CA . GLU A 1 858 ? -0.887 0.615 -42.751 1.00 84.38 858 GLU A CA 1
ATOM 6819 C C . GLU A 1 858 ? 0.152 1.305 -41.860 1.00 84.38 858 GLU A C 1
ATOM 6821 O O . GLU A 1 858 ? 1.227 1.663 -42.335 1.00 84.38 858 GLU A O 1
ATOM 6826 N N . ASP A 1 859 ? -0.109 1.411 -40.555 1.00 87.81 859 ASP A N 1
ATOM 6827 C CA . ASP A 1 859 ? 0.849 1.944 -39.577 1.00 87.81 859 ASP A CA 1
ATOM 6828 C C . ASP A 1 859 ? 2.125 1.101 -39.499 1.00 87.81 859 ASP A C 1
ATOM 6830 O O . ASP A 1 859 ? 3.216 1.651 -39.408 1.00 87.81 859 ASP A O 1
ATOM 6834 N N . SER A 1 860 ? 2.020 -0.211 -39.705 1.00 87.19 860 SER A N 1
ATOM 6835 C CA . SER A 1 860 ? 3.146 -1.133 -39.894 1.00 87.19 860 SER A CA 1
ATOM 6836 C C . SER A 1 860 ? 4.148 -0.673 -40.964 1.00 87.19 860 SER A C 1
ATOM 6838 O O . SER A 1 860 ? 5.357 -0.791 -40.774 1.00 87.19 860 SER A O 1
ATOM 6840 N N . LYS A 1 861 ? 3.682 -0.102 -42.087 1.00 87.00 861 LYS A N 1
ATOM 6841 C CA . LYS A 1 861 ? 4.574 0.483 -43.110 1.00 87.00 861 LYS A CA 1
ATOM 6842 C C . LYS A 1 861 ? 5.218 1.775 -42.614 1.00 87.00 861 LYS A C 1
ATOM 6844 O O . LYS A 1 861 ? 6.372 2.055 -42.931 1.00 87.00 861 LYS A O 1
ATOM 6849 N N . LYS A 1 862 ? 4.460 2.583 -41.868 1.00 91.31 862 LYS A N 1
ATOM 6850 C CA . LYS A 1 862 ? 4.915 3.868 -41.325 1.00 91.31 862 LYS A CA 1
ATOM 6851 C C . LYS A 1 862 ? 5.980 3.659 -40.243 1.00 91.31 862 LYS A C 1
ATOM 6853 O O . LYS A 1 862 ? 6.960 4.385 -40.259 1.00 91.31 862 LYS A O 1
ATOM 6858 N N . VAL A 1 863 ? 5.874 2.612 -39.417 1.00 90.81 863 VAL A N 1
ATOM 6859 C CA . VAL A 1 863 ? 6.925 2.180 -38.472 1.00 90.81 863 VAL A CA 1
ATOM 6860 C C . VAL A 1 863 ? 8.244 1.881 -39.197 1.00 90.81 863 VAL A C 1
ATOM 6862 O O . VAL A 1 863 ? 9.293 2.358 -38.774 1.00 90.81 863 VAL A O 1
ATOM 6865 N N . VAL A 1 864 ? 8.218 1.174 -40.334 1.00 89.75 864 VAL A N 1
ATOM 6866 C CA . VAL A 1 864 ? 9.444 0.951 -41.132 1.00 89.75 864 VAL A CA 1
ATOM 6867 C C . VAL A 1 864 ? 9.979 2.263 -41.725 1.00 89.75 864 VAL A C 1
ATOM 6869 O O . VAL A 1 864 ? 11.188 2.472 -41.764 1.00 89.75 864 VAL A O 1
ATOM 6872 N N . LYS A 1 865 ? 9.103 3.200 -42.110 1.00 89.44 865 LYS A N 1
ATOM 6873 C CA . LYS A 1 865 ? 9.517 4.539 -42.572 1.00 89.44 865 LYS A CA 1
ATOM 6874 C C . LYS A 1 865 ? 10.102 5.410 -41.454 1.00 89.44 865 LYS A C 1
ATOM 6876 O O . LYS A 1 865 ? 11.069 6.120 -41.711 1.00 89.44 865 LYS A O 1
ATOM 6881 N N . PHE A 1 866 ? 9.587 5.304 -40.231 1.00 92.56 866 PHE A N 1
ATOM 6882 C CA . PHE A 1 866 ? 10.165 5.905 -39.028 1.00 92.56 866 PHE A CA 1
ATOM 6883 C C . PHE A 1 866 ? 11.582 5.373 -38.767 1.00 92.56 866 PHE A C 1
ATOM 6885 O O . PHE A 1 866 ? 12.497 6.158 -38.541 1.00 92.56 866 PHE A O 1
ATOM 6892 N N . ILE A 1 867 ? 11.810 4.063 -38.919 1.00 90.62 867 ILE A N 1
ATOM 6893 C CA . ILE A 1 867 ? 13.157 3.468 -38.825 1.00 90.62 867 ILE A CA 1
ATOM 6894 C C . ILE A 1 867 ? 14.109 4.047 -39.893 1.00 90.62 867 ILE A C 1
ATOM 6896 O O . ILE A 1 867 ? 15.260 4.335 -39.579 1.00 90.62 867 ILE A O 1
ATOM 6900 N N . THR A 1 868 ? 13.638 4.324 -41.119 1.00 88.69 868 THR A N 1
ATOM 6901 C CA . THR A 1 868 ? 14.431 5.051 -42.144 1.00 88.69 868 THR A CA 1
ATOM 6902 C C . THR A 1 868 ? 14.611 6.556 -41.872 1.00 88.69 868 THR A C 1
ATOM 6904 O O . THR A 1 868 ? 15.148 7.267 -42.720 1.00 88.69 868 THR A O 1
ATOM 6907 N N . LYS A 1 869 ? 14.143 7.073 -40.727 1.00 89.50 869 LYS A N 1
ATOM 6908 C CA . LYS A 1 869 ? 14.379 8.452 -40.267 1.00 89.50 869 LYS A CA 1
ATOM 6909 C C . LYS A 1 869 ? 15.258 8.569 -39.028 1.00 89.50 869 LYS A C 1
ATOM 6911 O O . LYS A 1 869 ? 15.665 9.682 -38.727 1.00 89.50 869 LYS A O 1
ATOM 6916 N N . CYS A 1 870 ? 15.621 7.462 -38.386 1.00 88.44 870 CYS A N 1
ATOM 6917 C CA . CYS A 1 870 ? 16.627 7.453 -37.328 1.00 88.44 870 CYS A CA 1
ATOM 6918 C C . CYS A 1 870 ? 17.989 7.040 -37.932 1.00 88.44 870 CYS A C 1
ATOM 6920 O O . CYS A 1 870 ? 18.182 5.851 -38.218 1.00 88.44 870 CYS A O 1
ATOM 6922 N N . PRO A 1 871 ? 18.934 7.972 -38.166 1.00 85.12 871 PRO A N 1
ATOM 6923 C CA . PRO A 1 871 ? 20.166 7.702 -38.910 1.00 85.12 871 PRO A CA 1
ATOM 6924 C C . PRO A 1 871 ? 21.017 6.586 -38.298 1.00 85.12 871 PRO A C 1
ATOM 6926 O O . PRO A 1 871 ? 21.479 5.718 -39.037 1.00 85.12 871 PRO A O 1
ATOM 6929 N N . LEU A 1 872 ? 21.175 6.538 -36.971 1.00 89.12 872 LEU A N 1
ATOM 6930 C CA . LEU A 1 872 ? 22.057 5.561 -36.321 1.00 89.12 872 LEU A CA 1
ATOM 6931 C C . LEU A 1 872 ? 21.430 4.187 -36.036 1.00 89.12 872 LEU A C 1
ATOM 6933 O O . LEU A 1 872 ? 22.175 3.278 -35.671 1.00 89.12 872 LEU A O 1
ATOM 6937 N N . ILE A 1 873 ? 20.125 3.974 -36.275 1.00 91.00 873 ILE A N 1
ATOM 6938 C CA . ILE A 1 873 ? 19.519 2.649 -36.054 1.00 91.00 873 ILE A CA 1
ATOM 6939 C C . ILE A 1 873 ? 20.109 1.649 -37.049 1.00 91.00 873 ILE A C 1
ATOM 6941 O O . ILE A 1 873 ? 19.904 1.788 -38.257 1.00 91.00 873 ILE A O 1
ATOM 6945 N N . ARG A 1 874 ? 20.797 0.621 -36.543 1.00 88.38 874 ARG A N 1
ATOM 6946 C CA . ARG A 1 874 ? 21.375 -0.479 -37.339 1.00 88.38 874 ARG A CA 1
ATOM 6947 C C . ARG A 1 874 ? 20.500 -1.724 -37.322 1.00 88.38 874 ARG A C 1
ATOM 6949 O O . ARG A 1 874 ? 20.377 -2.401 -38.343 1.00 88.38 874 ARG A O 1
ATOM 6956 N N . GLN A 1 875 ? 19.875 -2.012 -36.179 1.00 90.25 875 GLN A N 1
ATOM 6957 C CA . GLN A 1 875 ? 18.968 -3.145 -36.011 1.00 90.25 875 GLN A CA 1
ATOM 6958 C C . GLN A 1 875 ? 17.586 -2.679 -35.555 1.00 90.25 875 GLN A C 1
ATOM 6960 O O . GLN A 1 875 ? 17.445 -1.940 -34.580 1.00 90.25 875 GLN A O 1
ATOM 6965 N N . ALA A 1 876 ? 16.557 -3.154 -36.250 1.00 92.88 876 ALA A N 1
ATOM 6966 C CA . ALA A 1 876 ? 15.169 -2.954 -35.875 1.00 92.88 876 ALA A CA 1
ATOM 6967 C C . ALA A 1 876 ? 14.425 -4.292 -35.819 1.00 92.88 876 ALA A C 1
ATOM 6969 O O . ALA A 1 876 ? 14.439 -5.076 -36.769 1.00 92.88 876 ALA A O 1
ATOM 6970 N N . CYS A 1 877 ? 13.736 -4.533 -34.710 1.00 92.62 877 CYS A N 1
ATOM 6971 C CA . CYS A 1 877 ? 12.898 -5.700 -34.490 1.00 92.62 877 CYS A CA 1
ATOM 6972 C C . CYS A 1 877 ? 11.439 -5.264 -34.306 1.00 92.62 877 CYS A C 1
ATOM 6974 O O . CYS A 1 877 ? 11.159 -4.405 -33.472 1.00 92.62 877 CYS A O 1
ATOM 6976 N N . PHE A 1 878 ? 10.502 -5.875 -35.035 1.00 91.81 878 PHE A N 1
ATOM 6977 C CA . PHE A 1 878 ? 9.070 -5.743 -34.758 1.00 91.81 878 PHE A CA 1
ATOM 6978 C C . PHE A 1 878 ? 8.436 -7.107 -34.496 1.00 91.81 878 PHE A C 1
ATOM 6980 O O . PHE A 1 878 ? 8.601 -8.040 -35.280 1.00 91.81 878 PHE A O 1
ATOM 6987 N N . THR A 1 879 ? 7.697 -7.228 -33.395 1.00 89.81 879 THR A N 1
ATOM 6988 C CA . THR A 1 879 ? 6.923 -8.427 -33.046 1.00 89.81 879 THR A CA 1
ATOM 6989 C C . THR A 1 879 ? 5.442 -8.104 -33.131 1.00 89.81 879 THR A C 1
ATOM 6991 O O . THR A 1 879 ? 4.989 -7.216 -32.416 1.00 89.81 879 THR A O 1
ATOM 6994 N N . SER A 1 880 ? 4.684 -8.815 -33.966 1.00 84.75 880 SER A N 1
ATOM 6995 C CA . SER A 1 880 ? 3.248 -8.570 -34.161 1.00 84.75 880 SER A CA 1
ATOM 6996 C C . SER A 1 880 ? 2.508 -9.854 -34.553 1.00 84.75 880 SER A C 1
ATOM 6998 O O . SER A 1 880 ? 3.104 -10.722 -35.198 1.00 84.75 880 SER A O 1
ATOM 7000 N N . PRO A 1 881 ? 1.207 -10.007 -34.231 1.00 82.75 881 PRO A N 1
ATOM 7001 C CA . PRO A 1 881 ? 0.372 -11.041 -34.839 1.00 82.75 881 PRO A CA 1
ATOM 7002 C C . PRO A 1 881 ? 0.119 -10.793 -36.337 1.00 82.75 881 PRO A C 1
ATOM 7004 O O . PRO A 1 881 ? -0.356 -11.694 -37.026 1.00 82.75 881 PRO A O 1
ATOM 7007 N N . SER A 1 882 ? 0.413 -9.594 -36.855 1.00 81.12 882 SER A N 1
ATOM 7008 C CA . SER A 1 882 ? 0.237 -9.266 -38.271 1.00 81.12 882 SER A CA 1
ATOM 7009 C C . SER A 1 882 ? 1.424 -9.714 -39.138 1.00 81.12 882 SER A C 1
ATOM 7011 O O . SER A 1 882 ? 2.583 -9.677 -38.727 1.00 81.12 882 SER A O 1
ATOM 7013 N N . GLU A 1 883 ? 1.123 -10.146 -40.365 1.00 83.19 883 GLU A N 1
ATOM 7014 C CA . GLU A 1 883 ? 2.117 -10.466 -41.398 1.00 83.19 883 GLU A CA 1
ATOM 7015 C C . GLU A 1 883 ? 2.865 -9.201 -41.876 1.00 83.19 883 GLU A C 1
ATOM 7017 O O . GLU A 1 883 ? 2.227 -8.153 -42.039 1.00 83.19 883 GLU A O 1
ATOM 7022 N N . PRO A 1 884 ? 4.179 -9.291 -42.170 1.00 85.25 884 PRO A N 1
ATOM 7023 C CA . PRO A 1 884 ? 4.993 -8.141 -42.555 1.00 85.25 884 PRO A CA 1
ATOM 7024 C C . PRO A 1 884 ? 4.476 -7.393 -43.800 1.00 85.25 884 PRO A C 1
ATOM 7026 O O . PRO A 1 884 ? 3.962 -8.009 -44.743 1.00 85.25 884 PRO A O 1
ATOM 7029 N N . PRO A 1 885 ? 4.629 -6.057 -43.854 1.00 86.88 885 PRO A N 1
ATOM 7030 C CA . PRO A 1 885 ? 4.143 -5.238 -44.950 1.00 86.88 885 PRO A CA 1
ATOM 7031 C C . PRO A 1 885 ? 5.003 -5.380 -46.209 1.00 86.88 885 PRO A C 1
ATOM 7033 O O . PRO A 1 885 ? 6.218 -5.584 -46.157 1.00 86.88 885 PRO A O 1
ATOM 7036 N N . LEU A 1 886 ? 4.367 -5.153 -47.358 1.00 85.69 886 LEU A N 1
ATOM 7037 C CA . LEU A 1 886 ? 5.075 -4.809 -48.589 1.00 85.69 886 LEU A CA 1
ATOM 7038 C C . LEU A 1 886 ? 5.650 -3.392 -48.450 1.00 85.69 886 LEU A C 1
ATOM 7040 O O . LEU A 1 886 ? 4.918 -2.458 -48.108 1.00 85.69 886 LEU A O 1
ATOM 7044 N N . LEU A 1 887 ? 6.949 -3.250 -48.710 1.00 86.69 887 LEU A N 1
ATOM 7045 C CA . LEU A 1 887 ? 7.672 -1.978 -48.669 1.00 86.69 887 LEU A CA 1
ATOM 7046 C C . LEU A 1 887 ? 7.719 -1.343 -50.066 1.00 86.69 887 LEU A C 1
ATOM 7048 O O . LEU A 1 887 ? 7.708 -2.048 -51.074 1.00 86.69 887 LEU A O 1
ATOM 7052 N N . ASP A 1 888 ? 7.778 -0.012 -50.135 1.00 86.81 888 ASP A N 1
ATOM 7053 C CA . ASP A 1 888 ? 7.995 0.691 -51.405 1.00 86.81 888 ASP A CA 1
ATOM 7054 C C . ASP A 1 888 ? 9.489 0.858 -51.719 1.00 86.81 888 ASP A C 1
ATOM 7056 O O . ASP A 1 888 ? 10.338 0.845 -50.828 1.00 86.81 888 ASP A O 1
ATOM 7060 N N . LYS A 1 889 ? 9.817 1.047 -53.004 1.00 85.56 889 LYS A N 1
ATOM 7061 C CA . LYS A 1 889 ? 11.209 1.104 -53.480 1.00 85.56 889 LYS A CA 1
ATOM 7062 C C . LYS A 1 889 ? 12.059 2.205 -52.834 1.00 85.56 889 LYS A C 1
ATOM 7064 O O . LYS A 1 889 ? 13.268 2.039 -52.756 1.00 85.56 889 LYS A O 1
ATOM 7069 N N . ARG A 1 890 ? 11.449 3.296 -52.349 1.00 86.62 890 ARG A N 1
ATOM 7070 C CA . ARG A 1 890 ? 12.164 4.360 -51.615 1.00 86.62 890 ARG A CA 1
ATOM 7071 C C . ARG A 1 890 ? 12.521 3.907 -50.202 1.00 86.62 890 ARG A C 1
ATOM 7073 O O . ARG A 1 890 ? 13.633 4.124 -49.748 1.00 86.62 890 ARG A O 1
ATOM 7080 N N . THR A 1 891 ? 11.599 3.227 -49.525 1.00 86.50 891 THR A N 1
ATOM 7081 C CA . THR A 1 891 ? 11.869 2.607 -48.220 1.00 86.50 891 THR A CA 1
ATOM 7082 C C . THR A 1 891 ? 12.968 1.545 -48.354 1.00 86.50 891 THR A C 1
ATOM 7084 O O . THR A 1 891 ? 13.872 1.489 -47.530 1.00 86.50 891 THR A O 1
ATOM 7087 N N . VAL A 1 892 ? 12.940 0.744 -49.427 1.00 87.19 892 VAL A N 1
ATOM 7088 C CA . VAL A 1 892 ? 13.976 -0.265 -49.715 1.00 87.19 892 VAL A CA 1
ATOM 7089 C C . VAL A 1 892 ? 15.337 0.359 -50.038 1.00 87.19 892 VAL A C 1
ATOM 7091 O O . VAL A 1 892 ? 16.346 -0.204 -49.620 1.00 87.19 892 VAL A O 1
ATOM 7094 N N . SER A 1 893 ? 15.394 1.499 -50.741 1.00 85.56 893 SER A N 1
ATOM 7095 C CA . SER A 1 893 ? 16.670 2.165 -51.034 1.00 85.56 893 SER A CA 1
ATOM 7096 C C . SER A 1 893 ? 17.313 2.729 -49.766 1.00 85.56 893 SER A C 1
ATOM 7098 O O . SER A 1 893 ? 18.452 2.375 -49.495 1.00 85.56 893 SER A O 1
ATOM 7100 N N . PHE A 1 894 ? 16.570 3.440 -48.907 1.00 86.50 894 PHE A N 1
ATOM 7101 C CA . PHE A 1 894 ? 17.101 3.918 -47.619 1.00 86.50 894 PHE A CA 1
ATOM 7102 C C . PHE A 1 894 ? 17.587 2.774 -46.711 1.00 86.50 894 PHE A C 1
ATOM 7104 O O . PHE A 1 894 ? 18.681 2.848 -46.165 1.00 86.50 894 PHE A O 1
ATOM 7111 N N . LEU A 1 895 ? 16.839 1.665 -46.604 1.00 87.44 895 LEU A N 1
ATOM 7112 C CA . LEU A 1 895 ? 17.297 0.486 -45.845 1.00 87.44 895 LEU A CA 1
ATOM 7113 C C . LEU A 1 895 ? 18.573 -0.158 -46.429 1.00 87.44 895 LEU A C 1
ATOM 7115 O O . LEU A 1 895 ? 19.297 -0.831 -45.701 1.00 87.44 895 LEU A O 1
ATOM 7119 N N . ARG A 1 896 ? 18.840 0.016 -47.731 1.00 86.88 896 ARG A N 1
ATOM 7120 C CA . ARG A 1 896 ? 20.044 -0.485 -48.417 1.00 86.88 896 ARG A CA 1
ATOM 7121 C C . ARG A 1 896 ? 21.223 0.490 -48.303 1.00 86.88 896 ARG A C 1
ATOM 7123 O O . ARG A 1 896 ? 22.348 0.033 -48.164 1.00 86.88 896 ARG A O 1
ATOM 7130 N N . GLU A 1 897 ? 20.960 1.792 -48.373 1.00 86.00 897 GLU A N 1
ATOM 7131 C CA . GLU A 1 897 ? 21.941 2.884 -48.275 1.00 86.00 897 GLU A CA 1
ATOM 7132 C C . GLU A 1 897 ? 22.496 3.022 -46.846 1.00 86.00 897 GLU A C 1
ATOM 7134 O O . GLU A 1 897 ? 23.703 3.154 -46.675 1.00 86.00 897 GLU A O 1
ATOM 7139 N N . ASP A 1 898 ? 21.635 2.896 -45.831 1.00 83.00 898 ASP A N 1
ATOM 7140 C CA . ASP A 1 898 ? 21.990 3.001 -44.407 1.00 83.00 898 ASP A CA 1
ATOM 7141 C C . ASP A 1 898 ? 22.314 1.633 -43.741 1.00 83.00 898 ASP A C 1
ATOM 7143 O O . ASP A 1 898 ? 22.338 1.533 -42.512 1.00 83.00 898 ASP A O 1
ATOM 7147 N N . GLU A 1 899 ? 22.470 0.558 -44.528 1.00 85.56 899 GLU A N 1
ATOM 7148 C CA . GLU A 1 899 ? 22.730 -0.837 -44.094 1.00 85.56 899 GLU A CA 1
ATOM 7149 C C . GLU A 1 899 ? 21.790 -1.393 -42.985 1.00 85.56 899 GLU A C 1
ATOM 7151 O O . GLU A 1 899 ? 22.154 -2.276 -42.202 1.00 85.56 899 GLU A O 1
ATOM 7156 N N . LYS A 1 900 ? 20.543 -0.904 -42.906 1.00 88.94 900 LYS A N 1
ATOM 7157 C CA . LYS A 1 900 ? 19.625 -1.188 -41.785 1.00 88.94 900 LYS A CA 1
ATOM 7158 C C . LYS A 1 900 ? 19.011 -2.586 -41.853 1.00 88.94 900 LYS A C 1
ATOM 7160 O O . LYS A 1 900 ? 18.249 -2.917 -42.764 1.00 88.94 900 LYS A O 1
ATOM 7165 N N . THR A 1 901 ? 19.237 -3.384 -40.811 1.00 90.00 901 THR A N 1
ATOM 7166 C CA . THR A 1 901 ? 18.652 -4.724 -40.666 1.00 90.00 901 THR A CA 1
ATOM 7167 C C . THR A 1 901 ? 17.285 -4.650 -39.985 1.00 90.00 901 THR A C 1
ATOM 7169 O O . THR A 1 901 ? 17.194 -4.365 -38.792 1.00 90.00 901 THR A O 1
ATOM 7172 N N . VAL A 1 902 ? 16.212 -4.958 -40.723 1.00 91.44 902 VAL A N 1
ATOM 7173 C CA . VAL A 1 902 ? 14.837 -5.012 -40.189 1.00 91.44 902 VAL A CA 1
ATOM 7174 C C . VAL A 1 902 ? 14.353 -6.459 -40.103 1.00 91.44 902 VAL A C 1
ATOM 7176 O O . VAL A 1 902 ? 14.294 -7.166 -41.111 1.00 91.44 902 VAL A O 1
ATOM 7179 N N . THR A 1 903 ? 13.969 -6.891 -38.902 1.00 91.50 903 THR A N 1
ATOM 7180 C CA . THR A 1 903 ? 13.479 -8.244 -38.605 1.00 91.50 903 THR A CA 1
ATOM 7181 C C . THR A 1 903 ? 12.061 -8.209 -38.035 1.00 91.50 903 THR A C 1
ATOM 7183 O O . THR A 1 903 ? 11.731 -7.380 -37.190 1.00 91.50 903 THR A O 1
ATOM 7186 N N . TRP A 1 904 ? 11.220 -9.132 -38.496 1.00 89.69 904 TRP A N 1
ATOM 7187 C CA . TRP A 1 904 ? 9.806 -9.245 -38.161 1.00 89.69 904 TRP A CA 1
ATOM 7188 C C . TRP A 1 904 ? 9.507 -10.608 -37.530 1.00 89.69 904 TRP A C 1
ATOM 7190 O O . TRP A 1 904 ? 9.790 -11.645 -38.130 1.00 89.69 904 TRP A O 1
ATOM 7200 N N . LYS A 1 905 ? 8.914 -10.620 -36.335 1.00 88.88 905 LYS A N 1
ATOM 7201 C CA . LYS A 1 905 ? 8.559 -11.825 -35.570 1.00 88.88 905 LYS A CA 1
ATOM 7202 C C . LYS A 1 905 ? 7.034 -12.002 -35.562 1.00 88.88 905 LYS A C 1
ATOM 7204 O O . LYS A 1 905 ? 6.321 -11.204 -34.956 1.00 88.88 905 LYS A O 1
ATOM 7209 N N . THR A 1 906 ? 6.543 -13.056 -36.215 1.00 81.06 906 THR A N 1
ATOM 7210 C CA . THR A 1 906 ? 5.119 -13.454 -36.226 1.00 81.06 906 THR A CA 1
ATOM 7211 C C . THR A 1 906 ? 4.860 -14.650 -35.314 1.00 81.06 906 THR A C 1
ATOM 7213 O O . THR A 1 906 ? 5.319 -15.756 -35.605 1.00 81.06 906 THR A O 1
ATOM 7216 N N . GLY A 1 907 ? 4.081 -14.438 -34.247 1.00 63.22 907 GLY A N 1
ATOM 7217 C CA . GLY A 1 907 ? 3.617 -15.494 -33.337 1.00 63.22 907 GLY A CA 1
ATOM 7218 C C . GLY A 1 907 ? 4.742 -16.348 -32.735 1.00 63.22 907 GLY A C 1
ATOM 7219 O O . GLY A 1 907 ? 5.846 -15.869 -32.476 1.00 63.22 907 GLY A O 1
ATOM 7220 N N . SER A 1 908 ? 4.464 -17.633 -32.514 1.00 49.03 908 SER A N 1
ATOM 7221 C CA . SER A 1 908 ? 5.464 -18.609 -32.079 1.00 49.03 908 SER A CA 1
ATOM 7222 C C . SER A 1 908 ? 6.421 -18.972 -33.227 1.00 49.03 908 SER A C 1
ATOM 7224 O O . SER A 1 908 ? 6.077 -19.731 -34.130 1.00 49.03 908 SER A O 1
ATOM 7226 N N . GLN A 1 909 ? 7.644 -18.436 -33.135 1.00 53.03 909 GLN A N 1
ATOM 7227 C CA . GLN A 1 909 ? 8.877 -18.791 -33.866 1.00 53.03 909 GLN A CA 1
ATOM 7228 C C . GLN A 1 909 ? 9.091 -18.314 -35.316 1.00 53.03 909 GLN A C 1
ATOM 7230 O O . GLN A 1 909 ? 10.238 -18.335 -35.766 1.00 53.03 909 GLN A O 1
ATOM 7235 N N . LYS A 1 910 ? 8.098 -17.820 -36.071 1.00 65.06 910 LYS A N 1
ATOM 7236 C CA . LYS A 1 910 ? 8.367 -17.359 -37.454 1.00 65.06 910 LYS A CA 1
ATOM 7237 C C . LYS A 1 910 ? 8.975 -15.953 -37.490 1.00 65.06 910 LYS A C 1
ATOM 7239 O O . LYS A 1 910 ? 8.258 -14.961 -37.616 1.00 65.06 910 LYS A O 1
ATOM 7244 N N . SER A 1 911 ? 10.305 -15.901 -37.410 1.00 81.19 911 SER A N 1
ATOM 7245 C CA . SER A 1 911 ? 11.132 -14.719 -37.684 1.00 81.19 911 SER A CA 1
ATOM 7246 C C . SER A 1 911 ? 11.444 -14.590 -39.182 1.00 81.19 911 SER A C 1
ATOM 7248 O O . SER A 1 911 ? 11.758 -15.585 -39.841 1.00 81.19 911 SER A O 1
ATOM 7250 N N . ARG A 1 912 ? 11.369 -13.372 -39.729 1.00 87.00 912 ARG A N 1
ATOM 7251 C CA . ARG A 1 912 ? 11.775 -13.039 -41.104 1.00 87.00 912 ARG A CA 1
ATOM 7252 C C . ARG A 1 912 ? 12.577 -11.747 -41.123 1.00 87.00 912 ARG A C 1
ATOM 7254 O O . ARG A 1 912 ? 12.132 -10.751 -40.562 1.00 87.00 912 ARG A O 1
ATOM 7261 N N . THR A 1 913 ? 13.695 -11.722 -41.833 1.00 88.44 913 THR A N 1
ATOM 7262 C CA . THR A 1 913 ? 14.510 -10.511 -42.015 1.00 88.44 913 THR A CA 1
ATOM 7263 C C . THR A 1 913 ? 14.317 -9.984 -43.433 1.00 88.44 913 THR A C 1
ATOM 7265 O O . THR A 1 913 ? 14.253 -10.760 -44.392 1.00 88.44 913 THR A O 1
ATOM 7268 N N . PHE A 1 914 ? 14.167 -8.669 -43.591 1.00 88.06 914 PHE A N 1
ATOM 7269 C CA . PHE A 1 914 ? 13.988 -8.069 -44.909 1.00 88.06 914 PHE A CA 1
ATOM 7270 C C . PHE A 1 914 ? 15.309 -8.082 -45.686 1.00 88.06 914 PHE A C 1
ATOM 7272 O O . PHE A 1 914 ? 16.291 -7.477 -45.264 1.00 88.06 914 PHE A O 1
ATOM 7279 N N . ASN A 1 915 ? 15.345 -8.766 -46.831 1.00 85.50 915 ASN A N 1
ATOM 7280 C CA . ASN A 1 915 ? 16.530 -8.802 -47.676 1.00 85.50 915 ASN A CA 1
ATOM 7281 C C . ASN A 1 915 ? 16.477 -7.659 -48.698 1.00 85.50 915 ASN A C 1
ATOM 7283 O O . ASN A 1 915 ? 15.718 -7.711 -49.667 1.00 85.50 915 ASN A O 1
ATOM 7287 N N . THR A 1 916 ? 17.312 -6.641 -48.496 1.00 82.81 916 THR A N 1
ATOM 7288 C CA . THR A 1 916 ? 17.351 -5.423 -49.321 1.00 82.81 916 THR A CA 1
ATOM 7289 C C . THR A 1 916 ? 17.803 -5.654 -50.765 1.00 82.81 916 THR A C 1
ATOM 7291 O O . THR A 1 916 ? 17.565 -4.783 -51.595 1.00 82.81 916 THR A O 1
ATOM 7294 N N . ILE A 1 917 ? 18.417 -6.798 -51.098 1.00 80.69 917 ILE A N 1
ATOM 7295 C CA . ILE A 1 917 ? 18.856 -7.146 -52.465 1.00 80.69 917 ILE A CA 1
ATOM 7296 C C . ILE A 1 917 ? 17.734 -7.848 -53.242 1.00 80.69 917 ILE A C 1
ATOM 7298 O O . ILE A 1 917 ? 17.492 -7.530 -54.402 1.00 80.69 917 ILE A O 1
ATOM 7302 N N . LYS A 1 918 ? 17.032 -8.792 -52.602 1.00 80.88 918 LYS A N 1
ATOM 7303 C CA . LYS A 1 918 ? 15.892 -9.524 -53.185 1.00 80.88 918 LYS A CA 1
ATOM 7304 C C . LYS A 1 918 ? 14.570 -8.749 -53.105 1.00 80.88 918 LYS A C 1
ATOM 7306 O O . LYS A 1 918 ? 13.599 -9.151 -53.731 1.00 80.88 918 LYS A O 1
ATOM 7311 N N . GLU A 1 919 ? 14.539 -7.667 -52.326 1.00 84.69 919 GLU A N 1
ATOM 7312 C CA . GLU A 1 919 ? 13.360 -6.839 -52.020 1.00 84.69 919 GLU A CA 1
ATOM 7313 C C . GLU A 1 919 ? 12.219 -7.634 -51.334 1.00 84.69 919 GLU A C 1
ATOM 7315 O O . GLU A 1 919 ? 11.047 -7.263 -51.391 1.00 84.69 919 GLU A O 1
ATOM 7320 N N . THR A 1 920 ? 12.567 -8.728 -50.637 1.00 84.44 920 THR A N 1
ATOM 7321 C CA . THR A 1 920 ? 11.630 -9.683 -50.012 1.00 84.44 920 THR A CA 1
ATOM 7322 C C . THR A 1 920 ? 11.978 -10.017 -48.561 1.00 84.44 920 THR A C 1
ATOM 7324 O O . THR A 1 920 ? 13.148 -10.152 -48.199 1.00 84.44 920 THR A O 1
ATOM 7327 N N . TRP A 1 921 ? 10.952 -10.279 -47.748 1.00 83.94 921 TRP A N 1
ATOM 7328 C CA . TRP A 1 921 ? 11.087 -10.868 -46.411 1.00 83.94 921 TRP A CA 1
ATOM 7329 C C . TRP A 1 921 ? 11.538 -12.331 -46.495 1.00 83.94 921 TRP A C 1
ATOM 7331 O O . TRP A 1 921 ? 10.780 -13.192 -46.938 1.00 83.94 921 TRP A O 1
ATOM 7341 N N . MET A 1 922 ? 12.764 -12.612 -46.055 1.00 80.62 922 MET A N 1
ATOM 7342 C CA . MET A 1 922 ? 13.346 -13.954 -46.047 1.00 80.62 922 MET A CA 1
ATOM 7343 C C . MET A 1 922 ? 13.136 -14.622 -44.686 1.00 80.62 922 MET A C 1
ATOM 7345 O O . MET A 1 922 ? 13.390 -14.013 -43.649 1.00 80.62 922 MET A O 1
ATOM 7349 N N . ILE A 1 923 ? 12.730 -15.893 -44.687 1.00 72.44 923 ILE A N 1
ATOM 7350 C CA . ILE A 1 923 ? 12.915 -16.774 -43.523 1.00 72.44 923 ILE A CA 1
ATOM 7351 C C . ILE A 1 923 ? 14.425 -17.037 -43.398 1.00 72.44 923 ILE A C 1
ATOM 7353 O O . ILE A 1 923 ? 15.098 -17.203 -44.417 1.00 72.44 923 ILE A O 1
ATOM 7357 N N . GLY A 1 924 ? 14.958 -17.020 -42.174 1.00 54.97 924 GLY A N 1
ATOM 7358 C CA . GLY A 1 924 ? 16.399 -17.139 -41.929 1.00 54.97 924 GLY A CA 1
ATOM 7359 C C . GLY A 1 924 ? 17.002 -18.442 -42.468 1.00 54.97 924 GLY A C 1
ATOM 7360 O O . GLY A 1 924 ? 16.437 -19.516 -42.280 1.00 54.97 924 GLY A O 1
ATOM 7361 N N . SER A 1 925 ? 18.161 -18.333 -43.117 1.00 37.00 925 SER A N 1
ATOM 7362 C CA . SER A 1 925 ? 18.969 -19.451 -43.620 1.00 37.00 925 SER A CA 1
ATOM 7363 C C . SER A 1 925 ? 20.421 -19.267 -43.187 1.00 37.00 925 SER A C 1
ATOM 7365 O O . SER A 1 925 ? 20.943 -18.157 -43.285 1.00 37.00 925 SER A O 1
ATOM 7367 N N . GLU A 1 926 ? 21.071 -20.334 -42.729 1.00 39.25 926 GLU A N 1
ATOM 7368 C CA . GLU A 1 926 ? 22.399 -20.274 -42.112 1.00 39.25 926 GLU A CA 1
ATOM 7369 C C . GLU A 1 926 ? 23.524 -19.893 -43.094 1.00 39.25 926 GLU A C 1
ATOM 7371 O O . GLU A 1 926 ? 23.684 -20.506 -44.148 1.00 39.25 926 GLU A O 1
ATOM 7376 N N . THR A 1 927 ? 24.374 -18.945 -42.690 1.00 27.97 927 THR A N 1
ATOM 7377 C CA . THR A 1 927 ? 25.741 -18.754 -43.211 1.00 27.97 927 THR A CA 1
ATOM 7378 C C . THR A 1 927 ? 26.649 -18.342 -42.054 1.00 27.97 927 THR A C 1
ATOM 7380 O O . THR A 1 927 ? 26.258 -17.506 -41.241 1.00 27.97 927 THR A O 1
ATOM 7383 N N . SER A 1 928 ? 27.835 -18.943 -41.940 1.00 28.91 928 SER A N 1
ATOM 7384 C CA . SER A 1 928 ? 28.551 -19.041 -40.661 1.00 28.91 928 SER A CA 1
ATOM 7385 C C . SER A 1 928 ? 29.835 -18.209 -40.546 1.00 28.91 928 SER A C 1
ATOM 7387 O O . SER A 1 928 ? 30.786 -18.447 -41.292 1.00 28.91 928 SER A O 1
ATOM 7389 N N . THR A 1 929 ? 29.940 -17.409 -39.481 1.00 23.34 929 THR A N 1
ATOM 7390 C CA . THR A 1 929 ? 31.224 -16.932 -38.926 1.00 23.34 929 THR A CA 1
ATOM 7391 C C . THR A 1 929 ? 31.209 -16.989 -37.393 1.00 23.34 929 THR A C 1
ATOM 7393 O O . THR A 1 929 ? 30.849 -16.043 -36.707 1.00 23.34 929 THR A O 1
ATOM 7396 N N . THR A 1 930 ? 31.573 -18.162 -36.869 1.00 25.66 930 THR A N 1
ATOM 7397 C CA . THR A 1 930 ? 32.065 -18.443 -35.501 1.00 25.66 930 THR A CA 1
ATOM 7398 C C . THR A 1 930 ? 31.711 -17.478 -34.350 1.00 25.66 930 THR A C 1
ATOM 7400 O O . THR A 1 930 ? 32.581 -16.802 -33.806 1.00 25.66 930 THR A O 1
ATOM 7403 N N . SER A 1 931 ? 30.504 -17.620 -33.807 1.00 23.70 931 SER A N 1
ATOM 7404 C CA . SER A 1 931 ? 30.327 -17.792 -32.357 1.00 23.70 931 SER A CA 1
ATOM 7405 C C . SER A 1 931 ? 29.253 -18.864 -32.124 1.00 23.70 931 SER A C 1
ATOM 7407 O O . SER A 1 931 ? 28.174 -18.817 -32.707 1.00 23.70 931 SER A O 1
ATOM 7409 N N . LYS A 1 932 ? 29.580 -19.929 -31.377 1.00 23.95 932 LYS A N 1
ATOM 7410 C CA . LYS A 1 932 ? 28.694 -21.099 -31.227 1.00 23.95 932 LYS A CA 1
ATOM 7411 C C . LYS A 1 932 ? 27.863 -21.016 -29.947 1.00 23.95 932 LYS A C 1
ATOM 7413 O O . LYS A 1 932 ? 28.252 -21.569 -28.925 1.00 23.95 932 LYS A O 1
ATOM 7418 N N . THR A 1 933 ? 26.685 -20.411 -30.046 1.00 22.62 933 THR A N 1
ATOM 7419 C CA . THR A 1 933 ? 25.561 -20.628 -29.122 1.00 22.62 933 THR A CA 1
ATOM 7420 C C . THR A 1 933 ? 24.420 -21.295 -29.889 1.00 22.62 933 THR A C 1
ATOM 7422 O O . THR A 1 933 ? 23.565 -20.646 -30.486 1.00 22.62 933 THR A O 1
ATOM 7425 N N . SER A 1 934 ? 24.440 -22.628 -29.928 1.00 26.28 934 SER A N 1
ATOM 7426 C CA . SER A 1 934 ? 23.453 -23.433 -30.652 1.00 26.28 934 SER A CA 1
ATOM 7427 C C . SER A 1 934 ? 22.093 -23.413 -29.951 1.00 26.28 934 SER A C 1
ATOM 7429 O O . SER A 1 934 ? 21.886 -24.125 -28.970 1.00 26.28 934 SER A O 1
ATOM 7431 N N . THR A 1 935 ? 21.153 -22.642 -30.492 1.00 27.62 935 THR A N 1
ATOM 7432 C CA . THR A 1 935 ? 19.713 -22.841 -30.266 1.00 27.62 935 THR A CA 1
ATOM 7433 C C . THR A 1 935 ? 19.177 -23.781 -31.348 1.00 27.62 935 THR A C 1
ATOM 7435 O O . THR A 1 935 ? 19.621 -23.700 -32.491 1.00 27.62 935 THR A O 1
ATOM 7438 N N . GLY A 1 936 ? 18.268 -24.706 -31.013 1.00 25.47 936 GLY A N 1
ATOM 7439 C CA . GLY A 1 936 ? 17.803 -25.684 -32.009 1.00 25.47 936 GLY A CA 1
ATOM 7440 C C . GLY A 1 936 ? 17.111 -26.943 -31.486 1.00 25.47 936 GLY A C 1
ATOM 7441 O O . GLY A 1 936 ? 17.448 -28.037 -31.925 1.00 25.47 936 GLY A O 1
ATOM 7442 N N . ALA A 1 937 ? 16.140 -26.810 -30.582 1.00 22.28 937 ALA A N 1
ATOM 7443 C CA . ALA A 1 937 ? 15.136 -27.849 -30.351 1.00 22.28 937 ALA A CA 1
ATOM 7444 C C . ALA A 1 937 ? 13.788 -27.183 -30.051 1.00 22.28 937 ALA A C 1
ATOM 7446 O O . ALA A 1 937 ? 13.729 -26.219 -29.288 1.00 22.28 937 ALA A O 1
ATOM 7447 N N . ASP A 1 938 ? 12.731 -27.673 -30.693 1.00 28.86 938 ASP A N 1
ATOM 7448 C CA . ASP A 1 938 ? 11.377 -27.136 -30.581 1.00 28.86 938 ASP A CA 1
ATOM 7449 C C . ASP A 1 938 ? 10.626 -27.862 -29.454 1.00 28.86 938 ASP A C 1
ATOM 7451 O O . ASP A 1 938 ? 10.497 -29.088 -29.491 1.00 28.86 938 ASP A O 1
ATOM 7455 N N . SER A 1 939 ? 10.159 -27.133 -28.436 1.00 25.70 939 SER A N 1
ATOM 7456 C CA . SER A 1 939 ? 9.286 -27.697 -27.402 1.00 25.70 939 SER A CA 1
ATOM 7457 C C . SER A 1 939 ? 8.401 -26.651 -26.723 1.00 25.70 939 SER A C 1
ATOM 7459 O O . SER A 1 939 ? 8.877 -25.705 -26.095 1.00 25.70 939 SER A O 1
ATOM 7461 N N . ASP A 1 940 ? 7.104 -26.911 -26.833 1.00 26.47 940 ASP A N 1
ATOM 7462 C CA . ASP A 1 940 ? 6.053 -26.800 -25.817 1.00 26.47 940 ASP A CA 1
ATOM 7463 C C . ASP A 1 940 ? 6.481 -26.432 -24.370 1.00 26.47 940 ASP A C 1
ATOM 7465 O O . ASP A 1 940 ? 7.492 -26.905 -23.848 1.00 26.47 940 ASP A O 1
ATOM 7469 N N . TRP A 1 941 ? 5.649 -25.660 -23.657 1.00 28.73 941 TRP A N 1
ATOM 7470 C CA . TRP A 1 941 ? 5.897 -25.190 -22.274 1.00 28.73 941 TRP A CA 1
ATOM 7471 C C . TRP A 1 941 ? 5.748 -26.294 -21.197 1.00 28.73 941 TRP A C 1
ATOM 7473 O O . TRP A 1 941 ? 5.598 -26.011 -20.008 1.00 28.73 941 TRP A O 1
ATOM 7483 N N . THR A 1 942 ? 5.770 -27.565 -21.597 1.00 37.97 942 THR A N 1
ATOM 7484 C CA . THR A 1 942 ? 5.420 -28.729 -20.768 1.00 37.97 942 THR A CA 1
ATOM 7485 C C . THR A 1 942 ? 6.599 -29.397 -20.061 1.00 37.97 942 THR A C 1
ATOM 7487 O O . THR A 1 942 ? 6.378 -30.202 -19.159 1.00 37.97 942 THR A O 1
ATOM 7490 N N . THR A 1 943 ? 7.843 -29.100 -20.448 1.00 47.25 943 THR A N 1
ATOM 7491 C CA . THR A 1 943 ? 9.042 -29.798 -19.949 1.00 47.25 943 THR A CA 1
ATOM 7492 C C . THR A 1 943 ? 10.083 -28.840 -19.375 1.00 47.25 943 THR A C 1
ATOM 7494 O O . THR A 1 943 ? 10.919 -28.299 -20.092 1.00 47.25 943 THR A O 1
ATOM 7497 N N . LEU A 1 944 ? 10.095 -28.711 -18.043 1.00 68.38 944 LEU A N 1
ATOM 7498 C CA . LEU A 1 944 ? 11.209 -28.155 -17.257 1.00 68.38 944 LEU A CA 1
ATOM 7499 C C . LEU A 1 944 ? 12.391 -29.148 -17.205 1.00 68.38 944 LEU A C 1
ATOM 7501 O O . LEU A 1 944 ? 12.881 -29.492 -16.134 1.00 68.38 944 LEU A O 1
ATOM 7505 N N . GLU A 1 945 ? 12.785 -29.702 -18.349 1.00 67.69 945 GLU A N 1
ATOM 7506 C CA . GLU A 1 945 ? 13.523 -30.963 -18.437 1.00 67.69 945 GLU A CA 1
ATOM 7507 C C . GLU A 1 945 ? 14.373 -31.022 -19.711 1.00 67.69 945 GLU A C 1
ATOM 7509 O O . GLU A 1 945 ? 13.900 -30.694 -20.796 1.00 67.69 945 GLU A O 1
ATOM 7514 N N . ALA A 1 946 ? 15.621 -31.469 -19.577 1.00 75.00 946 ALA A N 1
ATOM 7515 C CA . ALA A 1 946 ? 16.576 -31.650 -20.661 1.00 75.00 946 ALA A CA 1
ATOM 7516 C C . ALA A 1 946 ? 17.192 -33.055 -20.599 1.00 75.00 946 ALA A C 1
ATOM 7518 O O . ALA A 1 946 ? 17.584 -33.539 -19.534 1.00 75.00 946 ALA A O 1
ATOM 7519 N N . LYS A 1 947 ? 17.294 -33.710 -21.758 1.00 73.31 947 LYS A N 1
ATOM 7520 C CA . LYS A 1 947 ? 17.829 -35.069 -21.921 1.00 73.31 947 LYS A CA 1
ATOM 7521 C C . LYS A 1 947 ? 18.970 -35.056 -22.932 1.00 73.31 947 LYS A C 1
ATOM 7523 O O . LYS A 1 947 ? 18.824 -34.483 -24.007 1.00 73.31 947 LYS A O 1
ATOM 7528 N N . GLY A 1 948 ? 20.085 -35.701 -22.599 1.00 71.50 948 GLY A N 1
ATOM 7529 C CA . GLY A 1 948 ? 21.272 -35.772 -23.451 1.00 71.50 948 GLY A CA 1
ATOM 7530 C C . GLY A 1 948 ? 21.951 -37.137 -23.380 1.00 71.50 948 GLY A C 1
ATOM 7531 O O . GLY A 1 948 ? 21.989 -37.766 -22.323 1.00 71.50 948 GLY A O 1
ATOM 7532 N N . ILE A 1 949 ? 22.494 -37.594 -24.510 1.00 75.50 949 ILE A N 1
ATOM 7533 C CA . ILE A 1 949 ? 23.362 -38.776 -24.562 1.00 75.50 949 ILE A CA 1
ATOM 7534 C C . ILE A 1 949 ? 24.805 -38.286 -24.459 1.00 75.50 949 ILE A C 1
ATOM 7536 O O . ILE A 1 949 ? 25.280 -37.553 -25.324 1.00 75.50 949 ILE A O 1
ATOM 7540 N N . ILE A 1 950 ? 25.487 -38.678 -23.389 1.00 81.31 950 ILE A N 1
ATOM 7541 C CA . ILE A 1 950 ? 26.870 -38.306 -23.097 1.00 81.31 950 ILE A CA 1
ATOM 7542 C C . ILE A 1 950 ? 27.766 -39.499 -23.413 1.00 81.31 950 ILE A C 1
ATOM 7544 O O . ILE A 1 950 ? 27.462 -40.621 -23.015 1.00 81.31 950 ILE A O 1
ATOM 7548 N N . SER A 1 951 ? 28.862 -39.267 -24.131 1.00 78.31 951 SER A N 1
ATOM 7549 C CA . SER A 1 951 ? 29.864 -40.288 -24.463 1.00 78.31 951 SER A CA 1
ATOM 7550 C C . SER A 1 951 ? 31.134 -40.111 -23.627 1.00 78.31 951 SER A C 1
ATOM 7552 O O . SER A 1 951 ? 31.238 -39.189 -22.815 1.00 78.31 951 SER A O 1
ATOM 7554 N N . THR A 1 952 ? 32.150 -40.944 -23.862 1.00 79.62 952 THR A N 1
ATOM 7555 C CA . THR A 1 952 ? 33.501 -40.744 -23.303 1.00 79.62 952 THR A CA 1
ATOM 7556 C C . THR A 1 952 ? 34.112 -39.378 -23.638 1.00 79.62 952 THR A C 1
ATOM 7558 O O . THR A 1 952 ? 35.024 -38.944 -22.946 1.00 79.62 952 THR A O 1
ATOM 7561 N N . ASN A 1 953 ? 33.604 -38.655 -24.640 1.00 78.62 953 ASN A N 1
ATOM 7562 C CA . ASN A 1 953 ? 34.071 -37.303 -24.968 1.00 78.62 953 ASN A CA 1
ATOM 7563 C C . ASN A 1 953 ? 33.498 -36.214 -24.035 1.00 78.62 953 ASN A C 1
ATOM 7565 O O . ASN A 1 953 ? 33.844 -35.045 -24.193 1.00 78.62 953 ASN A O 1
ATOM 7569 N N . GLY A 1 954 ? 32.643 -36.577 -23.072 1.00 75.56 954 GLY A N 1
ATOM 7570 C CA . GLY A 1 954 ? 31.944 -35.632 -22.201 1.00 75.56 954 GLY A CA 1
ATOM 7571 C C . GLY A 1 954 ? 30.788 -34.922 -22.912 1.00 75.56 954 GLY A C 1
ATOM 7572 O O . GLY A 1 954 ? 30.304 -35.370 -23.954 1.00 75.56 954 GLY A O 1
ATOM 7573 N N . GLY A 1 955 ? 30.322 -33.815 -22.335 1.00 79.38 955 GLY A N 1
ATOM 7574 C CA . GLY A 1 955 ? 29.280 -32.972 -22.919 1.00 79.38 955 GLY A CA 1
ATOM 7575 C C . GLY A 1 955 ? 28.657 -31.989 -21.929 1.00 79.38 955 GLY A C 1
ATOM 7576 O O . GLY A 1 955 ? 28.952 -32.001 -20.735 1.00 79.38 955 GLY A O 1
ATOM 7577 N N . ILE A 1 956 ? 27.776 -31.132 -22.446 1.00 82.88 956 ILE A N 1
ATOM 7578 C CA . ILE A 1 956 ? 27.005 -30.154 -21.671 1.00 82.88 956 ILE A CA 1
ATOM 7579 C C . ILE A 1 956 ? 25.516 -30.427 -21.892 1.00 82.88 956 ILE A C 1
ATOM 7581 O O . ILE A 1 956 ? 25.090 -30.643 -23.026 1.00 82.88 956 ILE A O 1
ATOM 7585 N N . ILE A 1 957 ? 24.731 -30.391 -20.815 1.00 83.62 957 ILE A N 1
ATOM 7586 C CA . ILE A 1 957 ? 23.263 -30.415 -20.846 1.00 83.62 957 ILE A CA 1
ATOM 7587 C C . ILE A 1 957 ? 22.773 -29.123 -20.188 1.00 83.62 957 ILE A C 1
ATOM 7589 O O . ILE A 1 957 ? 23.208 -28.791 -19.089 1.00 83.62 957 ILE A O 1
ATOM 7593 N N . GLU A 1 958 ? 21.866 -28.395 -20.830 1.00 84.31 958 GLU A N 1
ATOM 7594 C CA . GLU A 1 958 ? 21.268 -27.158 -20.313 1.00 84.31 958 GLU A CA 1
ATOM 7595 C C . GLU A 1 958 ? 19.742 -27.252 -20.419 1.00 84.31 958 GLU A C 1
ATOM 7597 O O . GLU A 1 958 ? 19.233 -27.795 -21.401 1.00 84.31 958 GLU A O 1
ATOM 7602 N N . ILE A 1 959 ? 19.006 -26.734 -19.429 1.00 78.94 959 ILE A N 1
ATOM 7603 C CA . ILE A 1 959 ? 17.551 -26.547 -19.546 1.00 78.94 959 ILE A CA 1
ATOM 7604 C C . ILE A 1 959 ? 17.299 -25.137 -20.120 1.00 78.94 959 ILE A C 1
ATOM 7606 O O . ILE A 1 959 ? 17.571 -24.150 -19.422 1.00 78.94 959 ILE A O 1
ATOM 7610 N N . PRO A 1 960 ? 16.780 -25.005 -21.360 1.00 70.06 960 PRO A N 1
ATOM 7611 C CA . PRO A 1 960 ? 16.697 -23.722 -22.057 1.00 70.06 960 PRO A CA 1
ATOM 7612 C C . PRO A 1 960 ? 15.980 -22.626 -21.262 1.00 70.06 960 PRO A C 1
ATOM 7614 O O . PRO A 1 960 ? 14.940 -22.861 -20.653 1.00 70.06 960 PRO A O 1
ATOM 7617 N N . ASN A 1 961 ? 16.517 -21.404 -21.315 1.00 63.75 961 ASN A N 1
ATOM 7618 C CA . ASN A 1 961 ? 15.979 -20.205 -20.653 1.00 63.75 961 ASN A CA 1
ATOM 7619 C C . ASN A 1 961 ? 15.938 -20.248 -19.108 1.00 63.75 961 ASN A C 1
ATOM 7621 O O . ASN A 1 961 ? 15.359 -19.349 -18.501 1.00 63.75 961 ASN A O 1
ATOM 7625 N N . THR A 1 962 ? 16.554 -21.244 -18.456 1.00 73.75 962 THR A N 1
ATOM 7626 C CA . THR A 1 962 ? 16.571 -21.349 -16.977 1.00 73.75 962 THR A CA 1
ATOM 7627 C C . THR A 1 962 ? 17.934 -21.089 -16.339 1.00 73.75 962 THR A C 1
ATOM 7629 O O . THR A 1 962 ? 18.007 -20.913 -15.126 1.00 73.75 962 THR A O 1
ATOM 7632 N N . GLY A 1 963 ? 19.018 -21.091 -17.123 1.00 72.75 963 GLY A N 1
ATOM 7633 C CA . GLY A 1 963 ? 20.392 -20.943 -16.628 1.00 72.75 963 GLY A CA 1
ATOM 7634 C C . GLY A 1 963 ? 20.938 -22.147 -15.845 1.00 72.75 963 GLY A C 1
ATOM 7635 O O . GLY A 1 963 ? 22.058 -22.068 -15.341 1.00 72.75 963 GLY A O 1
ATOM 7636 N N . VAL A 1 964 ? 20.177 -23.245 -15.735 1.00 80.75 964 VAL A N 1
ATOM 7637 C CA . VAL A 1 964 ? 20.609 -24.495 -15.092 1.00 80.75 964 VAL A CA 1
ATOM 7638 C C . VAL A 1 964 ? 21.333 -25.383 -16.103 1.00 80.75 964 VAL A C 1
ATOM 7640 O O . VAL A 1 964 ? 20.778 -25.744 -17.144 1.00 80.75 964 VAL A O 1
ATOM 7643 N N . GLN A 1 965 ? 22.574 -25.749 -15.777 1.00 86.12 965 GLN A N 1
ATOM 7644 C CA . GLN A 1 965 ? 23.527 -26.366 -16.703 1.00 86.12 965 GLN A CA 1
ATOM 7645 C C . GLN A 1 965 ? 24.362 -27.449 -16.002 1.00 86.12 965 GLN A C 1
ATOM 7647 O O . GLN A 1 965 ? 24.881 -27.222 -14.910 1.00 86.12 965 GLN A O 1
ATOM 7652 N N . LEU A 1 966 ? 24.543 -28.600 -16.650 1.00 84.75 966 LEU A N 1
ATOM 7653 C CA . LEU A 1 966 ? 25.396 -29.707 -16.218 1.00 84.75 966 LEU A CA 1
ATOM 7654 C C . LEU A 1 966 ? 26.565 -29.866 -17.203 1.00 84.75 966 LEU A C 1
ATOM 7656 O O . LEU A 1 966 ? 26.344 -30.111 -18.388 1.00 84.75 966 LEU A O 1
ATOM 7660 N N . GLU A 1 967 ? 27.799 -29.735 -16.720 1.00 85.00 967 GLU A N 1
ATOM 7661 C CA . GLU A 1 967 ? 29.045 -29.901 -17.482 1.00 85.00 967 GLU A CA 1
ATOM 7662 C C . GLU A 1 967 ? 29.732 -31.208 -17.060 1.00 85.00 967 GLU A C 1
ATOM 7664 O O . GLU A 1 967 ? 30.133 -31.365 -15.903 1.00 85.00 967 GLU A O 1
ATOM 7669 N N . ILE A 1 968 ? 29.879 -32.146 -17.998 1.00 83.19 968 ILE A N 1
ATOM 7670 C CA . ILE A 1 968 ? 30.505 -33.455 -17.785 1.00 83.19 968 ILE A CA 1
ATOM 7671 C C . ILE A 1 968 ? 31.801 -33.505 -18.609 1.00 83.19 968 ILE A C 1
ATOM 7673 O O . ILE A 1 968 ? 31.725 -33.466 -19.841 1.00 83.19 968 ILE A O 1
ATOM 7677 N N . PRO A 1 969 ? 32.991 -33.580 -17.982 1.00 81.44 969 PRO A N 1
ATOM 7678 C CA . PRO A 1 969 ? 34.249 -33.558 -18.722 1.00 81.44 969 PRO A CA 1
ATOM 7679 C C . PRO A 1 969 ? 34.502 -34.864 -19.506 1.00 81.44 969 PRO A C 1
ATOM 7681 O O . PRO A 1 969 ? 33.887 -35.898 -19.218 1.00 81.44 969 PRO A O 1
ATOM 7684 N N . PRO A 1 970 ? 35.426 -34.853 -20.488 1.00 83.94 970 PRO A N 1
ATOM 7685 C CA . PRO A 1 970 ? 35.885 -36.069 -21.158 1.00 83.94 970 PRO A CA 1
ATOM 7686 C C . PRO A 1 970 ? 36.375 -37.118 -20.153 1.00 83.94 970 PRO A C 1
ATOM 7688 O O . PRO A 1 970 ? 36.962 -36.773 -19.131 1.00 83.94 970 PRO A O 1
ATOM 7691 N N . ASN A 1 971 ? 36.140 -38.395 -20.450 1.00 81.12 971 ASN A N 1
ATOM 7692 C CA . ASN A 1 971 ? 36.445 -39.562 -19.613 1.00 81.12 971 ASN A CA 1
ATOM 7693 C C . ASN A 1 971 ? 35.796 -39.564 -18.212 1.00 81.12 971 ASN A C 1
ATOM 7695 O O . ASN A 1 971 ? 36.205 -40.328 -17.347 1.00 81.12 971 ASN A O 1
ATOM 7699 N N . ALA A 1 972 ? 34.752 -38.761 -17.968 1.00 77.31 972 ALA A N 1
ATOM 7700 C CA . ALA A 1 972 ? 34.048 -38.782 -16.683 1.00 77.31 972 ALA A CA 1
ATOM 7701 C C . ALA A 1 972 ? 33.191 -40.041 -16.448 1.00 77.31 972 ALA A C 1
ATOM 7703 O O . ALA A 1 972 ? 32.861 -40.327 -15.299 1.00 77.31 972 ALA A O 1
ATOM 7704 N N . LEU A 1 973 ? 32.795 -40.784 -17.487 1.00 77.81 973 LEU A N 1
ATOM 7705 C CA . LEU A 1 973 ? 32.012 -42.020 -17.333 1.00 77.81 973 LEU A CA 1
ATOM 7706 C C . LEU A 1 973 ? 32.876 -43.176 -16.776 1.00 77.81 973 LEU A C 1
ATOM 7708 O O . LEU A 1 973 ? 34.086 -43.175 -16.985 1.00 77.81 973 LEU A O 1
ATOM 7712 N N . PRO A 1 974 ? 32.288 -44.176 -16.089 1.00 72.44 974 PRO A N 1
ATOM 7713 C CA . PRO A 1 974 ? 33.016 -45.364 -15.637 1.00 72.44 974 PRO A CA 1
ATOM 7714 C C . PRO A 1 974 ? 33.732 -46.116 -16.767 1.00 72.44 974 PRO A C 1
ATOM 7716 O O . PRO A 1 974 ? 33.210 -46.225 -17.876 1.00 72.44 974 PRO A O 1
ATOM 7719 N N . GLU A 1 975 ? 34.878 -46.728 -16.457 1.00 63.62 975 GLU A N 1
ATOM 7720 C CA . GLU A 1 975 ? 35.533 -47.711 -17.331 1.00 63.62 975 GLU A CA 1
ATOM 7721 C C . GLU A 1 975 ? 34.533 -48.771 -17.835 1.00 63.62 975 GLU A C 1
ATOM 7723 O O . GLU A 1 975 ? 33.784 -49.372 -17.064 1.00 63.62 975 GLU A O 1
ATOM 7728 N N . GLY A 1 976 ? 34.504 -48.972 -19.157 1.00 64.38 976 GLY A N 1
ATOM 7729 C CA . GLY A 1 976 ? 33.540 -49.839 -19.848 1.00 64.38 976 GLY A CA 1
ATOM 7730 C C . GLY A 1 976 ? 32.204 -49.177 -20.227 1.00 64.38 976 GLY A C 1
ATOM 7731 O O . GLY A 1 976 ? 31.457 -49.747 -21.021 1.00 64.38 976 GLY A O 1
ATOM 7732 N N . MET A 1 977 ? 31.893 -47.971 -19.737 1.00 69.19 977 MET A N 1
ATOM 7733 C CA . MET A 1 977 ? 30.658 -47.248 -20.069 1.00 69.19 977 MET A CA 1
ATOM 7734 C C . MET A 1 977 ? 30.884 -46.224 -21.193 1.00 69.19 977 MET A C 1
ATOM 7736 O O . MET A 1 977 ? 31.123 -45.044 -20.956 1.00 69.19 977 MET A O 1
ATOM 7740 N N . HIS A 1 978 ? 30.778 -46.672 -22.447 1.00 69.75 978 HIS A N 1
ATOM 7741 C CA . HIS A 1 978 ? 31.061 -45.826 -23.618 1.00 69.75 978 HIS A CA 1
ATOM 7742 C C . HIS A 1 978 ? 30.053 -44.684 -23.856 1.00 69.75 978 HIS A C 1
ATOM 7744 O O . HIS A 1 978 ? 30.407 -43.672 -24.465 1.00 69.75 978 HIS A O 1
ATOM 7750 N N . GLN A 1 979 ? 28.807 -44.838 -23.393 1.00 74.19 979 GLN A N 1
ATOM 7751 C CA . GLN A 1 979 ? 27.762 -43.813 -23.467 1.00 74.19 979 GLN A CA 1
ATOM 7752 C C . GLN A 1 979 ? 26.737 -43.957 -22.332 1.00 74.19 979 GLN A C 1
ATOM 7754 O O . GLN A 1 979 ? 26.494 -45.063 -21.846 1.00 74.19 979 GLN A O 1
ATOM 7759 N N . CYS A 1 980 ? 26.116 -42.846 -21.934 1.00 67.12 980 CYS A N 1
ATOM 7760 C CA . CYS A 1 980 ? 25.086 -42.774 -20.902 1.00 67.12 980 CYS A CA 1
ATOM 7761 C C . CYS A 1 980 ? 23.999 -41.755 -21.282 1.00 67.12 980 CYS A C 1
ATOM 7763 O O . CYS A 1 980 ? 24.312 -40.637 -21.691 1.00 67.12 980 CYS A O 1
ATOM 7765 N N . ASN A 1 981 ? 22.726 -42.114 -21.104 1.00 69.38 981 ASN A N 1
ATOM 7766 C CA . ASN A 1 981 ? 21.610 -41.176 -21.240 1.00 69.38 981 ASN A CA 1
ATOM 7767 C C . ASN A 1 981 ? 21.397 -40.477 -19.896 1.00 69.38 981 ASN A C 1
ATOM 7769 O O . ASN A 1 981 ? 21.051 -41.144 -18.924 1.00 69.38 981 ASN A O 1
ATOM 7773 N N . ILE A 1 982 ? 21.562 -39.156 -19.845 1.00 73.62 982 ILE A N 1
ATOM 7774 C CA . ILE A 1 982 ? 21.350 -38.349 -18.639 1.00 73.62 982 ILE A CA 1
ATOM 7775 C C . ILE A 1 982 ? 20.137 -37.440 -18.839 1.00 73.62 982 ILE A C 1
ATOM 7777 O O . ILE A 1 982 ? 19.926 -36.873 -19.913 1.00 73.62 982 ILE A O 1
ATOM 7781 N N . CYS A 1 983 ? 19.332 -37.316 -17.787 1.00 66.12 983 CYS A N 1
ATOM 7782 C CA . CYS A 1 983 ? 18.175 -36.435 -17.718 1.00 66.12 983 CYS A CA 1
ATOM 7783 C C . CYS A 1 983 ? 18.350 -35.473 -16.540 1.00 66.12 983 CYS A C 1
ATOM 7785 O O . CYS A 1 983 ? 18.624 -35.903 -15.421 1.00 66.12 983 CYS A O 1
ATOM 7787 N N . MET A 1 984 ? 18.172 -34.182 -16.795 1.00 78.50 984 MET A N 1
ATOM 7788 C CA . MET A 1 984 ? 18.192 -33.117 -15.798 1.00 78.50 984 MET A CA 1
ATOM 7789 C C . MET A 1 984 ? 16.857 -32.381 -15.855 1.00 78.50 984 MET A C 1
ATOM 7791 O O . MET A 1 984 ? 16.433 -31.981 -16.937 1.00 78.50 984 MET A O 1
ATOM 7795 N N . ARG A 1 985 ? 16.195 -32.177 -14.714 1.00 67.12 985 ARG A N 1
ATOM 7796 C CA . ARG A 1 985 ? 14.923 -31.439 -14.658 1.00 67.12 985 ARG A CA 1
ATOM 7797 C C . ARG A 1 985 ? 14.869 -30.483 -13.474 1.00 67.12 985 ARG A C 1
ATOM 7799 O O . ARG A 1 985 ? 15.434 -30.765 -12.421 1.00 67.12 985 ARG A O 1
ATOM 7806 N N . ILE A 1 986 ? 14.143 -29.385 -13.631 1.00 68.94 986 ILE A N 1
ATOM 7807 C CA . ILE A 1 986 ? 13.799 -28.471 -12.544 1.00 68.94 986 ILE A CA 1
ATOM 7808 C C . ILE A 1 986 ? 12.455 -28.900 -11.963 1.00 68.94 986 ILE A C 1
ATOM 7810 O O . ILE A 1 986 ? 11.472 -29.027 -12.693 1.00 68.94 986 ILE A O 1
ATOM 7814 N N . ILE A 1 987 ? 12.401 -29.100 -10.646 1.00 62.25 987 ILE A N 1
ATOM 7815 C CA . ILE A 1 987 ? 11.145 -29.396 -9.947 1.00 62.25 987 ILE A CA 1
ATOM 7816 C C . ILE A 1 987 ? 10.559 -28.064 -9.452 1.00 62.25 987 ILE A C 1
ATOM 7818 O O . ILE A 1 987 ? 11.151 -27.440 -8.566 1.00 62.25 987 ILE A O 1
ATOM 7822 N N . PRO A 1 988 ? 9.415 -27.595 -9.987 1.00 53.09 988 PRO A N 1
ATOM 7823 C CA . PRO A 1 988 ? 8.769 -26.390 -9.481 1.00 53.09 988 PRO A CA 1
ATOM 7824 C C . PRO A 1 988 ? 8.207 -26.639 -8.066 1.00 53.09 988 PRO A C 1
ATOM 7826 O O . PRO A 1 988 ? 7.760 -27.752 -7.776 1.00 53.09 988 PRO A O 1
ATOM 7829 N N . PRO A 1 989 ? 8.195 -25.631 -7.173 1.00 49.28 989 PRO A N 1
ATOM 7830 C CA . PRO A 1 989 ? 7.675 -25.794 -5.818 1.00 49.28 989 PRO A CA 1
ATOM 7831 C C . PRO A 1 989 ? 6.181 -26.153 -5.836 1.00 49.28 989 PRO A C 1
ATOM 7833 O O . PRO A 1 989 ? 5.347 -25.430 -6.383 1.00 49.28 989 PRO A O 1
ATOM 7836 N N . ASP A 1 990 ? 5.857 -27.299 -5.237 1.00 39.97 990 ASP A N 1
ATOM 7837 C CA . ASP A 1 990 ? 4.544 -27.940 -5.303 1.00 39.97 990 ASP A CA 1
ATOM 7838 C C . ASP A 1 990 ? 3.472 -27.103 -4.575 1.00 39.97 990 ASP A C 1
ATOM 7840 O O . ASP A 1 990 ? 3.444 -27.017 -3.347 1.00 39.97 990 ASP A O 1
ATOM 7844 N N . SER A 1 991 ? 2.560 -26.494 -5.344 1.00 36.19 991 SER A N 1
ATOM 7845 C CA . SER A 1 991 ? 1.532 -25.541 -4.867 1.00 36.19 991 SER A CA 1
ATOM 7846 C C . SER A 1 991 ? 0.490 -26.112 -3.885 1.00 36.19 991 SER A C 1
ATOM 7848 O O . SER A 1 991 ? -0.447 -25.417 -3.486 1.00 36.19 991 SER A O 1
ATOM 7850 N N . SER A 1 992 ? 0.646 -27.375 -3.489 1.00 37.53 992 SER A N 1
ATOM 7851 C CA . SER A 1 992 ? -0.242 -28.107 -2.589 1.00 37.53 992 SER A CA 1
ATOM 7852 C C . SER A 1 992 ? 0.309 -28.311 -1.168 1.00 37.53 992 SER A C 1
ATOM 7854 O O . SER A 1 992 ? -0.451 -28.741 -0.296 1.00 37.53 992 SER A O 1
ATOM 7856 N N . ASP A 1 993 ? 1.590 -28.015 -0.895 1.00 32.97 993 ASP A N 1
ATOM 7857 C CA . ASP A 1 993 ? 2.216 -28.357 0.391 1.00 32.97 993 ASP A CA 1
ATOM 7858 C C . ASP A 1 993 ? 2.113 -27.236 1.447 1.00 32.97 993 ASP A C 1
ATOM 7860 O O . ASP A 1 993 ? 2.754 -26.191 1.362 1.00 32.97 993 ASP A O 1
ATOM 7864 N N . LYS A 1 994 ? 1.303 -27.465 2.490 1.00 36.50 994 LYS A N 1
ATOM 7865 C CA . LYS A 1 994 ? 1.077 -26.524 3.611 1.00 36.50 994 LYS A CA 1
ATOM 7866 C C . LYS A 1 994 ? 1.952 -26.800 4.847 1.00 36.50 994 LYS A C 1
ATOM 7868 O O . LYS A 1 994 ? 1.614 -26.346 5.937 1.00 36.50 994 LYS A O 1
ATOM 7873 N N . ALA A 1 995 ? 3.026 -27.581 4.706 1.00 33.53 995 ALA A N 1
ATOM 7874 C CA . ALA A 1 995 ? 3.757 -28.160 5.841 1.00 33.53 995 ALA A CA 1
ATOM 7875 C C . ALA A 1 995 ? 5.296 -28.040 5.775 1.00 33.53 995 ALA A C 1
ATOM 7877 O O . ALA A 1 995 ? 5.981 -28.681 6.570 1.00 33.53 995 ALA A O 1
ATOM 7878 N N . SER A 1 996 ? 5.847 -27.232 4.862 1.00 36.12 996 SER A N 1
ATOM 7879 C CA . SER A 1 996 ? 7.292 -26.961 4.764 1.00 36.12 996 SER A CA 1
ATOM 7880 C C . SER A 1 996 ? 7.598 -25.461 4.790 1.00 36.12 996 SER A C 1
ATOM 7882 O O . SER A 1 996 ? 8.139 -24.900 3.834 1.00 36.12 996 SER A O 1
ATOM 7884 N N . THR A 1 997 ? 7.243 -24.802 5.895 1.00 43.75 997 THR A N 1
ATOM 7885 C CA . THR A 1 997 ? 7.827 -23.497 6.235 1.00 43.75 997 THR A CA 1
ATOM 7886 C C . THR A 1 997 ? 9.357 -23.603 6.329 1.00 43.75 997 THR A C 1
ATOM 7888 O O . THR A 1 997 ? 9.912 -24.697 6.432 1.00 43.75 997 THR A O 1
ATOM 7891 N N . ASP A 1 998 ? 10.027 -22.456 6.240 1.00 39.56 998 ASP A N 1
ATOM 7892 C CA . ASP A 1 998 ? 11.485 -22.243 6.301 1.00 39.56 998 ASP A CA 1
ATOM 7893 C C . ASP A 1 998 ? 12.254 -22.494 4.992 1.00 39.56 998 ASP A C 1
ATOM 7895 O O . ASP A 1 998 ? 13.191 -21.752 4.701 1.00 39.56 998 ASP A O 1
ATOM 7899 N N . PHE A 1 999 ? 11.871 -23.474 4.162 1.00 35.31 999 PHE A N 1
ATOM 7900 C CA . PHE A 1 999 ? 12.697 -23.841 2.997 1.00 35.31 999 PHE A CA 1
ATOM 7901 C C . PHE A 1 999 ? 12.389 -23.062 1.709 1.00 35.31 999 PHE A C 1
ATOM 7903 O O . PHE A 1 999 ? 13.277 -22.457 1.109 1.00 35.31 999 PHE A O 1
ATOM 7910 N N . THR A 1 1000 ? 11.124 -23.031 1.283 1.00 41.97 1000 THR A N 1
ATOM 7911 C CA . THR A 1 1000 ? 10.707 -22.499 -0.033 1.00 41.97 1000 THR A CA 1
ATOM 7912 C C . THR A 1 1000 ? 10.675 -20.970 -0.132 1.00 41.97 1000 THR A C 1
ATOM 7914 O O . THR A 1 1000 ? 10.268 -20.439 -1.160 1.00 41.97 1000 THR A O 1
ATOM 7917 N N . ILE A 1 1001 ? 11.070 -20.256 0.926 1.00 40.34 1001 ILE A N 1
ATOM 7918 C CA . ILE A 1 1001 ? 11.107 -18.783 0.963 1.00 40.34 1001 ILE A CA 1
ATOM 7919 C C . ILE A 1 1001 ? 12.494 -18.250 0.553 1.00 40.34 1001 ILE A C 1
ATOM 7921 O O . ILE A 1 1001 ? 12.585 -17.141 0.038 1.00 40.34 1001 ILE A O 1
ATOM 7925 N N . ASN A 1 1002 ? 13.560 -19.051 0.714 1.00 41.59 1002 ASN A N 1
ATOM 7926 C CA . ASN A 1 1002 ? 14.954 -18.640 0.476 1.00 41.59 1002 ASN A CA 1
ATOM 7927 C C . ASN A 1 1002 ? 15.757 -19.583 -0.451 1.00 41.59 1002 ASN A C 1
ATOM 7929 O O . ASN A 1 1002 ? 16.949 -19.363 -0.662 1.00 41.59 1002 ASN A O 1
ATOM 7933 N N . SER A 1 1003 ? 15.160 -20.656 -0.982 1.00 45.16 1003 SER A N 1
ATOM 7934 C CA . SER A 1 1003 ? 15.876 -21.667 -1.776 1.00 45.16 1003 SER A CA 1
ATOM 7935 C C . SER A 1 1003 ? 16.105 -21.261 -3.238 1.00 45.16 1003 SER A C 1
ATOM 7937 O O . SER A 1 1003 ? 15.150 -20.934 -3.944 1.00 45.16 1003 SER A O 1
ATOM 7939 N N . SER A 1 1004 ? 17.341 -21.412 -3.727 1.00 57.28 1004 SER A N 1
ATOM 7940 C CA . SER A 1 1004 ? 17.652 -21.463 -5.167 1.00 57.28 1004 SER A CA 1
ATOM 7941 C C . SER A 1 1004 ? 16.983 -22.666 -5.861 1.00 57.28 1004 SER A C 1
ATOM 7943 O O . SER A 1 1004 ? 16.443 -23.557 -5.203 1.00 57.28 1004 SER A O 1
ATOM 7945 N N . VAL A 1 1005 ? 17.019 -22.687 -7.198 1.00 62.66 1005 VAL A N 1
ATOM 7946 C CA . VAL A 1 1005 ? 16.289 -23.645 -8.052 1.00 62.66 1005 VAL A CA 1
ATOM 7947 C C . VAL A 1 1005 ? 16.537 -25.112 -7.661 1.00 62.66 1005 VAL A C 1
ATOM 7949 O O . VAL A 1 1005 ? 17.680 -25.548 -7.529 1.00 62.66 1005 VAL A O 1
ATOM 7952 N N . ILE A 1 1006 ? 15.458 -25.891 -7.528 1.00 68.62 1006 ILE A N 1
ATOM 7953 C CA . ILE A 1 1006 ? 15.507 -27.337 -7.270 1.00 68.62 1006 ILE A CA 1
ATOM 7954 C C . ILE A 1 1006 ? 15.765 -28.089 -8.580 1.00 68.62 1006 ILE A C 1
ATOM 7956 O O . ILE A 1 1006 ? 15.002 -27.933 -9.532 1.00 68.62 1006 ILE A O 1
ATOM 7960 N N . VAL A 1 1007 ? 16.781 -28.956 -8.596 1.00 69.00 1007 VAL A N 1
ATOM 7961 C CA . VAL A 1 1007 ? 17.168 -29.775 -9.758 1.00 69.00 1007 VAL A CA 1
ATOM 7962 C C . VAL A 1 1007 ? 17.217 -31.262 -9.379 1.00 69.00 1007 VAL A C 1
ATOM 7964 O O . VAL A 1 1007 ? 17.811 -31.623 -8.362 1.00 69.00 1007 VAL A O 1
ATOM 7967 N N . GLU A 1 1008 ? 16.613 -32.124 -10.199 1.00 71.00 1008 GLU A N 1
ATOM 7968 C CA . GLU A 1 1008 ? 16.752 -33.590 -10.164 1.00 71.00 1008 GLU A CA 1
ATOM 7969 C C . GLU A 1 1008 ? 17.647 -34.048 -11.333 1.00 71.00 1008 GLU A C 1
ATOM 7971 O O . GLU A 1 1008 ? 17.580 -33.496 -12.436 1.00 71.00 1008 GLU A O 1
ATOM 7976 N N . LEU A 1 1009 ? 18.504 -35.042 -11.070 1.00 73.38 1009 LEU A N 1
ATOM 7977 C CA . LEU A 1 1009 ? 19.468 -35.617 -12.013 1.00 73.38 1009 LEU A CA 1
ATOM 7978 C C . LEU A 1 1009 ? 19.306 -37.139 -12.050 1.00 73.38 1009 LEU A C 1
ATOM 7980 O O . LEU A 1 1009 ? 19.363 -37.792 -11.011 1.00 73.38 1009 LEU A O 1
ATOM 7984 N N . LEU A 1 1010 ? 19.140 -37.692 -13.249 1.00 62.16 1010 LEU A N 1
ATOM 7985 C CA . LEU A 1 1010 ? 18.894 -39.111 -13.508 1.00 62.16 1010 LEU A CA 1
ATOM 7986 C C . LEU A 1 1010 ? 19.873 -39.631 -14.581 1.00 62.16 1010 LEU A C 1
ATOM 7988 O O . LEU A 1 1010 ? 20.270 -38.854 -15.456 1.00 62.16 1010 LEU A O 1
ATOM 7992 N N . PRO A 1 1011 ? 20.233 -40.930 -14.583 1.00 51.12 1011 PRO A N 1
ATOM 7993 C CA . PRO A 1 1011 ? 19.699 -42.005 -13.741 1.00 51.12 1011 PRO A CA 1
ATOM 7994 C C . PRO A 1 1011 ? 20.341 -42.082 -12.347 1.00 51.12 1011 PRO A C 1
ATOM 7996 O O . PRO A 1 1011 ? 21.554 -41.935 -12.199 1.00 51.12 1011 PRO A O 1
ATOM 7999 N N . ASP A 1 1012 ? 19.529 -42.398 -11.334 1.00 52.28 1012 ASP A N 1
ATOM 8000 C CA . ASP A 1 1012 ? 19.995 -42.675 -9.969 1.00 52.28 1012 ASP A CA 1
ATOM 8001 C C . ASP A 1 1012 ? 21.166 -43.680 -9.942 1.00 52.28 1012 ASP A C 1
ATOM 8003 O O . ASP A 1 1012 ? 21.145 -44.710 -10.618 1.00 52.28 1012 ASP A O 1
ATOM 8007 N N . ASN A 1 1013 ? 22.114 -43.469 -9.027 1.00 52.94 1013 ASN A N 1
ATOM 8008 C CA . ASN A 1 1013 ? 23.318 -44.275 -8.765 1.00 52.94 1013 ASN A CA 1
ATOM 8009 C C . ASN A 1 1013 ? 24.454 -44.184 -9.811 1.00 52.94 1013 ASN A C 1
ATOM 8011 O O . ASN A 1 1013 ? 25.449 -44.890 -9.650 1.00 52.94 1013 ASN A O 1
ATOM 8015 N N . LEU A 1 1014 ? 24.380 -43.315 -10.828 1.00 64.44 1014 LEU A N 1
ATOM 8016 C CA . LEU A 1 1014 ? 25.516 -43.067 -11.733 1.00 64.44 1014 LEU A CA 1
ATOM 8017 C C . LEU A 1 1014 ? 26.723 -42.487 -10.965 1.00 64.44 1014 LEU A C 1
ATOM 8019 O O . LEU A 1 1014 ? 26.572 -41.563 -10.169 1.00 64.44 1014 LEU A O 1
ATOM 8023 N N . THR A 1 1015 ? 27.924 -43.019 -11.192 1.00 63.06 1015 THR A N 1
ATOM 8024 C CA . THR A 1 1015 ? 29.190 -42.560 -10.585 1.00 63.06 1015 THR A CA 1
ATOM 8025 C C . THR A 1 1015 ? 30.134 -42.051 -11.664 1.00 63.06 1015 THR A C 1
ATOM 8027 O O . THR A 1 1015 ? 30.199 -42.670 -12.724 1.00 63.06 1015 THR A O 1
ATOM 8030 N N . PHE A 1 1016 ? 30.910 -41.004 -11.386 1.00 73.19 1016 PHE A N 1
ATOM 8031 C CA . PHE A 1 1016 ? 31.850 -40.429 -12.351 1.00 73.19 1016 PHE A CA 1
ATOM 8032 C C . PHE A 1 1016 ? 33.315 -40.612 -11.920 1.00 73.19 1016 PHE A C 1
ATOM 8034 O O . PHE A 1 1016 ? 33.631 -40.563 -10.733 1.00 73.19 1016 PHE A O 1
ATOM 8041 N N . GLN A 1 1017 ? 34.218 -40.815 -12.885 1.00 72.94 1017 GLN A N 1
ATOM 8042 C CA . GLN A 1 1017 ? 35.672 -40.881 -12.661 1.00 72.94 1017 GLN A CA 1
ATOM 8043 C C . GLN A 1 1017 ? 36.318 -39.491 -12.538 1.00 72.94 1017 GLN A C 1
ATOM 8045 O O . GLN A 1 1017 ? 37.388 -39.344 -11.944 1.00 72.94 1017 GLN A O 1
ATOM 8050 N N . HIS A 1 1018 ? 35.665 -38.462 -13.080 1.00 73.19 1018 HIS A N 1
ATOM 8051 C CA . HIS A 1 1018 ? 36.070 -37.057 -13.009 1.00 73.19 1018 HIS A CA 1
ATOM 8052 C C . HIS A 1 1018 ? 34.868 -36.208 -12.578 1.00 73.19 1018 HIS A C 1
ATOM 8054 O O . HIS A 1 1018 ? 33.731 -36.541 -12.911 1.00 73.19 1018 HIS A O 1
ATOM 8060 N N . GLN A 1 1019 ? 35.104 -35.129 -11.826 1.00 72.25 1019 GLN A N 1
ATOM 8061 C CA . GLN A 1 1019 ? 34.014 -34.339 -11.246 1.00 72.25 1019 GLN A CA 1
ATOM 8062 C C . GLN A 1 1019 ? 33.151 -33.663 -12.316 1.00 72.25 1019 GLN A C 1
ATOM 8064 O O . GLN A 1 1019 ? 33.653 -32.983 -13.211 1.00 72.25 1019 GLN A O 1
ATOM 8069 N N . VAL A 1 1020 ? 31.840 -33.825 -12.169 1.00 78.44 1020 VAL A N 1
ATOM 8070 C CA . VAL A 1 1020 ? 30.806 -33.182 -12.984 1.00 78.44 1020 VAL A CA 1
ATOM 8071 C C . VAL A 1 1020 ? 30.376 -31.889 -12.298 1.00 78.44 1020 VAL A C 1
ATOM 8073 O O . VAL A 1 1020 ? 30.204 -31.884 -11.080 1.00 78.44 1020 VAL A O 1
ATOM 8076 N N . LYS A 1 1021 ? 30.179 -30.796 -13.043 1.00 82.50 1021 LYS A N 1
ATOM 8077 C CA . LYS A 1 1021 ? 29.730 -29.516 -12.469 1.00 82.50 1021 LYS A CA 1
ATOM 8078 C C . LYS A 1 1021 ? 28.255 -29.266 -12.757 1.00 82.50 1021 LYS A C 1
ATOM 8080 O O . LYS A 1 1021 ? 27.844 -29.281 -13.913 1.00 82.50 1021 LYS A O 1
ATOM 8085 N N . LEU A 1 1022 ? 27.475 -28.965 -11.723 1.00 82.75 1022 LEU A N 1
ATOM 8086 C CA . LEU A 1 1022 ? 26.103 -28.468 -11.834 1.00 82.75 1022 LEU A CA 1
ATOM 8087 C C . LEU A 1 1022 ? 26.078 -26.968 -11.511 1.00 82.75 1022 LEU A C 1
ATOM 8089 O O . LEU A 1 1022 ? 26.343 -26.581 -10.377 1.00 82.75 1022 LEU A O 1
ATOM 8093 N N . SER A 1 1023 ? 25.748 -26.130 -12.492 1.00 80.88 1023 SER A N 1
ATOM 8094 C CA . SER A 1 1023 ? 25.555 -24.686 -12.317 1.00 80.88 1023 SER A CA 1
ATOM 8095 C C . SER A 1 1023 ? 24.079 -24.359 -12.095 1.00 80.88 1023 SER A C 1
ATOM 8097 O O . SER A 1 1023 ? 23.226 -24.801 -12.865 1.00 80.88 1023 SER A O 1
ATOM 8099 N N . ILE A 1 1024 ? 23.787 -23.553 -11.071 1.00 80.75 1024 ILE A N 1
ATOM 8100 C CA . ILE A 1 1024 ? 22.438 -23.101 -10.705 1.00 80.75 1024 ILE A CA 1
ATOM 8101 C C . ILE A 1 1024 ? 22.466 -21.578 -10.464 1.00 80.75 1024 ILE A C 1
ATOM 8103 O O . ILE A 1 1024 ? 23.294 -21.118 -9.673 1.00 80.75 1024 ILE A O 1
ATOM 8107 N N . PRO A 1 1025 ? 21.588 -20.777 -11.098 1.00 70.44 1025 PRO A N 1
ATOM 8108 C CA . PRO A 1 1025 ? 21.523 -19.333 -10.873 1.00 70.44 1025 PRO A CA 1
ATOM 8109 C C . PRO A 1 1025 ? 20.838 -18.979 -9.545 1.00 70.44 1025 PRO A C 1
ATOM 8111 O O . PRO A 1 1025 ? 20.023 -19.745 -9.021 1.00 70.44 1025 PRO A O 1
ATOM 8114 N N . HIS A 1 1026 ? 21.141 -17.796 -9.005 1.00 67.69 1026 HIS A N 1
ATOM 8115 C CA . HIS A 1 1026 ? 20.542 -17.302 -7.761 1.00 67.69 1026 HIS A CA 1
ATOM 8116 C C . HIS A 1 1026 ? 20.420 -15.774 -7.708 1.00 67.69 1026 HIS A C 1
ATOM 8118 O O . HIS A 1 1026 ? 21.154 -15.060 -8.374 1.00 67.69 1026 HIS A O 1
ATOM 8124 N N . CYS A 1 1027 ? 19.545 -15.264 -6.838 1.00 57.09 1027 CYS A N 1
ATOM 8125 C CA . CYS A 1 1027 ? 19.293 -13.822 -6.676 1.00 57.09 1027 CYS A CA 1
ATOM 8126 C C . CYS A 1 1027 ? 20.092 -13.171 -5.518 1.00 57.09 1027 CYS A C 1
ATOM 8128 O O . CYS A 1 1027 ? 19.728 -12.091 -5.045 1.00 57.09 1027 CYS A O 1
ATOM 8130 N N . PHE A 1 1028 ? 21.106 -13.855 -4.978 1.00 57.88 1028 PHE A N 1
ATOM 8131 C CA . PHE A 1 1028 ? 21.724 -13.525 -3.689 1.00 57.88 1028 PHE A CA 1
ATOM 8132 C C . PHE A 1 1028 ? 22.925 -12.573 -3.835 1.00 57.88 1028 PHE A C 1
ATOM 8134 O O . PHE A 1 1028 ? 23.869 -12.871 -4.555 1.00 57.88 1028 PHE A O 1
ATOM 8141 N N . GLN A 1 1029 ? 22.933 -11.448 -3.108 1.00 58.47 1029 GLN A N 1
ATOM 8142 C CA . GLN A 1 1029 ? 24.051 -10.492 -3.136 1.00 58.47 1029 GLN A CA 1
ATOM 8143 C C . GLN A 1 1029 ? 25.152 -10.849 -2.132 1.00 58.47 1029 GLN A C 1
ATOM 8145 O O . GLN A 1 1029 ? 24.950 -10.792 -0.916 1.00 58.47 1029 GLN A O 1
ATOM 8150 N N . LEU A 1 1030 ? 26.352 -11.126 -2.642 1.00 54.56 1030 LEU A N 1
ATOM 8151 C CA . LEU A 1 1030 ? 27.546 -11.364 -1.836 1.00 54.56 1030 LEU A CA 1
ATOM 8152 C C . LEU A 1 1030 ? 28.107 -10.023 -1.309 1.00 54.56 1030 LEU A C 1
ATOM 8154 O O . LEU A 1 1030 ? 28.408 -9.109 -2.078 1.00 54.56 1030 LEU A O 1
ATOM 8158 N N . LYS A 1 1031 ? 28.259 -9.876 0.015 1.00 53.16 1031 LYS A N 1
ATOM 8159 C CA . LYS A 1 1031 ? 28.906 -8.694 0.624 1.00 53.16 1031 LYS A CA 1
ATOM 8160 C C . LYS A 1 1031 ? 30.424 -8.892 0.667 1.00 53.16 1031 LYS A C 1
ATOM 8162 O O . LYS A 1 1031 ? 30.889 -9.885 1.214 1.00 53.16 1031 LYS A O 1
ATOM 8167 N N . LYS A 1 1032 ? 31.195 -7.913 0.175 1.00 52.00 1032 LYS A N 1
ATOM 8168 C CA . LYS A 1 1032 ? 32.661 -8.002 -0.033 1.00 52.00 1032 LYS A CA 1
ATOM 8169 C C . LYS A 1 1032 ? 33.526 -8.316 1.201 1.00 52.00 1032 LYS A C 1
ATOM 8171 O O . LYS A 1 1032 ? 34.700 -8.625 1.031 1.00 52.00 1032 LYS A O 1
ATOM 8176 N N . GLU A 1 1033 ? 32.982 -8.236 2.413 1.00 50.56 1033 GLU A N 1
ATOM 8177 C CA . GLU A 1 1033 ? 33.734 -8.361 3.674 1.00 50.56 1033 GLU A CA 1
ATOM 8178 C C . GLU A 1 1033 ? 33.403 -9.632 4.478 1.00 50.56 1033 GLU A C 1
ATOM 8180 O O . GLU A 1 1033 ? 34.066 -9.925 5.470 1.00 50.56 1033 GLU A O 1
ATOM 8185 N N . ALA A 1 1034 ? 32.423 -10.430 4.043 1.00 47.91 1034 ALA A N 1
ATOM 8186 C CA . ALA A 1 1034 ? 32.081 -11.709 4.663 1.00 47.91 1034 ALA A CA 1
ATOM 8187 C C . ALA A 1 1034 ? 32.187 -12.827 3.624 1.00 47.91 1034 ALA A C 1
ATOM 8189 O O . ALA A 1 1034 ? 31.637 -12.693 2.536 1.00 47.91 1034 ALA A O 1
ATOM 8190 N N . LYS A 1 1035 ? 32.844 -13.949 3.954 1.00 51.53 1035 LYS A N 1
ATOM 8191 C CA . LYS A 1 1035 ? 32.811 -15.146 3.097 1.00 51.53 1035 LYS A CA 1
ATOM 8192 C C . LYS A 1 1035 ? 31.396 -15.746 3.138 1.00 51.53 1035 LYS A C 1
ATOM 8194 O O . LYS A 1 1035 ? 31.005 -16.242 4.196 1.00 51.53 1035 LYS A O 1
ATOM 8199 N N . PRO A 1 1036 ? 30.625 -15.705 2.039 1.00 55.41 1036 PRO A N 1
ATOM 8200 C CA . PRO A 1 1036 ? 29.276 -16.249 2.014 1.00 55.41 1036 PRO A CA 1
ATOM 8201 C C . PRO A 1 1036 ? 29.350 -17.777 1.941 1.00 55.41 1036 PRO A C 1
ATOM 8203 O O . PRO A 1 1036 ? 30.098 -18.331 1.138 1.00 55.41 1036 PRO A O 1
ATOM 8206 N N . VAL A 1 1037 ? 28.576 -18.461 2.783 1.00 59.50 1037 VAL A N 1
ATOM 8207 C CA . VAL A 1 1037 ? 28.509 -19.928 2.807 1.00 59.50 1037 VAL A CA 1
ATOM 8208 C C . VAL A 1 1037 ? 27.168 -20.356 2.225 1.00 59.50 1037 VAL A C 1
ATOM 8210 O O . VAL A 1 1037 ? 26.133 -20.206 2.876 1.00 59.50 1037 VAL A O 1
ATOM 8213 N N . ALA A 1 1038 ? 27.178 -20.910 1.012 1.00 63.50 1038 ALA A N 1
ATOM 8214 C CA . ALA A 1 1038 ? 26.013 -21.616 0.501 1.00 63.50 1038 ALA A CA 1
ATOM 8215 C C . ALA A 1 1038 ? 25.856 -22.930 1.274 1.00 63.50 1038 ALA A C 1
ATOM 8217 O O . ALA A 1 1038 ? 26.763 -23.763 1.327 1.00 63.50 1038 ALA A O 1
ATOM 8218 N N . LYS A 1 1039 ? 24.684 -23.129 1.876 1.00 66.12 1039 LYS A N 1
ATOM 8219 C CA . LYS A 1 1039 ? 24.293 -24.427 2.422 1.00 66.12 1039 LYS A CA 1
ATOM 8220 C C . LYS A 1 1039 ? 23.723 -25.255 1.275 1.00 66.12 1039 LYS A C 1
ATOM 8222 O O . LYS A 1 1039 ? 22.587 -25.025 0.865 1.00 66.12 1039 LYS A O 1
ATOM 8227 N N . LEU A 1 1040 ? 24.499 -26.193 0.733 1.00 64.31 1040 LEU A N 1
ATOM 8228 C CA . LEU A 1 1040 ? 23.976 -27.127 -0.262 1.00 64.31 1040 LEU A CA 1
ATOM 8229 C C . LEU A 1 1040 ? 23.020 -28.113 0.414 1.00 64.31 1040 LEU A C 1
ATOM 8231 O O . LEU A 1 1040 ? 23.338 -28.667 1.466 1.00 64.31 1040 LEU A O 1
ATOM 8235 N N . PHE A 1 1041 ? 21.887 -28.397 -0.225 1.00 64.06 1041 PHE A N 1
ATOM 8236 C CA . PHE A 1 1041 ? 21.001 -29.481 0.183 1.00 64.06 1041 PHE A CA 1
ATOM 8237 C C . PHE A 1 1041 ? 20.776 -30.438 -0.977 1.00 64.06 1041 PHE A C 1
ATOM 8239 O O . PHE A 1 1041 ? 20.456 -30.024 -2.086 1.00 64.06 1041 PHE A O 1
ATOM 8246 N N . MET A 1 1042 ? 20.913 -31.735 -0.710 1.00 65.50 1042 MET A N 1
ATOM 8247 C CA . MET A 1 1042 ? 20.652 -32.783 -1.695 1.00 65.50 1042 MET A CA 1
ATOM 8248 C C . MET A 1 1042 ? 19.493 -33.662 -1.244 1.00 65.50 1042 MET A C 1
ATOM 8250 O O . MET A 1 1042 ? 19.318 -33.924 -0.049 1.00 65.50 1042 MET A O 1
ATOM 8254 N N . SER A 1 1043 ? 18.737 -34.163 -2.219 1.00 56.66 1043 SER A N 1
ATOM 8255 C CA . SER A 1 1043 ? 17.713 -35.174 -2.001 1.00 56.66 1043 SER A CA 1
ATOM 8256 C C . SER A 1 1043 ? 17.915 -36.391 -2.889 1.00 56.66 1043 SER A C 1
ATOM 8258 O O . SER A 1 1043 ? 18.476 -36.297 -3.976 1.00 56.66 1043 SER A O 1
ATOM 8260 N N . HIS A 1 1044 ? 17.445 -37.538 -2.402 1.00 56.75 1044 HIS A N 1
ATOM 8261 C CA . HIS A 1 1044 ? 17.502 -38.832 -3.069 1.00 56.75 1044 HIS A CA 1
ATOM 8262 C C . HIS A 1 1044 ? 16.124 -39.473 -2.889 1.00 56.75 1044 HIS A C 1
ATOM 8264 O O . HIS A 1 1044 ? 15.744 -39.832 -1.769 1.00 56.75 1044 HIS A O 1
ATOM 8270 N N . HIS A 1 1045 ? 15.362 -39.513 -3.973 1.00 46.47 1045 HIS A N 1
ATOM 8271 C CA . HIS A 1 1045 ? 13.959 -39.905 -4.051 1.00 46.47 1045 HIS A CA 1
ATOM 8272 C C . HIS A 1 1045 ? 13.729 -40.534 -5.430 1.00 46.47 1045 HIS A C 1
ATOM 8274 O O . HIS A 1 1045 ? 14.512 -40.284 -6.337 1.00 46.47 1045 HIS A O 1
ATOM 8280 N N . LYS A 1 1046 ? 12.699 -41.375 -5.586 1.00 43.66 1046 LYS A N 1
ATOM 8281 C CA . LYS A 1 1046 ? 12.322 -41.852 -6.925 1.00 43.66 1046 LYS A CA 1
ATOM 8282 C C . LYS A 1 1046 ? 11.653 -40.724 -7.700 1.00 43.66 1046 LYS A C 1
ATOM 8284 O O . LYS A 1 1046 ? 10.944 -39.923 -7.088 1.00 43.66 1046 LYS A O 1
ATOM 8289 N N . GLU A 1 1047 ? 11.766 -40.773 -9.023 1.00 41.44 1047 GLU A N 1
ATOM 8290 C CA . GLU A 1 1047 ? 10.941 -39.980 -9.934 1.00 41.44 1047 GLU A CA 1
ATOM 8291 C C . GLU A 1 1047 ? 9.458 -40.022 -9.500 1.00 41.44 1047 GLU A C 1
ATOM 8293 O O . GLU A 1 1047 ? 8.881 -41.092 -9.282 1.00 41.44 1047 GLU A O 1
ATOM 8298 N N . GLY A 1 1048 ? 8.857 -38.844 -9.309 1.00 43.72 1048 GLY A N 1
ATOM 8299 C CA . GLY A 1 1048 ? 7.464 -38.685 -8.867 1.00 43.72 1048 GLY A CA 1
ATOM 8300 C C . GLY A 1 1048 ? 7.205 -38.808 -7.354 1.00 43.72 1048 GLY A C 1
ATOM 8301 O O . GLY A 1 1048 ? 6.067 -38.620 -6.923 1.00 43.72 1048 GLY A O 1
ATOM 8302 N N . ALA A 1 1049 ? 8.214 -39.085 -6.522 1.00 44.91 1049 ALA A N 1
ATOM 8303 C CA . ALA A 1 1049 ? 8.110 -38.948 -5.065 1.00 44.91 1049 ALA A CA 1
ATOM 8304 C C . ALA A 1 1049 ? 8.468 -37.516 -4.617 1.00 44.91 1049 ALA A C 1
ATOM 8306 O O . ALA A 1 1049 ? 9.202 -36.810 -5.300 1.00 44.91 1049 ALA A O 1
ATOM 8307 N N . ARG A 1 1050 ? 7.985 -37.061 -3.451 1.00 42.50 1050 ARG A N 1
ATOM 8308 C CA . ARG A 1 1050 ? 8.374 -35.732 -2.936 1.00 42.50 1050 ARG A CA 1
ATOM 8309 C C . ARG A 1 1050 ? 9.832 -35.721 -2.455 1.00 42.50 1050 ARG A C 1
ATOM 8311 O O . ARG A 1 1050 ? 10.228 -36.688 -1.805 1.00 42.50 1050 ARG A O 1
ATOM 8318 N N . PRO A 1 1051 ? 10.604 -34.645 -2.703 1.00 49.44 1051 PRO A N 1
ATOM 8319 C CA . PRO A 1 1051 ? 11.989 -34.532 -2.261 1.00 49.44 1051 PRO A CA 1
ATOM 8320 C C . PRO A 1 1051 ? 12.117 -34.265 -0.753 1.00 49.44 1051 PRO A C 1
ATOM 8322 O O . PRO A 1 1051 ? 11.278 -33.645 -0.105 1.00 49.44 1051 PRO A O 1
ATOM 8325 N N . ILE A 1 1052 ? 13.231 -34.737 -0.201 1.00 52.56 1052 ILE A N 1
ATOM 8326 C CA . ILE A 1 1052 ? 13.634 -34.675 1.207 1.00 52.56 1052 ILE A CA 1
ATOM 8327 C C . ILE A 1 1052 ? 15.057 -34.136 1.292 1.00 52.56 1052 ILE A C 1
ATOM 8329 O O . ILE A 1 1052 ? 16.018 -34.843 0.966 1.00 52.56 1052 ILE A O 1
ATOM 8333 N N . TRP A 1 1053 ? 15.182 -32.901 1.752 1.00 58.69 1053 TRP A N 1
ATOM 8334 C CA . TRP A 1 1053 ? 16.435 -32.160 1.783 1.00 58.69 1053 TRP A CA 1
ATOM 8335 C C . TRP A 1 1053 ? 17.328 -32.577 2.955 1.00 58.69 1053 TRP A C 1
ATOM 8337 O O . TRP A 1 1053 ? 16.868 -32.760 4.083 1.00 58.69 1053 TRP A O 1
ATOM 8347 N N . LYS A 1 1054 ? 18.622 -32.755 2.679 1.00 53.34 1054 LYS A N 1
ATOM 8348 C CA . LYS A 1 1054 ? 19.677 -32.991 3.675 1.00 53.34 1054 LYS A CA 1
ATOM 8349 C C . LYS A 1 1054 ? 20.815 -32.025 3.390 1.00 53.34 1054 LYS A C 1
ATOM 8351 O O . LYS A 1 1054 ? 21.289 -31.998 2.254 1.00 53.34 1054 LYS A O 1
ATOM 8356 N N . GLU A 1 1055 ? 21.247 -31.276 4.399 1.00 62.19 1055 GLU A N 1
ATOM 8357 C CA . GLU A 1 1055 ? 22.396 -30.381 4.260 1.00 62.19 1055 GLU A CA 1
ATOM 8358 C C . GLU A 1 1055 ? 23.665 -31.191 3.946 1.00 62.19 1055 GLU A C 1
ATOM 8360 O O . GLU A 1 1055 ? 23.857 -32.304 4.449 1.00 62.19 1055 GLU A O 1
ATOM 8365 N N . LYS A 1 1056 ? 24.503 -30.641 3.071 1.00 61.88 1056 LYS A N 1
ATOM 8366 C CA . LYS A 1 1056 ? 25.736 -31.227 2.546 1.00 61.88 1056 LYS A CA 1
ATOM 8367 C C . LYS A 1 1056 ? 26.877 -30.248 2.804 1.00 61.88 1056 LYS A C 1
ATOM 8369 O O . LYS A 1 1056 ? 27.252 -29.477 1.929 1.00 61.88 1056 LYS A O 1
ATOM 8374 N N . THR A 1 1057 ? 27.401 -30.285 4.025 1.00 52.56 1057 THR A N 1
ATOM 8375 C CA . THR A 1 1057 ? 28.462 -29.388 4.515 1.00 52.56 1057 THR A CA 1
ATOM 8376 C C . THR A 1 1057 ? 29.783 -29.529 3.760 1.00 52.56 1057 THR A C 1
ATOM 8378 O O . THR A 1 1057 ? 30.527 -28.559 3.657 1.00 52.56 1057 THR A O 1
ATOM 8381 N N . ASP A 1 1058 ? 30.050 -30.719 3.214 1.00 57.81 1058 ASP A N 1
ATOM 8382 C CA . ASP A 1 1058 ? 31.379 -31.111 2.725 1.00 57.81 1058 ASP A CA 1
ATOM 8383 C C . ASP A 1 1058 ? 31.450 -31.215 1.185 1.00 57.81 1058 ASP A C 1
ATOM 8385 O O . ASP A 1 1058 ? 32.455 -31.667 0.638 1.00 57.81 1058 ASP A O 1
ATOM 8389 N N . GLN A 1 1059 ? 30.376 -30.862 0.466 1.00 68.94 1059 GLN A N 1
ATOM 8390 C CA . GLN A 1 1059 ? 30.348 -30.942 -0.999 1.00 68.94 1059 GLN A CA 1
ATOM 8391 C C . GLN A 1 1059 ? 31.044 -29.703 -1.596 1.00 68.94 1059 GLN A C 1
ATOM 8393 O O . GLN A 1 1059 ? 30.661 -28.588 -1.233 1.00 68.94 1059 GLN A O 1
ATOM 8398 N N . PRO A 1 1060 ? 32.020 -29.846 -2.514 1.00 71.00 1060 PRO A N 1
ATOM 8399 C CA . PRO A 1 1060 ? 32.682 -28.687 -3.102 1.00 71.00 1060 PRO A CA 1
ATOM 8400 C C . PRO A 1 1060 ? 31.710 -27.872 -3.960 1.00 71.00 1060 PRO A C 1
ATOM 8402 O O . PRO A 1 1060 ? 31.025 -28.418 -4.828 1.00 71.00 1060 PRO A O 1
ATOM 8405 N N . TYR A 1 1061 ? 31.682 -26.561 -3.735 1.00 78.19 1061 TYR A N 1
ATOM 8406 C CA . TYR A 1 1061 ? 30.991 -25.606 -4.591 1.00 78.19 1061 TYR A CA 1
ATOM 8407 C C . TYR A 1 1061 ? 31.802 -24.314 -4.726 1.00 78.19 1061 TYR A C 1
ATOM 8409 O O . TYR A 1 1061 ? 32.576 -23.946 -3.842 1.00 78.19 1061 TYR A O 1
ATOM 8417 N N . GLU A 1 1062 ? 31.571 -23.607 -5.824 1.00 78.00 1062 GLU A N 1
ATOM 8418 C CA . GLU A 1 1062 ? 32.006 -22.236 -6.060 1.00 78.00 1062 GLU A CA 1
ATOM 8419 C C . GLU A 1 1062 ? 30.766 -21.330 -6.070 1.00 78.00 1062 GLU A C 1
ATOM 8421 O O . GLU A 1 1062 ? 29.724 -21.691 -6.624 1.00 78.00 1062 GLU A O 1
ATOM 8426 N N . LEU A 1 1063 ? 30.844 -20.175 -5.407 1.00 70.19 1063 LEU A N 1
ATOM 8427 C CA . LEU A 1 1063 ? 29.742 -19.218 -5.310 1.00 70.19 1063 LEU A CA 1
ATOM 8428 C C . LEU A 1 1063 ? 30.183 -17.896 -5.937 1.00 70.19 1063 LEU A C 1
ATOM 8430 O O . LEU A 1 1063 ? 31.027 -17.189 -5.389 1.00 70.19 1063 LEU A O 1
ATOM 8434 N N . THR A 1 1064 ? 29.625 -17.607 -7.107 1.00 69.88 1064 THR A N 1
ATOM 8435 C CA . THR A 1 1064 ? 29.837 -16.363 -7.859 1.00 69.88 1064 THR A CA 1
ATOM 8436 C C . THR A 1 1064 ? 28.696 -15.387 -7.573 1.00 69.88 1064 THR A C 1
ATOM 8438 O O . THR A 1 1064 ? 27.702 -15.773 -6.965 1.00 69.88 1064 THR A O 1
ATOM 8441 N N . ASP A 1 1065 ? 28.784 -14.139 -8.038 1.00 66.25 1065 ASP A N 1
ATOM 8442 C CA . ASP A 1 1065 ? 27.702 -13.160 -7.834 1.00 66.25 1065 ASP A CA 1
ATOM 8443 C C . ASP A 1 1065 ? 26.354 -13.589 -8.458 1.00 66.25 1065 ASP A C 1
ATOM 8445 O O . ASP A 1 1065 ? 25.314 -13.120 -8.008 1.00 66.25 1065 ASP A O 1
ATOM 8449 N N . THR A 1 1066 ? 26.357 -14.495 -9.450 1.00 63.72 1066 THR A N 1
ATOM 8450 C CA . THR A 1 1066 ? 25.174 -14.828 -10.279 1.00 63.72 1066 THR A CA 1
ATOM 8451 C C . THR A 1 1066 ? 24.762 -16.309 -10.218 1.00 63.72 1066 THR A C 1
ATOM 8453 O O . THR A 1 1066 ? 23.601 -16.665 -10.448 1.00 63.72 1066 THR A O 1
ATOM 8456 N N . ARG A 1 1067 ? 25.713 -17.204 -9.910 1.00 74.25 1067 ARG A N 1
ATOM 8457 C CA . ARG A 1 1067 ? 25.561 -18.669 -9.939 1.00 74.25 1067 ARG A CA 1
ATOM 8458 C C . ARG A 1 1067 ? 26.298 -19.354 -8.787 1.00 74.25 1067 ARG A C 1
ATOM 8460 O O . ARG A 1 1067 ? 27.440 -19.011 -8.473 1.00 74.25 1067 ARG A O 1
ATOM 8467 N N . CYS A 1 1068 ? 25.702 -20.428 -8.275 1.00 76.31 1068 CYS A N 1
ATOM 8468 C CA . CYS A 1 1068 ? 26.406 -21.464 -7.526 1.00 76.31 1068 CYS A CA 1
ATOM 8469 C C . CYS A 1 1068 ? 26.769 -22.620 -8.473 1.00 76.31 1068 CYS A C 1
ATOM 8471 O O . CYS A 1 1068 ? 25.908 -23.110 -9.206 1.00 76.31 1068 CYS A O 1
ATOM 8473 N N . VAL A 1 1069 ? 28.030 -23.052 -8.464 1.00 79.25 1069 VAL A N 1
ATOM 8474 C CA . VAL A 1 1069 ? 28.542 -24.183 -9.253 1.00 79.25 1069 VAL A CA 1
ATOM 8475 C C . VAL A 1 1069 ? 28.952 -25.293 -8.292 1.00 79.25 1069 VAL A C 1
ATOM 8477 O O . VAL A 1 1069 ? 29.785 -25.073 -7.423 1.00 79.25 1069 VAL A O 1
ATOM 8480 N N . ILE A 1 1070 ? 28.366 -26.480 -8.422 1.00 77.31 1070 ILE A N 1
ATOM 8481 C CA . ILE A 1 1070 ? 28.504 -27.595 -7.474 1.00 77.31 1070 ILE A CA 1
ATOM 8482 C C . ILE A 1 1070 ? 29.255 -28.745 -8.151 1.00 77.31 1070 ILE A C 1
ATOM 8484 O O . ILE A 1 1070 ? 28.805 -29.229 -9.191 1.00 77.31 1070 ILE A O 1
ATOM 8488 N N . SER A 1 1071 ? 30.348 -29.228 -7.554 1.00 76.00 1071 SER A N 1
ATOM 8489 C CA . SER A 1 1071 ? 31.016 -30.460 -8.000 1.00 76.00 1071 SER A CA 1
ATOM 8490 C C . SER A 1 1071 ? 30.269 -31.701 -7.511 1.00 76.00 1071 SER A C 1
ATOM 8492 O O . SER A 1 1071 ? 29.935 -31.817 -6.328 1.00 76.00 1071 SER A O 1
ATOM 8494 N N . LEU A 1 1072 ? 30.063 -32.664 -8.408 1.00 69.62 1072 LEU A N 1
ATOM 8495 C CA . LEU A 1 1072 ? 29.349 -33.917 -8.173 1.00 69.62 1072 LEU A CA 1
ATOM 8496 C C . LEU A 1 1072 ? 30.195 -35.123 -8.602 1.00 69.62 1072 LEU A C 1
ATOM 8498 O O . LEU A 1 1072 ? 30.672 -35.195 -9.734 1.00 69.62 1072 LEU A O 1
ATOM 8502 N N . ASP A 1 1073 ? 30.322 -36.098 -7.699 1.00 62.53 1073 ASP A N 1
ATOM 8503 C CA . ASP A 1 1073 ? 31.079 -37.340 -7.923 1.00 62.53 1073 ASP A CA 1
ATOM 8504 C C . ASP A 1 1073 ? 30.155 -38.545 -8.217 1.00 62.53 1073 ASP A C 1
ATOM 8506 O O . ASP A 1 1073 ? 30.562 -39.524 -8.844 1.00 62.53 1073 ASP A O 1
ATOM 8510 N N . SER A 1 1074 ? 28.898 -38.511 -7.747 1.00 60.31 1074 SER A N 1
ATOM 8511 C CA . SER A 1 1074 ? 27.909 -39.580 -7.976 1.00 60.31 1074 SER A CA 1
ATOM 8512 C C . SER A 1 1074 ? 26.463 -39.186 -7.647 1.00 60.31 1074 SER A C 1
ATOM 8514 O O . SER A 1 1074 ? 26.211 -38.292 -6.837 1.00 60.31 1074 SER A O 1
ATOM 8516 N N . PHE A 1 1075 ? 25.508 -39.947 -8.185 1.00 63.09 1075 PHE A N 1
ATOM 8517 C CA . PHE A 1 1075 ? 24.073 -39.877 -7.903 1.00 63.09 1075 PHE A CA 1
ATOM 8518 C C . PHE A 1 1075 ? 23.632 -40.926 -6.847 1.00 63.09 1075 PHE A C 1
ATOM 8520 O O . PHE A 1 1075 ? 22.627 -41.607 -7.007 1.00 63.09 1075 PHE A O 1
ATOM 8527 N N . CYS A 1 1076 ? 24.378 -40.996 -5.733 1.00 54.34 1076 CYS A N 1
ATOM 8528 C CA . CYS A 1 1076 ? 23.981 -41.423 -4.369 1.00 54.34 1076 CYS A CA 1
ATOM 8529 C C . CYS A 1 1076 ? 23.901 -42.915 -3.910 1.00 54.34 1076 CYS A C 1
ATOM 8531 O O . CYS A 1 1076 ? 22.965 -43.661 -4.175 1.00 54.34 1076 CYS A O 1
ATOM 8533 N N . TRP A 1 1077 ? 24.792 -43.261 -2.967 1.00 50.22 1077 TRP A N 1
ATOM 8534 C CA . TRP A 1 1077 ? 24.478 -43.985 -1.714 1.00 50.22 1077 TRP A CA 1
ATOM 8535 C C . TRP A 1 1077 ? 24.994 -43.132 -0.531 1.00 50.22 1077 TRP A C 1
ATOM 8537 O O . TRP A 1 1077 ? 25.652 -42.114 -0.752 1.00 50.22 1077 TRP A O 1
ATOM 8547 N N . VAL A 1 1078 ? 24.691 -43.491 0.726 1.00 45.03 1078 VAL A N 1
ATOM 8548 C CA . VAL A 1 1078 ? 25.207 -42.771 1.912 1.00 45.03 1078 VAL A CA 1
ATOM 8549 C C . VAL A 1 1078 ? 26.210 -43.638 2.668 1.00 45.03 1078 VAL A C 1
ATOM 8551 O O . VAL A 1 1078 ? 25.860 -44.721 3.132 1.00 45.03 1078 VAL A O 1
ATOM 8554 N N . LYS A 1 1079 ? 27.433 -43.128 2.833 1.00 46.09 1079 LYS A N 1
ATOM 8555 C CA . LYS A 1 1079 ? 28.509 -43.759 3.607 1.00 46.09 1079 LYS A CA 1
ATOM 8556 C C . LYS A 1 1079 ? 28.286 -43.590 5.113 1.00 46.09 1079 LYS A C 1
ATOM 8558 O O . LYS A 1 1079 ? 27.951 -42.503 5.580 1.00 46.09 1079 LYS A O 1
ATOM 8563 N N . TYR A 1 1080 ? 28.520 -44.659 5.864 1.00 43.97 1080 TYR A N 1
ATOM 8564 C CA . TYR A 1 1080 ? 28.467 -44.720 7.324 1.00 43.97 1080 TYR A CA 1
ATOM 8565 C C . TYR A 1 1080 ? 29.775 -45.283 7.871 1.00 43.97 1080 TYR A C 1
ATOM 8567 O O . TYR A 1 1080 ? 30.284 -46.269 7.347 1.00 43.97 1080 TYR A O 1
ATOM 8575 N N . TYR A 1 1081 ? 30.283 -44.714 8.963 1.00 43.09 1081 TYR A N 1
ATOM 8576 C CA . TYR A 1 1081 ? 31.334 -45.355 9.751 1.00 43.09 1081 TYR A CA 1
ATOM 8577 C C . TYR A 1 1081 ? 30.696 -46.328 10.746 1.00 43.09 1081 TYR A C 1
ATOM 8579 O O . TYR A 1 1081 ? 29.899 -45.915 11.590 1.00 43.09 1081 TYR A O 1
ATOM 8587 N N . VAL A 1 1082 ? 31.040 -47.612 10.648 1.00 47.12 1082 VAL A N 1
ATOM 8588 C CA . VAL A 1 1082 ? 30.644 -48.654 11.606 1.00 47.12 1082 VAL A CA 1
ATOM 8589 C C . VAL A 1 1082 ? 31.847 -49.553 11.869 1.00 47.12 1082 VAL A C 1
ATOM 8591 O O . VAL A 1 1082 ? 32.506 -49.985 10.928 1.00 47.12 1082 VAL A O 1
ATOM 8594 N N . ASP A 1 1083 ? 32.154 -49.801 13.143 1.00 44.84 1083 ASP A N 1
ATOM 8595 C CA . ASP A 1 1083 ? 33.211 -50.718 13.599 1.00 44.84 1083 ASP A CA 1
ATOM 8596 C C . ASP A 1 1083 ? 34.574 -50.508 12.894 1.00 44.84 1083 ASP A C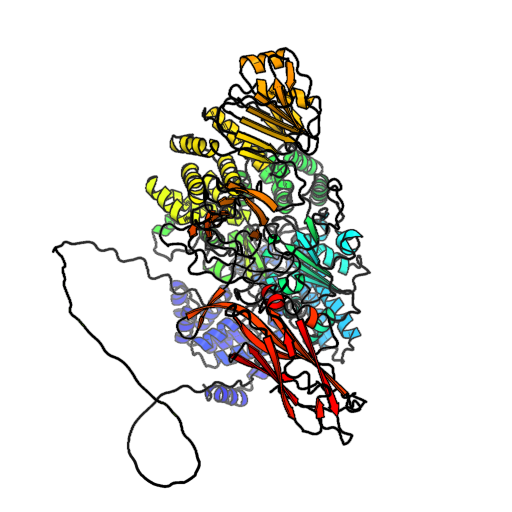 1
ATOM 8598 O O . ASP A 1 1083 ? 35.281 -51.445 12.528 1.00 44.84 1083 ASP A O 1
ATOM 8602 N N . GLY A 1 1084 ? 34.933 -49.235 12.674 1.00 40.22 1084 GLY A N 1
ATOM 8603 C CA . GLY A 1 1084 ? 36.183 -48.814 12.029 1.00 40.22 1084 GLY A CA 1
ATOM 8604 C C . GLY A 1 1084 ? 36.193 -48.873 10.494 1.00 40.22 1084 GLY A C 1
ATOM 8605 O O . GLY A 1 1084 ? 37.198 -48.507 9.889 1.00 40.22 1084 GLY A O 1
ATOM 8606 N N . ARG A 1 1085 ? 35.098 -49.293 9.848 1.00 43.78 1085 ARG A N 1
ATOM 8607 C CA . ARG A 1 1085 ? 34.966 -49.383 8.385 1.00 43.78 1085 ARG A CA 1
ATOM 8608 C C . ARG A 1 1085 ? 33.966 -48.369 7.842 1.00 43.78 1085 ARG A C 1
ATOM 8610 O O . ARG A 1 1085 ? 32.986 -48.032 8.504 1.00 43.78 1085 ARG A O 1
ATOM 8617 N N . VAL A 1 1086 ? 34.196 -47.921 6.608 1.00 46.97 1086 VAL A N 1
ATOM 8618 C CA . VAL A 1 1086 ? 33.227 -47.128 5.841 1.00 46.97 1086 VAL A CA 1
ATOM 8619 C C . VAL A 1 1086 ? 32.355 -48.082 5.034 1.00 46.97 1086 VAL A C 1
ATOM 8621 O O . VAL A 1 1086 ? 32.860 -48.799 4.175 1.00 46.97 1086 VAL A O 1
ATOM 8624 N N . VAL A 1 1087 ? 31.055 -48.089 5.313 1.00 46.88 1087 VAL A N 1
ATOM 8625 C CA . VAL A 1 1087 ? 30.064 -48.976 4.693 1.00 46.88 1087 VAL A CA 1
ATOM 8626 C C . VAL A 1 1087 ? 28.882 -48.167 4.164 1.00 46.88 1087 VAL A C 1
ATOM 8628 O O . VAL A 1 1087 ? 28.372 -47.276 4.842 1.00 46.88 1087 VAL A O 1
ATOM 8631 N N . ASP A 1 1088 ? 28.426 -48.465 2.950 1.00 51.72 1088 ASP A N 1
ATOM 8632 C CA . ASP A 1 1088 ? 27.241 -47.811 2.386 1.00 51.72 1088 ASP A CA 1
ATOM 8633 C C . ASP A 1 1088 ? 25.957 -48.302 3.070 1.00 51.72 1088 ASP A C 1
ATOM 8635 O O . ASP A 1 1088 ? 25.827 -49.476 3.429 1.00 51.72 1088 ASP A O 1
ATOM 8639 N N . GLY A 1 1089 ? 24.970 -47.418 3.221 1.00 53.00 1089 GLY A N 1
ATOM 8640 C CA . GLY A 1 1089 ? 23.679 -47.758 3.813 1.00 53.00 1089 GLY A CA 1
ATOM 8641 C C . GLY A 1 1089 ? 22.536 -46.808 3.457 1.00 53.00 1089 GLY A C 1
ATOM 8642 O O . GLY A 1 1089 ? 22.722 -45.716 2.917 1.00 53.00 1089 GLY A O 1
ATOM 8643 N N . LYS A 1 1090 ? 21.318 -47.245 3.781 1.00 62.03 1090 LYS A N 1
ATOM 8644 C CA . LYS A 1 1090 ? 20.058 -46.510 3.627 1.00 62.03 1090 LYS A CA 1
ATOM 8645 C C . LYS A 1 1090 ? 19.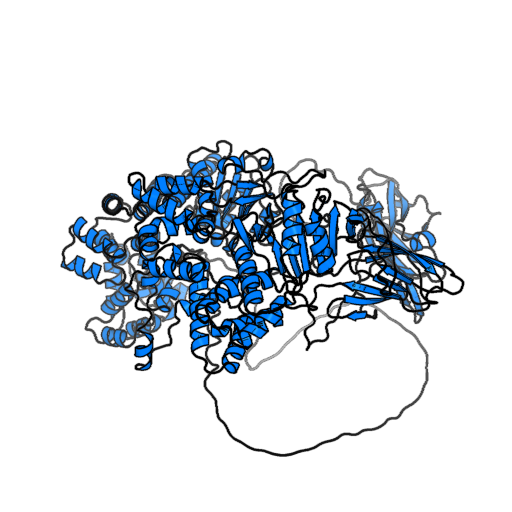364 -46.382 4.984 1.00 62.03 1090 LYS A C 1
ATOM 8647 O O . LYS A 1 1090 ? 19.361 -47.311 5.792 1.00 62.03 1090 LYS A O 1
ATOM 8652 N N . ARG A 1 1091 ? 18.750 -45.223 5.243 1.00 61.12 1091 ARG A N 1
ATOM 8653 C CA . ARG A 1 1091 ? 17.912 -45.007 6.436 1.00 61.12 1091 ARG A CA 1
ATOM 8654 C C . ARG A 1 1091 ? 16.496 -45.496 6.148 1.00 61.12 1091 ARG A C 1
ATOM 8656 O O . ARG A 1 1091 ? 15.935 -45.120 5.123 1.00 61.12 1091 ARG A O 1
ATOM 8663 N N . LEU A 1 1092 ? 15.922 -46.282 7.054 1.00 74.75 1092 LEU A N 1
ATOM 8664 C CA . LEU A 1 1092 ? 14.560 -46.822 6.996 1.00 74.75 1092 LEU A CA 1
ATOM 8665 C C . LEU A 1 1092 ? 13.777 -46.441 8.265 1.00 74.75 1092 LEU A C 1
ATOM 8667 O O . LEU A 1 1092 ? 14.345 -46.351 9.354 1.00 74.75 1092 LEU A O 1
ATOM 8671 N N . LYS A 1 1093 ? 12.458 -46.277 8.154 1.00 80.62 1093 LYS A N 1
ATOM 8672 C CA . LYS A 1 1093 ? 11.532 -46.352 9.289 1.00 80.62 1093 LYS A CA 1
ATOM 8673 C C . LYS A 1 1093 ? 10.907 -47.742 9.299 1.00 80.62 1093 LYS A C 1
ATOM 8675 O O . LYS A 1 1093 ? 10.118 -48.072 8.417 1.00 80.62 1093 LYS A O 1
ATOM 8680 N N . VAL A 1 1094 ? 11.242 -48.533 10.312 1.00 89.81 1094 VAL A N 1
ATOM 8681 C CA . VAL A 1 1094 ? 10.603 -49.826 10.593 1.00 89.81 1094 VAL A CA 1
ATOM 8682 C C . VAL A 1 1094 ? 9.429 -49.615 11.549 1.00 89.81 1094 VAL A C 1
ATOM 8684 O O . VAL A 1 1094 ? 9.486 -48.732 12.413 1.00 89.81 1094 VAL A O 1
ATOM 8687 N N . TYR A 1 1095 ? 8.348 -50.375 11.386 1.00 93.12 1095 TYR A N 1
ATOM 8688 C CA . TYR A 1 1095 ? 7.096 -50.165 12.116 1.00 93.12 1095 TYR A CA 1
ATOM 8689 C C . TYR A 1 1095 ? 6.357 -51.468 12.434 1.00 93.12 1095 TYR A C 1
ATOM 8691 O O . TYR A 1 1095 ? 6.563 -52.484 11.772 1.00 93.12 1095 TYR A O 1
ATOM 8699 N N . ALA A 1 1096 ? 5.472 -51.403 13.430 1.00 92.44 1096 ALA A N 1
ATOM 8700 C CA . ALA A 1 1096 ? 4.430 -52.389 13.695 1.00 92.44 1096 ALA A CA 1
ATOM 8701 C C . ALA A 1 1096 ? 3.077 -51.665 13.812 1.00 92.44 1096 ALA A C 1
ATOM 8703 O O . ALA A 1 1096 ? 2.975 -50.625 14.473 1.00 92.44 1096 ALA A O 1
ATOM 8704 N N . ALA A 1 1097 ? 2.060 -52.189 13.135 1.00 91.00 1097 ALA A N 1
ATOM 8705 C CA . ALA A 1 1097 ? 0.724 -51.614 13.040 1.00 91.00 1097 ALA A CA 1
ATOM 8706 C C . ALA A 1 1097 ? -0.335 -52.720 12.976 1.00 91.00 1097 ALA A C 1
ATOM 8708 O O . ALA A 1 1097 ? -0.059 -53.804 12.477 1.00 91.00 1097 ALA A O 1
ATOM 8709 N N . GLY A 1 1098 ? -1.564 -52.446 13.395 1.00 86.12 1098 GLY A N 1
ATOM 8710 C CA . GLY A 1 1098 ? -2.653 -53.415 13.278 1.00 86.12 1098 GLY A CA 1
ATOM 8711 C C . GLY A 1 1098 ? -4.021 -52.785 13.483 1.00 86.12 1098 GLY A C 1
ATOM 8712 O O . GLY A 1 1098 ? -4.147 -51.566 13.608 1.00 86.12 1098 GLY A O 1
ATOM 8713 N N . LYS A 1 1099 ? -5.075 -53.598 13.425 1.00 83.69 1099 LYS A N 1
ATOM 8714 C CA . LYS A 1 1099 ? -6.454 -53.088 13.443 1.00 83.69 1099 LYS A CA 1
ATOM 8715 C C . LYS A 1 1099 ? -6.903 -52.692 14.856 1.00 83.69 1099 LYS A C 1
ATOM 8717 O O . LYS A 1 1099 ? -6.237 -52.991 15.846 1.00 83.69 1099 LYS A O 1
ATOM 8722 N N . LYS A 1 1100 ? -8.054 -52.021 14.970 1.00 83.94 1100 LYS A N 1
ATOM 8723 C CA . LYS A 1 1100 ? -8.752 -51.964 16.266 1.00 83.94 1100 LYS A CA 1
ATOM 8724 C C . LYS A 1 1100 ? -9.141 -53.386 16.660 1.00 83.94 1100 LYS A C 1
ATOM 8726 O O . LYS A 1 1100 ? -9.641 -54.111 15.808 1.00 83.94 1100 LYS A O 1
ATOM 8731 N N . LEU A 1 1101 ? -8.918 -53.747 17.921 1.00 79.12 1101 LEU A N 1
ATOM 8732 C CA . LEU A 1 1101 ? -9.295 -55.049 18.466 1.00 79.12 1101 LEU A CA 1
ATOM 8733 C C . LEU A 1 1101 ? -10.601 -54.902 19.252 1.00 79.12 1101 LEU A C 1
ATOM 8735 O O . LEU A 1 1101 ? -10.669 -54.139 20.220 1.00 79.12 1101 LEU A O 1
ATOM 8739 N N . PHE A 1 1102 ? -11.638 -55.626 18.853 1.00 78.12 1102 PHE A N 1
ATOM 8740 C CA . PHE A 1 1102 ? -12.898 -55.689 19.587 1.00 78.12 1102 PHE A CA 1
ATOM 8741 C C . PHE A 1 1102 ? -12.800 -56.741 20.711 1.00 78.12 1102 PHE A C 1
ATOM 8743 O O . PHE A 1 1102 ? -12.166 -57.780 20.524 1.00 78.12 1102 PHE A O 1
ATOM 8750 N N . PRO A 1 1103 ? -13.429 -56.541 21.890 1.00 72.88 1103 PRO A N 1
ATOM 8751 C CA . PRO A 1 1103 ? -13.325 -57.489 23.012 1.00 72.88 1103 PRO A CA 1
ATOM 8752 C C . PRO A 1 1103 ? -13.772 -58.931 22.698 1.00 72.88 1103 PRO A C 1
ATOM 8754 O O . PRO A 1 1103 ? -13.306 -59.876 23.345 1.00 72.88 1103 PRO A O 1
ATOM 8757 N N . SER A 1 1104 ? -14.655 -59.086 21.706 1.00 71.31 1104 SER A N 1
ATOM 8758 C CA . SER A 1 1104 ? -15.178 -60.350 21.176 1.00 71.31 1104 SER A CA 1
ATOM 8759 C C . SER A 1 1104 ? -14.257 -61.054 20.172 1.00 71.31 1104 SER A C 1
ATOM 8761 O O . SER A 1 1104 ? -14.463 -62.237 19.906 1.00 71.31 1104 SER A O 1
ATOM 8763 N N . GLU A 1 1105 ? -13.246 -60.382 19.613 1.00 78.25 1105 GLU A N 1
ATOM 8764 C CA . GLU A 1 1105 ? -12.364 -60.985 18.611 1.00 78.25 1105 GLU A CA 1
ATOM 8765 C C . GLU A 1 1105 ? -11.381 -61.982 19.242 1.00 78.25 1105 GLU A C 1
ATOM 8767 O O . GLU A 1 1105 ? -10.718 -61.720 20.253 1.00 78.25 1105 GLU A O 1
ATOM 8772 N N . SER A 1 1106 ? -11.282 -63.153 18.612 1.00 80.00 1106 SER A N 1
ATOM 8773 C CA . SER A 1 1106 ? -10.351 -64.230 18.965 1.00 80.00 1106 SER A CA 1
ATOM 8774 C C . SER A 1 1106 ? -9.122 -64.292 18.054 1.00 80.00 1106 SER A C 1
ATOM 8776 O O . SER A 1 1106 ? -8.239 -65.114 18.289 1.00 80.00 1106 SER A O 1
ATOM 8778 N N . VAL A 1 1107 ? -9.048 -63.436 17.030 1.00 85.69 1107 VAL A N 1
ATOM 8779 C CA . VAL A 1 1107 ? -7.960 -63.374 16.046 1.00 85.69 1107 VAL A CA 1
ATOM 8780 C C . VAL A 1 1107 ? -7.519 -61.924 15.865 1.00 85.69 1107 VAL A C 1
ATOM 8782 O O . VAL A 1 1107 ? -8.348 -61.021 15.840 1.00 85.69 1107 VAL A O 1
ATOM 8785 N N . TYR A 1 1108 ? -6.213 -61.701 15.729 1.00 88.56 1108 TYR A N 1
ATOM 8786 C CA . TYR A 1 1108 ? -5.617 -60.387 15.488 1.00 88.56 1108 TYR A CA 1
ATOM 8787 C C . TYR A 1 1108 ? -4.514 -60.474 14.426 1.00 88.56 1108 TYR A C 1
ATOM 8789 O O . TYR A 1 1108 ? -3.840 -61.498 14.314 1.00 88.56 1108 TYR A O 1
ATOM 8797 N N . VAL A 1 1109 ? -4.310 -59.401 13.657 1.00 89.19 1109 VAL A N 1
ATOM 8798 C CA . VAL A 1 1109 ? -3.257 -59.316 12.632 1.00 89.19 1109 VAL A CA 1
ATOM 8799 C C . VAL A 1 1109 ? -2.439 -58.045 12.834 1.00 89.19 1109 VAL A C 1
ATOM 8801 O O . VAL A 1 1109 ? -2.988 -56.943 12.784 1.00 89.19 1109 VAL A O 1
ATOM 8804 N N . ALA A 1 1110 ? -1.128 -58.219 13.015 1.00 90.00 1110 ALA A N 1
ATOM 8805 C CA . ALA A 1 1110 ? -0.149 -57.139 13.036 1.00 90.00 1110 ALA A CA 1
ATOM 8806 C C . ALA A 1 1110 ? 0.640 -57.121 11.719 1.00 90.00 1110 ALA A C 1
ATOM 8808 O O . ALA A 1 1110 ? 1.308 -58.095 11.378 1.00 90.00 1110 ALA A O 1
ATOM 8809 N N . GLU A 1 1111 ? 0.595 -56.009 10.997 1.00 91.62 1111 GLU A N 1
ATOM 8810 C CA . GLU A 1 1111 ? 1.500 -55.696 9.894 1.00 91.62 1111 GLU A CA 1
ATOM 8811 C C . GLU A 1 1111 ? 2.804 -55.118 10.451 1.00 91.62 1111 GLU A C 1
ATOM 8813 O O . GLU A 1 1111 ? 2.824 -54.047 11.067 1.00 91.62 1111 GLU A O 1
ATOM 8818 N N . VAL A 1 1112 ? 3.912 -55.820 10.221 1.00 92.88 1112 VAL A N 1
ATOM 8819 C CA . VAL A 1 1112 ? 5.259 -55.361 10.582 1.00 92.88 1112 VAL A CA 1
ATOM 8820 C C . VAL A 1 1112 ? 6.033 -55.126 9.294 1.00 92.88 1112 VAL A C 1
ATOM 8822 O O . VAL A 1 1112 ? 6.054 -55.988 8.419 1.00 92.88 1112 VAL A O 1
ATOM 8825 N N . GLY A 1 1113 ? 6.659 -53.964 9.135 1.00 89.69 1113 GLY A N 1
ATOM 8826 C CA . GLY A 1 1113 ? 7.253 -53.591 7.851 1.00 89.69 1113 GLY A CA 1
ATOM 8827 C C . GLY A 1 1113 ? 8.234 -52.435 7.921 1.00 89.69 1113 GLY A C 1
ATOM 8828 O O . GLY A 1 1113 ? 8.639 -51.995 9.001 1.00 89.69 1113 GLY A O 1
ATOM 8829 N N . TYR A 1 1114 ? 8.612 -51.933 6.746 1.00 88.50 1114 TYR A N 1
ATOM 8830 C CA . TYR A 1 1114 ? 9.437 -50.739 6.614 1.00 88.50 1114 TYR A CA 1
ATOM 8831 C C . TYR A 1 1114 ? 9.019 -49.866 5.427 1.00 88.50 1114 TYR A C 1
ATOM 8833 O O . TYR A 1 1114 ? 8.410 -50.313 4.455 1.00 88.50 1114 TYR A O 1
ATOM 8841 N N . TYR A 1 1115 ? 9.435 -48.608 5.503 1.00 79.06 1115 TYR A N 1
ATOM 8842 C CA . TYR A 1 1115 ? 9.597 -47.699 4.371 1.00 79.06 1115 TYR A CA 1
ATOM 8843 C C . TYR A 1 1115 ? 10.925 -46.942 4.531 1.00 79.06 1115 TYR A C 1
ATOM 8845 O O . TYR A 1 1115 ? 11.485 -46.934 5.633 1.00 79.06 1115 TYR A O 1
ATOM 8853 N N . PRO A 1 1116 ? 11.473 -46.308 3.481 1.00 64.38 1116 PRO A N 1
ATOM 8854 C CA . PRO A 1 1116 ? 12.641 -45.437 3.624 1.00 64.38 1116 PRO A CA 1
ATOM 8855 C C . PRO A 1 1116 ? 12.401 -44.320 4.662 1.00 64.38 1116 PRO A C 1
ATOM 8857 O O . PRO A 1 1116 ? 11.275 -43.851 4.824 1.00 64.38 1116 PRO A O 1
ATOM 8860 N N . ASP A 1 1117 ? 13.434 -43.889 5.398 1.00 58.38 1117 ASP A N 1
ATOM 8861 C CA . ASP A 1 1117 ? 13.333 -42.829 6.421 1.00 58.38 1117 ASP A CA 1
ATOM 8862 C C . ASP A 1 1117 ? 13.324 -41.446 5.765 1.00 58.38 1117 ASP A C 1
ATOM 8864 O O . ASP A 1 1117 ? 14.303 -40.692 5.785 1.00 58.38 1117 ASP A O 1
ATOM 8868 N N . VAL A 1 1118 ? 12.204 -41.193 5.094 1.00 46.69 1118 VAL A N 1
ATOM 8869 C CA . VAL A 1 1118 ? 11.967 -40.079 4.191 1.00 46.69 1118 VAL A CA 1
ATOM 8870 C C . VAL A 1 1118 ? 10.529 -39.568 4.402 1.00 46.69 1118 VAL A C 1
ATOM 8872 O O . VAL A 1 1118 ? 9.598 -40.379 4.460 1.00 46.69 1118 VAL A O 1
ATOM 8875 N N . PRO A 1 1119 ? 10.298 -38.252 4.575 1.00 39.09 1119 PRO A N 1
ATOM 8876 C CA . PRO A 1 1119 ? 8.998 -37.617 4.352 1.00 39.09 1119 PRO A CA 1
ATOM 8877 C C . PRO A 1 1119 ? 8.270 -38.121 3.093 1.00 39.09 1119 PRO A C 1
ATOM 8879 O O . PRO A 1 1119 ? 8.888 -38.586 2.143 1.00 39.09 1119 PRO A O 1
ATOM 8882 N N . GLY A 1 1120 ? 6.935 -38.145 3.133 1.00 45.81 1120 GLY A N 1
ATOM 8883 C CA . GLY A 1 1120 ? 6.103 -38.886 2.167 1.00 45.81 1120 GLY A CA 1
ATOM 8884 C C . GLY A 1 1120 ? 6.099 -40.413 2.368 1.00 45.81 1120 GLY A C 1
ATOM 8885 O O . GLY A 1 1120 ? 5.054 -41.043 2.218 1.00 45.81 1120 GLY A O 1
ATOM 8886 N N . GLY A 1 1121 ? 7.212 -41.004 2.816 1.00 51.16 1121 GLY A N 1
ATOM 8887 C CA . GLY A 1 1121 ? 7.353 -42.439 3.074 1.00 51.16 1121 GLY A CA 1
ATOM 8888 C C . GLY A 1 1121 ? 6.329 -43.010 4.064 1.00 51.16 1121 GLY A C 1
ATOM 8889 O O . GLY A 1 1121 ? 5.884 -42.341 5.011 1.00 51.16 1121 GLY A O 1
ATOM 8890 N N . GLY A 1 1122 ? 5.961 -44.274 3.848 1.00 60.91 1122 GLY A N 1
ATOM 8891 C CA . GLY A 1 1122 ? 4.870 -44.937 4.562 1.00 60.91 1122 GLY A CA 1
ATOM 8892 C C . GLY A 1 1122 ? 3.517 -44.688 3.903 1.00 60.91 1122 GLY A C 1
ATOM 8893 O O . GLY A 1 1122 ? 2.514 -44.586 4.604 1.00 60.91 1122 GLY A O 1
ATOM 8894 N N . GLN A 1 1123 ? 3.488 -44.480 2.587 1.00 67.19 1123 GLN A N 1
ATOM 8895 C CA . GLN A 1 1123 ? 2.278 -44.154 1.842 1.00 67.19 1123 GLN A CA 1
ATOM 8896 C C . GLN A 1 1123 ? 1.333 -45.356 1.772 1.00 67.19 1123 GLN A C 1
ATOM 8898 O O . GLN A 1 1123 ? 0.134 -45.171 1.968 1.00 67.19 1123 GLN A O 1
ATOM 8903 N N . LYS A 1 1124 ? 1.848 -46.584 1.589 1.00 67.81 1124 LYS A N 1
ATOM 8904 C CA . LYS A 1 1124 ? 1.006 -47.796 1.596 1.00 67.81 1124 LYS A CA 1
ATOM 8905 C C . LYS A 1 1124 ? 0.373 -47.983 2.977 1.00 67.81 1124 LYS A C 1
ATOM 8907 O O . LYS A 1 1124 ? -0.844 -48.125 3.069 1.00 67.81 1124 LYS A O 1
ATOM 8912 N N . LEU A 1 1125 ? 1.166 -47.850 4.043 1.00 74.75 1125 LEU A N 1
ATOM 8913 C CA . LEU A 1 1125 ? 0.693 -47.877 5.429 1.00 74.75 1125 LEU A CA 1
ATOM 8914 C C . LEU A 1 1125 ? -0.370 -46.802 5.719 1.00 74.75 1125 LEU A C 1
ATOM 8916 O O . LEU A 1 1125 ? -1.420 -47.119 6.269 1.00 74.75 1125 LEU A O 1
ATOM 8920 N N . ARG A 1 1126 ? -0.134 -45.542 5.324 1.00 70.56 1126 ARG A N 1
ATOM 8921 C CA . ARG A 1 1126 ? -1.084 -44.425 5.525 1.00 70.56 1126 ARG A CA 1
ATOM 8922 C C . ARG A 1 1126 ? -2.362 -44.566 4.696 1.00 70.56 1126 ARG A C 1
ATOM 8924 O O . ARG A 1 1126 ? -3.412 -44.113 5.137 1.00 70.56 1126 ARG A O 1
ATOM 8931 N N . SER A 1 1127 ? -2.280 -45.166 3.506 1.00 73.56 1127 SER A N 1
ATOM 8932 C CA . SER A 1 1127 ? -3.430 -45.367 2.612 1.00 73.56 1127 SER A CA 1
ATOM 8933 C C . SER A 1 1127 ? -4.410 -46.441 3.094 1.00 73.56 1127 SER A C 1
ATOM 8935 O O . SER A 1 1127 ? -5.512 -46.540 2.561 1.00 73.56 1127 SER A O 1
ATOM 8937 N N . ASN A 1 1128 ? -4.041 -47.224 4.115 1.00 74.81 1128 ASN A N 1
ATOM 8938 C CA . ASN A 1 1128 ? -4.902 -48.227 4.728 1.00 74.81 1128 ASN A CA 1
ATOM 8939 C C . ASN A 1 1128 ? -5.452 -47.722 6.081 1.00 74.81 1128 ASN A C 1
ATOM 8941 O O . ASN A 1 1128 ? -4.843 -47.982 7.122 1.00 74.81 1128 ASN A O 1
ATOM 8945 N N . PRO A 1 1129 ? -6.624 -47.053 6.117 1.00 71.75 1129 PRO A N 1
ATOM 8946 C CA . PRO A 1 1129 ? -7.185 -46.482 7.346 1.00 71.75 1129 PRO A CA 1
ATOM 8947 C C . PRO A 1 1129 ? -7.619 -47.530 8.385 1.00 71.75 1129 PRO A C 1
ATOM 8949 O O . PRO A 1 1129 ? -8.031 -47.164 9.485 1.00 71.75 1129 PRO A O 1
ATOM 8952 N N . GLN A 1 1130 ? -7.545 -48.829 8.065 1.00 73.06 1130 GLN A N 1
ATOM 8953 C CA . GLN A 1 1130 ? -7.798 -49.900 9.029 1.00 73.06 1130 GLN A CA 1
ATOM 8954 C C . GLN A 1 1130 ? -6.567 -50.234 9.887 1.00 73.06 1130 GLN A C 1
ATOM 8956 O O . GLN A 1 1130 ? -6.735 -50.884 10.915 1.00 73.06 1130 GLN A O 1
ATOM 8961 N N . LEU A 1 1131 ? -5.354 -49.820 9.492 1.00 79.44 1131 LEU A N 1
ATOM 8962 C CA . LEU A 1 1131 ? -4.110 -50.100 10.218 1.00 79.44 1131 LEU A CA 1
ATOM 8963 C C . LEU A 1 1131 ? -3.690 -48.903 11.080 1.00 79.44 1131 LEU A C 1
ATOM 8965 O O . LEU A 1 1131 ? -3.304 -47.847 10.584 1.00 79.44 1131 LEU A O 1
ATOM 8969 N N . LEU A 1 1132 ? -3.718 -49.090 12.396 1.00 81.19 1132 LEU A N 1
ATOM 8970 C CA . LEU A 1 1132 ? -3.240 -48.133 13.384 1.00 81.19 1132 LEU A CA 1
ATOM 8971 C C . LEU A 1 1132 ? -1.783 -48.449 13.729 1.00 81.19 1132 LEU A C 1
ATOM 8973 O O . LEU A 1 1132 ? -1.462 -49.553 14.166 1.00 81.19 1132 LEU A O 1
ATOM 8977 N N . VAL A 1 1133 ? -0.887 -47.480 13.532 1.00 85.06 1133 VAL A N 1
ATOM 8978 C CA . VAL A 1 1133 ? 0.545 -47.648 13.817 1.00 85.06 1133 VAL A CA 1
ATOM 8979 C C . VAL A 1 1133 ? 0.780 -47.616 15.325 1.00 85.06 1133 VAL A C 1
ATOM 8981 O O . VAL A 1 1133 ? 0.639 -46.569 15.952 1.00 85.06 1133 VAL A O 1
ATOM 8984 N N . ALA A 1 1134 ? 1.157 -48.758 15.900 1.00 81.38 1134 ALA A N 1
ATOM 8985 C CA . ALA A 1 1134 ? 1.389 -48.907 17.334 1.00 81.38 1134 ALA A CA 1
ATOM 8986 C C . ALA A 1 1134 ? 2.846 -48.618 17.734 1.00 81.38 1134 ALA A C 1
ATOM 8988 O O . ALA A 1 1134 ? 3.104 -48.128 18.833 1.00 81.38 1134 ALA A O 1
ATOM 8989 N N . SER A 1 1135 ? 3.813 -48.846 16.838 1.00 83.38 1135 SER A N 1
ATOM 8990 C CA . SER A 1 1135 ? 5.164 -48.298 16.998 1.00 83.38 1135 SER A CA 1
ATOM 8991 C C . SER A 1 1135 ? 5.905 -48.101 15.678 1.00 83.38 1135 SER A C 1
ATOM 8993 O O . SER A 1 1135 ? 5.640 -48.749 14.667 1.00 83.38 1135 SER A O 1
ATOM 8995 N N . LYS A 1 1136 ? 6.878 -47.187 15.711 1.00 87.56 1136 LYS A N 1
ATOM 8996 C CA . LYS A 1 1136 ? 7.752 -46.820 14.594 1.00 87.56 1136 LYS A CA 1
ATOM 8997 C C . LYS A 1 1136 ? 9.127 -46.438 15.143 1.00 87.56 1136 LYS A C 1
ATOM 8999 O O . LYS A 1 1136 ? 9.210 -45.708 16.131 1.00 87.56 1136 LYS A O 1
ATOM 9004 N N . LYS A 1 1137 ? 10.207 -46.905 14.515 1.00 74.81 1137 LYS A N 1
ATOM 9005 C CA . LYS A 1 1137 ? 11.601 -46.585 14.878 1.00 74.81 1137 LYS A CA 1
ATOM 9006 C C . LYS A 1 1137 ? 12.442 -46.350 13.622 1.00 74.81 1137 LYS A C 1
ATOM 9008 O O . LYS A 1 1137 ? 12.145 -46.900 12.566 1.00 74.81 1137 LYS A O 1
ATOM 9013 N N . SER A 1 1138 ? 13.490 -45.534 13.731 1.00 75.06 1138 SER A N 1
ATOM 9014 C CA . SER A 1 1138 ? 14.530 -45.472 12.696 1.00 75.06 1138 SER A CA 1
ATOM 9015 C C . SER A 1 1138 ? 15.417 -46.709 12.757 1.00 75.06 1138 SER A C 1
ATOM 9017 O O . SER A 1 1138 ? 15.693 -47.239 13.833 1.00 75.06 1138 SER A O 1
ATOM 9019 N N . PHE A 1 1139 ? 15.879 -47.135 11.591 1.00 79.69 1139 PHE A N 1
ATOM 9020 C CA . PHE A 1 1139 ? 16.812 -48.230 11.388 1.00 79.69 1139 PHE A CA 1
ATOM 9021 C C . PHE A 1 1139 ? 17.764 -47.851 10.244 1.00 79.69 1139 PHE A C 1
ATOM 9023 O O . PHE A 1 1139 ? 17.360 -47.156 9.311 1.00 79.69 1139 PHE A O 1
ATOM 9030 N N . VAL A 1 1140 ? 19.025 -48.278 10.306 1.00 73.94 1140 VAL A N 1
ATOM 9031 C CA . VAL A 1 1140 ? 19.974 -48.127 9.192 1.00 73.94 1140 VAL A CA 1
ATOM 9032 C C . VAL A 1 1140 ? 20.259 -49.516 8.647 1.00 73.94 1140 VAL A C 1
ATOM 9034 O O . VAL A 1 1140 ? 20.612 -50.418 9.403 1.00 73.94 1140 VAL A O 1
ATOM 9037 N N . PHE A 1 1141 ? 20.052 -49.669 7.346 1.00 77.25 1141 PHE A N 1
ATOM 9038 C CA . PHE A 1 1141 ? 20.214 -50.909 6.604 1.00 77.25 1141 PHE A CA 1
ATOM 9039 C C . PHE A 1 1141 ? 21.400 -50.751 5.654 1.00 77.25 1141 PHE A C 1
ATOM 9041 O O . PHE A 1 1141 ? 21.456 -49.791 4.886 1.00 77.25 1141 PHE A O 1
ATOM 9048 N N . PHE A 1 1142 ? 22.366 -51.654 5.737 1.00 75.12 1142 PHE A N 1
ATOM 9049 C CA . PHE A 1 1142 ? 23.671 -51.533 5.095 1.00 75.12 1142 PHE A CA 1
ATOM 9050 C C . PHE A 1 1142 ? 23.738 -52.359 3.808 1.00 75.12 1142 PHE A C 1
ATOM 9052 O O . PHE A 1 1142 ? 23.008 -53.336 3.648 1.00 75.12 1142 PHE A O 1
ATOM 9059 N N . ARG A 1 1143 ? 24.618 -51.961 2.884 1.00 74.62 1143 ARG A N 1
ATOM 9060 C CA . ARG A 1 1143 ? 24.853 -52.659 1.610 1.00 74.62 1143 ARG A CA 1
ATOM 9061 C C . ARG A 1 1143 ? 25.706 -53.921 1.763 1.00 74.62 1143 ARG A C 1
ATOM 9063 O O . ARG A 1 1143 ? 25.592 -54.846 0.969 1.00 74.62 1143 ARG A O 1
ATOM 9070 N N . GLU A 1 1144 ? 26.573 -53.937 2.771 1.00 65.06 1144 GLU A N 1
ATOM 9071 C CA . GLU A 1 1144 ? 27.592 -54.966 2.991 1.00 65.06 1144 GLU A CA 1
ATOM 9072 C C . GLU A 1 1144 ? 26.988 -56.383 3.061 1.00 65.06 1144 GLU A C 1
ATOM 9074 O O . GLU A 1 1144 ? 26.192 -56.696 3.949 1.00 65.06 1144 GLU A O 1
ATOM 9079 N N . GLY A 1 1145 ? 27.367 -57.236 2.103 1.00 66.81 1145 GLY A N 1
ATOM 9080 C CA . GLY A 1 1145 ? 26.913 -58.627 2.007 1.00 66.81 1145 GLY A CA 1
ATOM 9081 C C . GLY A 1 1145 ? 25.451 -58.824 1.585 1.00 66.81 1145 GLY A C 1
ATOM 9082 O O . GLY A 1 1145 ? 24.949 -59.931 1.755 1.00 66.81 1145 GLY A O 1
ATOM 9083 N N . GLU A 1 1146 ? 24.773 -57.773 1.103 1.00 77.31 1146 GLU A N 1
ATOM 9084 C CA . GLU A 1 1146 ? 23.413 -57.798 0.524 1.00 77.31 1146 GLU A CA 1
ATOM 9085 C C . GLU A 1 1146 ? 22.380 -58.581 1.368 1.00 77.31 1146 GLU A C 1
ATOM 9087 O O . GLU A 1 1146 ? 21.484 -59.257 0.869 1.00 77.31 1146 GLU A O 1
ATOM 9092 N N . GLN A 1 1147 ? 22.502 -58.491 2.699 1.00 82.44 1147 GLN A N 1
ATOM 9093 C CA . GLN A 1 1147 ? 21.680 -59.277 3.624 1.00 82.44 1147 GLN A CA 1
ATOM 9094 C C . GLN A 1 1147 ? 20.252 -58.721 3.768 1.00 82.44 1147 GLN A C 1
ATOM 9096 O O . GLN A 1 1147 ? 20.097 -57.505 3.929 1.00 82.44 1147 GLN A O 1
ATOM 9101 N N . PRO A 1 1148 ? 19.214 -59.582 3.820 1.00 89.56 1148 PRO A N 1
ATOM 9102 C CA . PRO A 1 1148 ? 17.815 -59.171 3.946 1.00 89.56 1148 PRO A CA 1
ATOM 9103 C C . PRO A 1 1148 ? 17.484 -58.552 5.311 1.00 89.56 1148 PRO A C 1
ATOM 9105 O O . PRO A 1 1148 ? 18.155 -58.792 6.321 1.00 89.56 1148 PRO A O 1
ATOM 9108 N N . LEU A 1 1149 ? 16.388 -57.788 5.362 1.00 91.50 1149 LEU A N 1
ATOM 9109 C CA . LEU A 1 1149 ? 15.813 -57.296 6.616 1.00 91.50 1149 LEU A CA 1
ATOM 9110 C C . LEU A 1 1149 ? 14.931 -58.387 7.230 1.00 91.50 1149 LEU A C 1
ATOM 9112 O O . LEU A 1 1149 ? 13.904 -58.756 6.662 1.00 91.50 1149 LEU A O 1
ATOM 9116 N N . LYS A 1 1150 ? 15.305 -58.877 8.413 1.00 93.56 1150 LYS A N 1
ATOM 9117 C CA . LYS A 1 1150 ? 14.568 -59.913 9.145 1.00 93.56 1150 LYS A CA 1
ATOM 9118 C C . LYS A 1 1150 ? 13.651 -59.277 10.190 1.00 93.56 1150 LYS A C 1
ATOM 9120 O O . LYS A 1 1150 ? 14.077 -58.423 10.969 1.00 93.56 1150 LYS A O 1
ATOM 9125 N N . LEU A 1 1151 ? 12.392 -59.699 10.210 1.00 94.19 1151 LEU A N 1
ATOM 9126 C CA . LEU A 1 1151 ? 11.337 -59.265 11.123 1.00 94.19 1151 LEU A CA 1
ATOM 9127 C C . LEU A 1 1151 ? 10.979 -60.438 12.042 1.00 94.19 1151 LEU A C 1
ATOM 9129 O O . LEU A 1 1151 ? 10.385 -61.420 11.606 1.00 94.19 1151 LEU A O 1
ATOM 9133 N N . LEU A 1 1152 ? 11.373 -60.345 13.310 1.00 91.88 1152 LEU A N 1
ATOM 9134 C CA . LEU A 1 1152 ? 11.254 -61.412 14.304 1.00 91.88 1152 LEU A CA 1
ATOM 9135 C C . LEU A 1 1152 ? 10.232 -61.040 15.385 1.00 91.88 1152 LEU A C 1
ATOM 9137 O O . LEU A 1 1152 ? 10.443 -60.083 16.129 1.00 91.88 1152 LEU A O 1
ATOM 9141 N N . LEU A 1 1153 ? 9.178 -61.833 15.553 1.00 92.38 1153 LEU A N 1
ATOM 9142 C CA . LEU A 1 1153 ? 8.369 -61.841 16.772 1.00 92.38 1153 LEU A CA 1
ATOM 9143 C C . LEU A 1 1153 ? 9.218 -62.405 17.926 1.00 92.38 1153 LEU A C 1
ATOM 9145 O O . LEU A 1 1153 ? 9.645 -63.557 17.881 1.00 92.38 1153 LEU A O 1
ATOM 9149 N N . GLN A 1 1154 ? 9.467 -61.589 18.954 1.00 90.38 1154 GLN A N 1
ATOM 9150 C CA . GLN A 1 1154 ? 10.271 -61.947 20.129 1.00 90.38 1154 GLN A CA 1
ATOM 9151 C C . GLN A 1 1154 ? 9.443 -62.505 21.291 1.00 90.38 1154 GLN A C 1
ATOM 9153 O O . GLN A 1 1154 ? 9.929 -63.361 22.026 1.00 90.38 1154 GLN A O 1
ATOM 9158 N N . LYS A 1 1155 ? 8.251 -61.944 21.545 1.00 88.25 1155 LYS A N 1
ATOM 9159 C CA . LYS A 1 1155 ? 7.419 -62.288 22.709 1.00 88.25 1155 LYS A CA 1
ATOM 9160 C C . LYS A 1 1155 ? 5.971 -61.835 22.516 1.00 88.25 1155 LYS A C 1
ATOM 9162 O O . LYS A 1 1155 ? 5.729 -60.784 21.926 1.00 88.25 1155 LYS A O 1
ATOM 9167 N N . ILE A 1 1156 ? 5.040 -62.588 23.096 1.00 88.62 1156 ILE A N 1
ATOM 9168 C CA . ILE A 1 1156 ? 3.632 -62.218 23.271 1.00 88.62 1156 ILE A CA 1
ATOM 9169 C C . ILE A 1 1156 ? 3.343 -62.120 24.778 1.00 88.62 1156 ILE A C 1
ATOM 9171 O O . ILE A 1 1156 ? 3.872 -62.912 25.563 1.00 88.62 1156 ILE A O 1
ATOM 9175 N N . VAL A 1 1157 ? 2.545 -61.138 25.203 1.00 82.56 1157 VAL A N 1
ATOM 9176 C CA . VAL A 1 1157 ? 2.094 -60.975 26.597 1.00 82.56 1157 VAL A CA 1
ATOM 9177 C C . VAL A 1 1157 ? 0.619 -60.552 26.609 1.00 82.56 1157 VAL A C 1
ATOM 9179 O O . VAL A 1 1157 ? 0.306 -59.584 25.930 1.00 82.56 1157 VAL A O 1
ATOM 9182 N N . PRO A 1 1158 ? -0.279 -61.185 27.386 1.00 74.88 1158 PRO A N 1
ATOM 9183 C CA . PRO A 1 1158 ? -0.089 -62.439 28.113 1.00 74.88 1158 PRO A CA 1
ATOM 9184 C C . PRO A 1 1158 ? -0.034 -63.647 27.161 1.00 74.88 1158 PRO A C 1
ATOM 9186 O O . PRO A 1 1158 ? -0.476 -63.576 26.019 1.00 74.88 1158 PRO A O 1
ATOM 9189 N N . SER A 1 1159 ? 0.451 -64.786 27.658 1.00 76.44 1159 SER A N 1
ATOM 9190 C CA . SER A 1 1159 ? 0.609 -66.046 26.905 1.00 76.44 1159 SER A CA 1
ATOM 9191 C C . SER A 1 1159 ? -0.697 -66.711 26.437 1.00 76.44 1159 SER A C 1
ATOM 9193 O O . SER A 1 1159 ? -0.641 -67.742 25.782 1.00 76.44 1159 SER A O 1
ATOM 9195 N N . LYS A 1 1160 ? -1.866 -66.117 26.722 1.00 82.19 1160 LYS A N 1
ATOM 9196 C CA . LYS A 1 1160 ? -3.180 -66.521 26.176 1.00 82.19 1160 LYS A CA 1
ATOM 9197 C C . LYS A 1 1160 ? -3.348 -66.229 24.675 1.00 82.19 1160 LYS A C 1
ATOM 9199 O O . LYS A 1 1160 ? -4.405 -66.516 24.117 1.00 82.19 1160 LYS A O 1
ATOM 9204 N N . TRP A 1 1161 ? -2.357 -65.591 24.055 1.00 86.00 1161 TRP A N 1
ATOM 9205 C CA . TRP A 1 1161 ? -2.303 -65.316 22.626 1.00 86.00 1161 TRP A CA 1
ATOM 9206 C C . TRP A 1 1161 ? -1.095 -66.025 22.016 1.00 86.00 1161 TRP A C 1
ATOM 9208 O O . TRP A 1 1161 ? 0.028 -65.852 22.494 1.00 86.00 1161 TRP A O 1
ATOM 9218 N N . ARG A 1 1162 ? -1.322 -66.775 20.937 1.00 86.69 1162 ARG A N 1
ATOM 9219 C CA . ARG A 1 1162 ? -0.305 -67.543 20.202 1.00 86.69 1162 ARG A CA 1
ATOM 9220 C C . ARG A 1 1162 ? -0.247 -67.126 18.736 1.00 86.69 1162 ARG A C 1
ATOM 9222 O O . ARG A 1 1162 ? -1.247 -66.682 18.174 1.00 86.69 1162 ARG A O 1
ATOM 9229 N N . HIS A 1 1163 ? 0.924 -67.244 18.117 1.00 88.56 1163 HIS A N 1
ATOM 9230 C CA . HIS A 1 1163 ? 1.111 -66.936 16.698 1.00 88.56 1163 HIS A CA 1
ATOM 9231 C C . HIS A 1 1163 ? 0.719 -68.159 15.858 1.00 88.56 1163 HIS A C 1
ATOM 9233 O O . HIS A 1 1163 ? 1.152 -69.266 16.145 1.00 88.56 1163 HIS A O 1
ATOM 9239 N N . LEU A 1 1164 ? -0.100 -67.988 14.819 1.00 83.38 1164 LEU A N 1
ATOM 9240 C CA . LEU A 1 1164 ? -0.568 -69.109 13.990 1.00 83.38 1164 LEU A CA 1
ATOM 9241 C C . LEU A 1 1164 ? 0.463 -69.580 12.954 1.00 83.38 1164 LEU A C 1
ATOM 9243 O O . LEU A 1 1164 ? 0.286 -70.632 12.348 1.00 83.38 1164 LEU A O 1
ATOM 9247 N N . GLN A 1 1165 ? 1.519 -68.799 12.718 1.00 79.69 1165 GLN A N 1
ATOM 9248 C CA . GLN A 1 1165 ? 2.514 -69.039 11.670 1.00 79.69 1165 GLN A CA 1
ATOM 9249 C C . GLN A 1 1165 ? 3.922 -69.141 12.275 1.00 79.69 1165 GLN A C 1
ATOM 9251 O O . GLN A 1 1165 ? 4.837 -68.434 11.862 1.00 79.69 1165 GLN A O 1
ATOM 9256 N N . GLU A 1 1166 ? 4.100 -69.969 13.309 1.00 69.81 1166 GLU A N 1
ATOM 9257 C CA . GLU A 1 1166 ? 5.370 -70.082 14.055 1.00 69.81 1166 GLU A CA 1
ATOM 9258 C C . GLU A 1 1166 ? 6.566 -70.465 13.167 1.00 69.81 1166 GLU A C 1
ATOM 9260 O O . GLU A 1 1166 ? 7.661 -69.948 13.366 1.00 69.81 1166 GLU A O 1
ATOM 9265 N N . THR A 1 1167 ? 6.339 -71.266 12.121 1.00 73.38 1167 THR A N 1
ATOM 9266 C CA . THR A 1 1167 ? 7.339 -71.619 11.094 1.00 73.38 1167 THR A CA 1
ATOM 9267 C C . THR A 1 1167 ? 7.732 -70.459 10.170 1.00 73.38 1167 THR A C 1
ATOM 9269 O O . THR A 1 1167 ? 8.725 -70.561 9.457 1.00 73.38 1167 THR A O 1
ATOM 9272 N N . GLN A 1 1168 ? 6.992 -69.346 10.183 1.00 77.50 1168 GLN A N 1
ATOM 9273 C CA . GLN A 1 1168 ? 7.310 -68.106 9.467 1.00 77.50 1168 GLN A CA 1
ATOM 9274 C C . GLN A 1 1168 ? 7.767 -67.016 10.451 1.00 77.50 1168 GLN A C 1
ATOM 9276 O O . GLN A 1 1168 ? 7.246 -65.899 10.447 1.00 77.50 1168 GLN A O 1
ATOM 9281 N N . ASN A 1 1169 ? 8.702 -67.349 11.342 1.00 85.75 1169 ASN A N 1
ATOM 9282 C CA . ASN A 1 1169 ? 9.309 -66.403 12.272 1.00 85.75 1169 ASN A CA 1
ATOM 9283 C C . ASN A 1 1169 ? 10.825 -66.680 12.403 1.00 85.75 1169 ASN A C 1
ATOM 9285 O O . ASN A 1 1169 ? 11.189 -67.711 12.967 1.00 85.75 1169 ASN A O 1
ATOM 9289 N N . PRO A 1 1170 ? 11.720 -65.787 11.936 1.00 86.69 1170 PRO A N 1
ATOM 9290 C CA . PRO A 1 1170 ? 11.447 -64.471 11.355 1.00 86.69 1170 PRO A CA 1
ATOM 9291 C C . PRO A 1 1170 ? 10.806 -64.535 9.959 1.00 86.69 1170 PRO A C 1
ATOM 9293 O O . PRO A 1 1170 ? 10.902 -65.538 9.258 1.00 86.69 1170 PRO A O 1
ATOM 9296 N N . LYS A 1 1171 ? 10.197 -63.422 9.539 1.00 91.56 1171 LYS A N 1
ATOM 9297 C CA . LYS A 1 1171 ? 9.869 -63.144 8.131 1.00 91.56 1171 LYS A CA 1
ATOM 9298 C C . LYS A 1 1171 ? 10.968 -62.272 7.539 1.00 91.56 1171 LYS A C 1
ATOM 9300 O O . LYS A 1 1171 ? 11.463 -61.378 8.221 1.00 91.56 1171 LYS A O 1
ATOM 9305 N N . GLU A 1 1172 ? 11.372 -62.523 6.301 1.00 90.56 1172 GLU A N 1
ATOM 9306 C CA . GLU A 1 1172 ? 12.511 -61.837 5.682 1.00 90.56 1172 GLU A CA 1
ATOM 9307 C C . GLU A 1 1172 ? 12.061 -61.029 4.467 1.00 90.56 1172 GLU A C 1
ATOM 9309 O O . GLU A 1 1172 ? 11.264 -61.509 3.663 1.00 90.56 1172 GLU A O 1
ATOM 9314 N N . ILE A 1 1173 ? 12.572 -59.803 4.338 1.00 86.69 1173 ILE A N 1
ATOM 9315 C CA . ILE A 1 1173 ? 12.370 -58.969 3.154 1.00 86.69 1173 ILE A CA 1
ATOM 9316 C C . ILE A 1 1173 ? 13.711 -58.867 2.408 1.00 86.69 1173 ILE A C 1
ATOM 9318 O O . ILE A 1 1173 ? 14.672 -58.351 2.994 1.00 86.69 1173 ILE A O 1
ATOM 9322 N N . PRO A 1 1174 ? 13.795 -59.370 1.157 1.00 83.75 1174 PRO A N 1
ATOM 9323 C CA . PRO A 1 1174 ? 15.024 -59.378 0.364 1.00 83.75 1174 PRO A CA 1
ATOM 9324 C C . PRO A 1 1174 ? 15.675 -58.002 0.178 1.00 83.75 1174 PRO A C 1
ATOM 9326 O O . PRO A 1 1174 ? 15.008 -56.962 0.207 1.00 83.75 1174 PRO A O 1
ATOM 9329 N N . PHE A 1 1175 ? 16.997 -58.012 -0.003 1.00 77.50 1175 PHE A N 1
ATOM 9330 C CA . PHE A 1 1175 ? 17.824 -56.811 -0.112 1.00 77.50 1175 PHE A CA 1
ATOM 9331 C C . PHE A 1 1175 ? 17.426 -55.934 -1.303 1.00 77.50 1175 PHE A C 1
ATOM 9333 O O . PHE A 1 1175 ? 17.416 -54.710 -1.187 1.00 77.50 1175 PHE A O 1
ATOM 9340 N N . GLU A 1 1176 ? 17.031 -56.542 -2.416 1.00 66.81 1176 GLU A N 1
ATOM 9341 C CA . GLU A 1 1176 ? 16.727 -55.893 -3.689 1.00 66.81 1176 GLU A CA 1
ATOM 9342 C C . GLU A 1 1176 ? 15.574 -54.898 -3.541 1.00 66.81 1176 GLU A C 1
ATOM 9344 O O . GLU A 1 1176 ? 15.683 -53.770 -4.011 1.00 66.81 1176 GLU A O 1
ATOM 9349 N N . TYR A 1 1177 ? 14.511 -55.248 -2.808 1.00 68.62 1177 TYR A N 1
ATOM 9350 C CA . TYR A 1 1177 ? 13.384 -54.338 -2.554 1.00 68.62 1177 TYR A CA 1
ATOM 9351 C C . TYR A 1 1177 ? 13.783 -53.130 -1.694 1.00 68.62 1177 TYR A C 1
ATOM 9353 O O . TYR A 1 1177 ? 13.217 -52.043 -1.834 1.00 68.62 1177 TYR A O 1
ATOM 9361 N N . ILE A 1 1178 ? 14.782 -53.294 -0.824 1.00 65.75 1178 ILE A N 1
ATOM 9362 C CA . ILE A 1 1178 ? 15.296 -52.241 0.058 1.00 65.75 1178 ILE A CA 1
ATOM 9363 C C . ILE A 1 1178 ? 16.304 -51.363 -0.700 1.00 65.75 1178 ILE A C 1
ATOM 9365 O O . ILE A 1 1178 ? 16.279 -50.134 -0.583 1.00 65.75 1178 ILE A O 1
ATOM 9369 N N . ALA A 1 1179 ? 17.132 -51.966 -1.557 1.00 52.75 1179 ALA A N 1
ATOM 9370 C CA . ALA A 1 1179 ? 18.000 -51.281 -2.507 1.00 52.75 1179 ALA A CA 1
ATOM 9371 C C . ALA A 1 1179 ? 17.180 -50.460 -3.518 1.00 52.75 1179 ALA A C 1
ATOM 9373 O O . ALA A 1 1179 ? 17.485 -49.286 -3.733 1.00 52.75 1179 ALA A O 1
ATOM 9374 N N . GLN A 1 1180 ? 16.075 -51.014 -4.024 1.00 54.88 1180 GLN A N 1
ATOM 9375 C CA . GLN A 1 1180 ? 15.065 -50.336 -4.844 1.00 54.88 1180 GLN A CA 1
ATOM 9376 C C . GLN A 1 1180 ? 14.162 -49.380 -4.040 1.00 54.88 1180 GLN A C 1
ATOM 9378 O O . GLN A 1 1180 ? 13.300 -48.731 -4.630 1.00 54.88 1180 GLN A O 1
ATOM 9383 N N . GLY A 1 1181 ? 14.323 -49.269 -2.716 1.00 56.34 1181 GLY A N 1
ATOM 9384 C CA . GLY A 1 1181 ? 13.612 -48.299 -1.875 1.00 56.34 1181 GLY A CA 1
ATOM 9385 C C . GLY A 1 1181 ? 12.093 -48.489 -1.787 1.00 56.34 1181 GLY A C 1
ATOM 9386 O O . GLY A 1 1181 ? 11.378 -47.525 -1.521 1.00 56.34 1181 GLY A O 1
ATOM 9387 N N . GLU A 1 1182 ? 11.576 -49.692 -2.030 1.00 65.31 1182 GLU A N 1
ATOM 9388 C CA . GLU A 1 1182 ? 10.139 -49.960 -1.970 1.00 65.31 1182 GLU A CA 1
ATOM 9389 C C . GLU A 1 1182 ? 9.613 -50.051 -0.534 1.00 65.31 1182 GLU A C 1
ATOM 9391 O O . GLU A 1 1182 ? 10.283 -50.575 0.348 1.00 65.31 1182 GLU A O 1
ATOM 9396 N N . GLU A 1 1183 ? 8.374 -49.615 -0.297 1.00 78.31 1183 GLU A N 1
ATOM 9397 C CA . GLU A 1 1183 ? 7.651 -49.908 0.948 1.00 78.31 1183 GLU A CA 1
ATOM 9398 C C . GLU A 1 1183 ? 7.066 -51.330 0.915 1.00 78.31 1183 GLU A C 1
ATOM 9400 O O . GLU A 1 1183 ? 6.341 -51.688 -0.027 1.00 78.31 1183 GLU A O 1
ATOM 9405 N N . ARG A 1 1184 ? 7.363 -52.125 1.952 1.00 82.81 1184 ARG A N 1
ATOM 9406 C CA . ARG A 1 1184 ? 6.954 -53.532 2.113 1.00 82.81 1184 ARG A CA 1
ATOM 9407 C C . ARG A 1 1184 ? 6.635 -53.838 3.589 1.00 82.81 1184 ARG A C 1
ATOM 9409 O O . ARG A 1 1184 ? 7.265 -53.290 4.496 1.00 82.81 1184 ARG A O 1
ATOM 9416 N N . SER A 1 1185 ? 5.681 -54.736 3.828 1.00 89.12 1185 SER A N 1
ATOM 9417 C CA . SER A 1 1185 ? 5.318 -55.257 5.154 1.00 89.12 1185 SER A CA 1
ATOM 9418 C C . SER A 1 1185 ? 5.030 -56.756 5.104 1.00 89.12 1185 SER A C 1
ATOM 9420 O O . SER A 1 1185 ? 4.964 -57.354 4.027 1.00 89.12 1185 SER A O 1
ATOM 9422 N N . CYS A 1 1186 ? 4.908 -57.368 6.278 1.00 88.12 1186 CYS A N 1
ATOM 9423 C CA . CYS A 1 1186 ? 4.564 -58.766 6.464 1.00 88.12 1186 CYS A CA 1
ATOM 9424 C C . CYS A 1 1186 ? 3.523 -58.905 7.594 1.00 88.12 1186 CYS A C 1
ATOM 9426 O O . CYS A 1 1186 ? 3.802 -58.462 8.716 1.00 88.12 1186 CYS A O 1
ATOM 9428 N N . PRO A 1 1187 ? 2.379 -59.575 7.357 1.00 90.75 1187 PRO A N 1
ATOM 9429 C CA . PRO A 1 1187 ? 1.411 -59.874 8.406 1.00 90.75 1187 PRO A CA 1
ATOM 9430 C C . PRO A 1 1187 ? 1.912 -60.973 9.348 1.00 90.75 1187 PRO A C 1
ATOM 9432 O O . PRO A 1 1187 ? 2.435 -62.004 8.910 1.00 90.75 1187 PRO A O 1
ATOM 9435 N N . PHE A 1 1188 ? 1.662 -60.783 10.640 1.00 91.56 1188 PHE A N 1
ATOM 9436 C CA . PHE A 1 1188 ? 1.762 -61.776 11.708 1.00 91.56 1188 PHE A CA 1
ATOM 9437 C C . PHE A 1 1188 ? 0.358 -62.000 12.278 1.00 91.56 1188 PHE A C 1
ATOM 9439 O O . PHE A 1 1188 ? -0.315 -61.040 12.661 1.00 91.56 1188 PHE A O 1
ATOM 9446 N N . VAL A 1 1189 ? -0.101 -63.254 12.306 1.00 90.44 1189 VAL A N 1
ATOM 9447 C CA . VAL A 1 1189 ? -1.488 -63.611 12.656 1.00 90.44 1189 VAL A CA 1
ATOM 9448 C C . VAL A 1 1189 ? -1.520 -64.317 14.004 1.00 90.44 1189 VAL A C 1
ATOM 9450 O O . VAL A 1 1189 ? -0.835 -65.320 14.203 1.00 90.44 1189 VAL A O 1
ATOM 9453 N N . PHE A 1 1190 ? -2.336 -63.813 14.922 1.00 90.25 1190 PHE A N 1
ATOM 9454 C CA . PHE A 1 1190 ? -2.425 -64.274 16.304 1.00 90.25 1190 PHE A CA 1
ATOM 9455 C C . PHE A 1 1190 ? -3.825 -64.777 16.629 1.00 90.25 1190 PHE A C 1
ATOM 9457 O O . PHE A 1 1190 ? -4.807 -64.208 16.161 1.00 90.25 1190 PHE A O 1
ATOM 9464 N N . MET A 1 1191 ? -3.914 -65.805 17.470 1.00 86.88 1191 MET A N 1
ATOM 9465 C CA . MET A 1 1191 ? -5.169 -66.353 17.987 1.00 86.88 1191 MET A CA 1
ATOM 9466 C C . MET A 1 1191 ? -5.163 -66.352 19.518 1.00 86.88 1191 MET A C 1
ATOM 9468 O O . MET A 1 1191 ? -4.114 -66.522 20.138 1.00 86.88 1191 MET A O 1
ATOM 9472 N N . LYS A 1 1192 ? -6.341 -66.142 20.106 1.00 85.50 1192 LYS A N 1
ATOM 9473 C CA . LYS A 1 1192 ? -6.609 -66.031 21.541 1.00 85.50 1192 LYS A CA 1
ATOM 9474 C C . LYS A 1 1192 ? -7.292 -67.293 22.054 1.00 85.50 1192 LYS A C 1
ATOM 9476 O O . LYS A 1 1192 ? -8.396 -67.621 21.615 1.00 85.50 1192 LYS A O 1
ATOM 9481 N N . ASP A 1 1193 ? -6.704 -67.945 23.048 1.00 76.44 1193 ASP A N 1
ATOM 9482 C CA . ASP A 1 1193 ? -7.214 -69.215 23.566 1.00 76.44 1193 ASP A CA 1
ATOM 9483 C C . ASP A 1 1193 ? -8.353 -68.999 24.595 1.00 76.44 1193 ASP A C 1
ATOM 9485 O O . ASP A 1 1193 ? -8.202 -69.118 25.810 1.00 76.44 1193 ASP A O 1
ATOM 9489 N N . SER A 1 1194 ? -9.542 -68.689 24.067 1.00 59.81 1194 SER A N 1
ATOM 9490 C CA . SER A 1 1194 ? -10.898 -68.895 24.629 1.00 59.81 1194 SER A CA 1
ATOM 9491 C C . SER A 1 1194 ? -11.335 -68.279 25.981 1.00 59.81 1194 SER A C 1
ATOM 9493 O O . SER A 1 1194 ? -12.526 -68.335 26.269 1.00 59.81 1194 SER A O 1
ATOM 9495 N N . GLN A 1 1195 ? -10.473 -67.657 26.802 1.00 60.28 1195 GLN A N 1
ATOM 9496 C CA . GLN A 1 1195 ? -10.863 -67.213 28.164 1.00 60.28 1195 GLN A CA 1
ATOM 9497 C C . GLN A 1 1195 ? -10.556 -65.739 28.518 1.00 60.28 1195 GLN A C 1
ATOM 9499 O O . GLN A 1 1195 ? -9.420 -65.388 28.864 1.00 60.28 1195 GLN A O 1
ATOM 9504 N N . GLY A 1 1196 ? -11.612 -64.910 28.549 1.00 59.22 1196 GLY A N 1
ATOM 9505 C CA . GLY A 1 1196 ? -11.656 -63.548 29.118 1.00 59.22 1196 GLY A CA 1
ATOM 9506 C C . GLY A 1 1196 ? -11.074 -62.411 28.249 1.00 59.22 1196 GLY A C 1
ATOM 9507 O O . GLY A 1 1196 ? -10.361 -62.667 27.273 1.00 59.22 1196 GLY A O 1
ATOM 9508 N N . PRO A 1 1197 ? -11.355 -61.129 28.568 1.00 54.84 1197 PRO A N 1
ATOM 9509 C CA . PRO A 1 1197 ? -10.750 -59.970 27.901 1.00 54.84 1197 PRO A CA 1
ATOM 9510 C C . PRO A 1 1197 ? -9.294 -59.768 28.358 1.00 54.84 1197 PRO A C 1
ATOM 9512 O O . PRO A 1 1197 ? -8.989 -58.961 29.228 1.00 54.84 1197 PRO A O 1
ATOM 9515 N N . ALA A 1 1198 ? -8.380 -60.539 27.769 1.00 63.06 1198 ALA A N 1
ATOM 9516 C CA . ALA A 1 1198 ? -6.941 -60.414 27.982 1.00 63.06 1198 ALA A CA 1
ATOM 9517 C C . ALA A 1 1198 ? -6.309 -59.628 26.820 1.00 63.06 1198 ALA A C 1
ATOM 9519 O O . ALA A 1 1198 ? -6.144 -60.176 25.728 1.00 63.06 1198 ALA A O 1
ATOM 9520 N N . PHE A 1 1199 ? -5.987 -58.351 27.034 1.00 77.94 1199 PHE A N 1
ATOM 9521 C CA . PHE A 1 1199 ? -5.451 -57.474 25.987 1.00 77.94 1199 PHE A CA 1
ATOM 9522 C C . PHE A 1 1199 ? -3.979 -57.805 25.675 1.00 77.94 1199 PHE A C 1
ATOM 9524 O O . PHE A 1 1199 ? -3.168 -57.849 26.604 1.00 77.94 1199 PHE A O 1
ATOM 9531 N N . PRO A 1 1200 ? -3.617 -58.070 24.405 1.00 83.50 1200 PRO A N 1
ATOM 9532 C CA . PRO A 1 1200 ? -2.270 -58.494 24.058 1.00 83.50 1200 PRO A CA 1
ATOM 9533 C C . PRO A 1 1200 ? -1.297 -57.330 23.855 1.00 83.50 1200 PRO A C 1
ATOM 9535 O O . PRO A 1 1200 ? -1.661 -56.217 23.477 1.00 83.50 1200 PRO A O 1
ATOM 9538 N N . ILE A 1 1201 ? -0.022 -57.650 24.033 1.00 86.75 1201 ILE A N 1
ATOM 9539 C CA . ILE A 1 1201 ? 1.139 -56.852 23.671 1.00 86.75 1201 ILE A CA 1
ATOM 9540 C C . ILE A 1 1201 ? 2.075 -57.767 22.877 1.00 86.75 1201 ILE A C 1
ATOM 9542 O O . ILE A 1 1201 ? 2.566 -58.772 23.403 1.00 86.75 1201 ILE A O 1
ATOM 9546 N N . PHE A 1 1202 ? 2.338 -57.415 21.621 1.00 90.62 1202 PHE A N 1
ATOM 9547 C CA . PHE A 1 1202 ? 3.223 -58.167 20.731 1.00 90.62 1202 PHE A CA 1
ATOM 9548 C C . PHE A 1 1202 ? 4.559 -57.430 20.606 1.00 90.62 1202 PHE A C 1
ATOM 9550 O O . PHE A 1 1202 ? 4.598 -56.226 20.351 1.00 90.62 1202 PHE A O 1
ATOM 9557 N N . ILE A 1 1203 ? 5.673 -58.131 20.822 1.00 90.38 1203 ILE A N 1
ATOM 9558 C CA . ILE A 1 1203 ? 7.018 -57.545 20.799 1.00 90.38 1203 ILE A CA 1
ATOM 9559 C C . ILE A 1 1203 ? 7.774 -58.097 19.597 1.00 90.38 1203 ILE A C 1
ATOM 9561 O O . ILE A 1 1203 ? 8.067 -59.290 19.552 1.00 90.38 1203 ILE A O 1
ATOM 9565 N N . PHE A 1 1204 ? 8.150 -57.224 18.667 1.00 94.69 1204 PHE A N 1
ATOM 9566 C CA . PHE A 1 1204 ? 8.891 -57.573 17.454 1.00 94.69 1204 PHE A CA 1
ATOM 9567 C C . PHE A 1 1204 ? 10.312 -56.990 17.476 1.00 94.69 1204 PHE A C 1
ATOM 9569 O O . PHE A 1 1204 ? 10.624 -56.079 18.245 1.00 94.69 1204 PHE A O 1
ATOM 9576 N N . ARG A 1 1205 ? 11.196 -57.483 16.608 1.00 92.88 1205 ARG A N 1
ATOM 9577 C CA . ARG A 1 1205 ? 12.522 -56.918 16.340 1.00 92.88 1205 ARG A CA 1
ATOM 9578 C C . ARG A 1 1205 ? 12.783 -56.934 14.838 1.00 92.88 1205 ARG A C 1
ATOM 9580 O O . ARG A 1 1205 ? 12.696 -57.989 14.223 1.00 92.88 1205 ARG A O 1
ATOM 9587 N N . ALA A 1 1206 ? 13.127 -55.781 14.275 1.00 93.25 1206 ALA A N 1
ATOM 9588 C CA . ALA A 1 1206 ? 13.627 -55.671 12.908 1.00 93.25 1206 ALA A CA 1
ATOM 9589 C C . ALA A 1 1206 ? 15.162 -55.651 12.946 1.00 93.25 1206 ALA A C 1
ATOM 9591 O O . ALA A 1 1206 ? 15.736 -54.877 13.720 1.00 93.25 1206 ALA A O 1
ATOM 9592 N N . CYS A 1 1207 ? 15.832 -56.504 12.171 1.00 90.25 1207 CYS A N 1
ATOM 9593 C CA . CYS A 1 1207 ? 17.290 -56.639 12.195 1.00 90.25 1207 CYS A CA 1
ATOM 9594 C C . CY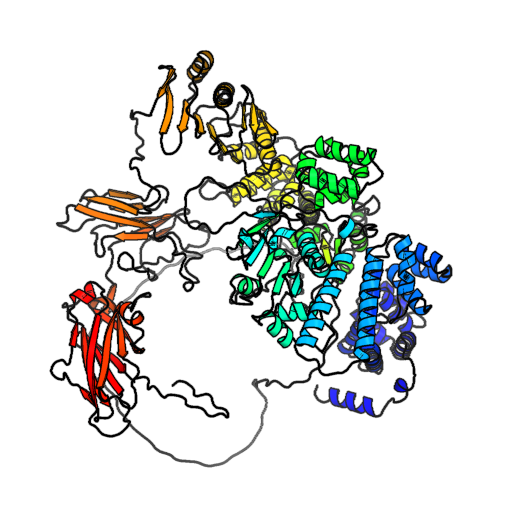S A 1 1207 ? 17.912 -57.020 10.844 1.00 90.25 1207 CYS A C 1
ATOM 9596 O O . CYS A 1 1207 ? 17.290 -57.693 10.028 1.00 90.25 1207 CYS A O 1
ATOM 9598 N N . GLN A 1 1208 ? 19.173 -56.637 10.654 1.00 87.25 1208 GLN A N 1
ATOM 9599 C CA . GLN A 1 1208 ? 20.041 -57.057 9.555 1.00 87.25 1208 GLN A CA 1
ATOM 9600 C C . GLN A 1 1208 ? 21.361 -57.539 10.178 1.00 87.25 1208 GLN A C 1
ATOM 9602 O O . GLN A 1 1208 ? 22.045 -56.780 10.875 1.00 87.25 1208 GLN A O 1
ATOM 9607 N N . GLY A 1 1209 ? 21.681 -58.824 10.011 1.00 81.38 1209 GLY A N 1
ATOM 9608 C CA . GLY A 1 1209 ? 22.711 -59.488 10.815 1.00 81.38 1209 GLY A CA 1
ATOM 9609 C C . GLY A 1 1209 ? 22.451 -59.332 12.324 1.00 81.38 1209 GLY A C 1
ATOM 9610 O O . GLY A 1 1209 ? 21.332 -59.516 12.805 1.00 81.38 1209 GLY A O 1
ATOM 9611 N N . SER A 1 1210 ? 23.480 -58.946 13.082 1.00 75.38 1210 SER A N 1
ATOM 9612 C CA . SER A 1 1210 ? 23.403 -58.680 14.530 1.00 75.38 1210 SER A CA 1
ATOM 9613 C C . SER A 1 1210 ? 22.688 -57.364 14.898 1.00 75.38 1210 SER A C 1
ATOM 9615 O O . SER A 1 1210 ? 22.169 -57.221 16.015 1.00 75.38 1210 SER A O 1
ATOM 9617 N N . ARG A 1 1211 ? 22.646 -56.397 13.970 1.00 76.69 1211 ARG A N 1
ATOM 9618 C CA . ARG A 1 1211 ? 22.145 -55.027 14.173 1.00 76.69 1211 ARG A CA 1
ATOM 9619 C C . ARG A 1 1211 ? 20.615 -55.021 14.098 1.00 76.69 1211 ARG A C 1
ATOM 9621 O O . ARG A 1 1211 ? 20.051 -55.412 13.083 1.00 76.69 1211 ARG A O 1
ATOM 9628 N N . GLY A 1 1212 ? 19.911 -54.583 15.149 1.00 84.44 1212 GLY A N 1
ATOM 9629 C CA . GLY A 1 1212 ? 18.442 -54.669 15.159 1.00 84.44 1212 GLY A CA 1
ATOM 9630 C C . GLY A 1 1212 ? 17.711 -53.968 16.298 1.00 84.44 1212 GLY A C 1
ATOM 9631 O O . GLY A 1 1212 ? 18.116 -54.092 17.456 1.00 84.44 1212 GLY A O 1
ATOM 9632 N N . VAL A 1 1213 ? 16.590 -53.318 15.968 1.00 87.44 1213 VAL A N 1
ATOM 9633 C CA . VAL A 1 1213 ? 15.757 -52.474 16.844 1.00 87.44 1213 VAL A CA 1
ATOM 9634 C C . VAL A 1 1213 ? 14.436 -53.159 17.220 1.00 87.44 1213 VAL A C 1
ATOM 9636 O O . VAL A 1 1213 ? 13.852 -53.889 16.421 1.00 87.44 1213 VAL A O 1
ATOM 9639 N N . ARG A 1 1214 ? 13.960 -52.934 18.452 1.00 91.69 1214 ARG A N 1
ATOM 9640 C CA . ARG A 1 1214 ? 12.690 -53.480 18.960 1.00 91.69 1214 ARG A CA 1
ATOM 9641 C C . ARG A 1 1214 ? 11.499 -52.599 18.569 1.00 91.69 1214 ARG A C 1
ATOM 9643 O O . ARG A 1 1214 ? 11.563 -51.375 18.677 1.00 91.69 1214 ARG A O 1
ATOM 9650 N N . LEU A 1 1215 ? 10.409 -53.257 18.193 1.00 91.88 1215 LEU A N 1
ATOM 9651 C CA . LEU A 1 1215 ? 9.090 -52.696 17.924 1.00 91.88 1215 LEU A CA 1
ATOM 9652 C C . LEU A 1 1215 ? 8.061 -53.315 18.882 1.00 91.88 1215 LEU A C 1
ATOM 9654 O O . LEU A 1 1215 ? 8.272 -54.393 19.443 1.00 91.88 1215 LEU A O 1
ATOM 9658 N N . LEU A 1 1216 ? 6.959 -52.605 19.079 1.00 88.69 1216 LEU A N 1
ATOM 9659 C CA . LEU A 1 1216 ? 5.872 -52.947 19.989 1.00 88.69 1216 LEU A CA 1
ATOM 9660 C C . LEU A 1 1216 ? 4.531 -52.781 19.269 1.00 88.69 1216 LEU A C 1
ATOM 9662 O O . LEU A 1 1216 ? 4.332 -51.789 18.570 1.00 88.69 1216 LEU A O 1
ATOM 9666 N N . ASP A 1 1217 ? 3.613 -53.713 19.478 1.00 88.19 1217 ASP A N 1
ATOM 9667 C CA . ASP A 1 1217 ? 2.205 -53.535 19.149 1.00 88.19 1217 ASP A CA 1
ATOM 9668 C C . ASP A 1 1217 ? 1.348 -53.699 20.413 1.00 88.19 1217 ASP A C 1
ATOM 9670 O O . ASP A 1 1217 ? 1.587 -54.585 21.239 1.00 88.19 1217 ASP A O 1
ATOM 9674 N N . ARG A 1 1218 ? 0.389 -52.788 20.567 1.00 86.31 1218 ARG A N 1
ATOM 9675 C CA . ARG A 1 1218 ? -0.613 -52.690 21.631 1.00 86.31 1218 ARG A CA 1
ATOM 9676 C C . ARG A 1 1218 ? -1.922 -52.310 20.923 1.00 86.31 1218 ARG A C 1
ATOM 9678 O O . ARG A 1 1218 ? -2.103 -51.124 20.631 1.00 86.31 1218 ARG A O 1
ATOM 9685 N N . PRO A 1 1219 ? -2.811 -53.266 20.604 1.00 82.19 1219 PRO A N 1
ATOM 9686 C CA . PRO A 1 1219 ? -3.980 -52.979 19.780 1.00 82.19 1219 PRO A CA 1
ATOM 9687 C C . PRO A 1 1219 ? -4.901 -51.963 20.460 1.00 82.19 1219 PRO A C 1
ATOM 9689 O O . PRO A 1 1219 ? -5.232 -52.118 21.638 1.00 82.19 1219 PRO A O 1
ATOM 9692 N N . LYS A 1 1220 ? -5.349 -50.928 19.735 1.00 76.50 1220 LYS A N 1
ATOM 9693 C CA . LYS A 1 1220 ? -6.322 -49.974 20.291 1.00 76.50 1220 LYS A CA 1
ATOM 9694 C C . LYS A 1 1220 ? -7.689 -50.657 20.398 1.00 76.50 1220 LYS A C 1
ATOM 9696 O O . LYS A 1 1220 ? -8.314 -50.977 19.387 1.00 76.50 1220 LYS A O 1
ATOM 9701 N N . ILE A 1 1221 ? -8.127 -50.884 21.633 1.00 71.69 1221 ILE A N 1
ATOM 9702 C CA . ILE A 1 1221 ? -9.390 -51.551 21.965 1.00 71.69 1221 ILE A CA 1
ATOM 9703 C C . ILE A 1 1221 ? -10.555 -50.616 21.632 1.00 71.69 1221 ILE A C 1
ATOM 9705 O O . ILE A 1 1221 ? -10.481 -49.419 21.916 1.00 71.69 1221 ILE A O 1
ATOM 9709 N N . TRP A 1 1222 ? -11.636 -51.139 21.049 1.00 56.69 1222 TRP A N 1
ATOM 9710 C CA . TRP A 1 1222 ? -12.859 -50.355 20.856 1.00 56.69 1222 TRP A CA 1
ATOM 9711 C C . TRP A 1 1222 ? -13.902 -50.671 21.931 1.00 56.69 1222 TRP A C 1
ATOM 9713 O O . TRP A 1 1222 ? -14.297 -51.823 22.104 1.00 56.69 1222 TRP A O 1
ATOM 9723 N N . VAL A 1 1223 ? -14.354 -49.631 22.634 1.00 55.72 1223 VAL A N 1
ATOM 9724 C CA . VAL A 1 1223 ? -15.436 -49.688 23.624 1.00 55.72 1223 VAL A CA 1
ATOM 9725 C C . VAL A 1 1223 ? -16.530 -48.726 23.172 1.00 55.72 1223 VAL A C 1
ATOM 9727 O O . VAL A 1 1223 ? -16.287 -47.531 22.999 1.00 55.72 1223 VAL A O 1
ATOM 9730 N N . SER A 1 1224 ? -17.733 -49.245 22.952 1.00 42.22 1224 SER A N 1
ATOM 9731 C CA . SER A 1 1224 ? -18.899 -48.458 22.555 1.00 42.22 1224 SER A CA 1
ATOM 9732 C C . SER A 1 1224 ? -19.461 -47.678 23.747 1.00 42.22 1224 SER A C 1
ATOM 9734 O O . SER A 1 1224 ? -20.011 -48.287 24.665 1.00 42.22 1224 SER A O 1
ATOM 9736 N N . LYS A 1 1225 ? -19.387 -46.339 23.724 1.00 39.47 1225 LYS A N 1
ATOM 9737 C CA . LYS A 1 1225 ? -20.144 -45.500 24.668 1.00 39.47 1225 LYS A CA 1
ATOM 9738 C C . LYS A 1 1225 ? -21.647 -45.603 24.368 1.00 39.47 1225 LYS A C 1
ATOM 9740 O O . LYS A 1 1225 ? -22.144 -44.953 23.453 1.00 39.47 1225 LYS A O 1
ATOM 9745 N N . MET A 1 1226 ? -22.362 -46.402 25.160 1.00 33.22 1226 MET A N 1
ATOM 9746 C CA . MET A 1 1226 ? -23.785 -46.162 25.428 1.00 33.22 1226 MET A CA 1
ATOM 9747 C C . MET A 1 1226 ? -23.946 -44.933 26.341 1.00 33.22 1226 MET A C 1
ATOM 9749 O O . MET A 1 1226 ? -22.962 -44.405 26.861 1.00 33.22 1226 MET A O 1
ATOM 9753 N N . HIS A 1 1227 ? -25.178 -44.441 26.491 1.00 38.53 1227 HIS A N 1
ATOM 9754 C CA . HIS A 1 1227 ? -25.478 -43.271 27.319 1.00 38.53 1227 HIS A CA 1
ATOM 9755 C C . HIS A 1 1227 ? -25.144 -43.498 28.800 1.00 38.53 1227 HIS A C 1
ATOM 9757 O O . HIS A 1 1227 ? -25.543 -44.514 29.362 1.00 38.53 1227 HIS A O 1
ATOM 9763 N N . LEU A 1 1228 ? -24.517 -42.500 29.426 1.00 31.56 1228 LEU A N 1
ATOM 9764 C CA . LEU A 1 1228 ? -25.011 -41.776 30.611 1.00 31.56 1228 LEU A CA 1
ATOM 9765 C C . LEU A 1 1228 ? -24.087 -40.566 30.876 1.00 31.56 1228 LEU A C 1
ATOM 9767 O O . LEU A 1 1228 ? -23.071 -40.413 30.194 1.00 31.56 1228 LEU A O 1
ATOM 9771 N N . GLY A 1 1229 ? -24.508 -39.652 31.757 1.00 36.00 1229 GLY A N 1
ATOM 9772 C CA . GLY A 1 1229 ? -23.853 -38.354 31.986 1.00 36.00 1229 GLY A CA 1
ATOM 9773 C C . GLY A 1 1229 ? -22.902 -38.303 33.189 1.00 36.00 1229 GLY A C 1
ATOM 9774 O O . GLY A 1 1229 ? -22.428 -39.335 33.654 1.00 36.00 1229 GLY A O 1
ATOM 9775 N N . GLN A 1 1230 ? -22.705 -37.080 33.695 1.00 30.25 1230 GLN A N 1
ATOM 9776 C CA . GLN A 1 1230 ? -21.727 -36.661 34.714 1.00 30.25 1230 GLN A CA 1
ATOM 9777 C C . GLN A 1 1230 ? -20.258 -36.637 34.253 1.00 30.25 1230 GLN A C 1
ATOM 9779 O O . GLN A 1 1230 ? -19.950 -36.851 33.079 1.00 30.25 1230 GLN A O 1
ATOM 9784 N N . GLU A 1 1231 ? -19.407 -36.155 35.155 1.00 36.19 1231 GLU A N 1
ATOM 9785 C CA . GLU A 1 1231 ? -18.268 -35.287 34.860 1.00 36.19 1231 GLU A CA 1
ATOM 9786 C C . GLU A 1 1231 ? -16.901 -35.997 34.883 1.00 36.19 1231 GLU A C 1
ATOM 9788 O O . GLU A 1 1231 ? -16.761 -37.137 35.319 1.00 36.19 1231 GLU A O 1
ATOM 9793 N N . ASP A 1 1232 ? -15.906 -35.209 34.474 1.00 31.00 1232 ASP A N 1
ATOM 9794 C CA . ASP A 1 1232 ? -14.542 -35.177 35.010 1.00 31.00 1232 ASP A CA 1
ATOM 9795 C C . ASP A 1 1232 ? -13.422 -36.114 34.499 1.00 31.00 1232 ASP A C 1
ATOM 9797 O O . ASP A 1 1232 ? -13.616 -37.098 33.785 1.00 31.00 1232 ASP A O 1
ATOM 9801 N N . GLU A 1 1233 ? -12.218 -35.671 34.879 1.00 31.11 1233 GLU A N 1
ATOM 9802 C CA . GLU A 1 1233 ? -10.860 -36.213 34.733 1.00 31.11 1233 GLU A CA 1
ATOM 9803 C C . GLU A 1 1233 ? -10.242 -36.384 33.327 1.00 31.11 1233 GLU A C 1
ATOM 9805 O O . GLU A 1 1233 ? -10.632 -37.181 32.469 1.00 31.11 1233 GLU A O 1
ATOM 9810 N N . GLN A 1 1234 ? -9.128 -35.665 33.145 1.00 36.44 1234 GLN A N 1
ATOM 9811 C CA . GLN A 1 1234 ? -8.125 -35.934 32.117 1.00 36.44 1234 GLN A CA 1
ATOM 9812 C C . GLN A 1 1234 ? -7.370 -37.231 32.440 1.00 36.44 1234 GLN A C 1
ATOM 9814 O O . GLN A 1 1234 ? -6.911 -37.419 33.564 1.00 36.44 1234 GLN A O 1
ATOM 9819 N N . VAL A 1 1235 ? -7.102 -38.060 31.428 1.00 27.69 1235 VAL A N 1
ATOM 9820 C CA . VAL A 1 1235 ? -6.078 -39.115 31.516 1.00 27.69 1235 VAL A CA 1
ATOM 9821 C C . VAL A 1 1235 ? -4.851 -38.673 30.709 1.00 27.69 1235 VAL A C 1
ATOM 9823 O O . VAL A 1 1235 ? -4.974 -38.514 29.492 1.00 27.69 1235 VAL A O 1
ATOM 9826 N N . PRO A 1 1236 ? -3.671 -38.481 31.330 1.00 32.66 1236 PRO A N 1
ATOM 9827 C CA . PRO A 1 1236 ? -2.430 -38.214 30.601 1.00 32.66 1236 PRO A CA 1
ATOM 9828 C C . PRO A 1 1236 ? -1.994 -39.428 29.761 1.00 32.66 1236 PRO A C 1
ATOM 9830 O O . PRO A 1 1236 ? -2.067 -40.564 30.231 1.00 32.66 1236 PRO A O 1
ATOM 9833 N N . GLU A 1 1237 ? -1.493 -39.212 28.538 1.00 30.08 1237 GLU A N 1
ATOM 9834 C CA . GLU A 1 1237 ? -0.812 -40.277 27.780 1.00 30.08 1237 GLU A CA 1
ATOM 9835 C C . GLU A 1 1237 ? 0.599 -40.542 28.353 1.00 30.08 1237 GLU A C 1
ATOM 9837 O O . GLU A 1 1237 ? 1.323 -39.604 28.694 1.00 30.08 1237 GLU A O 1
ATOM 9842 N N . VAL A 1 1238 ? 0.979 -41.829 28.446 1.00 30.50 1238 VAL A N 1
ATOM 9843 C CA . VAL A 1 1238 ? 2.226 -42.357 29.053 1.00 30.50 1238 VAL A CA 1
ATOM 9844 C C . VAL A 1 1238 ? 2.937 -43.333 28.110 1.00 30.50 1238 VAL A C 1
ATOM 9846 O O . VAL A 1 1238 ? 2.267 -44.279 27.628 1.00 30.50 1238 VAL A O 1
#

Organism: Holothuria leucospilota (NCBI:txid206669)